Protein AF-0000000083338657 (afdb_homodimer)

Foldseek 3Di:
DDKWFFAQQFADKDKFFADEDDLCLLPPPDDWADDLVVLLVLLVQLLVLLLVVLVVLLVVCVPPNPLVLNQLSVVLNCVSVDPVLSVQLSVVSNVGDGSLVSLVVSLCVVLVVLVVVVAPVSVVVNVSSSVSSSSSSCSSVVNPLQLLCPVPAAYEYEYQDDDSSNVSSHDLVRYQEYEHLAWFSPDPRSVRCNLSNHTYGYNIDDDSVVDDGRWIKMAGSPRRMIDTNDDPVVVVVVVVVNVVVVVVLVVLQVVCVVCVPPPFQAFEAAEDAAPVLLVLLVVLVHQYHPEHAPQSQQAPDLDADFLVNLLVRLLSRFQSRPAGEHEYEAFWAWQVHDHPNLPDDDDSHTLPDCTFLNVCLVVVVSVLSNLLSNQLSQQRHHYAYEGEDDQDVVSVVSSVVSNVVSVVVCVVVVRDGDPPHFYEYAAQAPNCLVCLLVVLLVGQEYEYEQQNNQCHQLVHDSTDPVCVVSSDCLQLSNLVSLLSNCVSNVVSVHAYEYDYPLLLPLLNLLLCVLSPHRYYYYHSSSRSVSVLLSVLCVVDDCPVLNVVLNPDRDSVVNSVSSVVVSVVSVVD/DDKWFFAQQFADKDKFFADEDDLCLLPPPDDWADDLVVLLVLLVQLLVLLLVVLVVLLVCCVPPNPLVLNQLSVVLNCVSVDPVLSVQLSVVSNVGDGSLVSLVVSLCVVLVVLVVVVAPVSVVVNVSSSVSSSSSSCSSVVNPLQLLCPVPAAYEYEYQDADSSNVSSHDLVRYQEYEHLAWFSPDPRSVRCNLSSHTYGYNIDDDSVVDDGRWIKMAGSPRRMIDTNDDPVVVVVVVVVNVVVVVVLVVLQVVCVVCVPPPFQAFEAAEDAAPVLLVLLVVLVHQAHPEHAPQSQQAPDLDADFLVRLLVRLLSRFQSRPAGEHEYEAFWAWQVHDHPNLPDDDDSHTLPDCTFLNVCLVVVVSVLSNLLSNQLSQQRHQYAYEGEDDQDVVSVVSSVVSNVVSVVVCVVVVRDGDPPHFYEYAAQAPNCLVCLLVVLLVGQEYEYEQQNNQCHQLVHDSTDPVCVVSSDCLQLSNLVSLLSNCVSNVVSVHAYEYEYDLLLPLLNLLLNVLSPHRYYYYHSSSRSVSSSLSVLCVVDDCPVLNVVLNPDRDPVVNSVSSVVVSVVSVVD

Nearest PDB structures (foldseek):
  2l5h-assembly1_B  TM=5.350E-01  e=3.741E-47  Escherichia coli
  2kx9-assembly1_A  TM=5.348E-01  e=4.772E-47  Escherichia coli K-12
  2xz7-assembly1_A  TM=9.608E-01  e=6.176E-30  Caldanaerobacter subterraneus subsp. tengcongensis
  6vbj-assembly1_B  TM=9.592E-01  e=4.842E-30  Caldanaerobacter subterraneus subsp. tengcongensis
  6v9k-assembly1_B  TM=9.527E-01  e=7.381E-29  Escherichia coli

pLDDT: mean 83.38, std 14.75, range [33.91, 98.75]

Structure (mmCIF, N/CA/C/O backbone):
data_AF-0000000083338657-model_v1
#
loop_
_entity.id
_entity.type
_entity.pdbx_description
1 polymer 'Phosphoenolpyruvate-protein phosphotransferase'
#
loop_
_atom_site.group_PDB
_atom_site.id
_atom_site.type_symbol
_atom_site.label_atom_id
_atom_site.label_alt_id
_atom_site.label_comp_id
_atom_site.label_asym_id
_atom_site.label_entity_id
_atom_site.label_seq_id
_atom_site.pdbx_PDB_ins_code
_atom_site.Cartn_x
_atom_site.Cartn_y
_atom_site.Cartn_z
_atom_site.occupancy
_atom_site.B_iso_or_equiv
_atom_site.auth_seq_id
_atom_site.auth_comp_id
_atom_site.auth_asym_id
_atom_site.auth_atom_id
_atom_site.pdbx_PDB_model_num
ATOM 1 N N . MET A 1 1 ? 32.781 -10.797 -26.234 1 83.25 1 MET A N 1
ATOM 2 C CA . MET A 1 1 ? 31.797 -11.18 -25.219 1 83.25 1 MET A CA 1
ATOM 3 C C . MET A 1 1 ? 31.359 -9.969 -24.406 1 83.25 1 MET A C 1
ATOM 5 O O . MET A 1 1 ? 32.188 -9.188 -23.938 1 83.25 1 MET A O 1
ATOM 9 N N . TYR A 1 2 ? 30.062 -9.688 -24.359 1 86.94 2 TYR A N 1
ATOM 10 C CA . TYR A 1 2 ? 29.469 -8.594 -23.594 1 86.94 2 TYR A CA 1
ATOM 11 C C . TYR A 1 2 ? 28.578 -9.125 -22.484 1 86.94 2 TYR A C 1
ATOM 13 O O . TYR A 1 2 ? 27.844 -10.094 -22.672 1 86.94 2 TYR A O 1
ATOM 21 N N . ILE A 1 3 ? 28.859 -8.594 -21.297 1 89.69 3 ILE A N 1
ATOM 22 C CA . ILE A 1 3 ? 28.094 -9.039 -20.141 1 89.69 3 ILE A CA 1
ATOM 23 C C . ILE A 1 3 ? 27.047 -7.984 -19.766 1 89.69 3 ILE A C 1
ATOM 25 O O . ILE A 1 3 ? 27.375 -6.801 -19.656 1 89.69 3 ILE A O 1
ATOM 29 N N . LEU A 1 4 ? 25.828 -8.414 -19.703 1 90.56 4 LEU A N 1
ATOM 30 C CA . LEU A 1 4 ? 24.734 -7.555 -19.25 1 90.56 4 LEU A CA 1
ATOM 31 C C . LEU A 1 4 ? 24.141 -8.062 -17.953 1 90.56 4 LEU A C 1
ATOM 33 O O . LEU A 1 4 ? 24.203 -9.258 -17.641 1 90.56 4 LEU A O 1
ATOM 37 N N . ASN A 1 5 ? 23.672 -7.141 -17.188 1 87.5 5 ASN A N 1
ATOM 38 C CA . ASN A 1 5 ? 23.047 -7.488 -15.922 1 87.5 5 ASN A CA 1
ATOM 39 C C . ASN A 1 5 ? 21.609 -6.977 -15.852 1 87.5 5 ASN A C 1
ATOM 41 O O . ASN A 1 5 ? 21.281 -5.949 -16.438 1 87.5 5 ASN A O 1
ATOM 45 N N . GLY A 1 6 ? 20.797 -7.816 -15.234 1 83.81 6 GLY A N 1
ATOM 46 C CA . GLY A 1 6 ? 19.406 -7.445 -14.961 1 83.81 6 GLY A CA 1
ATOM 47 C C . GLY A 1 6 ? 18.859 -8.094 -13.711 1 83.81 6 GLY A C 1
ATOM 48 O O . GLY A 1 6 ? 19.609 -8.531 -12.836 1 83.81 6 GLY A O 1
ATOM 49 N N . ILE A 1 7 ? 17.609 -8.039 -13.602 1 79.94 7 ILE A N 1
ATOM 50 C CA . ILE A 1 7 ? 16.922 -8.641 -12.461 1 79.94 7 ILE A CA 1
ATOM 51 C C . ILE A 1 7 ? 16.516 -10.07 -12.805 1 79.94 7 ILE A C 1
ATOM 53 O O . ILE A 1 7 ? 15.82 -10.305 -13.789 1 79.94 7 ILE A O 1
ATOM 57 N N . ALA A 1 8 ? 17.047 -11.055 -11.977 1 80.06 8 ALA A N 1
ATOM 58 C CA . ALA A 1 8 ? 16.641 -12.445 -12.156 1 80.06 8 ALA A CA 1
ATOM 59 C C . ALA A 1 8 ? 15.148 -12.617 -11.875 1 80.06 8 ALA A C 1
ATOM 61 O O . ALA A 1 8 ? 14.695 -12.453 -10.742 1 80.06 8 ALA A O 1
ATOM 62 N N . ALA A 1 9 ? 14.445 -12.953 -12.969 1 77.38 9 ALA A N 1
ATOM 63 C CA . ALA A 1 9 ? 12.992 -13 -12.836 1 77.38 9 ALA A CA 1
ATOM 64 C C . ALA A 1 9 ? 12.477 -14.43 -12.891 1 77.38 9 ALA A C 1
ATOM 66 O O . ALA A 1 9 ? 11.406 -14.742 -12.352 1 77.38 9 ALA A O 1
ATOM 67 N N . SER A 1 10 ? 13.094 -15.32 -13.648 1 80.75 10 SER A N 1
ATOM 68 C CA . SER A 1 10 ? 12.773 -16.75 -13.742 1 80.75 10 SER A CA 1
ATOM 69 C C . SER A 1 10 ? 14.047 -17.594 -13.758 1 80.75 10 SER A C 1
ATOM 71 O O . SER A 1 10 ? 14.992 -17.281 -14.492 1 80.75 10 SER A O 1
ATOM 73 N N . PRO A 1 11 ? 14.062 -18.609 -12.969 1 77.69 11 PRO A N 1
ATOM 74 C CA . PRO A 1 11 ? 15.289 -19.391 -12.852 1 77.69 11 PRO A CA 1
ATOM 75 C C . PRO A 1 11 ? 15.562 -20.25 -14.094 1 77.69 11 PRO A C 1
ATOM 77 O O . PRO A 1 11 ? 14.648 -20.516 -14.875 1 77.69 11 PRO A O 1
ATOM 80 N N . GLY A 1 12 ? 16.891 -20.656 -14.195 1 81.56 12 GLY A N 1
ATOM 81 C CA . GLY A 1 12 ? 17.344 -21.5 -15.289 1 81.56 12 GLY A CA 1
ATOM 82 C C . GLY A 1 12 ? 18.453 -20.891 -16.094 1 81.56 12 GLY A C 1
ATOM 83 O O . GLY A 1 12 ? 18.812 -19.719 -15.898 1 81.56 12 GLY A O 1
ATOM 84 N N . VAL A 1 13 ? 19.078 -21.734 -16.875 1 88.38 13 VAL A N 1
ATOM 85 C CA . VAL A 1 13 ? 20.141 -21.297 -17.766 1 88.38 13 VAL A CA 1
ATOM 86 C C . VAL A 1 13 ? 19.875 -21.797 -19.188 1 88.38 13 VAL A C 1
ATOM 88 O O . VAL A 1 13 ? 19.422 -22.922 -19.375 1 88.38 13 VAL A O 1
ATOM 91 N N . ALA A 1 14 ? 20.047 -20.922 -20.078 1 90 14 ALA A N 1
ATOM 92 C CA . ALA A 1 14 ? 19.859 -21.312 -21.484 1 90 14 ALA A CA 1
ATOM 93 C C . ALA A 1 14 ? 20.953 -20.734 -22.359 1 90 14 ALA A C 1
ATOM 95 O O . ALA A 1 14 ? 21.469 -19.641 -22.078 1 90 14 ALA A O 1
ATOM 96 N N . PHE A 1 15 ? 21.406 -21.547 -23.219 1 90.44 15 PHE A N 1
ATOM 97 C CA . PHE A 1 15 ? 22.328 -21.125 -24.266 1 90.44 15 PHE A CA 1
ATOM 98 C C . PHE A 1 15 ? 21.703 -21.281 -25.641 1 90.44 15 PHE A C 1
ATOM 100 O O . PHE A 1 15 ? 21.406 -22.406 -26.062 1 90.44 15 PHE A O 1
ATOM 107 N N . CYS A 1 16 ? 21.422 -20.109 -26.203 1 90.38 16 CYS A N 1
ATOM 108 C CA . CYS A 1 16 ? 20.781 -20.125 -27.516 1 90.38 16 CYS A CA 1
ATOM 109 C C . CYS A 1 16 ? 21.016 -18.812 -28.25 1 90.38 16 CYS A C 1
ATOM 111 O O . CYS A 1 16 ? 21.703 -17.922 -27.75 1 90.38 16 CYS A O 1
ATOM 113 N N . GLN A 1 17 ? 20.547 -18.781 -29.469 1 90.81 17 GLN A N 1
ATOM 114 C CA . GLN A 1 17 ? 20.578 -17.547 -30.234 1 90.81 17 GLN A CA 1
ATOM 115 C C . GLN A 1 17 ? 19.484 -16.594 -29.781 1 90.81 17 GLN A C 1
ATOM 117 O O . GLN A 1 17 ? 18.422 -17.031 -29.312 1 90.81 17 GLN A O 1
ATOM 122 N N . ILE A 1 18 ? 19.844 -15.281 -29.922 1 89.88 18 ILE A N 1
ATOM 123 C CA . ILE A 1 18 ? 18.844 -14.312 -29.484 1 89.88 18 ILE A CA 1
ATOM 124 C C . ILE A 1 18 ? 18.031 -13.828 -30.688 1 89.88 18 ILE A C 1
ATOM 126 O O . ILE A 1 18 ? 18.531 -13.805 -31.812 1 89.88 18 ILE A O 1
ATOM 130 N N . GLN A 1 19 ? 16.859 -13.547 -30.438 1 83.81 19 GLN A N 1
ATOM 131 C CA . GLN A 1 19 ? 15.969 -12.828 -31.359 1 83.81 19 GLN A CA 1
ATOM 132 C C . GLN A 1 19 ? 15.492 -11.523 -30.734 1 83.81 19 GLN A C 1
ATOM 134 O O . GLN A 1 19 ? 14.898 -11.516 -29.656 1 83.81 19 GLN A O 1
ATOM 139 N N . VAL A 1 20 ? 15.859 -10.414 -31.406 1 84.5 20 VAL A N 1
ATOM 140 C CA . VAL A 1 20 ? 15.555 -9.102 -30.859 1 84.5 20 VAL A CA 1
ATOM 141 C C . VAL A 1 20 ? 14.219 -8.602 -31.406 1 84.5 20 VAL A C 1
ATOM 143 O O . VAL A 1 20 ? 14.023 -8.539 -32.625 1 84.5 20 VAL A O 1
ATOM 146 N N . VAL A 1 21 ? 13.391 -8.359 -30.438 1 75 21 VAL A N 1
ATOM 147 C CA . VAL A 1 21 ? 12.109 -7.762 -30.797 1 75 21 VAL A CA 1
ATOM 148 C C . VAL A 1 21 ? 12.211 -6.242 -30.719 1 75 21 VAL A C 1
ATOM 150 O O . VAL A 1 21 ? 12.289 -5.676 -29.625 1 75 21 VAL A O 1
ATOM 153 N N . ARG A 1 22 ? 12.508 -5.586 -31.859 1 63.41 22 ARG A N 1
ATOM 154 C CA . ARG A 1 22 ? 12.688 -4.141 -31.938 1 63.41 22 ARG A CA 1
ATOM 155 C C . ARG A 1 22 ? 11.352 -3.438 -32.188 1 63.41 22 ARG A C 1
ATOM 157 O O . ARG A 1 22 ? 10.531 -3.902 -32.969 1 63.41 22 ARG A O 1
ATOM 164 N N . ASN A 1 23 ? 10.977 -2.658 -31.266 1 53.31 23 ASN A N 1
ATOM 165 C CA . ASN A 1 23 ? 9.773 -1.858 -31.484 1 53.31 23 ASN A CA 1
ATOM 166 C C . ASN A 1 23 ? 10.055 -0.661 -32.375 1 53.31 23 ASN A C 1
ATOM 168 O O . ASN A 1 23 ? 9.633 0.458 -32.094 1 53.31 23 ASN A O 1
ATOM 172 N N . ASN A 1 24 ? 10.945 -0.685 -33.312 1 50.19 24 ASN A N 1
ATOM 173 C CA . ASN A 1 24 ? 11.312 0.418 -34.188 1 50.19 24 ASN A CA 1
ATOM 174 C C . ASN A 1 24 ? 10.18 0.782 -35.125 1 50.19 24 ASN A C 1
ATOM 176 O O . ASN A 1 24 ? 10.414 1.405 -36.156 1 50.19 24 ASN A O 1
ATOM 180 N N . HIS A 1 25 ? 9.148 0.343 -35.062 1 49.09 25 HIS A N 1
ATOM 181 C CA . HIS A 1 25 ? 8.102 0.514 -36.062 1 49.09 25 HIS A CA 1
ATOM 182 C C . HIS A 1 25 ? 7.785 1.989 -36.281 1 49.09 25 HIS A C 1
ATOM 184 O O . HIS A 1 25 ? 7.254 2.365 -37.312 1 49.09 25 HIS A O 1
ATOM 190 N N . ARG A 1 26 ? 8.164 2.879 -35.344 1 51.78 26 ARG A N 1
ATOM 191 C CA . ARG A 1 26 ? 7.742 4.27 -35.5 1 51.78 26 ARG A CA 1
ATOM 192 C C . ARG A 1 26 ? 8.742 5.055 -36.344 1 51.78 26 ARG A C 1
ATOM 194 O O . ARG A 1 26 ? 8.445 6.164 -36.781 1 51.78 26 ARG A O 1
ATOM 201 N N . HIS A 1 27 ? 9.984 4.609 -36.5 1 47.72 27 HIS A N 1
ATOM 202 C CA . HIS A 1 27 ? 11 5.418 -37.156 1 47.72 27 HIS A CA 1
ATOM 203 C C . HIS A 1 27 ? 11.125 5.043 -38.625 1 47.72 27 HIS A C 1
ATOM 205 O O . HIS A 1 27 ? 12.062 5.48 -39.312 1 47.72 27 HIS A O 1
ATOM 211 N N . ALA A 1 28 ? 10.336 4.227 -39.125 1 49.59 28 ALA A N 1
ATOM 212 C CA . ALA A 1 28 ? 10.516 3.916 -40.531 1 49.59 28 ALA A CA 1
ATOM 213 C C . ALA A 1 28 ? 10.109 5.102 -41.406 1 49.59 28 ALA A C 1
ATOM 215 O O . ALA A 1 28 ? 9.25 5.902 -41.031 1 49.59 28 ALA A O 1
ATOM 216 N N . GLU A 1 29 ? 10.953 5.527 -42.281 1 50.97 29 GLU A N 1
ATOM 217 C CA . GLU A 1 29 ? 10.695 6.555 -43.281 1 50.97 29 GLU A CA 1
ATOM 218 C C . GLU A 1 29 ? 9.445 6.227 -44.094 1 50.97 29 GLU A C 1
ATOM 220 O O . GLU A 1 29 ? 9.375 5.184 -44.75 1 50.97 29 GLU A O 1
ATOM 225 N N . TYR A 1 30 ? 8.328 6.664 -43.688 1 57.62 30 TYR A N 1
ATOM 226 C CA . TYR A 1 30 ? 7.094 6.387 -44.406 1 57.62 30 TYR A CA 1
ATOM 227 C C . TYR A 1 30 ? 6.949 7.32 -45.594 1 57.62 30 TYR A C 1
ATOM 229 O O . TYR A 1 30 ? 7.227 8.516 -45.5 1 57.62 30 TYR A O 1
ATOM 237 N N . HIS A 1 31 ? 7.215 6.797 -46.688 1 55.94 31 HIS A N 1
ATOM 238 C CA . HIS A 1 31 ? 7.152 7.531 -47.938 1 55.94 31 HIS A CA 1
ATOM 239 C C . HIS A 1 31 ? 5.77 8.141 -48.156 1 55.94 31 HIS A C 1
ATOM 241 O O . HIS A 1 31 ? 4.793 7.707 -47.531 1 55.94 31 HIS A O 1
ATOM 247 N N . GLY A 1 32 ? 5.723 9.109 -49.125 1 58.16 32 GLY A N 1
ATOM 248 C CA . GLY A 1 32 ? 4.609 9.945 -49.531 1 58.16 32 GLY A CA 1
ATOM 249 C C . GLY A 1 32 ? 3.346 9.156 -49.844 1 58.16 32 GLY A C 1
ATOM 250 O O . GLY A 1 32 ? 3.414 7.973 -50.188 1 58.16 32 GLY A O 1
ATOM 251 N N . ALA A 1 33 ? 2.178 9.602 -49.375 1 61.91 33 ALA A N 1
ATOM 252 C CA . ALA A 1 33 ? 0.822 9.055 -49.406 1 61.91 33 ALA A CA 1
ATOM 253 C C . ALA A 1 33 ? 0.419 8.68 -50.844 1 61.91 33 ALA A C 1
ATOM 255 O O . ALA A 1 33 ? 0.636 9.453 -51.781 1 61.91 33 ALA A O 1
ATOM 256 N N . ARG A 1 34 ? 0.234 7.465 -51.25 1 70.31 34 ARG A N 1
ATOM 257 C CA . ARG A 1 34 ? -0.493 7.09 -52.469 1 70.31 34 ARG A CA 1
ATOM 258 C C . ARG A 1 34 ? -1.892 7.695 -52.469 1 70.31 34 ARG A C 1
ATOM 260 O O . ARG A 1 34 ? -2.197 8.578 -51.656 1 70.31 34 ARG A O 1
ATOM 267 N N . GLU A 1 35 ? -2.607 7.324 -53.375 1 81.06 35 GLU A N 1
ATOM 268 C CA . GLU A 1 35 ? -4.016 7.711 -53.406 1 81.06 35 GLU A CA 1
ATOM 269 C C . GLU A 1 35 ? -4.734 7.289 -52.125 1 81.06 35 GLU A C 1
ATOM 271 O O . GLU A 1 35 ? -4.508 6.188 -51.625 1 81.06 35 GLU A O 1
ATOM 276 N N . PRO A 1 36 ? -5.418 8.164 -51.5 1 87.62 36 PRO A N 1
ATOM 277 C CA . PRO A 1 36 ? -6.086 7.922 -50.219 1 87.62 36 PRO A CA 1
ATOM 278 C C . PRO A 1 36 ? -6.891 6.625 -50.219 1 87.62 36 PRO A C 1
ATOM 280 O O . PRO A 1 36 ? -6.898 5.902 -49.219 1 87.62 36 PRO A O 1
ATOM 283 N N . SER A 1 37 ? -7.543 6.445 -51.344 1 88 37 SER A N 1
ATOM 284 C CA . SER A 1 37 ? -8.344 5.223 -51.406 1 88 37 SER A CA 1
ATOM 285 C C . SER A 1 37 ? -7.457 3.982 -51.344 1 88 37 SER A C 1
ATOM 287 O O . SER A 1 37 ? -7.832 2.984 -50.719 1 88 37 SER A O 1
ATOM 289 N N . CYS A 1 38 ? -6.32 4.082 -51.906 1 87.25 38 CYS A N 1
ATOM 290 C CA . CYS A 1 38 ? -5.371 2.979 -51.875 1 87.25 38 CYS A CA 1
ATOM 291 C C . CYS A 1 38 ? -4.793 2.797 -50.469 1 87.25 38 CYS A C 1
ATOM 293 O O . CYS A 1 38 ? -4.652 1.671 -50 1 87.25 38 CYS A O 1
ATOM 295 N N . GLU A 1 39 ? -4.52 3.863 -49.875 1 89.44 39 GLU A N 1
ATOM 296 C CA . GLU A 1 39 ? -3.982 3.822 -48.531 1 89.44 39 GLU A CA 1
ATOM 297 C C . GLU A 1 39 ? -5.004 3.254 -47.531 1 89.44 39 GLU A C 1
ATOM 299 O O . GLU A 1 39 ? -4.641 2.514 -46.625 1 89.44 39 GLU A O 1
ATOM 304 N N . TRP A 1 40 ? -6.242 3.639 -47.812 1 90.88 40 TRP A N 1
ATOM 305 C CA . TRP A 1 40 ? -7.316 3.139 -46.969 1 90.88 40 TRP A CA 1
ATOM 306 C C . TRP A 1 40 ? -7.461 1.627 -47.125 1 90.88 40 TRP A C 1
ATOM 308 O O . TRP A 1 40 ? -7.629 0.919 -46.125 1 90.88 40 TRP A O 1
ATOM 318 N N . GLU A 1 41 ? -7.371 1.185 -48.281 1 87 41 GLU A N 1
ATOM 319 C CA . GLU A 1 41 ? -7.461 -0.252 -48.531 1 87 41 GLU A CA 1
ATOM 320 C C . GLU A 1 41 ? -6.281 -0.991 -47.906 1 87 41 GLU A C 1
ATOM 322 O O . GLU A 1 41 ? -6.441 -2.092 -47.375 1 87 41 GLU A O 1
ATOM 327 N N . ARG A 1 42 ? -5.121 -0.388 -48 1 89 42 ARG A N 1
ATOM 328 C CA . ARG A 1 42 ? -3.93 -0.948 -47.375 1 89 42 ARG A CA 1
ATOM 329 C C . ARG A 1 42 ? -4.117 -1.069 -45.844 1 89 42 ARG A C 1
ATOM 331 O O . ARG A 1 42 ? -3.76 -2.088 -45.25 1 89 42 ARG A O 1
ATOM 338 N N . PHE A 1 43 ? -4.629 -0.052 -45.312 1 91.25 43 PHE A N 1
ATOM 339 C CA . PHE A 1 43 ? -4.879 -0.05 -43.875 1 91.25 43 PHE A CA 1
ATOM 340 C C . PHE A 1 43 ? -5.883 -1.134 -43.5 1 91.25 43 PHE A C 1
ATOM 342 O O . PHE A 1 43 ? -5.676 -1.867 -42.531 1 91.25 43 PHE A O 1
ATOM 349 N N . LEU A 1 44 ? -7.016 -1.177 -44.25 1 89.88 44 LEU A N 1
ATOM 350 C CA . LEU A 1 44 ? -8.062 -2.145 -43.938 1 89.88 44 LEU A CA 1
ATOM 351 C C . LEU A 1 44 ? -7.523 -3.57 -44.031 1 89.88 44 LEU A C 1
ATOM 353 O O . LEU A 1 44 ? -7.883 -4.422 -43.219 1 89.88 44 LEU A O 1
ATOM 357 N N . THR A 1 45 ? -6.664 -3.783 -45 1 86.31 45 THR A N 1
ATOM 358 C CA . THR A 1 45 ? -6.047 -5.098 -45.125 1 86.31 45 THR A CA 1
ATOM 359 C C . THR A 1 45 ? -5.148 -5.406 -43.938 1 86.31 45 THR A C 1
ATOM 361 O O . THR A 1 45 ? -5.188 -6.512 -43.406 1 86.31 45 THR A O 1
ATOM 364 N N . ALA A 1 46 ? -4.348 -4.434 -43.625 1 87.31 46 ALA A N 1
ATOM 365 C CA . ALA A 1 46 ? -3.471 -4.594 -42.469 1 87.31 46 ALA A CA 1
ATOM 366 C C . ALA A 1 46 ? -4.277 -4.828 -41.188 1 87.31 46 ALA A C 1
ATOM 368 O O . ALA A 1 46 ? -3.922 -5.68 -40.375 1 87.31 46 ALA A O 1
ATOM 369 N N . LEU A 1 47 ? -5.34 -4.066 -41.094 1 89.12 47 LEU A N 1
ATOM 370 C CA . LEU A 1 47 ? -6.219 -4.199 -39.938 1 89.12 47 LEU A CA 1
ATOM 371 C C . LEU A 1 47 ? -6.812 -5.602 -39.875 1 89.12 47 LEU A C 1
ATOM 373 O O . LEU A 1 47 ? -6.828 -6.219 -38.781 1 89.12 47 LEU A O 1
ATOM 377 N N . GLN A 1 48 ? -7.27 -6.012 -40.938 1 85.69 48 GLN A N 1
ATOM 378 C CA . GLN A 1 48 ? -7.867 -7.34 -41 1 85.69 48 GLN A CA 1
ATOM 379 C C . GLN A 1 48 ? -6.844 -8.422 -40.656 1 85.69 48 GLN A C 1
ATOM 381 O O . GLN A 1 48 ? -7.164 -9.391 -39.969 1 85.69 48 GLN A O 1
ATOM 386 N N . ASN A 1 49 ? -5.68 -8.266 -41.156 1 83.81 49 ASN A N 1
ATOM 387 C CA . ASN A 1 49 ? -4.617 -9.211 -40.844 1 83.81 49 ASN A CA 1
ATOM 388 C C . ASN A 1 49 ? -4.324 -9.242 -39.344 1 83.81 49 ASN A C 1
ATOM 390 O O . ASN A 1 49 ? -4.113 -10.312 -38.75 1 83.81 49 ASN A O 1
ATOM 394 N N . CYS A 1 50 ? -4.305 -8.078 -38.812 1 82.12 50 CYS A N 1
ATOM 395 C CA . CYS A 1 50 ? -4.086 -7.996 -37.344 1 82.12 50 CYS A CA 1
ATOM 396 C C . CYS A 1 50 ? -5.211 -8.688 -36.594 1 82.12 50 CYS A C 1
ATOM 398 O O . CYS A 1 50 ? -4.961 -9.422 -35.656 1 82.12 50 CYS A O 1
ATOM 400 N N . ILE A 1 51 ? -6.414 -8.422 -37.062 1 82.44 51 ILE A N 1
ATOM 401 C CA . ILE A 1 51 ? -7.586 -8.984 -36.406 1 82.44 51 ILE A CA 1
ATOM 402 C C . ILE A 1 51 ? -7.547 -10.508 -36.5 1 82.44 51 ILE A C 1
ATOM 404 O O . ILE A 1 51 ? -7.758 -11.195 -35.5 1 82.44 51 ILE A O 1
ATOM 408 N N . VAL A 1 52 ? -7.195 -10.992 -37.594 1 80 52 VAL A N 1
ATOM 409 C CA . VAL A 1 52 ? -7.137 -12.43 -37.812 1 80 52 VAL A CA 1
ATOM 410 C C . VAL A 1 52 ? -6.039 -13.039 -36.938 1 80 52 VAL A C 1
ATOM 412 O O . VAL A 1 52 ? -6.238 -14.086 -36.312 1 80 52 VAL A O 1
ATOM 415 N N . SER A 1 53 ? -4.961 -12.43 -36.969 1 75 53 SER A N 1
ATOM 416 C CA . SER A 1 53 ? -3.844 -12.93 -36.188 1 75 53 SER A CA 1
ATOM 417 C C . SER A 1 53 ? -4.176 -12.922 -34.688 1 75 53 SER A C 1
ATOM 419 O O . SER A 1 53 ? -3.914 -13.898 -34 1 75 53 SER A O 1
ATOM 421 N N . MET A 1 54 ? -4.742 -11.844 -34.312 1 75.12 54 MET A N 1
ATOM 422 C CA . MET A 1 54 ? -5.082 -11.734 -32.906 1 75.12 54 MET A CA 1
ATOM 423 C C . MET A 1 54 ? -6.156 -12.742 -32.531 1 75.12 54 MET A C 1
ATOM 425 O O . MET A 1 54 ? -6.137 -13.289 -31.422 1 75.12 54 MET A O 1
ATOM 429 N N . ALA A 1 55 ? -7.055 -12.906 -33.406 1 74.94 55 ALA A N 1
ATOM 430 C CA . ALA A 1 55 ? -8.086 -13.914 -33.156 1 74.94 55 ALA A CA 1
ATOM 431 C C . ALA A 1 55 ? -7.469 -15.305 -33.062 1 74.94 55 ALA A C 1
ATOM 433 O O . ALA A 1 55 ? -7.844 -16.078 -32.188 1 74.94 55 ALA A O 1
ATOM 434 N N . LYS A 1 56 ? -6.559 -15.555 -33.906 1 73.19 56 LYS A N 1
ATOM 435 C CA . LYS A 1 56 ? -5.844 -16.828 -33.844 1 73.19 56 LYS A CA 1
ATOM 436 C C . LYS A 1 56 ? -5.07 -16.984 -32.562 1 73.19 56 LYS A C 1
ATOM 438 O O . LYS A 1 56 ? -5.117 -18.031 -31.922 1 73.19 56 LYS A O 1
ATOM 443 N N . PHE A 1 57 ? -4.488 -15.945 -32.25 1 69.06 57 PHE A N 1
ATOM 444 C CA . PHE A 1 57 ? -3.705 -15.984 -31.031 1 69.06 57 PHE A CA 1
ATOM 445 C C . PHE A 1 57 ? -4.609 -16.156 -29.812 1 69.06 57 PHE A C 1
ATOM 447 O O . PHE A 1 57 ? -4.254 -16.875 -28.875 1 69.06 57 PHE A O 1
ATOM 454 N N . HIS A 1 58 ? -5.582 -15.492 -29.953 1 71.31 58 HIS A N 1
ATOM 455 C CA . HIS A 1 58 ? -6.555 -15.625 -28.875 1 71.31 58 HIS A CA 1
ATOM 456 C C . HIS A 1 58 ? -7 -17.078 -28.719 1 71.31 58 HIS A C 1
ATOM 458 O O . HIS A 1 58 ? -7.047 -17.594 -27.609 1 71.31 58 HIS A O 1
ATOM 464 N N . GLN A 1 59 ? -7.238 -17.656 -29.75 1 68.81 59 GLN A N 1
ATOM 465 C CA . GLN A 1 59 ? -7.676 -19.047 -29.75 1 68.81 59 GLN A CA 1
ATOM 466 C C . GLN A 1 59 ? -6.566 -19.969 -29.25 1 68.81 59 GLN A C 1
ATOM 468 O O . GLN A 1 59 ? -6.82 -20.906 -28.484 1 68.81 59 GLN A O 1
ATOM 473 N N . GLN A 1 60 ? -5.457 -19.656 -29.688 1 65.31 60 GLN A N 1
ATOM 474 C CA . GLN A 1 60 ? -4.309 -20.469 -29.281 1 65.31 60 GLN A CA 1
ATOM 475 C C . GLN A 1 60 ? -4.031 -20.312 -27.781 1 65.31 60 GLN A C 1
ATOM 477 O O . GLN A 1 60 ? -3.703 -21.281 -27.109 1 65.31 60 GLN A O 1
ATOM 482 N N . ALA A 1 61 ? -4.086 -19.062 -27.469 1 62.34 61 ALA A N 1
ATOM 483 C CA . ALA A 1 61 ? -3.863 -18.797 -26.062 1 62.34 61 ALA A CA 1
ATOM 484 C C . ALA A 1 61 ? -4.887 -19.531 -25.188 1 62.34 61 ALA A C 1
ATOM 486 O O . ALA A 1 61 ? -4.551 -20.016 -24.109 1 62.34 61 ALA A O 1
ATOM 487 N N . LEU A 1 62 ? -6.027 -19.594 -25.734 1 60.84 62 LEU A N 1
ATOM 488 C CA . LEU A 1 62 ? -7.082 -20.312 -25.016 1 60.84 62 LEU A CA 1
ATOM 489 C C . LEU A 1 62 ? -6.754 -21.781 -24.875 1 60.84 62 LEU A C 1
ATOM 491 O O . LEU A 1 62 ? -7.109 -22.422 -23.875 1 60.84 62 LEU A O 1
ATOM 495 N N . GLN A 1 63 ? -6.035 -22.297 -25.828 1 56.69 63 GLN A N 1
ATOM 496 C CA . GLN A 1 63 ? -5.75 -23.719 -25.875 1 56.69 63 GLN A CA 1
ATOM 497 C C . GLN A 1 63 ? -4.445 -24.047 -25.156 1 56.69 63 GLN A C 1
ATOM 499 O O . GLN A 1 63 ? -4.34 -25.078 -24.484 1 56.69 63 GLN A O 1
ATOM 504 N N . GLN A 1 64 ? -3.516 -23.234 -25.484 1 51.22 64 GLN A N 1
ATOM 505 C CA . GLN A 1 64 ? -2.164 -23.656 -25.125 1 51.22 64 GLN A CA 1
ATOM 506 C C . GLN A 1 64 ? -1.609 -22.828 -23.984 1 51.22 64 GLN A C 1
ATOM 508 O O . GLN A 1 64 ? -0.68 -23.25 -23.297 1 51.22 64 GLN A O 1
ATOM 513 N N . TYR A 1 65 ? -2.115 -21.641 -23.953 1 52.94 65 TYR A N 1
ATOM 514 C CA . TYR A 1 65 ? -1.456 -20.734 -23.031 1 52.94 65 TYR A CA 1
ATOM 515 C C . TYR A 1 65 ? -2.381 -20.375 -21.875 1 52.94 65 TYR A C 1
ATOM 517 O O . TYR A 1 65 ? -3.441 -20.969 -21.703 1 52.94 65 TYR A O 1
ATOM 525 N N . THR A 1 66 ? -1.854 -19.312 -21.172 1 48.66 66 THR A N 1
ATOM 526 C CA . THR A 1 66 ? -2.617 -18.906 -20 1 48.66 66 THR A CA 1
ATOM 527 C C . THR A 1 66 ? -3.775 -18 -20.406 1 48.66 66 THR A C 1
ATOM 529 O O . THR A 1 66 ? -3.711 -17.312 -21.422 1 48.66 66 THR A O 1
ATOM 532 N N . ASP A 1 67 ? -4.816 -18.094 -19.844 1 50.16 67 ASP A N 1
ATOM 533 C CA . ASP A 1 67 ? -6.004 -17.266 -20.016 1 50.16 67 ASP A CA 1
ATOM 534 C C . ASP A 1 67 ? -5.641 -15.781 -20 1 50.16 67 ASP A C 1
ATOM 536 O O . ASP A 1 67 ? -6.258 -14.984 -20.703 1 50.16 67 ASP A O 1
ATOM 540 N N . GLU A 1 68 ? -4.598 -15.5 -19.406 1 51.91 68 GLU A N 1
ATOM 541 C CA . GLU A 1 68 ? -4.156 -14.109 -19.359 1 51.91 68 GLU A CA 1
ATOM 542 C C . GLU A 1 68 ? -3.701 -13.617 -20.719 1 51.91 68 GLU A C 1
ATOM 544 O O . GLU A 1 68 ? -4.02 -12.5 -21.125 1 51.91 68 GLU A O 1
ATOM 549 N N . MET A 1 69 ? -3.139 -14.609 -21.359 1 57.59 69 MET A N 1
ATOM 550 C CA . MET A 1 69 ? -2.666 -14.242 -22.688 1 57.59 69 MET A CA 1
ATOM 551 C C . MET A 1 69 ? -3.834 -14.109 -23.656 1 57.59 69 MET A C 1
ATOM 553 O O . MET A 1 69 ? -3.842 -13.219 -24.516 1 57.59 69 MET A O 1
ATOM 557 N N . ALA A 1 70 ? -4.707 -14.961 -23.406 1 62.19 70 ALA A N 1
ATOM 558 C CA . ALA A 1 70 ? -5.883 -14.914 -24.281 1 62.19 70 ALA A CA 1
ATOM 559 C C . ALA A 1 70 ? -6.645 -13.602 -24.109 1 62.19 70 ALA A C 1
ATOM 561 O O . ALA A 1 70 ? -7.117 -13.023 -25.094 1 62.19 70 ALA A O 1
ATOM 562 N N . LYS A 1 71 ? -6.578 -13.039 -23 1 59.97 71 LYS A N 1
ATOM 563 C CA . LYS A 1 71 ? -7.258 -11.781 -22.672 1 59.97 71 LYS A CA 1
ATOM 564 C C . LYS A 1 71 ? -6.582 -10.602 -23.359 1 59.97 71 LYS A C 1
ATOM 566 O O . LYS A 1 71 ? -7.254 -9.688 -23.859 1 59.97 71 LYS A O 1
ATOM 571 N N . VAL A 1 72 ? -5.387 -10.633 -23.25 1 62.72 72 VAL A N 1
ATOM 572 C CA . VAL A 1 72 ? -4.609 -9.562 -23.875 1 62.72 72 VAL A CA 1
ATOM 573 C C . VAL A 1 72 ? -4.91 -9.516 -25.375 1 62.72 72 VAL A C 1
ATOM 575 O O . VAL A 1 72 ? -5.156 -8.445 -25.938 1 62.72 72 VAL A O 1
ATOM 578 N N . TYR A 1 73 ? -5.137 -10.773 -25.875 1 69.44 73 TYR A N 1
ATOM 579 C CA . TYR A 1 73 ? -5.387 -10.828 -27.312 1 69.44 73 TYR A CA 1
ATOM 580 C C . TYR A 1 73 ? -6.801 -10.359 -27.641 1 69.44 73 TYR A C 1
ATOM 582 O O . TYR A 1 73 ? -7.023 -9.688 -28.656 1 69.44 73 TYR A O 1
ATOM 590 N N . LYS A 1 74 ? -7.535 -10.695 -26.75 1 69.88 74 LYS A N 1
ATOM 591 C CA . LYS A 1 74 ? -8.906 -10.242 -26.938 1 69.88 74 LYS A CA 1
ATOM 592 C C . LYS A 1 74 ? -9.008 -8.719 -26.844 1 69.88 74 LYS A C 1
ATOM 594 O O . LYS A 1 74 ? -9.703 -8.086 -27.625 1 69.88 74 LYS A O 1
ATOM 599 N N . SER A 1 75 ? -8.359 -8.195 -25.906 1 68.06 75 SER A N 1
ATOM 600 C CA . SER A 1 75 ? -8.328 -6.742 -25.781 1 68.06 75 SER A CA 1
ATOM 601 C C . SER A 1 75 ? -7.758 -6.09 -27.047 1 68.06 75 SER A C 1
ATOM 603 O O . SER A 1 75 ? -8.266 -5.059 -27.484 1 68.06 75 SER A O 1
ATOM 605 N N . TYR A 1 76 ? -6.746 -6.676 -27.5 1 72.19 76 TYR A N 1
ATOM 606 C CA . TYR A 1 76 ? -6.164 -6.152 -28.734 1 72.19 76 TYR A CA 1
ATOM 607 C C . TYR A 1 76 ? -7.156 -6.227 -29.875 1 72.19 76 TYR A C 1
ATOM 609 O O . TYR A 1 76 ? -7.266 -5.293 -30.672 1 72.19 76 TYR A O 1
ATOM 617 N N . LEU A 1 77 ? -7.871 -7.324 -29.828 1 74.44 77 LEU A N 1
ATOM 618 C CA . LEU A 1 77 ? -8.883 -7.504 -30.859 1 74.44 77 LEU A CA 1
ATOM 619 C C . LEU A 1 77 ? -9.945 -6.41 -30.781 1 74.44 77 LEU A C 1
ATOM 621 O O . LEU A 1 77 ? -10.336 -5.848 -31.812 1 74.44 77 LEU A O 1
ATOM 625 N N . LEU A 1 78 ? -10.273 -6.078 -29.641 1 72 78 LEU A N 1
ATOM 626 C CA . LEU A 1 78 ? -11.289 -5.055 -29.438 1 72 78 LEU A CA 1
ATOM 627 C C . LEU A 1 78 ? -10.766 -3.678 -29.828 1 72 78 LEU A C 1
ATOM 629 O O . LEU A 1 78 ? -11.484 -2.883 -30.422 1 72 78 LEU A O 1
ATOM 633 N N . MET A 1 79 ? -9.617 -3.443 -29.484 1 75.12 79 MET A N 1
ATOM 634 C CA . MET A 1 79 ? -9.008 -2.158 -29.812 1 75.12 79 MET A CA 1
ATOM 635 C C . MET A 1 79 ? -8.867 -1.989 -31.312 1 75.12 79 MET A C 1
ATOM 637 O O . MET A 1 79 ? -9.117 -0.905 -31.844 1 75.12 79 MET A O 1
ATOM 641 N N . LEU A 1 80 ? -8.5 -3.035 -31.938 1 81.44 80 LEU A N 1
ATOM 642 C CA . LEU A 1 80 ? -8.297 -3.021 -33.375 1 81.44 80 LEU A CA 1
ATOM 643 C C . LEU A 1 80 ? -9.625 -2.814 -34.125 1 81.44 80 LEU A C 1
ATOM 645 O O . LEU A 1 80 ? -9.641 -2.307 -35.25 1 81.44 80 LEU A O 1
ATOM 649 N N . GLN A 1 81 ? -10.68 -3.201 -33.344 1 77.56 81 GLN A N 1
ATOM 650 C CA . GLN A 1 81 ? -11.992 -3.111 -33.969 1 77.56 81 GLN A CA 1
ATOM 651 C C . GLN A 1 81 ? -12.734 -1.854 -33.531 1 77.56 81 GLN A C 1
ATOM 653 O O . GLN A 1 81 ? -13.914 -1.679 -33.844 1 77.56 81 GLN A O 1
ATOM 658 N N . ASP A 1 82 ? -12.086 -1.088 -32.844 1 76.5 82 ASP A N 1
ATOM 659 C CA . ASP A 1 82 ? -12.703 0.147 -32.375 1 76.5 82 ASP A CA 1
ATOM 660 C C . ASP A 1 82 ? -13.039 1.078 -33.531 1 76.5 82 ASP A C 1
ATOM 662 O O . ASP A 1 82 ? -12.148 1.487 -34.281 1 76.5 82 ASP A O 1
ATOM 666 N N . GLU A 1 83 ? -14.289 1.407 -33.594 1 76.56 83 GLU A N 1
ATOM 667 C CA . GLU A 1 83 ? -14.781 2.178 -34.719 1 76.56 83 GLU A CA 1
ATOM 668 C C . GLU A 1 83 ? -14.18 3.58 -34.75 1 76.56 83 GLU A C 1
ATOM 670 O O . GLU A 1 83 ? -13.844 4.102 -35.812 1 76.56 83 GLU A O 1
ATOM 675 N N . ASP A 1 84 ? -14.031 4.152 -33.594 1 76.12 84 ASP A N 1
ATOM 676 C CA . ASP A 1 84 ? -13.469 5.496 -33.531 1 76.12 84 ASP A CA 1
ATOM 677 C C . ASP A 1 84 ? -12.008 5.5 -33.969 1 76.12 84 ASP A C 1
ATOM 679 O O . ASP A 1 84 ? -11.562 6.402 -34.688 1 76.12 84 ASP A O 1
ATOM 683 N N . TYR A 1 85 ? -11.328 4.547 -33.531 1 81.56 85 TYR A N 1
ATOM 684 C CA . TYR A 1 85 ? -9.922 4.406 -33.906 1 81.56 85 TYR A CA 1
ATOM 685 C C . TYR A 1 85 ? -9.766 4.273 -35.406 1 81.56 85 TYR A C 1
ATOM 687 O O . TYR A 1 85 ? -8.953 4.973 -36.031 1 81.56 85 TYR A O 1
ATOM 695 N N . ILE A 1 86 ? -10.633 3.477 -36 1 86 86 ILE A N 1
ATOM 696 C CA . ILE A 1 86 ? -10.586 3.199 -37.438 1 86 86 ILE A CA 1
ATOM 697 C C . ILE A 1 86 ? -11.016 4.441 -38.219 1 86 86 ILE A C 1
ATOM 699 O O . ILE A 1 86 ? -10.375 4.805 -39.188 1 86 86 ILE A O 1
ATOM 703 N N . GLN A 1 87 ? -12.016 5.078 -37.656 1 85 87 GLN A N 1
ATOM 704 C CA . GLN A 1 87 ? -12.531 6.258 -38.344 1 85 87 GLN A CA 1
ATOM 705 C C . GLN A 1 87 ? -11.508 7.391 -38.344 1 85 87 GLN A C 1
ATOM 707 O O . GLN A 1 87 ? -11.336 8.094 -39.344 1 85 87 GLN A O 1
ATOM 712 N N . ASN A 1 88 ? -10.906 7.547 -37.281 1 84.12 88 ASN A N 1
ATOM 713 C CA . ASN A 1 88 ? -9.891 8.594 -37.156 1 84.12 88 ASN A CA 1
ATOM 714 C C . ASN A 1 88 ? -8.711 8.32 -38.094 1 84.12 88 ASN A C 1
ATOM 716 O O . ASN A 1 88 ? -8.164 9.25 -38.688 1 84.12 88 ASN A O 1
ATOM 720 N N . ILE A 1 89 ? -8.352 7.172 -38.188 1 89.31 89 ILE A N 1
ATOM 721 C CA . ILE A 1 89 ? -7.277 6.789 -39.094 1 89.31 89 ILE A CA 1
ATOM 722 C C . ILE A 1 89 ? -7.707 7.051 -40.531 1 89.31 89 ILE A C 1
ATOM 724 O O . ILE A 1 89 ? -6.922 7.543 -41.344 1 89.31 89 ILE A O 1
ATOM 728 N N . ARG A 1 90 ? -8.938 6.754 -40.781 1 89.75 90 ARG A N 1
ATOM 729 C CA . ARG A 1 90 ? -9.469 7.031 -42.094 1 89.75 90 ARG A CA 1
ATOM 730 C C . ARG A 1 90 ? -9.375 8.516 -42.438 1 89.75 90 ARG A C 1
ATOM 732 O O . ARG A 1 90 ? -8.938 8.891 -43.531 1 89.75 90 ARG A O 1
ATOM 739 N N . GLU A 1 91 ? -9.773 9.258 -41.531 1 86.44 91 GLU A N 1
ATOM 740 C CA . GLU A 1 91 ? -9.734 10.703 -41.719 1 86.44 91 GLU A CA 1
ATOM 741 C C . GLU A 1 91 ? -8.312 11.195 -41.938 1 86.44 91 GLU A C 1
ATOM 743 O O . GLU A 1 91 ? -8.07 12.062 -42.781 1 86.44 91 GLU A O 1
ATOM 748 N N . ASN A 1 92 ? -7.453 10.68 -41.25 1 87.75 92 ASN A N 1
ATOM 749 C CA . ASN A 1 92 ? -6.047 11.039 -41.406 1 87.75 92 ASN A CA 1
ATOM 750 C C . ASN A 1 92 ? -5.508 10.641 -42.781 1 87.75 92 ASN A C 1
ATOM 752 O O . ASN A 1 92 ? -4.754 11.391 -43.375 1 87.75 92 ASN A O 1
ATOM 756 N N . ILE A 1 93 ? -5.898 9.539 -43.219 1 89.06 93 ILE A N 1
ATOM 757 C CA . ILE A 1 93 ? -5.469 9.055 -44.531 1 89.06 93 ILE A CA 1
ATOM 758 C C . ILE A 1 93 ? -6.02 9.969 -45.625 1 89.06 93 ILE A C 1
ATOM 760 O O . ILE A 1 93 ? -5.293 10.344 -46.531 1 89.06 93 ILE A O 1
ATOM 764 N N . PHE A 1 94 ? -7.18 10.312 -45.469 1 87.56 94 PHE A N 1
ATOM 765 C CA . PHE A 1 94 ? -7.82 11.141 -46.469 1 87.56 94 PHE A CA 1
ATOM 766 C C . PHE A 1 94 ? -7.402 12.602 -46.344 1 87.56 94 PHE A C 1
ATOM 768 O O . PHE A 1 94 ? -7.711 13.43 -47.188 1 87.56 94 PHE A O 1
ATOM 775 N N . SER A 1 95 ? -6.684 12.93 -45.25 1 81.56 95 SER A N 1
ATOM 776 C CA . SER A 1 95 ? -6.043 14.227 -45.094 1 81.56 95 SER A CA 1
ATOM 777 C C . SER A 1 95 ? -4.602 14.195 -45.594 1 81.56 95 SER A C 1
ATOM 779 O O . SER A 1 95 ? -3.752 14.945 -45.125 1 81.56 95 SER A O 1
ATOM 781 N N . THR A 1 96 ? -4.262 13.203 -46.344 1 78.75 96 THR A N 1
ATOM 782 C CA . THR A 1 96 ? -3.061 13.102 -47.188 1 78.75 96 THR A CA 1
ATOM 783 C C . THR A 1 96 ? -1.957 12.359 -46.438 1 78.75 96 THR A C 1
ATOM 785 O O . THR A 1 96 ? -0.78 12.469 -46.781 1 78.75 96 THR A O 1
ATOM 788 N N . LEU A 1 97 ? -2.27 11.641 -45.531 1 83.88 97 LEU A N 1
ATOM 789 C CA . LEU A 1 97 ? -1.261 10.844 -44.844 1 83.88 97 LEU A CA 1
ATOM 790 C C . LEU A 1 97 ? -1.251 9.406 -45.344 1 83.88 97 LEU A C 1
ATOM 792 O O . LEU A 1 97 ? -2.287 8.891 -45.75 1 83.88 97 LEU A O 1
ATOM 796 N N . CYS A 1 98 ? -0.103 8.906 -45.406 1 87 98 CYS A N 1
ATOM 797 C CA . CYS A 1 98 ? -0.053 7.477 -45.688 1 87 98 CYS A CA 1
ATOM 798 C C . CYS A 1 98 ? -0.557 6.664 -44.5 1 87 98 CYS A C 1
ATOM 800 O O . CYS A 1 98 ? -0.722 7.195 -43.406 1 87 98 CYS A O 1
ATOM 802 N N . ALA A 1 99 ? -0.809 5.457 -44.656 1 88.38 99 ALA A N 1
ATOM 803 C CA . ALA A 1 99 ? -1.437 4.602 -43.656 1 88.38 99 ALA A CA 1
ATOM 804 C C . ALA A 1 99 ? -0.603 4.551 -42.375 1 88.38 99 ALA A C 1
ATOM 806 O O . ALA A 1 99 ? -1.139 4.668 -41.281 1 88.38 99 ALA A O 1
ATOM 807 N N . GLU A 1 100 ? 0.699 4.379 -42.562 1 86.5 100 GLU A N 1
ATOM 808 C CA . GLU A 1 100 ? 1.587 4.289 -41.406 1 86.5 100 GLU A CA 1
ATOM 809 C C . GLU A 1 100 ? 1.544 5.566 -40.594 1 86.5 100 GLU A C 1
ATOM 811 O O . GLU A 1 100 ? 1.406 5.516 -39.344 1 86.5 100 GLU A O 1
ATOM 816 N N . GLN A 1 101 ? 1.653 6.617 -41.312 1 83.75 101 GLN A N 1
ATOM 817 C CA . GLN A 1 101 ? 1.641 7.906 -40.625 1 83.75 101 GLN A CA 1
ATOM 818 C C . GLN A 1 101 ? 0.294 8.164 -39.938 1 83.75 101 GLN A C 1
ATOM 820 O O . GLN A 1 101 ? 0.233 8.773 -38.875 1 83.75 101 GLN A O 1
ATOM 825 N N . ALA A 1 102 ? -0.738 7.789 -40.625 1 87.06 102 ALA A N 1
ATOM 826 C CA . ALA A 1 102 ? -2.076 7.949 -40.062 1 87.06 102 ALA A CA 1
ATOM 827 C C . ALA A 1 102 ? -2.215 7.172 -38.75 1 87.06 102 ALA A C 1
ATOM 829 O O . ALA A 1 102 ? -2.777 7.68 -37.781 1 87.06 102 ALA A O 1
ATOM 830 N N . VAL A 1 103 ? -1.652 5.945 -38.719 1 87.25 103 VAL A N 1
ATOM 831 C CA . VAL A 1 103 ? -1.703 5.105 -37.531 1 87.25 103 VAL A CA 1
ATOM 832 C C . VAL A 1 103 ? -0.881 5.742 -36.406 1 87.25 103 VAL A C 1
ATOM 834 O O . VAL A 1 103 ? -1.339 5.836 -35.281 1 87.25 103 VAL A O 1
ATOM 837 N N . ILE A 1 104 ? 0.272 6.184 -36.812 1 83.25 104 ILE A N 1
ATOM 838 C CA . ILE A 1 104 ? 1.175 6.781 -35.844 1 83.25 104 ILE A CA 1
ATOM 839 C C . ILE A 1 104 ? 0.535 8.031 -35.25 1 83.25 104 ILE A C 1
ATOM 841 O O . ILE A 1 104 ? 0.542 8.219 -34.031 1 83.25 104 ILE A O 1
ATOM 845 N N . LYS A 1 105 ? 0.037 8.82 -36.125 1 81.19 105 LYS A N 1
ATOM 846 C CA . LYS A 1 105 ? -0.592 10.055 -35.656 1 81.19 105 LYS A CA 1
ATOM 847 C C . LYS A 1 105 ? -1.753 9.773 -34.719 1 81.19 105 LYS A C 1
ATOM 849 O O . LYS A 1 105 ? -1.887 10.422 -33.688 1 81.19 105 LYS A O 1
ATOM 854 N N . GLU A 1 106 ? -2.58 8.82 -35.156 1 84.19 106 GLU A N 1
ATOM 855 C CA . GLU A 1 106 ? -3.723 8.492 -34.281 1 84.19 106 GLU A CA 1
ATOM 856 C C . GLU A 1 106 ? -3.271 7.883 -32.969 1 84.19 106 GLU A C 1
ATOM 858 O O . GLU A 1 106 ? -3.857 8.164 -31.922 1 84.19 106 GLU A O 1
ATOM 863 N N . THR A 1 107 ? -2.236 7.066 -32.969 1 80.81 107 THR A N 1
ATOM 864 C CA . THR A 1 107 ? -1.704 6.457 -31.766 1 80.81 107 THR A CA 1
ATOM 865 C C . THR A 1 107 ? -1.126 7.52 -30.828 1 80.81 107 THR A C 1
ATOM 867 O O . THR A 1 107 ? -1.349 7.477 -29.625 1 80.81 107 THR A O 1
ATOM 870 N N . GLU A 1 108 ? -0.419 8.359 -31.422 1 76.38 108 GLU A N 1
ATOM 871 C CA . GLU A 1 108 ? 0.146 9.445 -30.625 1 76.38 108 GLU A CA 1
ATOM 872 C C . GLU A 1 108 ? -0.952 10.273 -29.969 1 76.38 108 GLU A C 1
ATOM 874 O O . GLU A 1 108 ? -0.81 10.703 -28.828 1 76.38 108 GLU A O 1
ATOM 879 N N . ARG A 1 109 ? -1.871 10.469 -30.844 1 73.25 109 ARG A N 1
ATOM 880 C CA . ARG A 1 109 ? -3.018 11.18 -30.281 1 73.25 109 ARG A CA 1
ATOM 881 C C . ARG A 1 109 ? -3.609 10.438 -29.094 1 73.25 109 ARG A C 1
ATOM 883 O O . ARG A 1 109 ? -3.855 11.023 -28.047 1 73.25 109 ARG A O 1
ATOM 890 N N . LEU A 1 110 ? -3.766 9.18 -29.25 1 70.69 110 LEU A N 1
ATOM 891 C CA . LEU A 1 110 ? -4.355 8.344 -28.203 1 70.69 110 LEU A CA 1
ATOM 892 C C . LEU A 1 110 ? -3.439 8.281 -26.984 1 70.69 110 LEU A C 1
ATOM 894 O O . LEU A 1 110 ? -3.904 8.406 -25.859 1 70.69 110 LEU A O 1
ATOM 898 N N . VAL A 1 111 ? -2.166 8.039 -27.281 1 70.5 111 VAL A N 1
ATOM 899 C CA . VAL A 1 111 ? -1.171 7.961 -26.219 1 70.5 111 VAL A CA 1
ATOM 900 C C . VAL A 1 111 ? -1.098 9.297 -25.484 1 70.5 111 VAL A C 1
ATOM 902 O O . VAL A 1 111 ? -0.991 9.328 -24.25 1 70.5 111 VAL A O 1
ATOM 905 N N . GLY A 1 112 ? -1.01 10.32 -26.344 1 62.56 112 GLY A N 1
ATOM 906 C CA . GLY A 1 112 ? -1.038 11.641 -25.75 1 62.56 112 GLY A CA 1
ATOM 907 C C . GLY A 1 112 ? -2.219 11.852 -24.812 1 62.56 112 GLY A C 1
ATOM 908 O O . GLY A 1 112 ? -2.066 12.406 -23.719 1 62.56 112 GLY A O 1
ATOM 909 N N . CYS A 1 113 ? -3.24 11.289 -25.312 1 56.03 113 CYS A N 1
ATOM 910 C CA . CYS A 1 113 ? -4.453 11.375 -24.516 1 56.03 113 CYS A CA 1
ATOM 911 C C . CYS A 1 113 ? -4.316 10.562 -23.234 1 56.03 113 CYS A C 1
ATOM 913 O O . CYS A 1 113 ? -4.738 11 -22.156 1 56.03 113 CYS A O 1
ATOM 915 N N . LEU A 1 114 ? -3.637 9.43 -23.453 1 56.81 114 LEU A N 1
ATOM 916 C CA . LEU A 1 114 ? -3.469 8.5 -22.344 1 56.81 114 LEU A CA 1
ATOM 917 C C . LEU A 1 114 ? -2.459 9.039 -21.328 1 56.81 114 LEU A C 1
ATOM 919 O O . LEU A 1 114 ? -2.652 8.906 -20.125 1 56.81 114 LEU A O 1
ATOM 923 N N . LEU A 1 115 ? -1.309 9.516 -21.922 1 54.41 115 LEU A N 1
ATOM 924 C CA . LEU A 1 115 ? -0.226 10.023 -21.094 1 54.41 115 LEU A CA 1
ATOM 925 C C . LEU A 1 115 ? -0.65 11.305 -20.375 1 54.41 115 LEU A C 1
ATOM 927 O O . LEU A 1 115 ? -0.176 11.586 -19.266 1 54.41 115 LEU A O 1
ATOM 931 N N . LYS A 1 116 ? -1.197 12.086 -21.141 1 47.25 116 LYS A N 1
ATOM 932 C CA . LYS A 1 116 ? -1.695 13.312 -20.531 1 47.25 116 LYS A CA 1
ATOM 933 C C . LYS A 1 116 ? -2.646 13.008 -19.375 1 47.25 116 LYS A C 1
ATOM 935 O O . LYS A 1 116 ? -2.756 13.797 -18.438 1 47.25 116 LYS A O 1
ATOM 940 N N . ALA A 1 117 ? -3.137 11.898 -19.641 1 41.78 117 ALA A N 1
ATOM 941 C CA . ALA A 1 117 ? -4.047 11.492 -18.578 1 41.78 117 ALA A CA 1
ATOM 942 C C . ALA A 1 117 ? -3.279 11.023 -17.344 1 41.78 117 ALA A C 1
ATOM 944 O O . ALA A 1 117 ? -3.848 10.906 -16.266 1 41.78 117 ALA A O 1
ATOM 945 N N . LYS A 1 118 ? -2.004 11.344 -17.156 1 40.91 118 LYS A N 1
ATOM 946 C CA . LYS A 1 118 ? -0.933 11.219 -16.172 1 40.91 118 LYS A CA 1
ATOM 947 C C . LYS A 1 118 ? -1.187 10.047 -15.227 1 40.91 118 LYS A C 1
ATOM 949 O O . LYS A 1 118 ? -0.794 10.086 -14.055 1 40.91 118 LYS A O 1
ATOM 954 N N . SER A 1 119 ? -2.074 9.086 -15.555 1 35.38 119 SER A N 1
ATOM 955 C CA . SER A 1 119 ? -2.283 7.977 -14.617 1 35.38 119 SER A CA 1
ATOM 956 C C . SER A 1 119 ? -1.384 6.793 -14.961 1 35.38 119 SER A C 1
ATOM 958 O O . SER A 1 119 ? -1.068 6.559 -16.125 1 35.38 119 SER A O 1
ATOM 960 N N . ALA A 1 120 ? -0.646 6.273 -14.258 1 37.38 120 ALA A N 1
ATOM 961 C CA . ALA A 1 120 ? 0.315 5.176 -14.344 1 37.38 120 ALA A CA 1
ATOM 962 C C . ALA A 1 120 ? -0.281 3.979 -15.078 1 37.38 120 ALA A C 1
ATOM 964 O O . ALA A 1 120 ? 0.414 3.303 -15.836 1 37.38 120 ALA A O 1
ATOM 965 N N . TYR A 1 121 ? -1.531 3.738 -14.742 1 34.19 121 TYR A N 1
ATOM 966 C CA . TYR A 1 121 ? -2.238 2.643 -15.398 1 34.19 121 TYR A CA 1
ATOM 967 C C . TYR A 1 121 ? -2.26 2.836 -16.906 1 34.19 121 TYR A C 1
ATOM 969 O O . TYR A 1 121 ? -2.182 1.864 -17.672 1 34.19 121 TYR A O 1
ATOM 977 N N . LEU A 1 122 ? -2.102 4.059 -17.219 1 44.34 122 LEU A N 1
ATOM 978 C CA . LEU A 1 122 ? -2.23 4.43 -18.625 1 44.34 122 LEU A CA 1
ATOM 979 C C . LEU A 1 122 ? -0.954 4.105 -19.391 1 44.34 122 LEU A C 1
ATOM 981 O O . LEU A 1 122 ? -0.976 3.986 -20.625 1 44.34 122 LEU A O 1
ATOM 985 N N . ASN A 1 123 ? -0.158 3.783 -18.531 1 44.5 123 ASN A N 1
ATOM 986 C CA . ASN A 1 123 ? 1.082 3.404 -19.203 1 44.5 123 ASN A CA 1
ATOM 987 C C . ASN A 1 123 ? 0.97 2.029 -19.859 1 44.5 123 ASN A C 1
ATOM 989 O O . ASN A 1 123 ? 1.455 1.826 -20.969 1 44.5 123 ASN A O 1
ATOM 993 N N . GLN A 1 124 ? 0.239 1.134 -19.141 1 44.84 124 GLN A N 1
ATOM 994 C CA . GLN A 1 124 ? 0.038 -0.168 -19.766 1 44.84 124 GLN A CA 1
ATOM 995 C C . GLN A 1 124 ? -0.803 -0.043 -21.031 1 44.84 124 GLN A C 1
ATOM 997 O O . GLN A 1 124 ? -0.521 -0.698 -22.047 1 44.84 124 GLN A O 1
ATOM 1002 N N . ARG A 1 125 ? -1.734 0.854 -20.875 1 52.34 125 ARG A N 1
ATOM 1003 C CA . ARG A 1 125 ? -2.59 1.045 -22.047 1 52.34 125 ARG A CA 1
ATOM 1004 C C . ARG A 1 125 ? -1.83 1.736 -23.172 1 52.34 125 ARG A C 1
ATOM 1006 O O . ARG A 1 125 ? -2.051 1.44 -24.344 1 52.34 125 ARG A O 1
ATOM 1013 N N . VAL A 1 126 ? -1.047 2.572 -22.594 1 60.84 126 VAL A N 1
ATOM 1014 C CA . VAL A 1 126 ? -0.171 3.178 -23.594 1 60.84 126 VAL A CA 1
ATOM 1015 C C . VAL A 1 126 ? 0.65 2.094 -24.297 1 60.84 126 VAL A C 1
ATOM 1017 O O . VAL A 1 126 ? 0.794 2.104 -25.516 1 60.84 126 VAL A O 1
ATOM 1020 N N . GLU A 1 127 ? 0.879 1.134 -23.438 1 59.69 127 GLU A N 1
ATOM 1021 C CA . GLU A 1 127 ? 1.652 0.029 -23.984 1 59.69 127 GLU A CA 1
ATOM 1022 C C . GLU A 1 127 ? 0.801 -0.82 -24.938 1 59.69 127 GLU A C 1
ATOM 1024 O O . GLU A 1 127 ? 1.282 -1.275 -25.969 1 59.69 127 GLU A O 1
ATOM 1029 N N . ASP A 1 128 ? -0.352 -0.937 -24.5 1 63 128 ASP A N 1
ATOM 1030 C CA . ASP A 1 128 ? -1.254 -1.702 -25.359 1 63 128 ASP A CA 1
ATOM 1031 C C . ASP A 1 128 ? -1.485 -0.99 -26.688 1 63 128 ASP A C 1
ATOM 1033 O O . ASP A 1 128 ? -1.465 -1.62 -27.75 1 63 128 ASP A O 1
ATOM 1037 N N . VAL A 1 129 ? -1.676 0.27 -26.547 1 72.06 129 VAL A N 1
ATOM 1038 C CA . VAL A 1 129 ? -1.906 1.056 -27.75 1 72.06 129 VAL A CA 1
ATOM 1039 C C . VAL A 1 129 ? -0.662 1.024 -28.641 1 72.06 129 VAL A C 1
ATOM 1041 O O . VAL A 1 129 ? -0.763 0.902 -29.859 1 72.06 129 VAL A O 1
ATOM 1044 N N . ARG A 1 130 ? 0.301 1.121 -27.922 1 71.31 130 ARG A N 1
ATOM 1045 C CA . ARG A 1 130 ? 1.552 1.059 -28.656 1 71.31 130 ARG A CA 1
ATOM 1046 C C . ARG A 1 130 ? 1.751 -0.32 -29.281 1 71.31 130 ARG A C 1
ATOM 1048 O O . ARG A 1 130 ? 2.285 -0.439 -30.391 1 71.31 130 ARG A O 1
ATOM 1055 N N . ALA A 1 131 ? 1.292 -1.238 -28.562 1 70.19 131 ALA A N 1
ATOM 1056 C CA . ALA A 1 131 ? 1.372 -2.594 -29.109 1 70.19 131 ALA A CA 1
ATOM 1057 C C . ALA A 1 131 ? 0.524 -2.736 -30.359 1 70.19 131 ALA A C 1
ATOM 1059 O O . ALA A 1 131 ? 0.963 -3.33 -31.344 1 70.19 131 ALA A O 1
ATOM 1060 N N . ILE A 1 132 ? -0.607 -2.205 -30.281 1 76.12 132 ILE A N 1
ATOM 1061 C CA . ILE A 1 132 ? -1.51 -2.26 -31.422 1 76.12 132 ILE A CA 1
ATOM 1062 C C . ILE A 1 132 ? -0.91 -1.48 -32.594 1 76.12 132 ILE A C 1
ATOM 1064 O O . ILE A 1 132 ? -0.981 -1.92 -33.75 1 76.12 132 ILE A O 1
ATOM 1068 N N . GLU A 1 133 ? -0.438 -0.341 -32.188 1 80.5 133 GLU A N 1
ATOM 1069 C CA . GLU A 1 133 ? 0.252 0.444 -33.188 1 80.5 133 GLU A CA 1
ATOM 1070 C C . GLU A 1 133 ? 1.334 -0.379 -33.906 1 80.5 133 GLU A C 1
ATOM 1072 O O . GLU A 1 133 ? 1.407 -0.406 -35.125 1 80.5 133 GLU A O 1
ATOM 1077 N N . LYS A 1 134 ? 2.051 -0.902 -33.125 1 73.31 134 LYS A N 1
ATOM 1078 C CA . LYS A 1 134 ? 3.146 -1.709 -33.656 1 73.31 134 LYS A CA 1
ATOM 1079 C C . LYS A 1 134 ? 2.623 -2.824 -34.562 1 73.31 134 LYS A C 1
ATOM 1081 O O . LYS A 1 134 ? 3.166 -3.062 -35.656 1 73.31 134 LYS A O 1
ATOM 1086 N N . MET A 1 135 ? 1.682 -3.494 -34.125 1 75.5 135 MET A N 1
ATOM 1087 C CA . MET A 1 135 ? 1.104 -4.59 -34.906 1 75.5 135 MET A CA 1
ATOM 1088 C C . MET A 1 135 ? 0.586 -4.09 -36.25 1 75.5 135 MET A C 1
ATOM 1090 O O . MET A 1 135 ? 0.817 -4.723 -37.281 1 75.5 135 MET A O 1
ATOM 1094 N N . LEU A 1 136 ? -0.041 -3.004 -36.156 1 82.19 136 LEU A N 1
ATOM 1095 C CA . LEU A 1 136 ? -0.608 -2.43 -37.375 1 82.19 136 LEU A CA 1
ATOM 1096 C C . LEU A 1 136 ? 0.493 -1.993 -38.344 1 82.19 136 LEU A C 1
ATOM 1098 O O . LEU A 1 136 ? 0.412 -2.252 -39.531 1 82.19 136 LEU A O 1
ATOM 1102 N N . LEU A 1 137 ? 1.422 -1.338 -37.781 1 80.12 137 LEU A N 1
ATOM 1103 C CA . LEU A 1 137 ? 2.523 -0.871 -38.625 1 80.12 137 LEU A CA 1
ATOM 1104 C C . LEU A 1 137 ? 3.285 -2.047 -39.219 1 80.12 137 LEU A C 1
ATOM 1106 O O . LEU A 1 137 ? 3.709 -1.99 -40.375 1 80.12 137 LEU A O 1
ATOM 1110 N N . ASP A 1 138 ? 3.436 -3.049 -38.406 1 73.62 138 ASP A N 1
ATOM 1111 C CA . ASP A 1 138 ? 4.082 -4.254 -38.906 1 73.62 138 ASP A CA 1
ATOM 1112 C C . ASP A 1 138 ? 3.279 -4.875 -40.062 1 73.62 138 ASP A C 1
ATOM 1114 O O . ASP A 1 138 ? 3.846 -5.285 -41.062 1 73.62 138 ASP A O 1
ATOM 1118 N N . CYS A 1 139 ? 2.023 -4.949 -39.906 1 77.81 139 CYS A N 1
ATOM 1119 C CA . CYS A 1 139 ? 1.156 -5.504 -40.938 1 77.81 139 CYS A CA 1
ATOM 1120 C C . CYS A 1 139 ? 1.172 -4.629 -42.188 1 77.81 139 CYS A C 1
ATOM 1122 O O . CYS A 1 139 ? 1.124 -5.141 -43.312 1 77.81 139 CYS A O 1
ATOM 1124 N N . LEU A 1 140 ? 1.245 -3.342 -41.969 1 82.62 140 LEU A N 1
ATOM 1125 C CA . LEU A 1 140 ? 1.31 -2.408 -43.062 1 82.62 140 LEU A CA 1
ATOM 1126 C C . LEU A 1 140 ? 2.617 -2.57 -43.844 1 82.62 140 LEU A C 1
ATOM 1128 O O . LEU A 1 140 ? 2.662 -2.346 -45.062 1 82.62 140 LEU A O 1
ATOM 1132 N N . ALA A 1 141 ? 3.566 -2.805 -43.094 1 75.25 141 ALA A N 1
ATOM 1133 C CA . ALA A 1 141 ? 4.867 -3.023 -43.719 1 75.25 141 ALA A CA 1
ATOM 1134 C C . ALA A 1 141 ? 4.992 -4.449 -44.25 1 75.25 141 ALA A C 1
ATOM 1136 O O . ALA A 1 141 ? 6.074 -4.875 -44.656 1 75.25 141 ALA A O 1
ATOM 1137 N N . ASN A 1 142 ? 3.85 -5.195 -44.312 1 64.69 142 ASN A N 1
ATOM 1138 C CA . ASN A 1 142 ? 3.771 -6.582 -44.75 1 64.69 142 ASN A CA 1
ATOM 1139 C C . ASN A 1 142 ? 4.727 -7.48 -43.969 1 64.69 142 ASN A C 1
ATOM 1141 O O . ASN A 1 142 ? 5.301 -8.414 -44.531 1 64.69 142 ASN A O 1
ATOM 1145 N N . LYS A 1 143 ? 5.129 -6.926 -42.938 1 58.25 143 LYS A N 1
ATOM 1146 C CA . LYS A 1 143 ? 5.879 -7.809 -42.062 1 58.25 143 LYS A CA 1
ATOM 1147 C C . LYS A 1 143 ? 4.957 -8.812 -41.375 1 58.25 143 LYS A C 1
ATOM 1149 O O . LYS A 1 143 ? 3.852 -8.469 -40.969 1 58.25 143 LYS A O 1
ATOM 1154 N N . THR A 1 144 ? 5.055 -9.969 -41.719 1 46.75 144 THR A N 1
ATOM 1155 C CA . THR A 1 144 ? 4.242 -11 -41.062 1 46.75 144 THR A CA 1
ATOM 1156 C C . THR A 1 144 ? 4.367 -10.938 -39.562 1 46.75 144 THR A C 1
ATOM 1158 O O . THR A 1 144 ? 5.473 -10.789 -39.031 1 46.75 144 THR A O 1
ATOM 1161 N N . ILE A 1 145 ? 3.27 -10.445 -38.938 1 48.09 145 ILE A N 1
ATOM 1162 C CA . ILE A 1 145 ? 3.311 -10.734 -37.5 1 48.09 145 ILE A CA 1
ATOM 1163 C C . ILE A 1 145 ? 3.965 -12.094 -37.281 1 48.09 145 ILE A C 1
ATOM 1165 O O . ILE A 1 145 ? 3.455 -13.125 -37.719 1 48.09 145 ILE A O 1
ATOM 1169 N N . VAL A 1 146 ? 5.16 -12.133 -37.5 1 41.81 146 VAL A N 1
ATOM 1170 C CA . VAL A 1 146 ? 5.945 -13.367 -37.438 1 41.81 146 VAL A CA 1
ATOM 1171 C C . VAL A 1 146 ? 5.312 -14.344 -36.438 1 41.81 146 VAL A C 1
ATOM 1173 O O . VAL A 1 146 ? 5.207 -14.055 -35.25 1 41.81 146 VAL A O 1
ATOM 1176 N N . GLU A 1 147 ? 4.297 -15.047 -36.938 1 43.5 147 GLU A N 1
ATOM 1177 C CA . GLU A 1 147 ? 4.023 -16.297 -36.219 1 43.5 147 GLU A CA 1
ATOM 1178 C C . GLU A 1 147 ? 5.312 -17.031 -35.875 1 43.5 147 GLU A C 1
ATOM 1180 O O . GLU A 1 147 ? 5.949 -17.641 -36.719 1 43.5 147 GLU A O 1
ATOM 1185 N N . LEU A 1 148 ? 6.09 -16.453 -35.25 1 43.75 148 LEU A N 1
ATOM 1186 C CA . LEU A 1 148 ? 7.32 -17.141 -34.844 1 43.75 148 LEU A CA 1
ATOM 1187 C C . LEU A 1 148 ? 7.051 -18.594 -34.5 1 43.75 148 LEU A C 1
ATOM 1189 O O . LEU A 1 148 ? 7.938 -19.297 -34 1 43.75 148 LEU A O 1
ATOM 1193 N N . SER A 1 149 ? 5.82 -18.969 -34.594 1 45.38 149 SER A N 1
ATOM 1194 C CA . SER A 1 149 ? 5.539 -20.391 -34.469 1 45.38 149 SER A CA 1
ATOM 1195 C C . SER A 1 149 ? 6.398 -21.219 -35.438 1 45.38 149 SER A C 1
ATOM 1197 O O . SER A 1 149 ? 6.66 -22.391 -35.188 1 45.38 149 SER A O 1
ATOM 1199 N N . ASP A 1 150 ? 6.688 -20.625 -36.531 1 45.12 150 ASP A N 1
ATOM 1200 C CA . ASP A 1 150 ? 7.367 -21.438 -37.531 1 45.12 150 ASP A CA 1
ATOM 1201 C C . ASP A 1 150 ? 8.883 -21.406 -37.312 1 45.12 150 ASP A C 1
ATOM 1203 O O . ASP A 1 150 ? 9.633 -21.938 -38.156 1 45.12 150 ASP A O 1
ATOM 1207 N N . CYS A 1 151 ? 9.258 -20.578 -36.531 1 48.34 151 CYS A N 1
ATOM 1208 C CA . CYS A 1 151 ? 10.703 -20.594 -36.344 1 48.34 151 CYS A CA 1
ATOM 1209 C C . CYS A 1 151 ? 11.133 -21.875 -35.625 1 48.34 151 CYS A C 1
ATOM 1211 O O . CYS A 1 151 ? 10.742 -22.125 -34.469 1 48.34 151 CYS A O 1
ATOM 1213 N N . LEU A 1 152 ? 11.516 -22.844 -36.312 1 54.31 152 LEU A N 1
ATOM 1214 C CA . LEU A 1 152 ? 11.93 -24.172 -35.875 1 54.31 152 LEU A CA 1
ATOM 1215 C C . LEU A 1 152 ? 13.141 -24.094 -34.969 1 54.31 152 LEU A C 1
ATOM 1217 O O . LEU A 1 152 ? 13.523 -25.078 -34.344 1 54.31 152 LEU A O 1
ATOM 1221 N N . GLN A 1 153 ? 13.766 -22.844 -34.844 1 68.62 153 GLN A N 1
ATOM 1222 C CA . GLN A 1 153 ? 15 -22.828 -34.062 1 68.62 153 GLN A CA 1
ATOM 1223 C C . GLN A 1 153 ? 14.75 -22.281 -32.656 1 68.62 153 GLN A C 1
ATOM 1225 O O . GLN A 1 153 ? 13.93 -21.375 -32.469 1 68.62 153 GLN A O 1
ATOM 1230 N N . LYS A 1 154 ? 15.297 -22.938 -31.641 1 82.25 154 LYS A N 1
ATOM 1231 C CA . LYS A 1 154 ? 15.266 -22.484 -30.25 1 82.25 154 LYS A CA 1
ATOM 1232 C C . LYS A 1 154 ? 15.875 -21.094 -30.125 1 82.25 154 LYS A C 1
ATOM 1234 O O . LYS A 1 154 ? 16.844 -20.766 -30.797 1 82.25 154 LYS A O 1
ATOM 1239 N N . MET A 1 155 ? 15.219 -20.203 -29.406 1 86.75 155 MET A N 1
ATOM 1240 C CA . MET A 1 155 ? 15.703 -18.828 -29.344 1 86.75 155 MET A CA 1
ATOM 1241 C C . MET A 1 155 ? 15.461 -18.219 -27.969 1 86.75 155 MET A C 1
ATOM 1243 O O . MET A 1 155 ? 14.594 -18.688 -27.219 1 86.75 155 MET A O 1
ATOM 1247 N N . ILE A 1 156 ? 16.312 -17.266 -27.656 1 89.69 156 ILE A N 1
ATOM 1248 C CA . ILE A 1 156 ? 16.109 -16.344 -26.531 1 89.69 156 ILE A CA 1
ATOM 1249 C C . ILE A 1 156 ? 15.555 -15.023 -27.047 1 89.69 156 ILE A C 1
ATOM 1251 O O . ILE A 1 156 ? 16.125 -14.414 -27.953 1 89.69 156 ILE A O 1
ATOM 1255 N N . ILE A 1 157 ? 14.484 -14.57 -26.469 1 85.81 157 ILE A N 1
ATOM 1256 C CA . ILE A 1 157 ? 13.844 -13.344 -26.953 1 85.81 157 ILE A CA 1
ATOM 1257 C C . ILE A 1 157 ? 14.336 -12.156 -26.141 1 85.81 157 ILE A C 1
ATOM 1259 O O . ILE A 1 157 ? 14.367 -12.203 -24.906 1 85.81 157 ILE A O 1
ATOM 1263 N N . VAL A 1 158 ? 14.82 -11.18 -26.859 1 87.5 158 VAL A N 1
ATOM 1264 C CA . VAL A 1 158 ? 15.227 -9.922 -26.25 1 87.5 158 VAL A CA 1
ATOM 1265 C C . VAL A 1 158 ? 14.297 -8.805 -26.703 1 87.5 158 VAL A C 1
ATOM 1267 O O . VAL A 1 158 ? 14.055 -8.633 -27.891 1 87.5 158 VAL A O 1
ATOM 1270 N N . ALA A 1 159 ? 13.703 -8.086 -25.719 1 82.44 159 ALA A N 1
ATOM 1271 C CA . ALA A 1 159 ? 12.773 -7.02 -26.078 1 82.44 159 ALA A CA 1
ATOM 1272 C C . ALA A 1 159 ? 12.844 -5.871 -25.078 1 82.44 159 ALA A C 1
ATOM 1274 O O . ALA A 1 159 ? 13.406 -6.023 -23.984 1 82.44 159 ALA A O 1
ATOM 1275 N N . ASP A 1 160 ? 12.422 -4.691 -25.516 1 77 160 ASP A N 1
ATOM 1276 C CA . ASP A 1 160 ? 12.258 -3.619 -24.531 1 77 160 ASP A CA 1
ATOM 1277 C C . ASP A 1 160 ? 11.219 -3.998 -23.484 1 77 160 ASP A C 1
ATOM 1279 O O . ASP A 1 160 ? 11.492 -3.916 -22.281 1 77 160 ASP A O 1
ATOM 1283 N N . GLU A 1 161 ? 10.172 -4.34 -23.938 1 71.94 161 GLU A N 1
ATOM 1284 C CA . GLU A 1 161 ? 9.07 -4.914 -23.172 1 71.94 161 GLU A CA 1
ATOM 1285 C C . GLU A 1 161 ? 8.312 -5.961 -23.984 1 71.94 161 GLU A C 1
ATOM 1287 O O . GLU A 1 161 ? 8.242 -5.867 -25.219 1 71.94 161 GLU A O 1
ATOM 1292 N N . LEU A 1 162 ? 8.055 -7.047 -23.281 1 67.81 162 LEU A N 1
ATOM 1293 C CA . LEU A 1 162 ? 7.281 -8.07 -23.969 1 67.81 162 LEU A CA 1
ATOM 1294 C C . LEU A 1 162 ? 5.809 -7.992 -23.594 1 67.81 162 LEU A C 1
ATOM 1296 O O . LEU A 1 162 ? 5.461 -8.133 -22.406 1 67.81 162 LEU A O 1
ATOM 1300 N N . THR A 1 163 ? 5.102 -7.609 -24.594 1 60.22 163 THR A N 1
ATOM 1301 C CA . THR A 1 163 ? 3.658 -7.605 -24.391 1 60.22 163 THR A CA 1
ATOM 1302 C C . THR A 1 163 ? 3.076 -9 -24.609 1 60.22 163 THR A C 1
ATOM 1304 O O . THR A 1 163 ? 3.729 -9.867 -25.188 1 60.22 163 THR A O 1
ATOM 1307 N N . PRO A 1 164 ? 2.002 -9.273 -24.031 1 55.44 164 PRO A N 1
ATOM 1308 C CA . PRO A 1 164 ? 1.351 -10.555 -24.312 1 55.44 164 PRO A CA 1
ATOM 1309 C C . PRO A 1 164 ? 1.288 -10.867 -25.797 1 55.44 164 PRO A C 1
ATOM 1311 O O . PRO A 1 164 ? 1.467 -12.023 -26.203 1 55.44 164 PRO A O 1
ATOM 1314 N N . ALA A 1 165 ? 1.167 -9.789 -26.562 1 54.97 165 ALA A N 1
ATOM 1315 C CA . ALA A 1 165 ? 1.1 -9.984 -28.016 1 54.97 165 ALA A CA 1
ATOM 1316 C C . ALA A 1 165 ? 2.432 -10.477 -28.562 1 54.97 165 ALA A C 1
ATOM 1318 O O . ALA A 1 165 ? 2.465 -11.219 -29.547 1 54.97 165 ALA A O 1
ATOM 1319 N N . ASP A 1 166 ? 3.473 -10.094 -27.891 1 61 166 ASP A N 1
ATOM 1320 C CA . ASP A 1 166 ? 4.809 -10.484 -28.328 1 61 166 ASP A CA 1
ATOM 1321 C C . ASP A 1 166 ? 5.082 -11.953 -28 1 61 166 ASP A C 1
ATOM 1323 O O . ASP A 1 166 ? 5.812 -12.633 -28.734 1 61 166 ASP A O 1
ATOM 1327 N N . THR A 1 167 ? 4.504 -12.422 -26.922 1 59.56 167 THR A N 1
ATOM 1328 C CA . THR A 1 167 ? 4.902 -13.719 -26.391 1 59.56 167 THR A CA 1
ATOM 1329 C C . THR A 1 167 ? 4.094 -14.844 -27.031 1 59.56 167 THR A C 1
ATOM 1331 O O . THR A 1 167 ? 4.551 -15.984 -27.094 1 59.56 167 THR A O 1
ATOM 1334 N N . ILE A 1 168 ? 2.953 -14.5 -27.453 1 50.69 168 ILE A N 1
ATOM 1335 C CA . ILE A 1 168 ? 2.012 -15.492 -27.969 1 50.69 168 ILE A CA 1
ATOM 1336 C C . ILE A 1 168 ? 2.533 -16.062 -29.297 1 50.69 168 ILE A C 1
ATOM 1338 O O . ILE A 1 168 ? 2.227 -17.203 -29.641 1 50.69 168 ILE A O 1
ATOM 1342 N N . VAL A 1 169 ? 3.383 -15.336 -29.875 1 54.34 169 VAL A N 1
ATOM 1343 C CA . VAL A 1 169 ? 3.777 -15.68 -31.25 1 54.34 169 VAL A CA 1
ATOM 1344 C C . VAL A 1 169 ? 4.883 -16.734 -31.219 1 54.34 169 VAL A C 1
ATOM 1346 O O . VAL A 1 169 ? 5.195 -17.344 -32.25 1 54.34 169 VAL A O 1
ATOM 1349 N N . TYR A 1 170 ? 5.188 -17.062 -30.016 1 60.78 170 TYR A N 1
ATOM 1350 C CA . TYR A 1 170 ? 6.336 -17.953 -29.984 1 60.78 170 TYR A CA 1
ATOM 1351 C C . TYR A 1 170 ? 5.926 -19.359 -29.547 1 60.78 170 TYR A C 1
ATOM 1353 O O . TYR A 1 170 ? 5.043 -19.516 -28.703 1 60.78 170 TYR A O 1
ATOM 1361 N N . ASN A 1 171 ? 6.285 -20.344 -30.359 1 61.81 171 ASN A N 1
ATOM 1362 C CA . ASN A 1 171 ? 6.172 -21.719 -29.891 1 61.81 171 ASN A CA 1
ATOM 1363 C C . ASN A 1 171 ? 6.902 -21.938 -28.578 1 61.81 171 ASN A C 1
ATOM 1365 O O . ASN A 1 171 ? 8.117 -21.75 -28.484 1 61.81 171 ASN A O 1
ATOM 1369 N N . PRO A 1 172 ? 6.16 -22.297 -27.547 1 65.94 172 PRO A N 1
ATOM 1370 C CA . PRO A 1 172 ? 6.789 -22.484 -26.234 1 65.94 172 PRO A CA 1
ATOM 1371 C C . PRO A 1 172 ? 7.977 -23.438 -26.281 1 65.94 172 PRO A C 1
ATOM 1373 O O . PRO A 1 172 ? 8.922 -23.297 -25.516 1 65.94 172 PRO A O 1
ATOM 1376 N N . ASP A 1 173 ? 7.828 -24.375 -27.219 1 68.19 173 ASP A N 1
ATOM 1377 C CA . ASP A 1 173 ? 8.883 -25.375 -27.312 1 68.19 173 ASP A CA 1
ATOM 1378 C C . ASP A 1 173 ? 10.18 -24.766 -27.844 1 68.19 173 ASP A C 1
ATOM 1380 O O . ASP A 1 173 ? 11.258 -25.328 -27.656 1 68.19 173 ASP A O 1
ATOM 1384 N N . GLN A 1 174 ? 10.008 -23.625 -28.453 1 76.44 174 GLN A N 1
ATOM 1385 C CA . GLN A 1 174 ? 11.18 -23.016 -29.078 1 76.44 174 GLN A CA 1
ATOM 1386 C C . GLN A 1 174 ? 11.742 -21.891 -28.203 1 76.44 174 GLN A C 1
ATOM 1388 O O . GLN A 1 174 ? 12.844 -21.406 -28.469 1 76.44 174 GLN A O 1
ATOM 1393 N N . LEU A 1 175 ? 11.078 -21.578 -27.234 1 79.5 175 LEU A N 1
ATOM 1394 C CA . LEU A 1 175 ? 11.523 -20.5 -26.375 1 79.5 175 LEU A CA 1
ATOM 1395 C C . LEU A 1 175 ? 12.438 -21.016 -25.266 1 79.5 175 LEU A C 1
ATOM 1397 O O . LEU A 1 175 ? 12.07 -21.922 -24.516 1 79.5 175 LEU A O 1
ATOM 1401 N N . GLN A 1 176 ? 13.648 -20.375 -25.266 1 86.19 176 GLN A N 1
ATOM 1402 C CA . GLN A 1 176 ? 14.617 -20.859 -24.281 1 86.19 176 GLN A CA 1
ATOM 1403 C C . GLN A 1 176 ? 14.852 -19.812 -23.188 1 86.19 176 GLN A C 1
ATOM 1405 O O . GLN A 1 176 ? 15.508 -20.094 -22.188 1 86.19 176 GLN A O 1
ATOM 1410 N N . GLY A 1 177 ? 14.312 -18.609 -23.391 1 86.88 177 GLY A N 1
ATOM 1411 C CA . GLY A 1 177 ? 14.469 -17.578 -22.359 1 86.88 177 GLY A CA 1
ATOM 1412 C C . GLY A 1 177 ? 13.984 -16.219 -22.812 1 86.88 177 GLY A C 1
ATOM 1413 O O . GLY A 1 177 ? 13.727 -16 -24 1 86.88 177 GLY A O 1
ATOM 1414 N N . PHE A 1 178 ? 13.852 -15.344 -21.844 1 86.12 178 PHE A N 1
ATOM 1415 C CA . PHE A 1 178 ? 13.398 -13.984 -22.109 1 86.12 178 PHE A CA 1
ATOM 1416 C C . PHE A 1 178 ? 14.328 -12.961 -21.469 1 86.12 178 PHE A C 1
ATOM 1418 O O . PHE A 1 178 ? 14.805 -13.156 -20.359 1 86.12 178 PHE A O 1
ATOM 1425 N N . ILE A 1 179 ? 14.664 -11.914 -22.234 1 88.12 179 ILE A N 1
ATOM 1426 C CA . ILE A 1 179 ? 15.391 -10.75 -21.734 1 88.12 179 ILE A CA 1
ATOM 1427 C C . ILE A 1 179 ? 14.602 -9.484 -22.062 1 88.12 179 ILE A C 1
ATOM 1429 O O . ILE A 1 179 ? 14.305 -9.211 -23.219 1 88.12 179 ILE A O 1
ATOM 1433 N N . THR A 1 180 ? 14.227 -8.719 -21 1 85.62 180 THR A N 1
ATOM 1434 C CA . THR A 1 180 ? 13.508 -7.48 -21.281 1 85.62 180 THR A CA 1
ATOM 1435 C C . THR A 1 180 ? 14.211 -6.289 -20.641 1 85.62 180 THR A C 1
ATOM 1437 O O . THR A 1 180 ? 14.797 -6.414 -19.578 1 85.62 180 THR A O 1
ATOM 1440 N N . CYS A 1 181 ? 14.141 -5.109 -21.281 1 80.62 181 CYS A N 1
ATOM 1441 C CA . CYS A 1 181 ? 14.758 -3.889 -20.766 1 80.62 181 CYS A CA 1
ATOM 1442 C C . CYS A 1 181 ? 13.898 -3.271 -19.656 1 80.62 181 CYS A C 1
ATOM 1444 O O . CYS A 1 181 ? 14.43 -2.623 -18.75 1 80.62 181 CYS A O 1
ATOM 1446 N N . ARG A 1 182 ? 12.68 -3.428 -19.828 1 70.88 182 ARG A N 1
ATOM 1447 C CA . ARG A 1 182 ? 11.742 -2.891 -18.844 1 70.88 182 ARG A CA 1
ATOM 1448 C C . ARG A 1 182 ? 10.891 -4 -18.234 1 70.88 182 ARG A C 1
ATOM 1450 O O . ARG A 1 182 ? 10.859 -5.117 -18.75 1 70.88 182 ARG A O 1
ATOM 1457 N N . GLY A 1 183 ? 10.297 -3.83 -17.141 1 62.84 183 GLY A N 1
ATOM 1458 C CA . GLY A 1 183 ? 9.383 -4.785 -16.531 1 62.84 183 GLY A CA 1
ATOM 1459 C C . GLY A 1 183 ? 9.844 -5.25 -15.156 1 62.84 183 GLY A C 1
ATOM 1460 O O . GLY A 1 183 ? 11.023 -5.145 -14.82 1 62.84 183 GLY A O 1
ATOM 1461 N N . GLY A 1 184 ? 8.914 -5.598 -14.344 1 61.56 184 GLY A N 1
ATOM 1462 C CA . GLY A 1 184 ? 9.18 -6.145 -13.023 1 61.56 184 GLY A CA 1
ATOM 1463 C C . GLY A 1 184 ? 9.055 -7.656 -12.969 1 61.56 184 GLY A C 1
ATOM 1464 O O . GLY A 1 184 ? 8.742 -8.297 -13.977 1 61.56 184 GLY A O 1
ATOM 1465 N N . VAL A 1 185 ? 9.492 -8.32 -11.938 1 59.59 185 VAL A N 1
ATOM 1466 C CA . VAL A 1 185 ? 9.508 -9.766 -11.719 1 59.59 185 VAL A CA 1
ATOM 1467 C C . VAL A 1 185 ? 8.086 -10.312 -11.805 1 59.59 185 VAL A C 1
ATOM 1469 O O . VAL A 1 185 ? 7.887 -11.531 -11.906 1 59.59 185 VAL A O 1
ATOM 1472 N N . THR A 1 186 ? 7.188 -9.398 -11.922 1 50.53 186 THR A N 1
ATOM 1473 C CA . THR A 1 186 ? 5.797 -9.836 -12 1 50.53 186 THR A CA 1
ATOM 1474 C C . THR A 1 186 ? 5.215 -9.547 -13.383 1 50.53 186 THR A C 1
ATOM 1476 O O . THR A 1 186 ? 4.004 -9.664 -13.586 1 50.53 186 THR A O 1
ATOM 1479 N N . SER A 1 187 ? 6.125 -9.211 -14.219 1 61.59 187 SER A N 1
ATOM 1480 C CA . SER A 1 187 ? 5.664 -8.914 -15.57 1 61.59 187 SER A CA 1
ATOM 1481 C C . SER A 1 187 ? 5.117 -10.164 -16.25 1 61.59 187 SER A C 1
ATOM 1483 O O . SER A 1 187 ? 5.422 -11.289 -15.836 1 61.59 187 SER A O 1
ATOM 1485 N N . HIS A 1 188 ? 4.312 -9.93 -17.219 1 57.62 188 HIS A N 1
ATOM 1486 C CA . HIS A 1 188 ? 3.723 -11.016 -17.984 1 57.62 188 HIS A CA 1
ATOM 1487 C C . HIS A 1 188 ? 4.797 -11.961 -18.516 1 57.62 188 HIS A C 1
ATOM 1489 O O . HIS A 1 188 ? 4.641 -13.18 -18.453 1 57.62 188 HIS A O 1
ATOM 1495 N N . SER A 1 189 ? 5.793 -11.383 -19.062 1 65.75 189 SER A N 1
ATOM 1496 C CA . SER A 1 189 ? 6.867 -12.195 -19.625 1 65.75 189 SER A CA 1
ATOM 1497 C C . SER A 1 189 ? 7.492 -13.094 -18.562 1 65.75 189 SER A C 1
ATOM 1499 O O . SER A 1 189 ? 7.832 -14.242 -18.844 1 65.75 189 SER A O 1
ATOM 1501 N N . VAL A 1 190 ? 7.508 -12.602 -17.422 1 70.75 190 VAL A N 1
ATOM 1502 C CA . VAL A 1 190 ? 8.133 -13.359 -16.344 1 70.75 190 VAL A CA 1
ATOM 1503 C C . VAL A 1 190 ? 7.211 -14.5 -15.906 1 70.75 190 VAL A C 1
ATOM 1505 O O . VAL A 1 190 ? 7.672 -15.625 -15.672 1 70.75 190 VAL A O 1
ATOM 1508 N N . ILE A 1 191 ? 5.949 -14.211 -15.812 1 61.84 191 ILE A N 1
ATOM 1509 C CA . ILE A 1 191 ? 4.98 -15.242 -15.453 1 61.84 191 ILE A CA 1
ATOM 1510 C C . ILE A 1 191 ? 5.031 -16.375 -16.484 1 61.84 191 ILE A C 1
ATOM 1512 O O . ILE A 1 191 ? 5.062 -17.547 -16.109 1 61.84 191 ILE A O 1
ATOM 1516 N N . LEU A 1 192 ? 5.059 -15.969 -17.719 1 66.44 192 LEU A N 1
ATOM 1517 C CA . LEU A 1 192 ? 5.145 -16.953 -18.797 1 66.44 192 LEU A CA 1
ATOM 1518 C C . LEU A 1 192 ? 6.434 -17.766 -18.688 1 66.44 192 LEU A C 1
ATOM 1520 O O . LEU A 1 192 ? 6.43 -18.984 -18.875 1 66.44 192 LEU A O 1
ATOM 1524 N N . ALA A 1 193 ? 7.5 -17.125 -18.469 1 75.31 193 ALA A N 1
ATOM 1525 C CA . ALA A 1 193 ? 8.797 -17.797 -18.344 1 75.31 193 ALA A CA 1
ATOM 1526 C C . ALA A 1 193 ? 8.773 -18.844 -17.234 1 75.31 193 ALA A C 1
ATOM 1528 O O . ALA A 1 193 ? 9.242 -19.969 -17.422 1 75.31 193 ALA A O 1
ATOM 1529 N N . LYS A 1 194 ? 8.188 -18.469 -16.203 1 70.19 194 LYS A N 1
ATOM 1530 C CA . LYS A 1 194 ? 8.086 -19.375 -15.055 1 70.19 194 LYS A CA 1
ATOM 1531 C C . LYS A 1 194 ? 7.211 -20.578 -15.391 1 70.19 194 LYS A C 1
ATOM 1533 O O . LYS A 1 194 ? 7.543 -21.719 -15.031 1 70.19 194 LYS A O 1
ATOM 1538 N N . GLU A 1 195 ? 6.145 -20.266 -16.031 1 62.81 195 GLU A N 1
ATOM 1539 C CA . GLU A 1 195 ? 5.238 -21.328 -16.438 1 62.81 195 GLU A CA 1
ATOM 1540 C C . GLU A 1 195 ? 5.922 -22.297 -17.406 1 62.81 195 GLU A C 1
ATOM 1542 O O . GLU A 1 195 ? 5.664 -23.516 -17.359 1 62.81 195 GLU A O 1
ATOM 1547 N N . LEU A 1 196 ? 6.766 -21.75 -18.219 1 68.12 196 LEU A N 1
ATOM 1548 C CA . LEU A 1 196 ? 7.449 -22.562 -19.219 1 68.12 196 LEU A CA 1
ATOM 1549 C C . LEU A 1 196 ? 8.727 -23.172 -18.656 1 68.12 196 LEU A C 1
ATOM 1551 O O . LEU A 1 196 ? 9.328 -24.047 -19.281 1 68.12 196 LEU A O 1
ATOM 1555 N N . GLY A 1 197 ? 9.016 -22.734 -17.516 1 73.81 197 GLY A N 1
ATOM 1556 C CA . GLY A 1 197 ? 10.242 -23.203 -16.906 1 73.81 197 GLY A CA 1
ATOM 1557 C C . GLY A 1 197 ? 11.5 -22.734 -17.609 1 73.81 197 GLY A C 1
ATOM 1558 O O . GLY A 1 197 ? 12.477 -23.469 -17.719 1 73.81 197 GLY A O 1
ATOM 1559 N N . ILE A 1 198 ? 11.398 -21.562 -18.25 1 81.69 198 ILE A N 1
ATOM 1560 C CA . ILE A 1 198 ? 12.555 -21.031 -18.969 1 81.69 198 ILE A CA 1
ATOM 1561 C C . ILE A 1 198 ? 13.078 -19.797 -18.25 1 81.69 198 ILE A C 1
ATOM 1563 O O . ILE A 1 198 ? 12.336 -19.109 -17.547 1 81.69 198 ILE A O 1
ATOM 1567 N N . PRO A 1 199 ? 14.398 -19.578 -18.375 1 87.94 199 PRO A N 1
ATOM 1568 C CA . PRO A 1 199 ? 14.977 -18.422 -17.672 1 87.94 199 PRO A CA 1
ATOM 1569 C C . PRO A 1 199 ? 14.5 -17.094 -18.234 1 87.94 199 PRO A C 1
ATOM 1571 O O . PRO A 1 199 ? 14.258 -16.969 -19.438 1 87.94 199 PRO A O 1
ATOM 1574 N N . ALA A 1 200 ? 14.383 -16.125 -17.328 1 87.38 200 ALA A N 1
ATOM 1575 C CA . ALA A 1 200 ? 14.008 -14.773 -17.734 1 87.38 200 ALA A CA 1
ATOM 1576 C C . ALA A 1 200 ? 14.727 -13.727 -16.891 1 87.38 200 ALA A C 1
ATOM 1578 O O . ALA A 1 200 ? 14.906 -13.914 -15.688 1 87.38 200 ALA A O 1
ATOM 1579 N N . ILE A 1 201 ? 15.281 -12.742 -17.547 1 87.94 201 ILE A N 1
ATOM 1580 C CA . ILE A 1 201 ? 15.914 -11.602 -16.906 1 87.94 201 ILE A CA 1
ATOM 1581 C C . ILE A 1 201 ? 15.227 -10.312 -17.344 1 87.94 201 ILE A C 1
ATOM 1583 O O . ILE A 1 201 ? 15.039 -10.078 -18.547 1 87.94 201 ILE A O 1
ATOM 1587 N N . VAL A 1 202 ? 14.828 -9.516 -16.312 1 83.31 202 VAL A N 1
ATOM 1588 C CA . VAL A 1 202 ? 14.117 -8.281 -16.641 1 83.31 202 VAL A CA 1
ATOM 1589 C C . VAL A 1 202 ? 14.93 -7.078 -16.172 1 83.31 202 VAL A C 1
ATOM 1591 O O . VAL A 1 202 ? 15.922 -7.23 -15.461 1 83.31 202 VAL A O 1
ATOM 1594 N N . GLY A 1 203 ? 14.602 -5.809 -16.719 1 77.12 203 GLY A N 1
ATOM 1595 C CA . GLY A 1 203 ? 15.266 -4.578 -16.328 1 77.12 203 GLY A CA 1
ATOM 1596 C C . GLY A 1 203 ? 16.688 -4.469 -16.859 1 77.12 203 GLY A C 1
ATOM 1597 O O . GLY A 1 203 ? 17.578 -3.982 -16.156 1 77.12 203 GLY A O 1
ATOM 1598 N N . VAL A 1 204 ? 16.953 -5.008 -17.969 1 84.56 204 VAL A N 1
ATOM 1599 C CA . VAL A 1 204 ? 18.281 -5.008 -18.562 1 84.56 204 VAL A CA 1
ATOM 1600 C C . VAL A 1 204 ? 18.516 -3.705 -19.312 1 84.56 204 VAL A C 1
ATOM 1602 O O . VAL A 1 204 ? 17.719 -3.338 -20.188 1 84.56 204 VAL A O 1
ATOM 1605 N N . SER A 1 205 ? 19.516 -2.998 -18.922 1 82.56 205 SER A N 1
ATOM 1606 C CA . SER A 1 205 ? 19.859 -1.774 -19.641 1 82.56 205 SER A CA 1
ATOM 1607 C C . SER A 1 205 ? 20.703 -2.074 -20.875 1 82.56 205 SER A C 1
ATOM 1609 O O . SER A 1 205 ? 21.922 -2.188 -20.781 1 82.56 205 SER A O 1
ATOM 1611 N N . VAL A 1 206 ? 20.109 -2.113 -21.984 1 82.25 206 VAL A N 1
ATOM 1612 C CA . VAL A 1 206 ? 20.812 -2.367 -23.234 1 82.25 206 VAL A CA 1
ATOM 1613 C C . VAL A 1 206 ? 20.078 -1.684 -24.391 1 82.25 206 VAL A C 1
ATOM 1615 O O . VAL A 1 206 ? 18.859 -1.56 -24.375 1 82.25 206 VAL A O 1
ATOM 1618 N N . ASP A 1 207 ? 20.922 -1.235 -25.266 1 81.38 207 ASP A N 1
ATOM 1619 C CA . ASP A 1 207 ? 20.359 -0.695 -26.5 1 81.38 207 ASP A CA 1
ATOM 1620 C C . ASP A 1 207 ? 19.969 -1.816 -27.469 1 81.38 207 ASP A C 1
ATOM 1622 O O . ASP A 1 207 ? 20.844 -2.5 -28.016 1 81.38 207 ASP A O 1
ATOM 1626 N N . LEU A 1 208 ? 18.797 -1.965 -27.734 1 82.69 208 LEU A N 1
ATOM 1627 C CA . LEU A 1 208 ? 18.281 -3.053 -28.562 1 82.69 208 LEU A CA 1
ATOM 1628 C C . LEU A 1 208 ? 18.844 -2.961 -29.984 1 82.69 208 LEU A C 1
ATOM 1630 O O . LEU A 1 208 ? 19 -3.979 -30.656 1 82.69 208 LEU A O 1
ATOM 1634 N N . ASP A 1 209 ? 19.109 -1.752 -30.406 1 78.06 209 ASP A N 1
ATOM 1635 C CA . ASP A 1 209 ? 19.609 -1.543 -31.766 1 78.06 209 ASP A CA 1
ATOM 1636 C C . ASP A 1 209 ? 21.031 -2.061 -31.906 1 78.06 209 ASP A C 1
ATOM 1638 O O . ASP A 1 209 ? 21.5 -2.309 -33.031 1 78.06 209 ASP A O 1
ATOM 1642 N N . SER A 1 210 ? 21.641 -2.227 -30.828 1 83.19 210 SER A N 1
ATOM 1643 C CA . SER A 1 210 ? 23.016 -2.711 -30.875 1 83.19 210 SER A CA 1
ATOM 1644 C C . SER A 1 210 ? 23.062 -4.234 -30.953 1 83.19 210 SER A C 1
ATOM 1646 O O . SER A 1 210 ? 24.125 -4.812 -31.234 1 83.19 210 SER A O 1
ATOM 1648 N N . LEU A 1 211 ? 21.922 -4.809 -30.781 1 87.12 211 LEU A N 1
ATOM 1649 C CA . LEU A 1 211 ? 21.859 -6.266 -30.797 1 87.12 211 LEU A CA 1
ATOM 1650 C C . LEU A 1 211 ? 21.547 -6.793 -32.188 1 87.12 211 LEU A C 1
ATOM 1652 O O . LEU A 1 211 ? 20.875 -6.117 -32.969 1 87.12 211 LEU A O 1
ATOM 1656 N N . ILE A 1 212 ? 22.109 -7.949 -32.469 1 83.88 212 ILE A N 1
ATOM 1657 C CA . ILE A 1 212 ? 21.906 -8.562 -33.781 1 83.88 212 ILE A CA 1
ATOM 1658 C C . ILE A 1 212 ? 21.156 -9.883 -33.625 1 83.88 212 ILE A C 1
ATOM 1660 O O . ILE A 1 212 ? 21.5 -10.711 -32.781 1 83.88 212 ILE A O 1
ATOM 1664 N N . ASP A 1 213 ? 20.172 -10.078 -34.5 1 85.19 213 ASP A N 1
ATOM 1665 C CA . ASP A 1 213 ? 19.453 -11.359 -34.5 1 85.19 213 ASP A CA 1
ATOM 1666 C C . ASP A 1 213 ? 20.422 -12.516 -34.781 1 85.19 213 ASP A C 1
ATOM 1668 O O . ASP A 1 213 ? 21.281 -12.406 -35.656 1 85.19 213 ASP A O 1
ATOM 1672 N N . GLY A 1 214 ? 20.234 -13.555 -34.062 1 86.88 214 GLY A N 1
ATOM 1673 C CA . GLY A 1 214 ? 21.047 -14.734 -34.312 1 86.88 214 GLY A CA 1
ATOM 1674 C C . GLY A 1 214 ? 22.312 -14.766 -33.469 1 86.88 214 GLY A C 1
ATOM 1675 O O . GLY A 1 214 ? 23.031 -15.773 -33.438 1 86.88 214 GLY A O 1
ATOM 1676 N N . GLN A 1 215 ? 22.516 -13.719 -32.812 1 89.56 215 GLN A N 1
ATOM 1677 C CA . GLN A 1 215 ? 23.672 -13.695 -31.906 1 89.56 215 GLN A CA 1
ATOM 1678 C C . GLN A 1 215 ? 23.5 -14.703 -30.766 1 89.56 215 GLN A C 1
ATOM 1680 O O . GLN A 1 215 ? 22.406 -14.875 -30.25 1 89.56 215 GLN A O 1
ATOM 1685 N N . SER A 1 216 ? 24.672 -15.352 -30.5 1 92.44 216 SER A N 1
ATOM 1686 C CA . SER A 1 216 ? 24.625 -16.328 -29.422 1 92.44 216 SER A CA 1
ATOM 1687 C C . SER A 1 216 ? 24.609 -15.633 -28.062 1 92.44 216 SER A C 1
ATOM 1689 O O . SER A 1 216 ? 25.297 -14.633 -27.859 1 92.44 216 SER A O 1
ATOM 1691 N N . ALA A 1 217 ? 23.812 -16.188 -27.234 1 93.5 217 ALA A N 1
ATOM 1692 C CA . ALA A 1 217 ? 23.75 -15.602 -25.891 1 93.5 217 ALA A CA 1
ATOM 1693 C C . ALA A 1 217 ? 23.516 -16.672 -24.844 1 93.5 217 ALA A C 1
ATOM 1695 O O . ALA A 1 217 ? 22.922 -17.719 -25.125 1 93.5 217 ALA A O 1
ATOM 1696 N N . ILE A 1 218 ? 24.109 -16.453 -23.656 1 93.38 218 ILE A N 1
ATOM 1697 C CA . ILE A 1 218 ? 23.797 -17.234 -22.453 1 93.38 218 ILE A CA 1
ATOM 1698 C C . ILE A 1 218 ? 22.953 -16.391 -21.5 1 93.38 218 ILE A C 1
ATOM 1700 O O . ILE A 1 218 ? 23.281 -15.234 -21.219 1 93.38 218 ILE A O 1
ATOM 1704 N N . VAL A 1 219 ? 21.781 -16.984 -21.094 1 92.19 219 VAL A N 1
ATOM 1705 C CA . VAL A 1 219 ? 20.922 -16.328 -20.109 1 92.19 219 VAL A CA 1
ATOM 1706 C C . VAL A 1 219 ? 20.938 -17.125 -18.797 1 92.19 219 VAL A C 1
ATOM 1708 O O . VAL A 1 219 ? 20.547 -18.281 -18.766 1 92.19 219 VAL A O 1
ATOM 1711 N N . ASP A 1 220 ? 21.438 -16.453 -17.797 1 89.62 220 ASP A N 1
ATOM 1712 C CA . ASP A 1 220 ? 21.406 -17.016 -16.453 1 89.62 220 ASP A CA 1
ATOM 1713 C C . ASP A 1 220 ? 20.344 -16.359 -15.594 1 89.62 220 ASP A C 1
ATOM 1715 O O . ASP A 1 220 ? 20.609 -15.375 -14.891 1 89.62 220 ASP A O 1
ATOM 1719 N N . GLY A 1 221 ? 19.203 -17 -15.625 1 85.31 221 GLY A N 1
ATOM 1720 C CA . GLY A 1 221 ? 18.062 -16.438 -14.938 1 85.31 221 GLY A CA 1
ATOM 1721 C C . GLY A 1 221 ? 18.172 -16.516 -13.43 1 85.31 221 GLY A C 1
ATOM 1722 O O . GLY A 1 221 ? 17.375 -15.891 -12.711 1 85.31 221 GLY A O 1
ATOM 1723 N N . ASP A 1 222 ? 19.172 -17.172 -12.938 1 76.62 222 ASP A N 1
ATOM 1724 C CA . ASP A 1 222 ? 19.391 -17.281 -11.5 1 76.62 222 ASP A CA 1
ATOM 1725 C C . ASP A 1 222 ? 20.188 -16.094 -10.977 1 76.62 222 ASP A C 1
ATOM 1727 O O . ASP A 1 222 ? 19.906 -15.57 -9.891 1 76.62 222 ASP A O 1
ATOM 1731 N N . SER A 1 223 ? 21.188 -15.742 -11.781 1 76.75 223 SER A N 1
ATOM 1732 C CA . SER A 1 223 ? 22.078 -14.68 -11.336 1 76.75 223 SER A CA 1
ATOM 1733 C C . SER A 1 223 ? 21.734 -13.344 -11.977 1 76.75 223 SER A C 1
ATOM 1735 O O . SER A 1 223 ? 22.219 -12.297 -11.562 1 76.75 223 SER A O 1
ATOM 1737 N N . GLY A 1 224 ? 20.828 -13.43 -12.969 1 85.69 224 GLY A N 1
ATOM 1738 C CA . GLY A 1 224 ? 20.469 -12.211 -13.68 1 85.69 224 GLY A CA 1
ATOM 1739 C C . GLY A 1 224 ? 21.578 -11.711 -14.594 1 85.69 224 GLY A C 1
ATOM 1740 O O . GLY A 1 224 ? 21.766 -10.508 -14.742 1 85.69 224 GLY A O 1
ATOM 1741 N N . ILE A 1 225 ? 22.391 -12.664 -15.086 1 88.62 225 ILE A N 1
ATOM 1742 C CA . ILE A 1 225 ? 23.516 -12.305 -15.945 1 88.62 225 ILE A CA 1
ATOM 1743 C C . ILE A 1 225 ? 23.25 -12.812 -17.359 1 88.62 225 ILE A C 1
ATOM 1745 O O . ILE A 1 225 ? 22.75 -13.914 -17.562 1 88.62 225 ILE A O 1
ATOM 1749 N N . ILE A 1 226 ? 23.578 -11.969 -18.328 1 92.81 226 ILE A N 1
ATOM 1750 C CA . ILE A 1 226 ? 23.484 -12.305 -19.75 1 92.81 226 ILE A CA 1
ATOM 1751 C C . ILE A 1 226 ? 24.859 -12.195 -20.391 1 92.81 226 ILE A C 1
ATOM 1753 O O . ILE A 1 226 ? 25.562 -11.195 -20.219 1 92.81 226 ILE A O 1
ATOM 1757 N N . TYR A 1 227 ? 25.297 -13.219 -21.031 1 92.75 227 TYR A N 1
ATOM 1758 C CA . TYR A 1 227 ? 26.516 -13.188 -21.844 1 92.75 227 TYR A CA 1
ATOM 1759 C C . TYR A 1 227 ? 26.188 -13.141 -23.328 1 92.75 227 TYR A C 1
ATOM 1761 O O . TYR A 1 227 ? 25.609 -14.086 -23.875 1 92.75 227 TYR A O 1
ATOM 1769 N N . LEU A 1 228 ? 26.562 -12.062 -23.938 1 93 228 LEU A N 1
ATOM 1770 C CA . LEU A 1 228 ? 26.391 -11.953 -25.375 1 93 228 LEU A CA 1
ATOM 1771 C C . LEU A 1 228 ? 27.656 -12.375 -26.109 1 93 228 LEU A C 1
ATOM 1773 O O . LEU A 1 228 ? 28.766 -11.977 -25.734 1 93 228 LEU A O 1
ATOM 1777 N N . ASP A 1 229 ? 27.547 -13.156 -27.078 1 92.06 229 ASP A N 1
ATOM 1778 C CA . ASP A 1 229 ? 28.656 -13.719 -27.844 1 92.06 229 ASP A CA 1
ATOM 1779 C C . ASP A 1 229 ? 29.719 -14.297 -26.906 1 92.06 229 ASP A C 1
ATOM 1781 O O . ASP A 1 229 ? 30.891 -13.922 -26.969 1 92.06 229 ASP A O 1
ATOM 1785 N N . PRO A 1 230 ? 29.172 -15.227 -26.141 1 93.31 230 PRO A N 1
ATOM 1786 C CA . PRO A 1 230 ? 30.094 -15.82 -25.172 1 93.31 230 PRO A CA 1
ATOM 1787 C C . PRO A 1 230 ? 31.281 -16.516 -25.828 1 93.31 230 PRO A C 1
ATOM 1789 O O . PRO A 1 230 ? 31.156 -17.047 -26.938 1 93.31 230 PRO A O 1
ATOM 1792 N N . ASP A 1 231 ? 32.375 -16.531 -25.094 1 91.38 231 ASP A N 1
ATOM 1793 C CA . ASP A 1 231 ? 33.531 -17.25 -25.594 1 91.38 231 ASP A CA 1
ATOM 1794 C C . ASP A 1 231 ? 33.406 -18.75 -25.359 1 91.38 231 ASP A C 1
ATOM 1796 O O . ASP A 1 231 ? 32.5 -19.203 -24.688 1 91.38 231 ASP A O 1
ATOM 1800 N N . GLU A 1 232 ? 34.312 -19.406 -25.969 1 90.75 232 GLU A N 1
ATOM 1801 C CA . GLU A 1 232 ? 34.25 -20.875 -25.938 1 90.75 232 GLU A CA 1
ATOM 1802 C C . GLU A 1 232 ? 34.344 -21.391 -24.516 1 90.75 232 GLU A C 1
ATOM 1804 O O . GLU A 1 232 ? 33.688 -22.391 -24.172 1 90.75 232 GLU A O 1
ATOM 1809 N N . GLN A 1 233 ? 35.062 -20.734 -23.812 1 89.06 233 GLN A N 1
ATOM 1810 C CA . GLN A 1 233 ? 35.188 -21.156 -22.422 1 89.06 233 GLN A CA 1
ATOM 1811 C C . GLN A 1 233 ? 33.875 -20.969 -21.672 1 89.06 233 GLN A C 1
ATOM 1813 O O . GLN A 1 233 ? 33.469 -21.844 -20.891 1 89.06 233 GLN A O 1
ATOM 1818 N N . CYS A 1 234 ? 33.281 -19.859 -21.922 1 89.56 234 CYS A N 1
ATOM 1819 C CA . CYS A 1 234 ? 32 -19.547 -21.281 1 89.56 234 CYS A CA 1
ATOM 1820 C C . CYS A 1 234 ? 30.938 -20.516 -21.75 1 89.56 234 CYS A C 1
ATOM 1822 O O . CYS A 1 234 ? 30.125 -20.984 -20.953 1 89.56 234 CYS A O 1
ATOM 1824 N N . ILE A 1 235 ? 30.953 -20.844 -22.938 1 91.25 235 ILE A N 1
ATOM 1825 C CA . ILE A 1 235 ? 29.969 -21.766 -23.516 1 91.25 235 ILE A CA 1
ATOM 1826 C C . ILE A 1 235 ? 30.156 -23.156 -22.891 1 91.25 235 ILE A C 1
ATOM 1828 O O . ILE A 1 235 ? 29.172 -23.781 -22.484 1 91.25 235 ILE A O 1
ATOM 1832 N N . ALA A 1 236 ? 31.328 -23.547 -22.828 1 89.88 236 ALA A N 1
ATOM 1833 C CA . ALA A 1 236 ? 31.609 -24.875 -22.266 1 89.88 236 ALA A CA 1
ATOM 1834 C C . ALA A 1 236 ? 31.172 -24.953 -20.812 1 89.88 236 ALA A C 1
ATOM 1836 O O . ALA A 1 236 ? 30.578 -25.953 -20.375 1 89.88 236 ALA A O 1
ATOM 1837 N N . ARG A 1 237 ? 31.438 -23.953 -20.156 1 88.75 237 ARG A N 1
ATOM 1838 C CA . ARG A 1 237 ? 31.078 -23.922 -18.734 1 88.75 237 ARG A CA 1
ATOM 1839 C C . ARG A 1 237 ? 29.562 -23.984 -18.562 1 88.75 237 ARG A C 1
ATOM 1841 O O . ARG A 1 237 ? 29.078 -24.75 -17.734 1 88.75 237 ARG A O 1
ATOM 1848 N N . TYR A 1 238 ? 28.875 -23.266 -19.312 1 87.25 238 TYR A N 1
ATOM 1849 C CA . TYR A 1 238 ? 27.438 -23.188 -19.125 1 87.25 238 TYR A CA 1
ATOM 1850 C C . TYR A 1 238 ? 26.734 -24.406 -19.734 1 87.25 238 TYR A C 1
ATOM 1852 O O . TYR A 1 238 ? 25.703 -24.844 -19.234 1 87.25 238 TYR A O 1
ATOM 1860 N N . GLN A 1 239 ? 27.312 -24.922 -20.734 1 88.06 239 GLN A N 1
ATOM 1861 C CA . GLN A 1 239 ? 26.766 -26.188 -21.234 1 88.06 239 GLN A CA 1
ATOM 1862 C C . GLN A 1 239 ? 26.906 -27.297 -20.203 1 88.06 239 GLN A C 1
ATOM 1864 O O . GLN A 1 239 ? 26 -28.125 -20.047 1 88.06 239 GLN A O 1
ATOM 1869 N N . GLN A 1 240 ? 28.016 -27.266 -19.625 1 87 240 GLN A N 1
ATOM 1870 C CA . GLN A 1 240 ? 28.188 -28.219 -18.531 1 87 240 GLN A CA 1
ATOM 1871 C C . GLN A 1 240 ? 27.188 -27.969 -17.406 1 87 240 GLN A C 1
ATOM 1873 O O . GLN A 1 240 ? 26.625 -28.922 -16.844 1 87 240 GLN A O 1
ATOM 1878 N N . LEU A 1 241 ? 26.969 -26.781 -17.094 1 84.56 241 LEU A N 1
ATOM 1879 C CA . LEU A 1 241 ? 26.016 -26.422 -16.062 1 84.56 241 LEU A CA 1
ATOM 1880 C C . LEU A 1 241 ? 24.609 -26.859 -16.438 1 84.56 241 LEU A C 1
ATOM 1882 O O . LEU A 1 241 ? 23.875 -27.391 -15.609 1 84.56 241 LEU A O 1
ATOM 1886 N N . ILE A 1 242 ? 24.266 -26.656 -17.656 1 85.06 242 ILE A N 1
ATOM 1887 C CA . ILE A 1 242 ? 22.953 -27.031 -18.141 1 85.06 242 ILE A CA 1
ATOM 1888 C C . ILE A 1 242 ? 22.766 -28.547 -18.031 1 85.06 242 ILE A C 1
ATOM 1890 O O . ILE A 1 242 ? 21.719 -29.031 -17.594 1 85.06 242 ILE A O 1
ATOM 1894 N N . THR A 1 243 ? 23.766 -29.219 -18.406 1 85.06 243 THR A N 1
ATOM 1895 C CA . THR A 1 243 ? 23.734 -30.672 -18.328 1 85.06 243 THR A CA 1
ATOM 1896 C C . THR A 1 243 ? 23.641 -31.141 -16.875 1 85.06 243 THR A C 1
ATOM 1898 O O . THR A 1 243 ? 22.875 -32.031 -16.562 1 85.06 243 THR A O 1
ATOM 1901 N N . GLN A 1 244 ? 24.359 -30.547 -16.125 1 81.81 244 GLN A N 1
ATOM 1902 C CA . GLN A 1 244 ? 24.344 -30.891 -14.711 1 81.81 244 GLN A CA 1
ATOM 1903 C C . GLN A 1 244 ? 22.984 -30.609 -14.094 1 81.81 244 GLN A C 1
ATOM 1905 O O . GLN A 1 244 ? 22.484 -31.391 -13.281 1 81.81 244 GLN A O 1
ATOM 1910 N N . LEU A 1 245 ? 22.422 -29.547 -14.43 1 79.69 245 LEU A N 1
ATOM 1911 C CA . LEU A 1 245 ? 21.109 -29.188 -13.914 1 79.69 245 LEU A CA 1
ATOM 1912 C C . LEU A 1 245 ? 20.047 -30.172 -14.383 1 79.69 245 LEU A C 1
ATOM 1914 O O . LEU A 1 245 ? 19.156 -30.547 -13.617 1 79.69 245 LEU A O 1
ATOM 1918 N N . ALA A 1 246 ? 20.172 -30.562 -15.617 1 81.12 246 ALA A N 1
ATOM 1919 C CA . ALA A 1 246 ? 19.234 -31.531 -16.156 1 81.12 246 ALA A CA 1
ATOM 1920 C C . ALA A 1 246 ? 19.375 -32.875 -15.438 1 81.12 246 ALA A C 1
ATOM 1922 O O . ALA A 1 246 ? 18.375 -33.531 -15.141 1 81.12 246 ALA A O 1
ATOM 1923 N N . GLN A 1 247 ? 20.547 -33.219 -15.242 1 82.81 247 GLN A N 1
ATOM 1924 C CA . GLN A 1 247 ? 20.797 -34.469 -14.539 1 82.81 247 GLN A CA 1
ATOM 1925 C C . GLN A 1 247 ? 20.281 -34.406 -13.102 1 82.81 247 GLN A C 1
ATOM 1927 O O . GLN A 1 247 ? 19.703 -35.375 -12.602 1 82.81 247 GLN A O 1
ATOM 1932 N N . ARG A 1 248 ? 20.5 -33.375 -12.57 1 80.94 248 ARG A N 1
ATOM 1933 C CA . ARG A 1 248 ? 20.016 -33.188 -11.203 1 80.94 248 ARG A CA 1
ATOM 1934 C C . ARG A 1 248 ? 18.5 -33.25 -11.141 1 80.94 248 ARG A C 1
ATOM 1936 O O . ARG A 1 248 ? 17.922 -33.844 -10.227 1 80.94 248 ARG A O 1
ATOM 1943 N N . LYS A 1 249 ? 17.906 -32.688 -12.055 1 80.56 249 LYS A N 1
ATOM 1944 C CA . LYS A 1 249 ? 16.453 -32.688 -12.109 1 80.56 249 LYS A CA 1
ATOM 1945 C C . LYS A 1 249 ? 15.906 -34.094 -12.25 1 80.56 249 LYS A C 1
ATOM 1947 O O . LYS A 1 249 ? 14.906 -34.469 -11.625 1 80.56 249 LYS A O 1
ATOM 1952 N N . GLU A 1 250 ? 16.531 -34.812 -13.023 1 82.56 250 GLU A N 1
ATOM 1953 C CA . GLU A 1 250 ? 16.125 -36.219 -13.211 1 82.56 250 GLU A CA 1
ATOM 1954 C C . GLU A 1 250 ? 16.375 -37.031 -11.945 1 82.56 250 GLU A C 1
ATOM 1956 O O . GLU A 1 250 ? 15.578 -37.906 -11.602 1 82.56 250 GLU A O 1
ATOM 1961 N N . ALA A 1 251 ? 17.438 -36.75 -11.391 1 82.5 251 ALA A N 1
ATOM 1962 C CA . ALA A 1 251 ? 17.75 -37.469 -10.148 1 82.5 251 ALA A CA 1
ATOM 1963 C C . ALA A 1 251 ? 16.719 -37.156 -9.062 1 82.5 251 ALA A C 1
ATOM 1965 O O . ALA A 1 251 ? 16.328 -38.031 -8.305 1 82.5 251 ALA A O 1
ATOM 1966 N N . ILE A 1 252 ? 16.328 -35.969 -8.984 1 84.5 252 ILE A N 1
ATOM 1967 C CA . ILE A 1 252 ? 15.336 -35.562 -8 1 84.5 252 ILE A CA 1
ATOM 1968 C C . ILE A 1 252 ? 13.992 -36.219 -8.289 1 84.5 252 ILE A C 1
ATOM 1970 O O . ILE A 1 252 ? 13.32 -36.688 -7.379 1 84.5 252 ILE A O 1
ATOM 1974 N N . ARG A 1 253 ? 13.656 -36.219 -9.508 1 81.31 253 ARG A N 1
ATOM 1975 C CA . ARG A 1 253 ? 12.398 -36.844 -9.906 1 81.31 253 ARG A CA 1
ATOM 1976 C C . ARG A 1 253 ? 12.375 -38.312 -9.5 1 81.31 253 ARG A C 1
ATOM 1978 O O . ARG A 1 253 ? 11.367 -38.812 -9 1 81.31 253 ARG A O 1
ATOM 1985 N N . ARG A 1 254 ? 13.453 -38.938 -9.719 1 81.75 254 ARG A N 1
ATOM 1986 C CA . ARG A 1 254 ? 13.555 -40.344 -9.359 1 81.75 254 ARG A CA 1
ATOM 1987 C C . ARG A 1 254 ? 13.461 -40.531 -7.852 1 81.75 254 ARG A C 1
ATOM 1989 O O . ARG A 1 254 ? 12.844 -41.5 -7.375 1 81.75 254 ARG A O 1
ATOM 1996 N N . PHE A 1 255 ? 14.07 -39.656 -7.219 1 81.19 255 PHE A N 1
ATOM 1997 C CA . PHE A 1 255 ? 14.031 -39.719 -5.762 1 81.19 255 PHE A CA 1
ATOM 1998 C C . PHE A 1 255 ? 12.602 -39.594 -5.25 1 81.19 255 PHE A C 1
ATOM 2000 O O . PHE A 1 255 ? 12.188 -40.312 -4.344 1 81.19 255 PHE A O 1
ATOM 2007 N N . VAL A 1 256 ? 11.906 -38.656 -5.766 1 80 256 VAL A N 1
ATOM 2008 C CA . VAL A 1 256 ? 10.547 -38.375 -5.32 1 80 256 VAL A CA 1
ATOM 2009 C C . VAL A 1 256 ? 9.633 -39.531 -5.637 1 80 256 VAL A C 1
ATOM 2011 O O . VAL A 1 256 ? 8.742 -39.875 -4.852 1 80 256 VAL A O 1
ATOM 2014 N N . ILE A 1 257 ? 9.898 -40.094 -6.746 1 76.12 257 ILE A N 1
ATOM 2015 C CA . ILE A 1 257 ? 9.125 -41.281 -7.133 1 76.12 257 ILE A CA 1
ATOM 2016 C C . ILE A 1 257 ? 9.359 -42.406 -6.133 1 76.12 257 ILE A C 1
ATOM 2018 O O . ILE A 1 257 ? 8.422 -43.094 -5.719 1 76.12 257 ILE A O 1
ATOM 2022 N N . ASP A 1 258 ? 10.555 -42.469 -5.785 1 73.62 258 ASP A N 1
ATOM 2023 C CA . ASP A 1 258 ? 10.922 -43.562 -4.875 1 73.62 258 ASP A CA 1
ATOM 2024 C C . ASP A 1 258 ? 10.461 -43.25 -3.451 1 73.62 258 ASP A C 1
ATOM 2026 O O . ASP A 1 258 ? 10.109 -44.156 -2.701 1 73.62 258 ASP A O 1
ATOM 2030 N N . ALA A 1 259 ? 10.555 -41.938 -3.066 1 63.75 259 ALA A N 1
ATOM 2031 C CA . ALA A 1 259 ? 10.227 -41.5 -1.71 1 63.75 259 ALA A CA 1
ATOM 2032 C C . ALA A 1 259 ? 8.719 -41.312 -1.547 1 63.75 259 ALA A C 1
ATOM 2034 O O . ALA A 1 259 ? 8.234 -41.094 -0.438 1 63.75 259 ALA A O 1
ATOM 2035 N N . ALA A 1 260 ? 8.039 -41.156 -2.684 1 57.78 260 ALA A N 1
ATOM 2036 C CA . ALA A 1 260 ? 6.594 -40.938 -2.607 1 57.78 260 ALA A CA 1
ATOM 2037 C C . ALA A 1 260 ? 5.969 -41.781 -1.505 1 57.78 260 ALA A C 1
ATOM 2039 O O . ALA A 1 260 ? 4.855 -41.5 -1.051 1 57.78 260 ALA A O 1
ATOM 2040 N N . LEU A 1 261 ? 6.793 -42.688 -0.922 1 51.78 261 LEU A N 1
ATOM 2041 C CA . LEU A 1 261 ? 6.203 -43.594 0.057 1 51.78 261 LEU A CA 1
ATOM 2042 C C . LEU A 1 261 ? 6.461 -43.125 1.478 1 51.78 261 LEU A C 1
ATOM 2044 O O . LEU A 1 261 ? 5.977 -43.719 2.443 1 51.78 261 LEU A O 1
ATOM 2048 N N . THR A 1 262 ? 7.309 -42.188 1.697 1 50.91 262 THR A N 1
ATOM 2049 C CA . THR A 1 262 ? 7.59 -41.875 3.094 1 50.91 262 THR A CA 1
ATOM 2050 C C . THR A 1 262 ? 6.645 -40.781 3.607 1 50.91 262 THR A C 1
ATOM 2052 O O . THR A 1 262 ? 6.379 -39.812 2.908 1 50.91 262 THR A O 1
ATOM 2055 N N . PRO A 1 263 ? 5.844 -41.219 4.703 1 54.84 263 PRO A N 1
ATOM 2056 C CA . PRO A 1 263 ? 4.895 -40.312 5.352 1 54.84 263 PRO A CA 1
ATOM 2057 C C . PRO A 1 263 ? 5.508 -38.969 5.676 1 54.84 263 PRO A C 1
ATOM 2059 O O . PRO A 1 263 ? 6.543 -38.875 6.344 1 54.84 263 PRO A O 1
ATOM 2062 N N . GLU A 1 264 ? 5.336 -37.875 4.777 1 62.44 264 GLU A N 1
ATOM 2063 C CA . GLU A 1 264 ? 5.945 -36.562 4.93 1 62.44 264 GLU A CA 1
ATOM 2064 C C . GLU A 1 264 ? 5.16 -35.719 5.918 1 62.44 264 GLU A C 1
ATOM 2066 O O . GLU A 1 264 ? 3.938 -35.812 6.012 1 62.44 264 GLU A O 1
ATOM 2071 N N . ARG A 1 265 ? 5.855 -35.125 6.883 1 77.19 265 ARG A N 1
ATOM 2072 C CA . ARG A 1 265 ? 5.324 -34.219 7.895 1 77.19 265 ARG A CA 1
ATOM 2073 C C . ARG A 1 265 ? 4.848 -32.938 7.258 1 77.19 265 ARG A C 1
ATOM 2075 O O . ARG A 1 265 ? 3.891 -32.312 7.734 1 77.19 265 ARG A O 1
ATOM 2082 N N . ILE A 1 266 ? 5.395 -32.688 6.09 1 91.81 266 ILE A N 1
ATOM 2083 C CA . ILE A 1 266 ? 5.012 -31.469 5.379 1 91.81 266 ILE A CA 1
ATOM 2084 C C . ILE A 1 266 ? 4.48 -31.828 3.992 1 91.81 266 ILE A C 1
ATOM 2086 O O . ILE A 1 266 ? 5.156 -32.5 3.223 1 91.81 266 ILE A O 1
ATOM 2090 N N . THR A 1 267 ? 3.303 -31.516 3.705 1 93.44 267 THR A N 1
ATOM 2091 C CA . THR A 1 267 ? 2.682 -31.797 2.416 1 93.44 267 THR A CA 1
ATOM 2092 C C . THR A 1 267 ? 3.102 -30.766 1.377 1 93.44 267 THR A C 1
ATOM 2094 O O . THR A 1 267 ? 3.209 -29.578 1.686 1 93.44 267 THR A O 1
ATOM 2097 N N . VAL A 1 268 ? 3.426 -31.25 0.193 1 94.06 268 VAL A N 1
ATOM 2098 C CA . VAL A 1 268 ? 3.797 -30.359 -0.903 1 94.06 268 VAL A CA 1
ATOM 2099 C C . VAL A 1 268 ? 2.707 -30.375 -1.972 1 94.06 268 VAL A C 1
ATOM 2101 O O . VAL A 1 268 ? 2.488 -31.391 -2.631 1 94.06 268 VAL A O 1
ATOM 2104 N N . CYS A 1 269 ? 2.029 -29.297 -2.129 1 95.75 269 CYS A N 1
ATOM 2105 C CA . CYS A 1 269 ? 0.896 -29.172 -3.039 1 95.75 269 CYS A CA 1
ATOM 2106 C C . CYS A 1 269 ? 1.232 -28.234 -4.199 1 95.75 269 CYS A C 1
ATOM 2108 O O . CYS A 1 269 ? 2.338 -27.703 -4.27 1 95.75 269 CYS A O 1
ATOM 2110 N N . ALA A 1 270 ? 0.286 -28.156 -5.133 1 93.5 270 ALA A N 1
ATOM 2111 C CA . ALA A 1 270 ? 0.515 -27.312 -6.316 1 93.5 270 ALA A CA 1
ATOM 2112 C C . ALA A 1 270 ? -0.482 -26.172 -6.379 1 93.5 270 ALA A C 1
ATOM 2114 O O . ALA A 1 270 ? -1.62 -26.297 -5.922 1 93.5 270 ALA A O 1
ATOM 2115 N N . ASN A 1 271 ? -0.026 -25.062 -6.887 1 91.38 271 ASN A N 1
ATOM 2116 C CA . ASN A 1 271 ? -0.896 -23.953 -7.266 1 91.38 271 ASN A CA 1
ATOM 2117 C C . ASN A 1 271 ? -1.423 -24.109 -8.688 1 91.38 271 ASN A C 1
ATOM 2119 O O . ASN A 1 271 ? -0.672 -24.469 -9.594 1 91.38 271 ASN A O 1
ATOM 2123 N N . ILE A 1 272 ? -2.732 -23.859 -8.82 1 87.31 272 ILE A N 1
ATOM 2124 C CA . ILE A 1 272 ? -3.262 -23.984 -10.18 1 87.31 272 ILE A CA 1
ATOM 2125 C C . ILE A 1 272 ? -4.203 -22.812 -10.469 1 87.31 272 ILE A C 1
ATOM 2127 O O . ILE A 1 272 ? -4.727 -22.188 -9.547 1 87.31 272 ILE A O 1
ATOM 2131 N N . THR A 1 273 ? -4.398 -22.516 -11.703 1 79.19 273 THR A N 1
ATOM 2132 C CA . THR A 1 273 ? -5.34 -21.5 -12.164 1 79.19 273 THR A CA 1
ATOM 2133 C C . THR A 1 273 ? -6.355 -22.094 -13.133 1 79.19 273 THR A C 1
ATOM 2135 O O . THR A 1 273 ? -7.445 -21.547 -13.305 1 79.19 273 THR A O 1
ATOM 2138 N N . ALA A 1 274 ? -5.926 -23.25 -13.703 1 77 274 ALA A N 1
ATOM 2139 C CA . ALA A 1 274 ? -6.766 -23.906 -14.703 1 77 274 ALA A CA 1
ATOM 2140 C C . ALA A 1 274 ? -6.793 -25.422 -14.508 1 77 274 ALA A C 1
ATOM 2142 O O . ALA A 1 274 ? -5.926 -25.984 -13.844 1 77 274 ALA A O 1
ATOM 2143 N N . LEU A 1 275 ? -7.816 -26.016 -15.117 1 80.12 275 LEU A N 1
ATOM 2144 C CA . LEU A 1 275 ? -8.031 -27.438 -14.945 1 80.12 275 LEU A CA 1
ATOM 2145 C C . LEU A 1 275 ? -6.898 -28.25 -15.578 1 80.12 275 LEU A C 1
ATOM 2147 O O . LEU A 1 275 ? -6.531 -29.312 -15.07 1 80.12 275 LEU A O 1
ATOM 2151 N N . ASN A 1 276 ? -6.391 -27.703 -16.609 1 74.69 276 ASN A N 1
ATOM 2152 C CA . ASN A 1 276 ? -5.355 -28.453 -17.328 1 74.69 276 ASN A CA 1
ATOM 2153 C C . ASN A 1 276 ? -4.074 -28.562 -16.516 1 74.69 276 ASN A C 1
ATOM 2155 O O . ASN A 1 276 ? -3.252 -29.438 -16.75 1 74.69 276 ASN A O 1
ATOM 2159 N N . GLU A 1 277 ? -3.895 -27.688 -15.57 1 82.12 277 GLU A N 1
ATOM 2160 C CA . GLU A 1 277 ? -2.709 -27.703 -14.719 1 82.12 277 GLU A CA 1
ATOM 2161 C C . GLU A 1 277 ? -2.793 -28.797 -13.656 1 82.12 277 GLU A C 1
ATOM 2163 O O . GLU A 1 277 ? -1.782 -29.156 -13.055 1 82.12 277 GLU A O 1
ATOM 2168 N N . VAL A 1 278 ? -3.979 -29.359 -13.477 1 88.25 278 VAL A N 1
ATOM 2169 C CA . VAL A 1 278 ? -4.176 -30.406 -12.484 1 88.25 278 VAL A CA 1
ATOM 2170 C C . VAL A 1 278 ? -3.402 -31.656 -12.898 1 88.25 278 VAL A C 1
ATOM 2172 O O . VAL A 1 278 ? -2.732 -32.281 -12.07 1 88.25 278 VAL A O 1
ATOM 2175 N N . GLN A 1 279 ? -3.549 -31.953 -14.18 1 84 279 GLN A N 1
ATOM 2176 C CA . GLN A 1 279 ? -2.836 -33.125 -14.672 1 84 279 GLN A CA 1
ATOM 2177 C C . GLN A 1 279 ? -1.327 -32.969 -14.508 1 84 279 GLN A C 1
ATOM 2179 O O . GLN A 1 279 ? -0.633 -33.906 -14.109 1 84 279 GLN A O 1
ATOM 2184 N N . LYS A 1 280 ? -0.868 -31.781 -14.812 1 82.56 280 LYS A N 1
ATOM 2185 C CA . LYS A 1 280 ? 0.552 -31.484 -14.641 1 82.56 280 LYS A CA 1
ATOM 2186 C C . LYS A 1 280 ? 0.976 -31.641 -13.188 1 82.56 280 LYS A C 1
ATOM 2188 O O . LYS A 1 280 ? 2.055 -32.156 -12.898 1 82.56 280 LYS A O 1
ATOM 2193 N N . ALA A 1 281 ? 0.172 -31.172 -12.297 1 90 281 ALA A N 1
ATOM 2194 C CA . ALA A 1 281 ? 0.447 -31.297 -10.867 1 90 281 ALA A CA 1
ATOM 2195 C C . ALA A 1 281 ? 0.54 -32.75 -10.438 1 90 281 ALA A C 1
ATOM 2197 O O . ALA A 1 281 ? 1.437 -33.125 -9.68 1 90 281 ALA A O 1
ATOM 2198 N N . LEU A 1 282 ? -0.349 -33.562 -10.953 1 89.5 282 LEU A N 1
ATOM 2199 C CA . LEU A 1 282 ? -0.371 -35 -10.609 1 89.5 282 LEU A CA 1
ATOM 2200 C C . LEU A 1 282 ? 0.841 -35.719 -11.195 1 89.5 282 LEU A C 1
ATOM 2202 O O . LEU A 1 282 ? 1.428 -36.562 -10.539 1 89.5 282 LEU A O 1
ATOM 2206 N N . GLU A 1 283 ? 1.179 -35.25 -12.398 1 85.19 283 GLU A N 1
ATOM 2207 C CA . GLU A 1 283 ? 2.346 -35.812 -13.055 1 85.19 283 GLU A CA 1
ATOM 2208 C C . GLU A 1 283 ? 3.627 -35.5 -12.297 1 85.19 283 GLU A C 1
ATOM 2210 O O . GLU A 1 283 ? 4.609 -36.25 -12.367 1 85.19 283 GLU A O 1
ATOM 2215 N N . GLN A 1 284 ? 3.582 -34.406 -11.602 1 86.12 284 GLN A N 1
ATOM 2216 C CA . GLN A 1 284 ? 4.746 -33.969 -10.836 1 86.12 284 GLN A CA 1
ATOM 2217 C C . GLN A 1 284 ? 4.641 -34.438 -9.383 1 86.12 284 GLN A C 1
ATOM 2219 O O . GLN A 1 284 ? 5.383 -33.969 -8.523 1 86.12 284 GLN A O 1
ATOM 2224 N N . TYR A 1 285 ? 3.631 -35.281 -9.055 1 87.88 285 TYR A N 1
ATOM 2225 C CA . TYR A 1 285 ? 3.461 -36 -7.789 1 87.88 285 TYR A CA 1
ATOM 2226 C C . TYR A 1 285 ? 3.043 -35.031 -6.68 1 87.88 285 TYR A C 1
ATOM 2228 O O . TYR A 1 285 ? 3.467 -35.188 -5.531 1 87.88 285 TYR A O 1
ATOM 2236 N N . ALA A 1 286 ? 2.33 -34 -6.977 1 91.88 286 ALA A N 1
ATOM 2237 C CA . ALA A 1 286 ? 1.793 -33.125 -5.953 1 91.88 286 ALA A CA 1
ATOM 2238 C C . ALA A 1 286 ? 0.89 -33.875 -4.98 1 91.88 286 ALA A C 1
ATOM 2240 O O . ALA A 1 286 ? 0.132 -34.75 -5.391 1 91.88 286 ALA A O 1
ATOM 2241 N N . ASP A 1 287 ? 0.921 -33.562 -3.701 1 92.81 287 ASP A N 1
ATOM 2242 C CA . ASP A 1 287 ? 0.108 -34.188 -2.68 1 92.81 287 ASP A CA 1
ATOM 2243 C C . ASP A 1 287 ? -1.324 -33.656 -2.697 1 92.81 287 ASP A C 1
ATOM 2245 O O . ASP A 1 287 ? -2.221 -34.281 -2.096 1 92.81 287 ASP A O 1
ATOM 2249 N N . GLY A 1 288 ? -1.565 -32.625 -3.375 1 95.25 288 GLY A N 1
ATOM 2250 C CA . GLY A 1 288 ? -2.846 -31.938 -3.518 1 95.25 288 GLY A CA 1
ATOM 2251 C C . GLY A 1 288 ? -2.738 -30.594 -4.211 1 95.25 288 GLY A C 1
ATOM 2252 O O . GLY A 1 288 ? -1.722 -30.297 -4.84 1 95.25 288 GLY A O 1
ATOM 2253 N N . ILE A 1 289 ? -3.816 -29.875 -4.184 1 96.5 289 ILE A N 1
ATOM 2254 C CA . ILE A 1 289 ? -3.834 -28.5 -4.695 1 96.5 289 ILE A CA 1
ATOM 2255 C C . ILE A 1 289 ? -3.932 -27.516 -3.535 1 96.5 289 ILE A C 1
ATOM 2257 O O . ILE A 1 289 ? -4.977 -27.406 -2.889 1 96.5 289 ILE A O 1
ATOM 2261 N N . GLY A 1 290 ? -2.84 -26.828 -3.344 1 96.81 290 GLY A N 1
ATOM 2262 C CA . GLY A 1 290 ? -2.766 -25.938 -2.189 1 96.81 290 GLY A CA 1
ATOM 2263 C C . GLY A 1 290 ? -3.371 -24.578 -2.443 1 96.81 290 GLY A C 1
ATOM 2264 O O . GLY A 1 290 ? -3.658 -23.828 -1.502 1 96.81 290 GLY A O 1
ATOM 2265 N N . LEU A 1 291 ? -3.574 -24.297 -3.701 1 95.69 291 LEU A N 1
ATOM 2266 C CA . LEU A 1 291 ? -4.164 -23 -4.039 1 95.69 291 LEU A CA 1
ATOM 2267 C C . LEU A 1 291 ? -4.781 -23.047 -5.434 1 95.69 291 LEU A C 1
ATOM 2269 O O . LEU A 1 291 ? -4.082 -23.266 -6.426 1 95.69 291 LEU A O 1
ATOM 2273 N N . VAL A 1 292 ? -6.047 -22.859 -5.469 1 95.06 292 VAL A N 1
ATOM 2274 C CA . VAL A 1 292 ? -6.738 -22.609 -6.73 1 95.06 292 VAL A CA 1
ATOM 2275 C C . VAL A 1 292 ? -7.051 -21.125 -6.871 1 95.06 292 VAL A C 1
ATOM 2277 O O . VAL A 1 292 ? -7.867 -20.578 -6.121 1 95.06 292 VAL A O 1
ATOM 2280 N N . ARG A 1 293 ? -6.367 -20.469 -7.762 1 88.25 293 ARG A N 1
ATOM 2281 C CA . ARG A 1 293 ? -6.719 -19.094 -8.094 1 88.25 293 ARG A CA 1
ATOM 2282 C C . ARG A 1 293 ? -7.949 -19.047 -8.992 1 88.25 293 ARG A C 1
ATOM 2284 O O . ARG A 1 293 ? -7.934 -19.578 -10.109 1 88.25 293 ARG A O 1
ATOM 2291 N N . THR A 1 294 ? -8.945 -18.406 -8.555 1 90.06 294 THR A N 1
ATOM 2292 C CA . THR A 1 294 ? -10.242 -18.531 -9.219 1 90.06 294 THR A CA 1
ATOM 2293 C C . THR A 1 294 ? -10.469 -17.375 -10.188 1 90.06 294 THR A C 1
ATOM 2295 O O . THR A 1 294 ? -11.469 -17.344 -10.906 1 90.06 294 THR A O 1
ATOM 2298 N N . GLU A 1 295 ? -9.547 -16.406 -10.141 1 79.75 295 GLU A N 1
ATOM 2299 C CA . GLU A 1 295 ? -9.727 -15.18 -10.93 1 79.75 295 GLU A CA 1
ATOM 2300 C C . GLU A 1 295 ? -9.898 -15.5 -12.406 1 79.75 295 GLU A C 1
ATOM 2302 O O . GLU A 1 295 ? -10.562 -14.758 -13.133 1 79.75 295 GLU A O 1
ATOM 2307 N N . PHE A 1 296 ? -9.367 -16.594 -12.758 1 70.56 296 PHE A N 1
ATOM 2308 C CA . PHE A 1 296 ? -9.406 -16.969 -14.164 1 70.56 296 PHE A CA 1
ATOM 2309 C C . PHE A 1 296 ? -10.844 -17.188 -14.625 1 70.56 296 PHE A C 1
ATOM 2311 O O . PHE A 1 296 ? -11.18 -16.906 -15.781 1 70.56 296 PHE A O 1
ATOM 2318 N N . LEU A 1 297 ? -11.703 -17.656 -13.727 1 80.06 297 LEU A N 1
ATOM 2319 C CA . LEU A 1 297 ? -13.102 -17.891 -14.047 1 80.06 297 LEU A CA 1
ATOM 2320 C C . LEU A 1 297 ? -13.812 -16.578 -14.367 1 80.06 297 LEU A C 1
ATOM 2322 O O . LEU A 1 297 ? -14.852 -16.578 -15.031 1 80.06 297 LEU A O 1
ATOM 2326 N N . TYR A 1 298 ? -13.273 -15.492 -13.844 1 79.25 298 TYR A N 1
ATOM 2327 C CA . TYR A 1 298 ? -13.938 -14.195 -13.945 1 79.25 298 TYR A CA 1
ATOM 2328 C C . TYR A 1 298 ? -13.305 -13.344 -15.039 1 79.25 298 TYR A C 1
ATOM 2330 O O . TYR A 1 298 ? -13.875 -12.336 -15.461 1 79.25 298 TYR A O 1
ATOM 2338 N N . MET A 1 299 ? -12.227 -13.773 -15.312 1 64.44 299 MET A N 1
ATOM 2339 C CA . MET A 1 299 ? -11.453 -12.953 -16.234 1 64.44 299 MET A CA 1
ATOM 2340 C C . MET A 1 299 ? -11.805 -13.289 -17.688 1 64.44 299 MET A C 1
ATOM 2342 O O . MET A 1 299 ? -12.258 -14.391 -17.984 1 64.44 299 MET A O 1
ATOM 2346 N N . ASN A 1 300 ? -11.719 -12.383 -18.469 1 50.81 300 ASN A N 1
ATOM 2347 C CA . ASN A 1 300 ? -11.852 -12.531 -19.922 1 50.81 300 ASN A CA 1
ATOM 2348 C C . ASN A 1 300 ? -13.281 -12.898 -20.312 1 50.81 300 ASN A C 1
ATOM 2350 O O . ASN A 1 300 ? -13.492 -13.797 -21.125 1 50.81 300 ASN A O 1
ATOM 2354 N N . ARG A 1 301 ? -14.055 -12.523 -19.625 1 65.88 301 ARG A N 1
ATOM 2355 C CA . ARG A 1 301 ? -15.477 -12.695 -19.922 1 65.88 301 ARG A CA 1
ATOM 2356 C C . ARG A 1 301 ? -16.234 -11.383 -19.734 1 65.88 301 ARG A C 1
ATOM 2358 O O . ARG A 1 301 ? -15.656 -10.375 -19.312 1 65.88 301 ARG A O 1
ATOM 2365 N N . ASP A 1 302 ? -17.391 -11.344 -20.344 1 64.62 302 ASP A N 1
ATOM 2366 C CA . ASP A 1 302 ? -18.188 -10.117 -20.312 1 64.62 302 ASP A CA 1
ATOM 2367 C C . ASP A 1 302 ? -19.266 -10.18 -19.25 1 64.62 302 ASP A C 1
ATOM 2369 O O . ASP A 1 302 ? -20.031 -9.227 -19.062 1 64.62 302 ASP A O 1
ATOM 2373 N N . ARG A 1 303 ? -19.281 -11.281 -18.672 1 79.06 303 ARG A N 1
ATOM 2374 C CA . ARG A 1 303 ? -20.266 -11.43 -17.594 1 79.06 303 ARG A CA 1
ATOM 2375 C C . ARG A 1 303 ? -19.719 -12.305 -16.469 1 79.06 303 ARG A C 1
ATOM 2377 O O . ARG A 1 303 ? -18.828 -13.117 -16.688 1 79.06 303 ARG A O 1
ATOM 2384 N N . PHE A 1 304 ? -20.359 -12.133 -15.422 1 86.88 304 PHE A N 1
ATOM 2385 C CA . PHE A 1 304 ? -19.969 -12.938 -14.273 1 86.88 304 PHE A CA 1
ATOM 2386 C C . PHE A 1 304 ? -20.297 -14.406 -14.508 1 86.88 304 PHE A C 1
ATOM 2388 O O . PHE A 1 304 ? -21.344 -14.734 -15.07 1 86.88 304 PHE A O 1
ATOM 2395 N N . PRO A 1 305 ? -19.359 -15.281 -14.188 1 89.38 305 PRO A N 1
ATOM 2396 C CA . PRO A 1 305 ? -19.75 -16.688 -14.18 1 89.38 305 PRO A CA 1
ATOM 2397 C C . PRO A 1 305 ? -20.875 -16.984 -13.195 1 89.38 305 PRO A C 1
ATOM 2399 O O . PRO A 1 305 ? -20.859 -16.5 -12.062 1 89.38 305 PRO A O 1
ATOM 2402 N N . ASP A 1 306 ? -21.828 -17.672 -13.656 1 91.19 306 ASP A N 1
ATOM 2403 C CA . ASP A 1 306 ? -22.938 -17.984 -12.758 1 91.19 306 ASP A CA 1
ATOM 2404 C C . ASP A 1 306 ? -22.609 -19.172 -11.859 1 91.19 306 ASP A C 1
ATOM 2406 O O . ASP A 1 306 ? -21.531 -19.75 -11.961 1 91.19 306 ASP A O 1
ATOM 2410 N N . GLU A 1 307 ? -23.5 -19.516 -10.961 1 96.44 307 GLU A N 1
ATOM 2411 C CA . GLU A 1 307 ? -23.266 -20.547 -9.961 1 96.44 307 GLU A CA 1
ATOM 2412 C C . GLU A 1 307 ? -23.016 -21.906 -10.625 1 96.44 307 GLU A C 1
ATOM 2414 O O . GLU A 1 307 ? -22.125 -22.641 -10.203 1 96.44 307 GLU A O 1
ATOM 2419 N N . GLU A 1 308 ? -23.766 -22.203 -11.68 1 95.38 308 GLU A N 1
ATOM 2420 C CA . GLU A 1 308 ? -23.656 -23.5 -12.328 1 95.38 308 GLU A CA 1
ATOM 2421 C C . GLU A 1 308 ? -22.312 -23.656 -13.047 1 95.38 308 GLU A C 1
ATOM 2423 O O . GLU A 1 308 ? -21.703 -24.719 -13 1 95.38 308 GLU A O 1
ATOM 2428 N N . GLU A 1 309 ? -21.938 -22.609 -13.727 1 93.5 309 GLU A N 1
ATOM 2429 C CA . GLU A 1 309 ? -20.641 -22.625 -14.406 1 93.5 309 GLU A CA 1
ATOM 2430 C C . GLU A 1 309 ? -19.516 -22.859 -13.414 1 93.5 309 GLU A C 1
ATOM 2432 O O . GLU A 1 309 ? -18.609 -23.656 -13.672 1 93.5 309 GLU A O 1
ATOM 2437 N N . GLN A 1 310 ? -19.562 -22.172 -12.383 1 96.19 310 GLN A N 1
ATOM 2438 C CA . GLN A 1 310 ? -18.531 -22.312 -11.359 1 96.19 310 GLN A CA 1
ATOM 2439 C C . GLN A 1 310 ? -18.578 -23.688 -10.711 1 96.19 310 GLN A C 1
ATOM 2441 O O . GLN A 1 310 ? -17.531 -24.312 -10.492 1 96.19 310 GLN A O 1
ATOM 2446 N N . PHE A 1 311 ? -19.812 -24.188 -10.43 1 96.88 311 PHE A N 1
ATOM 2447 C CA . PHE A 1 311 ? -20 -25.5 -9.82 1 96.88 311 PHE A CA 1
ATOM 2448 C C . PHE A 1 311 ? -19.344 -26.578 -10.68 1 96.88 311 PHE A C 1
ATOM 2450 O O . PHE A 1 311 ? -18.656 -27.453 -10.164 1 96.88 311 PHE A O 1
ATOM 2457 N N . HIS A 1 312 ? -19.516 -26.453 -11.93 1 94.62 312 HIS A N 1
ATOM 2458 C CA . HIS A 1 312 ? -18.969 -27.453 -12.828 1 94.62 312 HIS A CA 1
ATOM 2459 C C . HIS A 1 312 ? -17.453 -27.453 -12.805 1 94.62 312 HIS A C 1
ATOM 2461 O O . HIS A 1 312 ? -16.812 -28.5 -12.867 1 94.62 312 HIS A O 1
ATOM 2467 N N . PHE A 1 313 ? -16.875 -26.312 -12.797 1 92.06 313 PHE A N 1
ATOM 2468 C CA . PHE A 1 313 ? -15.43 -26.172 -12.711 1 92.06 313 PHE A CA 1
ATOM 2469 C C . PHE A 1 313 ? -14.906 -26.812 -11.422 1 92.06 313 PHE A C 1
ATOM 2471 O O . PHE A 1 313 ? -14 -27.641 -11.461 1 92.06 313 PHE A O 1
ATOM 2478 N N . TYR A 1 314 ? -15.508 -26.469 -10.273 1 96.88 314 TYR A N 1
ATOM 2479 C CA . TYR A 1 314 ? -15.047 -26.953 -8.984 1 96.88 314 TYR A CA 1
ATOM 2480 C C . TYR A 1 314 ? -15.312 -28.453 -8.836 1 96.88 314 TYR A C 1
ATOM 2482 O O . TYR A 1 314 ? -14.516 -29.172 -8.234 1 96.88 314 TYR A O 1
ATOM 2490 N N . GLN A 1 315 ? -16.453 -28.875 -9.352 1 96.5 315 GLN A N 1
ATOM 2491 C CA . GLN A 1 315 ? -16.766 -30.297 -9.32 1 96.5 315 GLN A CA 1
ATOM 2492 C C . GLN A 1 315 ? -15.742 -31.109 -10.109 1 96.5 315 GLN A C 1
ATOM 2494 O O . GLN A 1 315 ? -15.312 -32.156 -9.664 1 96.5 315 GLN A O 1
ATOM 2499 N N . SER A 1 316 ? -15.398 -30.578 -11.305 1 94.56 316 SER A N 1
ATOM 2500 C CA . SER A 1 316 ? -14.406 -31.25 -12.125 1 94.56 316 SER A CA 1
ATOM 2501 C C . SER A 1 316 ? -13.07 -31.359 -11.398 1 94.56 316 SER A C 1
ATOM 2503 O O . SER A 1 316 ? -12.406 -32.406 -11.461 1 94.56 316 SER A O 1
ATOM 2505 N N . LEU A 1 317 ? -12.695 -30.297 -10.727 1 94.62 317 LEU A N 1
ATOM 2506 C CA . LEU A 1 317 ? -11.477 -30.297 -9.938 1 94.62 317 LEU A CA 1
ATOM 2507 C C . LEU A 1 317 ? -11.531 -31.359 -8.852 1 94.62 317 LEU A C 1
ATOM 2509 O O . LEU A 1 317 ? -10.562 -32.094 -8.648 1 94.62 317 LEU A O 1
ATOM 2513 N N . ALA A 1 318 ? -12.625 -31.453 -8.156 1 96.19 318 ALA A N 1
ATOM 2514 C CA . ALA A 1 318 ? -12.812 -32.406 -7.062 1 96.19 318 ALA A CA 1
ATOM 2515 C C . ALA A 1 318 ? -12.727 -33.844 -7.562 1 96.19 318 ALA A C 1
ATOM 2517 O O . ALA A 1 318 ? -12.086 -34.688 -6.934 1 96.19 318 ALA A O 1
ATOM 2518 N N . LEU A 1 319 ? -13.32 -34.062 -8.648 1 95 319 LEU A N 1
ATOM 2519 C CA . LEU A 1 319 ? -13.344 -35.406 -9.211 1 95 319 LEU A CA 1
ATOM 2520 C C . LEU A 1 319 ? -11.961 -35.812 -9.688 1 95 319 LEU A C 1
ATOM 2522 O O . LEU A 1 319 ? -11.562 -36.969 -9.492 1 95 319 LEU A O 1
ATOM 2526 N N . LEU A 1 320 ? -11.258 -34.875 -10.305 1 92 320 LEU A N 1
ATOM 2527 C CA . LEU A 1 320 ? -9.922 -35.156 -10.812 1 92 320 LEU A CA 1
ATOM 2528 C C . LEU A 1 320 ? -8.953 -35.438 -9.68 1 92 320 LEU A C 1
ATOM 2530 O O . LEU A 1 320 ? -8.039 -36.281 -9.82 1 92 320 LEU A O 1
ATOM 2534 N N . MET A 1 321 ? -9.133 -34.781 -8.578 1 93.44 321 MET A N 1
ATOM 2535 C CA . MET A 1 321 ? -8.188 -34.875 -7.465 1 93.44 321 MET A CA 1
ATOM 2536 C C . MET A 1 321 ? -8.562 -36.031 -6.523 1 93.44 321 MET A C 1
ATOM 2538 O O . MET A 1 321 ? -7.773 -36.406 -5.664 1 93.44 321 MET A O 1
ATOM 2542 N N . ALA A 1 322 ? -9.742 -36.531 -6.727 1 87.56 322 ALA A N 1
ATOM 2543 C CA . ALA A 1 322 ? -10.211 -37.688 -5.957 1 87.56 322 ALA A CA 1
ATOM 2544 C C . ALA A 1 322 ? -10.125 -37.438 -4.457 1 87.56 322 ALA A C 1
ATOM 2546 O O . ALA A 1 322 ? -10.711 -36.469 -3.957 1 87.56 322 ALA A O 1
ATOM 2547 N N . GLU A 1 323 ? -9.125 -38.062 -3.76 1 90.81 323 GLU A N 1
ATOM 2548 C CA . GLU A 1 323 ? -9.086 -38 -2.303 1 90.81 323 GLU A CA 1
ATOM 2549 C C . GLU A 1 323 ? -8.078 -36.938 -1.833 1 90.81 323 GLU A C 1
ATOM 2551 O O . GLU A 1 323 ? -7.926 -36.719 -0.63 1 90.81 323 GLU A O 1
ATOM 2556 N N . LYS A 1 324 ? -7.48 -36.25 -2.709 1 94.81 324 LYS A N 1
ATOM 2557 C CA . LYS A 1 324 ? -6.512 -35.25 -2.34 1 94.81 324 LYS A CA 1
ATOM 2558 C C . LYS A 1 324 ? -7.203 -33.906 -2.041 1 94.81 324 LYS A C 1
ATOM 2560 O O . LYS A 1 324 ? -8.234 -33.594 -2.637 1 94.81 324 LYS A O 1
ATOM 2565 N N . GLU A 1 325 ? -6.652 -33.188 -1.178 1 96.12 325 GLU A N 1
ATOM 2566 C CA . GLU A 1 325 ? -7.246 -31.938 -0.722 1 96.12 325 GLU A CA 1
ATOM 2567 C C . GLU A 1 325 ? -7.062 -30.828 -1.754 1 96.12 325 GLU A C 1
ATOM 2569 O O . GLU A 1 325 ? -6.023 -30.766 -2.416 1 96.12 325 GLU A O 1
ATOM 2574 N N . ILE A 1 326 ? -8.078 -30 -1.825 1 97.81 326 ILE A N 1
ATOM 2575 C CA . ILE A 1 326 ? -8.07 -28.844 -2.715 1 97.81 326 ILE A CA 1
ATOM 2576 C C . ILE A 1 326 ? -8.414 -27.594 -1.923 1 97.81 326 ILE A C 1
ATOM 2578 O O . ILE A 1 326 ? -9.438 -27.531 -1.24 1 97.81 326 ILE A O 1
ATOM 2582 N N . VAL A 1 327 ? -7.574 -26.609 -2.014 1 98.31 327 VAL A N 1
ATOM 2583 C CA . VAL A 1 327 ? -7.855 -25.328 -1.373 1 98.31 327 VAL A CA 1
ATOM 2584 C C . VAL A 1 327 ? -8.266 -24.297 -2.426 1 98.31 327 VAL A C 1
ATOM 2586 O O . VAL A 1 327 ? -7.473 -23.938 -3.293 1 98.31 327 VAL A O 1
ATOM 2589 N N . ILE A 1 328 ? -9.477 -23.828 -2.354 1 98.19 328 ILE A N 1
ATOM 2590 C CA . ILE A 1 328 ? -10 -22.875 -3.318 1 98.19 328 ILE A CA 1
ATOM 2591 C C . ILE A 1 328 ? -10.008 -21.469 -2.701 1 98.19 328 ILE A C 1
ATOM 2593 O O . ILE A 1 328 ? -10.68 -21.234 -1.69 1 98.19 328 ILE A O 1
ATOM 2597 N N . ARG A 1 329 ? -9.266 -20.578 -3.225 1 97.56 329 ARG A N 1
ATOM 2598 C CA . ARG A 1 329 ? -9.289 -19.188 -2.779 1 97.56 329 ARG A CA 1
ATOM 2599 C C . ARG A 1 329 ? -10.43 -18.422 -3.441 1 97.56 329 ARG A C 1
ATOM 2601 O O . ARG A 1 329 ? -10.586 -18.469 -4.664 1 97.56 329 ARG A O 1
ATOM 2608 N N . THR A 1 330 ? -11.164 -17.766 -2.658 1 97.75 330 THR A N 1
ATOM 2609 C CA . THR A 1 330 ? -12.258 -16.953 -3.207 1 97.75 330 THR A CA 1
ATOM 2610 C C . THR A 1 330 ? -11.711 -15.812 -4.055 1 97.75 330 THR A C 1
ATOM 2612 O O . THR A 1 330 ? -10.5 -15.562 -4.059 1 97.75 330 THR A O 1
ATOM 2615 N N . LEU A 1 331 ? -12.555 -15.164 -4.664 1 92.69 331 LEU A N 1
ATOM 2616 C CA . LEU A 1 331 ? -12.25 -14.188 -5.699 1 92.69 331 LEU A CA 1
ATOM 2617 C C . LEU A 1 331 ? -11.32 -13.102 -5.164 1 92.69 331 LEU A C 1
ATOM 2619 O O . LEU A 1 331 ? -11.633 -12.445 -4.164 1 92.69 331 LEU A O 1
ATOM 2623 N N . ASP A 1 332 ? -10.234 -12.961 -5.781 1 90.31 332 ASP A N 1
ATOM 2624 C CA . ASP A 1 332 ? -9.258 -11.922 -5.48 1 90.31 332 ASP A CA 1
ATOM 2625 C C . ASP A 1 332 ? -9.047 -11 -6.684 1 90.31 332 ASP A C 1
ATOM 2627 O O . ASP A 1 332 ? -7.973 -11.008 -7.293 1 90.31 332 ASP A O 1
ATOM 2631 N N . ILE A 1 333 ? -10.055 -10.297 -6.941 1 81.69 333 ILE A N 1
ATOM 2632 C CA . ILE A 1 333 ? -10.023 -9.391 -8.078 1 81.69 333 ILE A CA 1
ATOM 2633 C C . ILE A 1 333 ? -9.758 -7.965 -7.598 1 81.69 333 ILE A C 1
ATOM 2635 O O . ILE A 1 333 ? -10 -7.645 -6.434 1 81.69 333 ILE A O 1
ATOM 2639 N N . GLY A 1 334 ? -9.203 -7.176 -8.5 1 72.69 334 GLY A N 1
ATOM 2640 C CA . GLY A 1 334 ? -8.75 -5.844 -8.141 1 72.69 334 GLY A CA 1
ATOM 2641 C C . GLY A 1 334 ? -7.246 -5.758 -7.941 1 72.69 334 GLY A C 1
ATOM 2642 O O . GLY A 1 334 ? -6.543 -6.766 -8.047 1 72.69 334 GLY A O 1
ATOM 2643 N N . GLY A 1 335 ? -6.742 -4.555 -7.562 1 67.5 335 GLY A N 1
ATOM 2644 C CA . GLY A 1 335 ? -5.301 -4.398 -7.496 1 67.5 335 GLY A CA 1
ATOM 2645 C C . GLY A 1 335 ? -4.645 -4.336 -8.859 1 67.5 335 GLY A C 1
ATOM 2646 O O . GLY A 1 335 ? -4.805 -3.355 -9.586 1 67.5 335 GLY A O 1
ATOM 2647 N N . ASP A 1 336 ? -4.082 -5.5 -9.125 1 57.38 336 ASP A N 1
ATOM 2648 C CA . ASP A 1 336 ? -3.422 -5.582 -10.422 1 57.38 336 ASP A CA 1
ATOM 2649 C C . ASP A 1 336 ? -4.305 -6.293 -11.445 1 57.38 336 ASP A C 1
ATOM 2651 O O . ASP A 1 336 ? -3.965 -6.363 -12.625 1 57.38 336 ASP A O 1
ATOM 2655 N N . LYS A 1 337 ? -5.469 -6.734 -10.922 1 59.97 337 LYS A N 1
ATOM 2656 C CA . LYS A 1 337 ? -6.367 -7.527 -11.75 1 59.97 337 LYS A CA 1
ATOM 2657 C C . LYS A 1 337 ? -7.633 -6.75 -12.094 1 59.97 337 LYS A C 1
ATOM 2659 O O . LYS A 1 337 ? -8.516 -6.594 -11.25 1 59.97 337 LYS A O 1
ATOM 2664 N N . GLN A 1 338 ? -7.711 -6.074 -13.195 1 59 338 GLN A N 1
ATOM 2665 C CA . GLN A 1 338 ? -8.891 -5.293 -13.547 1 59 338 GLN A CA 1
ATOM 2666 C C . GLN A 1 338 ? -9.734 -6.012 -14.602 1 59 338 GLN A C 1
ATOM 2668 O O . GLN A 1 338 ? -9.195 -6.59 -15.547 1 59 338 GLN A O 1
ATOM 2673 N N . VAL A 1 339 ? -10.938 -6.262 -14.172 1 58.41 339 VAL A N 1
ATOM 2674 C CA . VAL A 1 339 ? -11.922 -6.816 -15.086 1 58.41 339 VAL A CA 1
ATOM 2675 C C . VAL A 1 339 ? -12.953 -5.75 -15.453 1 58.41 339 VAL A C 1
ATOM 2677 O O . VAL A 1 339 ? -13.664 -5.242 -14.578 1 58.41 339 VAL A O 1
ATOM 2680 N N . ASP A 1 340 ? -13.031 -5.422 -16.578 1 57.5 340 ASP A N 1
ATOM 2681 C CA . ASP A 1 340 ? -13.781 -4.258 -17.047 1 57.5 340 ASP A CA 1
ATOM 2682 C C . ASP A 1 340 ? -15.25 -4.344 -16.625 1 57.5 340 ASP A C 1
ATOM 2684 O O . ASP A 1 340 ? -15.828 -3.354 -16.188 1 57.5 340 ASP A O 1
ATOM 2688 N N . TYR A 1 341 ? -15.742 -5.551 -16.781 1 64.81 341 TYR A N 1
ATOM 2689 C CA . TYR A 1 341 ? -17.188 -5.613 -16.594 1 64.81 341 TYR A CA 1
ATOM 2690 C C . TYR A 1 341 ? -17.531 -5.59 -15.102 1 64.81 341 TYR A C 1
ATOM 2692 O O . TYR A 1 341 ? -18.688 -5.359 -14.734 1 64.81 341 TYR A O 1
ATOM 2700 N N . ILE A 1 342 ? -16.516 -5.738 -14.336 1 71.38 342 ILE A N 1
ATOM 2701 C CA . ILE A 1 342 ? -16.766 -5.809 -12.898 1 71.38 342 ILE A CA 1
ATOM 2702 C C . ILE A 1 342 ? -16.953 -4.402 -12.336 1 71.38 342 ILE A C 1
ATOM 2704 O O . ILE A 1 342 ? -17.625 -4.227 -11.312 1 71.38 342 ILE A O 1
ATOM 2708 N N . GLY A 1 343 ? -16.531 -3.385 -13.062 1 66.56 343 GLY A N 1
ATOM 2709 C CA . GLY A 1 343 ? -16.844 -2.014 -12.688 1 66.56 343 GLY A CA 1
ATOM 2710 C C . GLY A 1 343 ? -16.031 -1.521 -11.5 1 66.56 343 GLY A C 1
ATOM 2711 O O . GLY A 1 343 ? -16.531 -0.73 -10.695 1 66.56 343 GLY A O 1
ATOM 2712 N N . ILE A 1 344 ? -15 -2.137 -11.188 1 73.69 344 ILE A N 1
ATOM 2713 C CA . ILE A 1 344 ? -14.148 -1.584 -10.141 1 73.69 344 ILE A CA 1
ATOM 2714 C C . ILE A 1 344 ? -13.57 -0.247 -10.594 1 73.69 344 ILE A C 1
ATOM 2716 O O . ILE A 1 344 ? -12.969 -0.159 -11.664 1 73.69 344 ILE A O 1
ATOM 2720 N N . PRO A 1 345 ? -13.82 0.737 -9.805 1 68.38 345 PRO A N 1
ATOM 2721 C CA . PRO A 1 345 ? -13.312 2.057 -10.188 1 68.38 345 PRO A CA 1
ATOM 2722 C C . PRO A 1 345 ? -11.789 2.117 -10.203 1 68.38 345 PRO A C 1
ATOM 2724 O O . PRO A 1 345 ? -11.125 1.33 -9.516 1 68.38 345 PRO A O 1
ATOM 2727 N N . ALA A 1 346 ? -11.336 2.928 -11.016 1 69.88 346 ALA A N 1
ATOM 2728 C CA . ALA A 1 346 ? -9.891 3.158 -11.023 1 69.88 346 ALA A CA 1
ATOM 2729 C C . ALA A 1 346 ? -9.422 3.709 -9.68 1 69.88 346 ALA A C 1
ATOM 2731 O O . ALA A 1 346 ? -10.078 4.566 -9.086 1 69.88 346 ALA A O 1
ATOM 2732 N N . GLU A 1 347 ? -8.344 3.092 -9.195 1 82.44 347 GLU A N 1
ATOM 2733 C CA . GLU A 1 347 ? -7.824 3.463 -7.879 1 82.44 347 GLU A CA 1
ATOM 2734 C C . GLU A 1 347 ? -6.418 4.043 -7.98 1 82.44 347 GLU A C 1
ATOM 2736 O O . GLU A 1 347 ? -5.641 3.652 -8.859 1 82.44 347 GLU A O 1
ATOM 2741 N N . GLU A 1 348 ? -6.074 4.934 -7.094 1 77.12 348 GLU A N 1
ATOM 2742 C CA . GLU A 1 348 ? -4.734 5.516 -7.047 1 77.12 348 GLU A CA 1
ATOM 2743 C C . GLU A 1 348 ? -3.717 4.508 -6.512 1 77.12 348 GLU A C 1
ATOM 2745 O O . GLU A 1 348 ? -2.545 4.543 -6.895 1 77.12 348 GLU A O 1
ATOM 2750 N N . ASN A 1 349 ? -4.148 3.725 -5.645 1 90.06 349 ASN A N 1
ATOM 2751 C CA . ASN A 1 349 ? -3.338 2.67 -5.051 1 90.06 349 ASN A CA 1
ATOM 2752 C C . ASN A 1 349 ? -4.066 1.329 -5.059 1 90.06 349 ASN A C 1
ATOM 2754 O O . ASN A 1 349 ? -4.531 0.864 -4.016 1 90.06 349 ASN A O 1
ATOM 2758 N N . PRO A 1 350 ? -4.043 0.661 -6.129 1 89.06 350 PRO A N 1
ATOM 2759 C CA . PRO A 1 350 ? -4.855 -0.547 -6.289 1 89.06 350 PRO A CA 1
ATOM 2760 C C . PRO A 1 350 ? -4.5 -1.636 -5.277 1 89.06 350 PRO A C 1
ATOM 2762 O O . PRO A 1 350 ? -5.383 -2.352 -4.797 1 89.06 350 PRO A O 1
ATOM 2765 N N . PHE A 1 351 ? -3.275 -1.796 -4.953 1 92.06 351 PHE A N 1
ATOM 2766 C CA . PHE A 1 351 ? -2.877 -2.834 -4.012 1 92.06 351 PHE A CA 1
ATOM 2767 C C . PHE A 1 351 ? -3.41 -2.529 -2.615 1 92.06 351 PHE A C 1
ATOM 2769 O O . PHE A 1 351 ? -3.494 -3.422 -1.77 1 92.06 351 PHE A O 1
ATOM 2776 N N . LEU A 1 352 ? -3.717 -1.289 -2.389 1 95.38 352 LEU A N 1
ATOM 2777 C CA . LEU A 1 352 ? -4.289 -0.867 -1.114 1 95.38 352 LEU A CA 1
ATOM 2778 C C . LEU A 1 352 ? -5.781 -0.58 -1.254 1 95.38 352 LEU A C 1
ATOM 2780 O O . LEU A 1 352 ? -6.359 0.135 -0.434 1 95.38 352 LEU A O 1
ATOM 2784 N N . GLY A 1 353 ? -6.391 -1.142 -2.297 1 93.56 353 GLY A N 1
ATOM 2785 C CA . GLY A 1 353 ? -7.711 -0.66 -2.666 1 93.56 353 GLY A CA 1
ATOM 2786 C C . GLY A 1 353 ? -8.805 -1.697 -2.475 1 93.56 353 GLY A C 1
ATOM 2787 O O . GLY A 1 353 ? -8.734 -2.516 -1.555 1 93.56 353 GLY A O 1
ATOM 2788 N N . TYR A 1 354 ? -9.867 -1.504 -3.262 1 92.19 354 TYR A N 1
ATOM 2789 C CA . TYR A 1 354 ? -11.117 -2.25 -3.283 1 92.19 354 TYR A CA 1
ATOM 2790 C C . TYR A 1 354 ? -10.961 -3.562 -4.039 1 92.19 354 TYR A C 1
ATOM 2792 O O . TYR A 1 354 ? -11.25 -3.637 -5.238 1 92.19 354 TYR A O 1
ATOM 2800 N N . ARG A 1 355 ? -10.547 -4.582 -3.234 1 92.81 355 ARG A N 1
ATOM 2801 C CA . ARG A 1 355 ? -10.227 -5.844 -3.891 1 92.81 355 ARG A CA 1
ATOM 2802 C C . ARG A 1 355 ? -10.57 -7.031 -2.994 1 92.81 355 ARG A C 1
ATOM 2804 O O . ARG A 1 355 ? -10.828 -6.859 -1.8 1 92.81 355 ARG A O 1
ATOM 2811 N N . ALA A 1 356 ? -10.641 -8.242 -3.564 1 95.12 356 ALA A N 1
ATOM 2812 C CA . ALA A 1 356 ? -10.797 -9.516 -2.857 1 95.12 356 ALA A CA 1
ATOM 2813 C C . ALA A 1 356 ? -12.016 -9.492 -1.94 1 95.12 356 ALA A C 1
ATOM 2815 O O . ALA A 1 356 ? -13.117 -9.164 -2.375 1 95.12 356 ALA A O 1
ATOM 2816 N N . VAL A 1 357 ? -11.812 -9.781 -0.662 1 97.5 357 VAL A N 1
ATOM 2817 C CA . VAL A 1 357 ? -12.938 -9.914 0.253 1 97.5 357 VAL A CA 1
ATOM 2818 C C . VAL A 1 357 ? -13.641 -8.562 0.402 1 97.5 357 VAL A C 1
ATOM 2820 O O . VAL A 1 357 ? -14.852 -8.508 0.622 1 97.5 357 VAL A O 1
ATOM 2823 N N . ARG A 1 358 ? -12.875 -7.43 0.268 1 96.19 358 ARG A N 1
ATOM 2824 C CA . ARG A 1 358 ? -13.438 -6.09 0.363 1 96.19 358 ARG A CA 1
ATOM 2825 C C . ARG A 1 358 ? -14.469 -5.852 -0.734 1 96.19 358 ARG A C 1
ATOM 2827 O O . ARG A 1 358 ? -15.523 -5.266 -0.483 1 96.19 358 ARG A O 1
ATOM 2834 N N . TYR A 1 359 ? -14.195 -6.301 -1.927 1 94.25 359 TYR A N 1
ATOM 2835 C CA . TYR A 1 359 ? -15.133 -6.227 -3.041 1 94.25 359 TYR A CA 1
ATOM 2836 C C . TYR A 1 359 ? -16.281 -7.207 -2.848 1 94.25 359 TYR A C 1
ATOM 2838 O O . TYR A 1 359 ? -17.453 -6.855 -3.055 1 94.25 359 TYR A O 1
ATOM 2846 N N . CYS A 1 360 ? -15.992 -8.438 -2.463 1 96.06 360 CYS A N 1
ATOM 2847 C CA . CYS A 1 360 ? -16.969 -9.516 -2.352 1 96.06 360 CYS A CA 1
ATOM 2848 C C . CYS A 1 360 ? -18.031 -9.195 -1.304 1 96.06 360 CYS A C 1
ATOM 2850 O O . CYS A 1 360 ? -19.219 -9.43 -1.524 1 96.06 360 CYS A O 1
ATOM 2852 N N . LEU A 1 361 ? -17.594 -8.688 -0.187 1 96.75 361 LEU A N 1
ATOM 2853 C CA . LEU A 1 361 ? -18.531 -8.398 0.892 1 96.75 361 LEU A CA 1
ATOM 2854 C C . LEU A 1 361 ? -19.406 -7.195 0.547 1 96.75 361 LEU A C 1
ATOM 2856 O O . LEU A 1 361 ? -20.516 -7.047 1.084 1 96.75 361 LEU A O 1
ATOM 2860 N N . ASP A 1 362 ? -18.875 -6.297 -0.306 1 93.62 362 ASP A N 1
ATOM 2861 C CA . ASP A 1 362 ? -19.672 -5.176 -0.803 1 93.62 362 ASP A CA 1
ATOM 2862 C C . ASP A 1 362 ? -20.609 -5.625 -1.913 1 93.62 362 ASP A C 1
ATOM 2864 O O . ASP A 1 362 ? -21.578 -4.93 -2.225 1 93.62 362 ASP A O 1
ATOM 2868 N N . ASN A 1 363 ? -20.328 -6.727 -2.584 1 93.56 363 ASN A N 1
ATOM 2869 C CA . ASN A 1 363 ? -21.141 -7.359 -3.623 1 93.56 363 ASN A CA 1
ATOM 2870 C C . ASN A 1 363 ? -21.516 -8.789 -3.248 1 93.56 363 ASN A C 1
ATOM 2872 O O . ASN A 1 363 ? -21.125 -9.734 -3.922 1 93.56 363 ASN A O 1
ATOM 2876 N N . LYS A 1 364 ? -22.422 -8.938 -2.359 1 95.75 364 LYS A N 1
ATOM 2877 C CA . LYS A 1 364 ? -22.703 -10.211 -1.698 1 95.75 364 LYS A CA 1
ATOM 2878 C C . LYS A 1 364 ? -23.344 -11.203 -2.662 1 95.75 364 LYS A C 1
ATOM 2880 O O . LYS A 1 364 ? -23.172 -12.414 -2.523 1 95.75 364 LYS A O 1
ATOM 2885 N N . ASP A 1 365 ? -24.047 -10.68 -3.637 1 94.31 365 ASP A N 1
ATOM 2886 C CA . ASP A 1 365 ? -24.672 -11.57 -4.605 1 94.31 365 ASP A CA 1
ATOM 2887 C C . ASP A 1 365 ? -23.625 -12.344 -5.398 1 94.31 365 ASP A C 1
ATOM 2889 O O . ASP A 1 365 ? -23.766 -13.547 -5.621 1 94.31 365 ASP A O 1
ATOM 2893 N N . ILE A 1 366 ? -22.656 -11.625 -5.785 1 93.12 366 ILE A N 1
ATOM 2894 C CA . ILE A 1 366 ? -21.562 -12.242 -6.52 1 93.12 366 ILE A CA 1
ATOM 2895 C C . ILE A 1 366 ? -20.812 -13.219 -5.617 1 93.12 366 ILE A C 1
ATOM 2897 O O . ILE A 1 366 ? -20.484 -14.336 -6.035 1 93.12 366 ILE A O 1
ATOM 2901 N N . PHE A 1 367 ? -20.625 -12.844 -4.438 1 97.19 367 PHE A N 1
ATOM 2902 C CA . PHE A 1 367 ? -19.891 -13.648 -3.461 1 97.19 367 PHE A CA 1
ATOM 2903 C C . PHE A 1 367 ? -20.672 -14.922 -3.125 1 97.19 367 PHE A C 1
ATOM 2905 O O . PHE A 1 367 ? -20.094 -16 -3.037 1 97.19 367 PHE A O 1
ATOM 2912 N N . ARG A 1 368 ? -21.938 -14.789 -2.975 1 97.62 368 ARG A N 1
ATOM 2913 C CA . ARG A 1 368 ? -22.812 -15.898 -2.646 1 97.62 368 ARG A CA 1
ATOM 2914 C C . ARG A 1 368 ? -22.781 -16.969 -3.742 1 97.62 368 ARG A C 1
ATOM 2916 O O . ARG A 1 368 ? -22.75 -18.156 -3.453 1 97.62 368 ARG A O 1
ATOM 2923 N N . GLN A 1 369 ? -22.812 -16.531 -4.965 1 97.12 369 GLN A N 1
ATOM 2924 C CA . GLN A 1 369 ? -22.781 -17.469 -6.082 1 97.12 369 GLN A CA 1
ATOM 2925 C C . GLN A 1 369 ? -21.5 -18.297 -6.066 1 97.12 369 GLN A C 1
ATOM 2927 O O . GLN A 1 369 ? -21.547 -19.516 -6.289 1 97.12 369 GLN A O 1
ATOM 2932 N N . GLN A 1 370 ? -20.422 -17.688 -5.828 1 98 370 GLN A N 1
ATOM 2933 C CA . GLN A 1 370 ? -19.156 -18.422 -5.789 1 98 370 GLN A CA 1
ATOM 2934 C C . GLN A 1 370 ? -19.125 -19.391 -4.613 1 98 370 GLN A C 1
ATOM 2936 O O . GLN A 1 370 ? -18.766 -20.562 -4.781 1 98 370 GLN A O 1
ATOM 2941 N N . LEU A 1 371 ? -19.484 -18.906 -3.447 1 98.62 371 LEU A N 1
ATOM 2942 C CA . LEU A 1 371 ? -19.453 -19.719 -2.242 1 98.62 371 LEU A CA 1
ATOM 2943 C C . LEU A 1 371 ? -20.391 -20.922 -2.371 1 98.62 371 LEU A C 1
ATOM 2945 O O . LEU A 1 371 ? -20.047 -22.031 -1.979 1 98.62 371 LEU A O 1
ATOM 2949 N N . ARG A 1 372 ? -21.547 -20.625 -2.889 1 98.56 372 ARG A N 1
ATOM 2950 C CA . ARG A 1 372 ? -22.516 -21.703 -3.07 1 98.56 372 ARG A CA 1
ATOM 2951 C C . ARG A 1 372 ? -21.969 -22.766 -4.012 1 98.56 372 ARG A C 1
ATOM 2953 O O . ARG A 1 372 ? -22.109 -23.969 -3.75 1 98.56 372 ARG A O 1
ATOM 2960 N N . ALA A 1 373 ? -21.375 -22.359 -5.105 1 98.5 373 ALA A N 1
ATOM 2961 C CA . ALA A 1 373 ? -20.781 -23.281 -6.059 1 98.5 373 ALA A CA 1
ATOM 2962 C C . ALA A 1 373 ? -19.688 -24.125 -5.398 1 98.5 373 ALA A C 1
ATOM 2964 O O . ALA A 1 373 ? -19.609 -25.328 -5.621 1 98.5 373 ALA A O 1
ATOM 2965 N N . ILE A 1 374 ? -18.828 -23.531 -4.605 1 98.75 374 ILE A N 1
ATOM 2966 C CA . ILE A 1 374 ? -17.719 -24.219 -3.938 1 98.75 374 ILE A CA 1
ATOM 2967 C C . ILE A 1 374 ? -18.281 -25.219 -2.932 1 98.75 374 ILE A C 1
ATOM 2969 O O . ILE A 1 374 ? -17.828 -26.375 -2.879 1 98.75 374 ILE A O 1
ATOM 2973 N N . ILE A 1 375 ? -19.234 -24.797 -2.129 1 98.75 375 ILE A N 1
ATOM 2974 C CA . ILE A 1 375 ? -19.812 -25.641 -1.089 1 98.75 375 ILE A CA 1
ATOM 2975 C C . ILE A 1 375 ? -20.516 -26.828 -1.728 1 98.75 375 ILE A C 1
ATOM 2977 O O . ILE A 1 375 ? -20.406 -27.969 -1.249 1 98.75 375 ILE A O 1
ATOM 2981 N N . ARG A 1 376 ? -21.234 -26.594 -2.828 1 98.5 376 ARG A N 1
ATOM 2982 C CA . ARG A 1 376 ? -21.859 -27.688 -3.562 1 98.5 376 ARG A CA 1
ATOM 2983 C C . ARG A 1 376 ? -20.812 -28.703 -4.047 1 98.5 376 ARG A C 1
ATOM 2985 O O . ARG A 1 376 ? -21.031 -29.906 -3.969 1 98.5 376 ARG A O 1
ATOM 2992 N N . ALA A 1 377 ? -19.75 -28.203 -4.555 1 98.25 377 ALA A N 1
ATOM 2993 C CA . ALA A 1 377 ? -18.688 -29.047 -5.113 1 98.25 377 ALA A CA 1
ATOM 2994 C C . ALA A 1 377 ? -18.031 -29.891 -4.027 1 98.25 377 ALA A C 1
ATOM 2996 O O . ALA A 1 377 ? -17.438 -30.938 -4.312 1 98.25 377 ALA A O 1
ATOM 2997 N N . SER A 1 378 ? -18.141 -29.469 -2.775 1 98.06 378 SER A N 1
ATOM 2998 C CA . SER A 1 378 ? -17.5 -30.156 -1.659 1 98.06 378 SER A CA 1
ATOM 2999 C C . SER A 1 378 ? -18.078 -31.547 -1.454 1 98.06 378 SER A C 1
ATOM 3001 O O . SER A 1 378 ? -17.484 -32.375 -0.781 1 98.06 378 SER A O 1
ATOM 3003 N N . ALA A 1 379 ? -19.203 -31.844 -2 1 97.38 379 ALA A N 1
ATOM 3004 C CA . ALA A 1 379 ? -19.828 -33.156 -1.945 1 97.38 379 ALA A CA 1
ATOM 3005 C C . ALA A 1 379 ? -19.031 -34.188 -2.762 1 97.38 379 ALA A C 1
ATOM 3007 O O . ALA A 1 379 ? -19.172 -35.375 -2.57 1 97.38 379 ALA A O 1
ATOM 3008 N N . PHE A 1 380 ? -18.219 -33.719 -3.625 1 97.12 380 PHE A N 1
ATOM 3009 C CA . PHE A 1 380 ? -17.578 -34.594 -4.598 1 97.12 380 PHE A CA 1
ATOM 3010 C C . PHE A 1 380 ? -16.094 -34.75 -4.289 1 97.12 380 PHE A C 1
ATOM 3012 O O . PHE A 1 380 ? -15.391 -35.5 -4.98 1 97.12 380 PHE A O 1
ATOM 3019 N N . GLY A 1 381 ? -15.586 -34.094 -3.312 1 96.44 381 GLY A N 1
ATOM 3020 C CA . GLY A 1 381 ? -14.18 -34.156 -2.957 1 96.44 381 GLY A CA 1
ATOM 3021 C C . GLY A 1 381 ? -13.836 -33.375 -1.703 1 96.44 381 GLY A C 1
ATOM 3022 O O . GLY A 1 381 ? -14.719 -32.812 -1.055 1 96.44 381 GLY A O 1
ATOM 3023 N N . ARG A 1 382 ? -12.547 -33.344 -1.33 1 97.31 382 ARG A N 1
ATOM 3024 C CA . ARG A 1 382 ? -12.078 -32.625 -0.132 1 97.31 382 ARG A CA 1
ATOM 3025 C C . ARG A 1 382 ? -11.688 -31.203 -0.446 1 97.31 382 ARG A C 1
ATOM 3027 O O . ARG A 1 382 ? -10.523 -30.922 -0.75 1 97.31 382 ARG A O 1
ATOM 3034 N N . ILE A 1 383 ? -12.594 -30.328 -0.204 1 98.19 383 ILE A N 1
ATOM 3035 C CA . ILE A 1 383 ? -12.406 -28.922 -0.59 1 98.19 383 ILE A CA 1
ATOM 3036 C C . ILE A 1 383 ? -12.328 -28.047 0.659 1 98.19 383 ILE A C 1
ATOM 3038 O O . ILE A 1 383 ? -13.062 -28.266 1.624 1 98.19 383 ILE A O 1
ATOM 3042 N N . LYS A 1 384 ? -11.391 -27.156 0.65 1 98.5 384 LYS A N 1
ATOM 3043 C CA . LYS A 1 384 ? -11.266 -26.094 1.659 1 98.5 384 LYS A CA 1
ATOM 3044 C C . LYS A 1 384 ? -11.492 -24.719 1.047 1 98.5 384 LYS A C 1
ATOM 3046 O O . LYS A 1 384 ? -11.148 -24.484 -0.111 1 98.5 384 LYS A O 1
ATOM 3051 N N . ILE A 1 385 ? -12.062 -23.812 1.813 1 98.75 385 ILE A N 1
ATOM 3052 C CA . ILE A 1 385 ? -12.281 -22.453 1.361 1 98.75 385 ILE A CA 1
ATOM 3053 C C . ILE A 1 385 ? -11.219 -21.531 1.965 1 98.75 385 ILE A C 1
ATOM 3055 O O . ILE A 1 385 ? -10.961 -21.578 3.17 1 98.75 385 ILE A O 1
ATOM 3059 N N . LEU A 1 386 ? -10.602 -20.75 1.151 1 98.75 386 LEU A N 1
ATOM 3060 C CA . LEU A 1 386 ? -9.578 -19.797 1.579 1 98.75 386 LEU A CA 1
ATOM 3061 C C . LEU A 1 386 ? -10 -18.359 1.254 1 98.75 386 LEU A C 1
ATOM 3063 O O . LEU A 1 386 ? -10.25 -18.031 0.092 1 98.75 386 LEU A O 1
ATOM 3067 N N . ILE A 1 387 ? -10.07 -17.5 2.262 1 98.69 387 ILE A N 1
ATOM 3068 C CA . ILE A 1 387 ? -10.508 -16.125 2.072 1 98.69 387 ILE A CA 1
ATOM 3069 C C . ILE A 1 387 ? -9.297 -15.203 2.021 1 98.69 387 ILE A C 1
ATOM 3071 O O . ILE A 1 387 ? -8.531 -15.117 2.98 1 98.69 387 ILE A O 1
ATOM 3075 N N . PRO A 1 388 ? -9.156 -14.438 0.971 1 97.88 388 PRO A N 1
ATOM 3076 C CA . PRO A 1 388 ? -7.992 -13.562 0.829 1 97.88 388 PRO A CA 1
ATOM 3077 C C . PRO A 1 388 ? -8.219 -12.18 1.44 1 97.88 388 PRO A C 1
ATOM 3079 O O . PRO A 1 388 ? -9.367 -11.758 1.609 1 97.88 388 PRO A O 1
ATOM 3082 N N . MET A 1 389 ? -7.207 -11.445 1.891 1 97.75 389 MET A N 1
ATOM 3083 C CA . MET A 1 389 ? -7.098 -10.023 2.201 1 97.75 389 MET A CA 1
ATOM 3084 C C . MET A 1 389 ? -7.895 -9.68 3.453 1 97.75 389 MET A C 1
ATOM 3086 O O . MET A 1 389 ? -8.477 -8.594 3.543 1 97.75 389 MET A O 1
ATOM 3090 N N . ILE A 1 390 ? -7.984 -10.586 4.34 1 98.19 390 ILE A N 1
ATOM 3091 C CA . ILE A 1 390 ? -8.672 -10.336 5.605 1 98.19 390 ILE A CA 1
ATOM 3092 C C . ILE A 1 390 ? -7.848 -9.367 6.453 1 98.19 390 ILE A C 1
ATOM 3094 O O . ILE A 1 390 ? -6.633 -9.531 6.586 1 98.19 390 ILE A O 1
ATOM 3098 N N . ALA A 1 391 ? -8.555 -8.352 7.031 1 97.31 391 ALA A N 1
ATOM 3099 C CA . ALA A 1 391 ? -7.859 -7.375 7.867 1 97.31 391 ALA A CA 1
ATOM 3100 C C . ALA A 1 391 ? -8.57 -7.203 9.211 1 97.31 391 ALA A C 1
ATOM 3102 O O . ALA A 1 391 ? -7.98 -6.695 10.164 1 97.31 391 ALA A O 1
ATOM 3103 N N . THR A 1 392 ? -9.867 -7.605 9.281 1 96.44 392 THR A N 1
ATOM 3104 C CA . THR A 1 392 ? -10.633 -7.457 10.516 1 96.44 392 THR A CA 1
ATOM 3105 C C . THR A 1 392 ? -11.398 -8.734 10.828 1 96.44 392 THR A C 1
ATOM 3107 O O . THR A 1 392 ? -11.688 -9.531 9.938 1 96.44 392 THR A O 1
ATOM 3110 N N . LEU A 1 393 ? -11.742 -8.922 12.078 1 96.88 393 LEU A N 1
ATOM 3111 C CA . LEU A 1 393 ? -12.578 -10.047 12.492 1 96.88 393 LEU A CA 1
ATOM 3112 C C . LEU A 1 393 ? -13.961 -9.953 11.867 1 96.88 393 LEU A C 1
ATOM 3114 O O . LEU A 1 393 ? -14.578 -10.977 11.547 1 96.88 393 LEU A O 1
ATOM 3118 N N . GLU A 1 394 ? -14.422 -8.75 11.695 1 97 394 GLU A N 1
ATOM 3119 C CA . GLU A 1 394 ? -15.742 -8.516 11.133 1 97 394 GLU A CA 1
ATOM 3120 C C . GLU A 1 394 ? -15.844 -9.07 9.711 1 97 394 GLU A C 1
ATOM 3122 O O . GLU A 1 394 ? -16.859 -9.672 9.344 1 97 394 GLU A O 1
ATOM 3127 N N . GLU A 1 395 ? -14.82 -8.867 8.969 1 97.56 395 GLU A N 1
ATOM 3128 C CA . GLU A 1 395 ? -14.797 -9.422 7.617 1 97.56 395 GLU A CA 1
ATOM 3129 C C . GLU A 1 395 ? -14.906 -10.945 7.641 1 97.56 395 GLU A C 1
ATOM 3131 O O . GLU A 1 395 ? -15.633 -11.531 6.836 1 97.56 395 GLU A O 1
ATOM 3136 N N . LEU A 1 396 ? -14.156 -11.594 8.539 1 98.06 396 LEU A N 1
ATOM 3137 C CA . LEU A 1 396 ? -14.18 -13.047 8.68 1 98.06 396 LEU A CA 1
ATOM 3138 C C . LEU A 1 396 ? -15.555 -13.523 9.141 1 98.06 396 LEU A C 1
ATOM 3140 O O . LEU A 1 396 ? -16.109 -14.469 8.57 1 98.06 396 LEU A O 1
ATOM 3144 N N . TRP A 1 397 ? -16.125 -12.859 10.109 1 97.69 397 TRP A N 1
ATOM 3145 C CA . TRP A 1 397 ? -17.422 -13.25 10.656 1 97.69 397 TRP A CA 1
ATOM 3146 C C . TRP A 1 397 ? -18.516 -13.086 9.609 1 97.69 397 TRP A C 1
ATOM 3148 O O . TRP A 1 397 ? -19.406 -13.938 9.508 1 97.69 397 TRP A O 1
ATOM 3158 N N . GLU A 1 398 ? -18.453 -11.984 8.914 1 97.75 398 GLU A N 1
ATOM 3159 C CA . GLU A 1 398 ? -19.453 -11.758 7.875 1 97.75 398 GLU A CA 1
ATOM 3160 C C . GLU A 1 398 ? -19.391 -12.836 6.801 1 97.75 398 GLU A C 1
ATOM 3162 O O . GLU A 1 398 ? -20.422 -13.289 6.301 1 97.75 398 GLU A O 1
ATOM 3167 N N . THR A 1 399 ? -18.203 -13.211 6.422 1 98.5 399 THR A N 1
ATOM 3168 C CA . THR A 1 399 ? -18.016 -14.266 5.43 1 98.5 399 THR A CA 1
ATOM 3169 C C . THR A 1 399 ? -18.531 -15.602 5.965 1 98.5 399 THR A C 1
ATOM 3171 O O . THR A 1 399 ? -19.219 -16.344 5.25 1 98.5 399 THR A O 1
ATOM 3174 N N . LYS A 1 400 ? -18.219 -15.945 7.164 1 98.25 400 LYS A N 1
ATOM 3175 C CA . LYS A 1 400 ? -18.656 -17.203 7.777 1 98.25 400 LYS A CA 1
ATOM 3176 C C . LYS A 1 400 ? -20.172 -17.234 7.918 1 98.25 400 LYS A C 1
ATOM 3178 O O . LYS A 1 400 ? -20.797 -18.281 7.781 1 98.25 400 LYS A O 1
ATOM 3183 N N . ALA A 1 401 ? -20.734 -16.062 8.234 1 98.12 401 ALA A N 1
ATOM 3184 C CA . ALA A 1 401 ? -22.188 -15.969 8.312 1 98.12 401 ALA A CA 1
ATOM 3185 C C . ALA A 1 401 ? -22.828 -16.266 6.953 1 98.12 401 ALA A C 1
ATOM 3187 O O . ALA A 1 401 ? -23.859 -16.922 6.879 1 98.12 401 ALA A O 1
ATOM 3188 N N . LEU A 1 402 ? -22.234 -15.711 5.957 1 98.12 402 LEU A N 1
ATOM 3189 C CA . LEU A 1 402 ? -22.719 -15.977 4.602 1 98.12 402 LEU A CA 1
ATOM 3190 C C . LEU A 1 402 ? -22.641 -17.469 4.277 1 98.12 402 LEU A C 1
ATOM 3192 O O . LEU A 1 402 ? -23.562 -18.031 3.688 1 98.12 402 LEU A O 1
ATOM 3196 N N . ILE A 1 403 ? -21.562 -18.125 4.637 1 98.56 403 ILE A N 1
ATOM 3197 C CA . ILE A 1 403 ? -21.359 -19.547 4.41 1 98.56 403 ILE A CA 1
ATOM 3198 C C . ILE A 1 403 ? -22.438 -20.344 5.152 1 98.56 403 ILE A C 1
ATOM 3200 O O . ILE A 1 403 ? -23.016 -21.281 4.594 1 98.56 403 ILE A O 1
ATOM 3204 N N . ALA A 1 404 ? -22.703 -19.969 6.359 1 98.31 404 ALA A N 1
ATOM 3205 C CA . ALA A 1 404 ? -23.719 -20.641 7.16 1 98.31 404 ALA A CA 1
ATOM 3206 C C . ALA A 1 404 ? -25.094 -20.516 6.516 1 98.31 404 ALA A C 1
ATOM 3208 O O . ALA A 1 404 ? -25.859 -21.484 6.48 1 98.31 404 ALA A O 1
ATOM 3209 N N . ASP A 1 405 ? -25.359 -19.328 6.062 1 98.12 405 ASP A N 1
ATOM 3210 C CA . ASP A 1 405 ? -26.641 -19.078 5.391 1 98.12 405 ASP A CA 1
ATOM 3211 C C . ASP A 1 405 ? -26.781 -19.953 4.148 1 98.12 405 ASP A C 1
ATOM 3213 O O . ASP A 1 405 ? -27.859 -20.5 3.877 1 98.12 405 ASP A O 1
ATOM 3217 N N . ILE A 1 406 ? -25.75 -20.062 3.441 1 98.31 406 ILE A N 1
ATOM 3218 C CA . ILE A 1 406 ? -25.75 -20.859 2.219 1 98.31 406 ILE A CA 1
ATOM 3219 C C . ILE A 1 406 ? -25.938 -22.328 2.561 1 98.31 406 ILE A C 1
ATOM 3221 O O . ILE A 1 406 ? -26.719 -23.031 1.9 1 98.31 406 ILE A O 1
ATOM 3225 N N . LYS A 1 407 ? -25.234 -22.859 3.549 1 98.31 407 LYS A N 1
ATOM 3226 C CA . LYS A 1 407 ? -25.391 -24.234 3.986 1 98.31 407 LYS A CA 1
ATOM 3227 C C . LYS A 1 407 ? -26.828 -24.547 4.363 1 98.31 407 LYS A C 1
ATOM 3229 O O . LYS A 1 407 ? -27.359 -25.609 4 1 98.31 407 LYS A O 1
ATOM 3234 N N . GLN A 1 408 ? -27.406 -23.609 5.023 1 98 408 GLN A N 1
ATOM 3235 C CA . GLN A 1 408 ? -28.797 -23.766 5.414 1 98 408 GLN A CA 1
ATOM 3236 C C . GLN A 1 408 ? -29.703 -23.844 4.191 1 98 408 GLN A C 1
ATOM 3238 O O . GLN A 1 408 ? -30.609 -24.688 4.137 1 98 408 GLN A O 1
ATOM 3243 N N . SER A 1 409 ? -29.484 -22.953 3.297 1 97.88 409 SER A N 1
ATOM 3244 C CA . SER A 1 409 ? -30.266 -22.938 2.068 1 97.88 409 SER A CA 1
ATOM 3245 C C . SER A 1 409 ? -30.109 -24.234 1.287 1 97.88 409 SER A C 1
ATOM 3247 O O . SER A 1 409 ? -31.078 -24.781 0.772 1 97.88 409 SER A O 1
ATOM 3249 N N . LEU A 1 410 ? -28.922 -24.75 1.171 1 98.19 410 LEU A N 1
ATOM 3250 C CA . LEU A 1 410 ? -28.656 -25.984 0.452 1 98.19 410 LEU A CA 1
ATOM 3251 C C . LEU A 1 410 ? -29.312 -27.172 1.145 1 98.19 410 LEU A C 1
ATOM 3253 O O . LEU A 1 410 ? -29.844 -28.062 0.483 1 98.19 410 LEU A O 1
ATOM 3257 N N . SER A 1 411 ? -29.234 -27.172 2.449 1 97.81 411 SER A N 1
ATOM 3258 C CA . SER A 1 411 ? -29.891 -28.234 3.213 1 97.81 411 SER A CA 1
ATOM 3259 C C . SER A 1 411 ? -31.406 -28.219 2.992 1 97.81 411 SER A C 1
ATOM 3261 O O . SER A 1 411 ? -32.031 -29.281 2.85 1 97.81 411 SER A O 1
ATOM 3263 N N . ALA A 1 412 ? -31.969 -27.031 2.936 1 97.69 412 ALA A N 1
ATOM 3264 C CA . ALA A 1 412 ? -33.406 -26.891 2.697 1 97.69 412 ALA A CA 1
ATOM 3265 C C . ALA A 1 412 ? -33.781 -27.406 1.312 1 97.69 412 ALA A C 1
ATOM 3267 O O . ALA A 1 412 ? -34.875 -27.953 1.125 1 97.69 412 ALA A O 1
ATOM 3268 N N . GLN A 1 413 ? -32.906 -27.281 0.407 1 97.5 413 GLN A N 1
ATOM 3269 C CA . GLN A 1 413 ? -33.125 -27.719 -0.965 1 97.5 413 GLN A CA 1
ATOM 3270 C C . GLN A 1 413 ? -32.688 -29.156 -1.164 1 97.5 413 GLN A C 1
ATOM 3272 O O . GLN A 1 413 ? -32.781 -29.703 -2.268 1 97.5 413 GLN A O 1
ATOM 3277 N N . GLN A 1 414 ? -32.125 -29.75 -0.139 1 97.12 414 GLN A N 1
ATOM 3278 C CA . GLN A 1 414 ? -31.656 -31.141 -0.138 1 97.12 414 GLN A CA 1
ATOM 3279 C C . GLN A 1 414 ? -30.516 -31.344 -1.137 1 97.12 414 GLN A C 1
ATOM 3281 O O . GLN A 1 414 ? -30.5 -32.344 -1.86 1 97.12 414 GLN A O 1
ATOM 3286 N N . ILE A 1 415 ? -29.75 -30.359 -1.276 1 97.69 415 ILE A N 1
ATOM 3287 C CA . ILE A 1 415 ? -28.531 -30.453 -2.086 1 97.69 415 ILE A CA 1
ATOM 3288 C C . ILE A 1 415 ? -27.359 -30.875 -1.21 1 97.69 415 ILE A C 1
ATOM 3290 O O . ILE A 1 415 ? -27.141 -30.297 -0.138 1 97.69 415 ILE A O 1
ATOM 3294 N N . ALA A 1 416 ? -26.594 -31.875 -1.636 1 97.25 416 ALA A N 1
ATOM 3295 C CA . ALA A 1 416 ? -25.5 -32.438 -0.851 1 97.25 416 ALA A CA 1
ATOM 3296 C C . ALA A 1 416 ? -24.297 -31.5 -0.797 1 97.25 416 ALA A C 1
ATOM 3298 O O . ALA A 1 416 ? -23.984 -30.828 -1.785 1 97.25 416 ALA A O 1
ATOM 3299 N N . TYR A 1 417 ? -23.594 -31.469 0.285 1 97.5 417 TYR A N 1
ATOM 3300 C CA . TYR A 1 417 ? -22.359 -30.734 0.507 1 97.5 417 TYR A CA 1
ATOM 3301 C C . TYR A 1 417 ? -21.625 -31.25 1.737 1 97.5 417 TYR A C 1
ATOM 3303 O O . TYR A 1 417 ? -22.172 -32.031 2.512 1 97.5 417 TYR A O 1
ATOM 3311 N N . ASP A 1 418 ? -20.391 -30.922 1.903 1 97.44 418 ASP A N 1
ATOM 3312 C CA . ASP A 1 418 ? -19.641 -31.25 3.115 1 97.44 418 ASP A CA 1
ATOM 3313 C C . ASP A 1 418 ? -19.969 -30.266 4.238 1 97.44 418 ASP A C 1
ATOM 3315 O O . ASP A 1 418 ? -19.531 -29.125 4.219 1 97.44 418 ASP A O 1
ATOM 3319 N N . GLY A 1 419 ? -20.625 -30.703 5.254 1 96.12 419 GLY A N 1
ATOM 3320 C CA . GLY A 1 419 ? -21.047 -29.859 6.371 1 96.12 419 GLY A CA 1
ATOM 3321 C C . GLY A 1 419 ? -19.875 -29.328 7.176 1 96.12 419 GLY A C 1
ATOM 3322 O O . GLY A 1 419 ? -20.016 -28.344 7.91 1 96.12 419 GLY A O 1
ATOM 3323 N N . ASN A 1 420 ? -18.766 -29.969 7 1 96.88 420 ASN A N 1
ATOM 3324 C CA . ASN A 1 420 ? -17.578 -29.578 7.762 1 96.88 420 ASN A CA 1
ATOM 3325 C C . ASN A 1 420 ? -16.5 -28.984 6.855 1 96.88 420 ASN A C 1
ATOM 3327 O O . ASN A 1 420 ? -15.312 -29.109 7.148 1 96.88 420 ASN A O 1
ATOM 3331 N N . ILE A 1 421 ? -16.891 -28.438 5.75 1 98.19 421 ILE A N 1
ATOM 3332 C CA . ILE A 1 421 ? -15.922 -27.828 4.84 1 98.19 421 ILE A CA 1
ATOM 3333 C C . ILE A 1 421 ? -15.062 -26.828 5.598 1 98.19 421 ILE A C 1
ATOM 3335 O O . ILE A 1 421 ? -15.586 -25.891 6.207 1 98.19 421 ILE A O 1
ATOM 3339 N N . PRO A 1 422 ? -13.742 -27.016 5.648 1 98.62 422 PRO A N 1
ATOM 3340 C CA . PRO A 1 422 ? -12.875 -26.094 6.398 1 98.62 422 PRO A CA 1
ATOM 3341 C C . PRO A 1 422 ? -12.805 -24.703 5.773 1 98.62 422 PRO A C 1
ATOM 3343 O O . PRO A 1 422 ? -12.773 -24.578 4.547 1 98.62 422 PRO A O 1
ATOM 3346 N N . VAL A 1 423 ? -12.758 -23.734 6.613 1 98.75 423 VAL A N 1
ATOM 3347 C CA . VAL A 1 423 ? -12.633 -22.344 6.184 1 98.75 423 VAL A CA 1
ATOM 3348 C C . VAL A 1 423 ? -11.391 -21.719 6.812 1 98.75 423 VAL A C 1
ATOM 3350 O O . VAL A 1 423 ? -11.219 -21.766 8.031 1 98.75 423 VAL A O 1
ATOM 3353 N N . GLY A 1 424 ? -10.477 -21.219 5.996 1 98.69 424 GLY A N 1
ATOM 3354 C CA . GLY A 1 424 ? -9.273 -20.531 6.445 1 98.69 424 GLY A CA 1
ATOM 3355 C C . GLY A 1 424 ? -9.109 -19.156 5.832 1 98.69 424 GLY A C 1
ATOM 3356 O O . GLY A 1 424 ? -9.961 -18.719 5.055 1 98.69 424 GLY A O 1
ATOM 3357 N N . ILE A 1 425 ? -8.07 -18.469 6.258 1 98.69 425 ILE A N 1
ATOM 3358 C CA . ILE A 1 425 ? -7.781 -17.141 5.699 1 98.69 425 ILE A CA 1
ATOM 3359 C C . ILE A 1 425 ? -6.352 -17.109 5.156 1 98.69 425 ILE A C 1
ATOM 3361 O O . ILE A 1 425 ? -5.484 -17.844 5.633 1 98.69 425 ILE A O 1
ATOM 3365 N N . MET A 1 426 ? -6.223 -16.359 4.137 1 98.31 426 MET A N 1
ATOM 3366 C CA . MET A 1 426 ? -4.879 -16.031 3.68 1 98.31 426 MET A CA 1
ATOM 3367 C C . MET A 1 426 ? -4.289 -14.898 4.52 1 98.31 426 MET A C 1
ATOM 3369 O O . MET A 1 426 ? -4.832 -13.789 4.551 1 98.31 426 MET A O 1
ATOM 3373 N N . VAL A 1 427 ? -3.293 -15.219 5.246 1 98.5 427 VAL A N 1
ATOM 3374 C CA . VAL A 1 427 ? -2.621 -14.203 6.047 1 98.5 427 VAL A CA 1
ATOM 3375 C C . VAL A 1 427 ? -1.637 -13.422 5.176 1 98.5 427 VAL A C 1
ATOM 3377 O O . VAL A 1 427 ? -0.477 -13.82 5.035 1 98.5 427 VAL A O 1
ATOM 3380 N N . GLU A 1 428 ? -2.092 -12.305 4.668 1 98 428 GLU A N 1
ATOM 3381 C CA . GLU A 1 428 ? -1.279 -11.555 3.713 1 98 428 GLU A CA 1
ATOM 3382 C C . GLU A 1 428 ? -1.334 -10.055 3.996 1 98 428 GLU A C 1
ATOM 3384 O O . GLU A 1 428 ? -0.704 -9.266 3.293 1 98 428 GLU A O 1
ATOM 3389 N N . THR A 1 429 ? -2.066 -9.625 4.996 1 98.44 429 THR A N 1
ATOM 3390 C CA . THR A 1 429 ? -2.025 -8.266 5.512 1 98.44 429 THR A CA 1
ATOM 3391 C C . THR A 1 429 ? -1.283 -8.211 6.844 1 98.44 429 THR A C 1
ATOM 3393 O O . THR A 1 429 ? -1.343 -9.156 7.633 1 98.44 429 THR A O 1
ATOM 3396 N N . PRO A 1 430 ? -0.606 -7.082 7.082 1 98.69 430 PRO A N 1
ATOM 3397 C CA . PRO A 1 430 ? 0.049 -6.965 8.383 1 98.69 430 PRO A CA 1
ATOM 3398 C C . PRO A 1 430 ? -0.932 -7.078 9.547 1 98.69 430 PRO A C 1
ATOM 3400 O O . PRO A 1 430 ? -0.59 -7.629 10.602 1 98.69 430 PRO A O 1
ATOM 3403 N N . ALA A 1 431 ? -2.127 -6.617 9.352 1 98.62 431 ALA A N 1
ATOM 3404 C CA . ALA A 1 431 ? -3.145 -6.719 10.398 1 98.62 431 ALA A CA 1
ATOM 3405 C C . ALA A 1 431 ? -3.439 -8.172 10.734 1 98.62 431 ALA A C 1
ATOM 3407 O O . ALA A 1 431 ? -3.502 -8.547 11.914 1 98.62 431 ALA A O 1
ATOM 3408 N N . ALA A 1 432 ? -3.611 -8.992 9.727 1 98.62 432 ALA A N 1
ATOM 3409 C CA . ALA A 1 432 ? -3.895 -10.406 9.938 1 98.62 432 ALA A CA 1
ATOM 3410 C C . ALA A 1 432 ? -2.721 -11.109 10.625 1 98.62 432 ALA A C 1
ATOM 3412 O O . ALA A 1 432 ? -2.918 -11.984 11.469 1 98.62 432 ALA A O 1
ATOM 3413 N N . ALA A 1 433 ? -1.501 -10.734 10.219 1 98.56 433 ALA A N 1
ATOM 3414 C CA . ALA A 1 433 ? -0.318 -11.328 10.836 1 98.56 433 ALA A CA 1
ATOM 3415 C C . ALA A 1 433 ? -0.212 -10.938 12.305 1 98.56 433 ALA A C 1
ATOM 3417 O O . ALA A 1 433 ? 0.075 -11.773 13.164 1 98.56 433 ALA A O 1
ATOM 3418 N N . MET A 1 434 ? -0.475 -9.672 12.609 1 97.62 434 MET A N 1
ATOM 3419 C CA . MET A 1 434 ? -0.34 -9.141 13.961 1 97.62 434 MET A CA 1
ATOM 3420 C C . MET A 1 434 ? -1.426 -9.703 14.875 1 97.62 434 MET A C 1
ATOM 3422 O O . MET A 1 434 ? -1.226 -9.812 16.094 1 97.62 434 MET A O 1
ATOM 3426 N N . LEU A 1 435 ? -2.566 -10.094 14.281 1 98.06 435 LEU A N 1
ATOM 3427 C CA . LEU A 1 435 ? -3.676 -10.641 15.055 1 98.06 435 LEU A CA 1
ATOM 3428 C C . LEU A 1 435 ? -3.861 -12.125 14.781 1 98.06 435 LEU A C 1
ATOM 3430 O O . LEU A 1 435 ? -4.957 -12.664 14.953 1 98.06 435 LEU A O 1
ATOM 3434 N N . ALA A 1 436 ? -2.807 -12.742 14.32 1 98.56 436 ALA A N 1
ATOM 3435 C CA . ALA A 1 436 ? -2.891 -14.156 13.961 1 98.56 436 ALA A CA 1
ATOM 3436 C C . ALA A 1 436 ? -3.371 -14.992 15.148 1 98.56 436 ALA A C 1
ATOM 3438 O O . ALA A 1 436 ? -4.105 -15.969 14.969 1 98.56 436 ALA A O 1
ATOM 3439 N N . ASP A 1 437 ? -2.955 -14.617 16.344 1 97.81 437 ASP A N 1
ATOM 3440 C CA . ASP A 1 437 ? -3.348 -15.344 17.547 1 97.81 437 ASP A CA 1
ATOM 3441 C C . ASP A 1 437 ? -4.859 -15.281 17.766 1 97.81 437 ASP A C 1
ATOM 3443 O O . ASP A 1 437 ? -5.461 -16.234 18.25 1 97.81 437 ASP A O 1
ATOM 3447 N N . ILE A 1 438 ? -5.48 -14.219 17.375 1 97.81 438 ILE A N 1
ATOM 3448 C CA . ILE A 1 438 ? -6.922 -14.055 17.531 1 97.81 438 ILE A CA 1
ATOM 3449 C C . ILE A 1 438 ? -7.648 -14.734 16.375 1 97.81 438 ILE A C 1
ATOM 3451 O O . ILE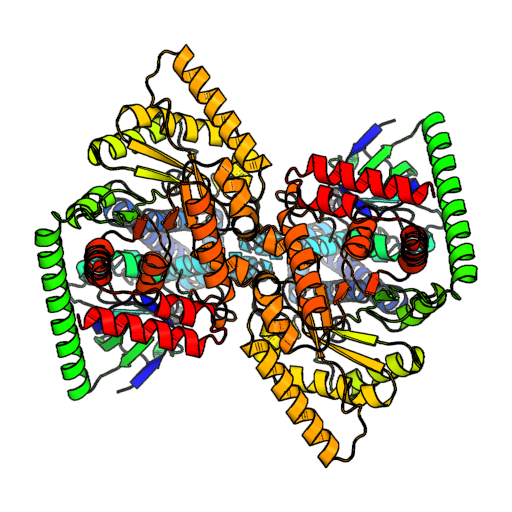 A 1 438 ? -8.602 -15.484 16.594 1 97.81 438 ILE A O 1
ATOM 3455 N N . PHE A 1 439 ? -7.203 -14.547 15.172 1 98.44 439 PHE A N 1
ATOM 3456 C CA . PHE A 1 439 ? -7.824 -15.141 13.992 1 98.44 439 PHE A CA 1
ATOM 3457 C C . PHE A 1 439 ? -7.789 -16.656 14.07 1 98.44 439 PHE A C 1
ATOM 3459 O O . PHE A 1 439 ? -8.703 -17.328 13.594 1 98.44 439 PHE A O 1
ATOM 3466 N N . ALA A 1 440 ? -6.73 -17.203 14.648 1 98.38 440 ALA A N 1
ATOM 3467 C CA . ALA A 1 440 ? -6.523 -18.656 14.703 1 98.38 440 ALA A CA 1
ATOM 3468 C C . ALA A 1 440 ? -7.668 -19.344 15.445 1 98.38 440 ALA A C 1
ATOM 3470 O O . ALA A 1 440 ? -7.992 -20.5 15.156 1 98.38 440 ALA A O 1
ATOM 3471 N N . SER A 1 441 ? -8.289 -18.625 16.328 1 97.25 441 SER A N 1
ATOM 3472 C CA . SER A 1 441 ? -9.383 -19.203 17.094 1 97.25 441 SER A CA 1
ATOM 3473 C C . SER A 1 441 ? -10.656 -19.281 16.266 1 97.25 441 SER A C 1
ATOM 3475 O O . SER A 1 441 ? -11.594 -20 16.625 1 97.25 441 SER A O 1
ATOM 3477 N N . TYR A 1 442 ? -10.641 -18.625 15.102 1 97.5 442 TYR A N 1
ATOM 3478 C CA . TYR A 1 442 ? -11.859 -18.578 14.297 1 97.5 442 TYR A CA 1
ATOM 3479 C C . TYR A 1 442 ? -11.648 -19.234 12.945 1 97.5 442 TYR A C 1
ATOM 3481 O O . TYR A 1 442 ? -12.547 -19.234 12.102 1 97.5 442 TYR A O 1
ATOM 3489 N N . CYS A 1 443 ? -10.516 -19.812 12.688 1 98.31 443 CYS A N 1
ATOM 3490 C CA . CYS A 1 443 ? -10.18 -20.391 11.391 1 98.31 443 CYS A CA 1
ATOM 3491 C C . CYS A 1 443 ? -9.844 -21.859 11.531 1 98.31 443 CYS A C 1
ATOM 3493 O O . CYS A 1 443 ? -9.414 -22.312 12.594 1 98.31 443 CYS A O 1
ATOM 3495 N N . ASP A 1 444 ? -10.031 -22.609 10.445 1 98.56 444 ASP A N 1
ATOM 3496 C CA . ASP A 1 444 ? -9.672 -24.031 10.422 1 98.56 444 ASP A CA 1
ATOM 3497 C C . ASP A 1 444 ? -8.227 -24.219 9.969 1 98.56 444 ASP A C 1
ATOM 3499 O O . ASP A 1 444 ? -7.613 -25.25 10.234 1 98.56 444 ASP A O 1
ATOM 3503 N N . PHE A 1 445 ? -7.699 -23.266 9.289 1 98.62 445 PHE A N 1
ATOM 3504 C CA . PHE A 1 445 ? -6.309 -23.281 8.844 1 98.62 445 PHE A CA 1
ATOM 3505 C C . PHE A 1 445 ? -5.879 -21.891 8.383 1 98.62 445 PHE A C 1
ATOM 3507 O O . PHE A 1 445 ? -6.719 -21.016 8.18 1 98.62 445 PHE A O 1
ATOM 3514 N N . PHE A 1 446 ? -4.555 -21.688 8.297 1 98.75 446 PHE A N 1
ATOM 3515 C CA . PHE A 1 446 ? -3.971 -20.484 7.723 1 98.75 446 PHE A CA 1
ATOM 3516 C C . PHE A 1 446 ? -3.223 -20.797 6.434 1 98.75 446 PHE A C 1
ATOM 3518 O O . PHE A 1 446 ? -2.717 -21.906 6.262 1 98.75 446 PHE A O 1
ATOM 3525 N N . SER A 1 447 ? -3.234 -19.953 5.527 1 98.56 447 SER A N 1
ATOM 3526 C CA . SER A 1 447 ? -2.307 -19.938 4.402 1 98.56 447 SER A CA 1
ATOM 3527 C C . SER A 1 447 ? -1.597 -18.594 4.285 1 98.56 447 SER A C 1
ATOM 3529 O O . SER A 1 447 ? -2.244 -17.547 4.145 1 98.56 447 SER A O 1
ATOM 3531 N N . ILE A 1 448 ? -0.342 -18.594 4.34 1 98.19 448 ILE A N 1
ATOM 3532 C CA . ILE A 1 448 ? 0.41 -17.344 4.281 1 98.19 448 ILE A CA 1
ATOM 3533 C C . ILE A 1 448 ? 0.611 -16.938 2.826 1 98.19 448 ILE A C 1
ATOM 3535 O O . ILE A 1 448 ? 1.183 -17.688 2.033 1 98.19 448 ILE A O 1
ATOM 3539 N N . GLY A 1 449 ? 0.027 -15.812 2.451 1 96.25 449 GLY A N 1
ATOM 3540 C CA . GLY A 1 449 ? 0.346 -15.188 1.181 1 96.25 449 GLY A CA 1
ATOM 3541 C C . GLY A 1 449 ? 1.576 -14.297 1.245 1 96.25 449 GLY A C 1
ATOM 3542 O O . GLY A 1 449 ? 1.465 -13.086 1.439 1 96.25 449 GLY A O 1
ATOM 3543 N N . SER A 1 450 ? 2.676 -14.844 0.936 1 94.06 450 SER A N 1
ATOM 3544 C CA . SER A 1 450 ? 3.949 -14.203 1.244 1 94.06 450 SER A CA 1
ATOM 3545 C C . SER A 1 450 ? 4.195 -13 0.339 1 94.06 450 SER A C 1
ATOM 3547 O O . SER A 1 450 ? 4.855 -12.039 0.74 1 94.06 450 SER A O 1
ATOM 3549 N N . ASN A 1 451 ? 3.695 -13.031 -0.912 1 90.31 451 ASN A N 1
ATOM 3550 C CA . ASN A 1 451 ? 3.922 -11.914 -1.823 1 90.31 451 ASN A CA 1
ATOM 3551 C C . ASN A 1 451 ? 3.305 -10.617 -1.291 1 90.31 451 ASN A C 1
ATOM 3553 O O . ASN A 1 451 ? 4.004 -9.625 -1.105 1 90.31 451 ASN A O 1
ATOM 3557 N N . ASP A 1 452 ? 2.045 -10.695 -1.023 1 94.38 452 ASP A N 1
ATOM 3558 C CA . ASP A 1 452 ? 1.347 -9.531 -0.488 1 94.38 452 ASP A CA 1
ATOM 3559 C C . ASP A 1 452 ? 1.854 -9.18 0.91 1 94.38 452 ASP A C 1
ATOM 3561 O O . ASP A 1 452 ? 1.991 -8.008 1.25 1 94.38 452 ASP A O 1
ATOM 3565 N N . LEU A 1 453 ? 2.084 -10.172 1.707 1 97.19 453 LEU A N 1
ATOM 3566 C CA . LEU A 1 453 ? 2.564 -9.922 3.062 1 97.19 453 LEU A CA 1
ATOM 3567 C C . LEU A 1 453 ? 3.867 -9.133 3.041 1 97.19 453 LEU A C 1
ATOM 3569 O O . LEU A 1 453 ? 4.023 -8.172 3.799 1 97.19 453 LEU A O 1
ATOM 3573 N N . THR A 1 454 ? 4.812 -9.555 2.182 1 96.12 454 THR A N 1
ATOM 3574 C CA . THR A 1 454 ? 6.09 -8.859 2.051 1 96.12 454 THR A CA 1
ATOM 3575 C C . THR A 1 454 ? 5.879 -7.426 1.572 1 96.12 454 THR A C 1
ATOM 3577 O O . THR A 1 454 ? 6.469 -6.488 2.115 1 96.12 454 THR A O 1
ATOM 3580 N N . GLN A 1 455 ? 5.016 -7.316 0.604 1 95.69 455 GLN A N 1
ATOM 3581 C CA . GLN A 1 455 ? 4.699 -6.012 0.027 1 95.69 455 GLN A CA 1
ATOM 3582 C C . GLN A 1 455 ? 4.184 -5.047 1.092 1 95.69 455 GLN A C 1
ATOM 3584 O O . GLN A 1 455 ? 4.664 -3.918 1.197 1 95.69 455 GLN A O 1
ATOM 3589 N N . TYR A 1 456 ? 3.289 -5.508 1.909 1 98.06 456 TYR A N 1
ATOM 3590 C CA . TYR A 1 456 ? 2.627 -4.617 2.854 1 98.06 456 TYR A CA 1
ATOM 3591 C C . TYR A 1 456 ? 3.488 -4.391 4.09 1 98.06 456 TYR A C 1
ATOM 3593 O O . TYR A 1 456 ? 3.5 -3.293 4.652 1 98.06 456 TYR A O 1
ATOM 3601 N N . ILE A 1 457 ? 4.223 -5.359 4.516 1 98.44 457 ILE A N 1
ATOM 3602 C CA . ILE A 1 457 ? 5.09 -5.207 5.68 1 98.44 457 ILE A CA 1
ATOM 3603 C C . ILE A 1 457 ? 6.191 -4.195 5.371 1 98.44 457 ILE A C 1
ATOM 3605 O O . ILE A 1 457 ? 6.523 -3.354 6.207 1 98.44 457 ILE A O 1
ATOM 3609 N N . THR A 1 458 ? 6.703 -4.277 4.156 1 97.81 458 THR A N 1
ATOM 3610 C CA . THR A 1 458 ? 7.801 -3.395 3.775 1 97.81 458 THR A CA 1
ATOM 3611 C C . THR A 1 458 ? 7.273 -2.117 3.129 1 97.81 458 THR A C 1
ATOM 3613 O O . THR A 1 458 ? 8.047 -1.238 2.752 1 97.81 458 THR A O 1
ATOM 3616 N N . ALA A 1 459 ? 5.945 -2.039 3.012 1 97.44 459 ALA A N 1
ATOM 3617 C CA . ALA A 1 459 ? 5.312 -0.902 2.348 1 97.44 459 ALA A CA 1
ATOM 3618 C C . ALA A 1 459 ? 5.977 -0.612 1.004 1 97.44 459 ALA A C 1
ATOM 3620 O O . ALA A 1 459 ? 6.363 0.526 0.729 1 97.44 459 ALA A O 1
ATOM 3621 N N . SER A 1 460 ? 6.133 -1.648 0.193 1 95.81 460 SER A N 1
ATOM 3622 C CA . SER A 1 460 ? 6.809 -1.496 -1.094 1 95.81 460 SER A CA 1
ATOM 3623 C C . SER A 1 460 ? 6.086 -2.273 -2.189 1 95.81 460 SER A C 1
ATOM 3625 O O . SER A 1 460 ? 5.684 -3.42 -1.982 1 95.81 460 SER A O 1
ATOM 3627 N N . ASP A 1 461 ? 5.938 -1.629 -3.301 1 91.44 461 ASP A N 1
ATOM 3628 C CA . ASP A 1 461 ? 5.277 -2.221 -4.461 1 91.44 461 ASP A CA 1
ATOM 3629 C C . ASP A 1 461 ? 6.172 -3.262 -5.129 1 91.44 461 ASP A C 1
ATOM 3631 O O . ASP A 1 461 ? 7.25 -2.936 -5.625 1 91.44 461 ASP A O 1
ATOM 3635 N N . ARG A 1 462 ? 5.688 -4.426 -5.211 1 85.25 462 ARG A N 1
ATOM 3636 C CA . ARG A 1 462 ? 6.48 -5.523 -5.754 1 85.25 462 ARG A CA 1
ATOM 3637 C C . ARG A 1 462 ? 6.812 -5.285 -7.223 1 85.25 462 ARG A C 1
ATOM 3639 O O . ARG A 1 462 ? 7.793 -5.824 -7.738 1 85.25 462 ARG A O 1
ATOM 3646 N N . ASN A 1 463 ? 6.098 -4.488 -7.891 1 74.62 463 ASN A N 1
ATOM 3647 C CA . ASN A 1 463 ? 6.266 -4.266 -9.32 1 74.62 463 ASN A CA 1
ATOM 3648 C C . ASN A 1 463 ? 7.07 -2.998 -9.602 1 74.62 463 ASN A C 1
ATOM 3650 O O . ASN A 1 463 ? 7.297 -2.645 -10.758 1 74.62 463 ASN A O 1
ATOM 3654 N N . ASN A 1 464 ? 7.48 -2.293 -8.586 1 81.94 464 ASN A N 1
ATOM 3655 C CA . ASN A 1 464 ? 8.227 -1.047 -8.727 1 81.94 464 ASN A CA 1
ATOM 3656 C C . ASN A 1 464 ? 9.727 -1.274 -8.586 1 81.94 464 ASN A C 1
ATOM 3658 O O . ASN A 1 464 ? 10.211 -1.589 -7.492 1 81.94 464 ASN A O 1
ATOM 3662 N N . ASN A 1 465 ? 10.477 -1.044 -9.602 1 75.75 465 ASN A N 1
ATOM 3663 C CA . ASN A 1 465 ? 11.914 -1.312 -9.633 1 75.75 465 ASN A CA 1
ATOM 3664 C C . ASN A 1 465 ? 12.672 -0.414 -8.656 1 75.75 465 ASN A C 1
ATOM 3666 O O . ASN A 1 465 ? 13.711 -0.806 -8.125 1 75.75 465 ASN A O 1
ATOM 3670 N N . LYS A 1 466 ? 12.195 0.733 -8.422 1 86.38 466 LYS A N 1
ATOM 3671 C CA . LYS A 1 466 ? 12.891 1.71 -7.594 1 86.38 466 LYS A CA 1
ATOM 3672 C C . LYS A 1 466 ? 12.875 1.295 -6.125 1 86.38 466 LYS A C 1
ATOM 3674 O O . LYS A 1 466 ? 13.719 1.724 -5.34 1 86.38 466 LYS A O 1
ATOM 3679 N N . VAL A 1 467 ? 11.914 0.393 -5.781 1 92.19 467 VAL A N 1
ATOM 3680 C CA . VAL A 1 467 ? 11.828 0.009 -4.379 1 92.19 467 VAL A CA 1
ATOM 3681 C C . VAL A 1 467 ? 11.961 -1.507 -4.246 1 92.19 467 VAL A C 1
ATOM 3683 O O . VAL A 1 467 ? 11.641 -2.076 -3.203 1 92.19 467 VAL A O 1
ATOM 3686 N N . GLN A 1 468 ? 12.461 -2.166 -5.191 1 85.44 468 GLN A N 1
ATOM 3687 C CA . GLN A 1 468 ? 12.594 -3.619 -5.23 1 85.44 468 GLN A CA 1
ATOM 3688 C C . GLN A 1 468 ? 13.531 -4.117 -4.137 1 85.44 468 GLN A C 1
ATOM 3690 O O . GLN A 1 468 ? 13.383 -5.238 -3.643 1 85.44 468 GLN A O 1
ATOM 3695 N N . TYR A 1 469 ? 14.461 -3.271 -3.74 1 88.31 469 TYR A N 1
ATOM 3696 C CA . TYR A 1 469 ? 15.43 -3.666 -2.725 1 88.31 469 TYR A CA 1
ATOM 3697 C C . TYR A 1 469 ? 14.75 -3.889 -1.379 1 88.31 469 TYR A C 1
ATOM 3699 O O . TYR A 1 469 ? 15.297 -4.566 -0.506 1 88.31 469 TYR A O 1
ATOM 3707 N N . LEU A 1 470 ? 13.586 -3.35 -1.223 1 94.38 470 LEU A N 1
ATOM 3708 C CA . LEU A 1 470 ? 12.828 -3.516 0.013 1 94.38 470 LEU A CA 1
ATOM 3709 C C . LEU A 1 470 ? 11.992 -4.789 -0.03 1 94.38 470 LEU A C 1
ATOM 3711 O O . LEU A 1 470 ? 11.812 -5.453 0.993 1 94.38 470 LEU A O 1
ATOM 3715 N N . TYR A 1 471 ? 11.492 -5.086 -1.236 1 91.5 471 TYR A N 1
ATOM 3716 C CA . TYR A 1 471 ? 10.648 -6.258 -1.426 1 91.5 471 TYR A CA 1
ATOM 3717 C C . TYR A 1 471 ? 11.477 -7.535 -1.458 1 91.5 471 TYR A C 1
ATOM 3719 O O . TYR A 1 471 ? 11.648 -8.148 -2.516 1 91.5 471 TYR A O 1
ATOM 3727 N N . GLN A 1 472 ? 11.891 -7.902 -0.273 1 90.94 472 GLN A N 1
ATOM 3728 C CA . GLN A 1 472 ? 12.711 -9.094 -0.103 1 90.94 472 GLN A CA 1
ATOM 3729 C C . GLN A 1 472 ? 12.062 -10.078 0.863 1 90.94 472 GLN A C 1
ATOM 3731 O O . GLN A 1 472 ? 11.719 -9.719 1.988 1 90.94 472 GLN A O 1
ATOM 3736 N N . PRO A 1 473 ? 11.953 -11.281 0.43 1 89.81 473 PRO A N 1
ATOM 3737 C CA . PRO A 1 473 ? 11.305 -12.273 1.293 1 89.81 473 PRO A CA 1
ATOM 3738 C C . PRO A 1 473 ? 12.078 -12.523 2.588 1 89.81 473 PRO A C 1
ATOM 3740 O O . PRO A 1 473 ? 11.492 -12.945 3.586 1 89.81 473 PRO A O 1
ATOM 3743 N N . HIS A 1 474 ? 13.422 -12.266 2.541 1 94.81 474 HIS A N 1
ATOM 3744 C CA . HIS A 1 474 ? 14.219 -12.539 3.729 1 94.81 474 HIS A CA 1
ATOM 3745 C C . HIS A 1 474 ? 14.32 -11.305 4.621 1 94.81 474 HIS A C 1
ATOM 3747 O O . HIS A 1 474 ? 15.164 -11.25 5.52 1 94.81 474 HIS A O 1
ATOM 3753 N N . HIS A 1 475 ? 13.547 -10.289 4.301 1 96.94 475 HIS A N 1
ATOM 3754 C CA . HIS A 1 475 ? 13.477 -9.156 5.211 1 96.94 475 HIS A CA 1
ATOM 3755 C C . HIS A 1 475 ? 13.18 -9.602 6.637 1 96.94 475 HIS A C 1
ATOM 3757 O O . HIS A 1 475 ? 12.297 -10.438 6.859 1 96.94 475 HIS A O 1
ATOM 3763 N N . PRO A 1 476 ? 13.898 -9.094 7.621 1 97.94 476 PRO A N 1
ATOM 3764 C CA . PRO A 1 476 ? 13.75 -9.594 8.992 1 97.94 476 PRO A CA 1
ATOM 3765 C C . PRO A 1 476 ? 12.336 -9.422 9.531 1 97.94 476 PRO A C 1
ATOM 3767 O O . PRO A 1 476 ? 11.844 -10.273 10.273 1 97.94 476 PRO A O 1
ATOM 3770 N N . ALA A 1 477 ? 11.688 -8.297 9.211 1 98.19 477 ALA A N 1
ATOM 3771 C CA . ALA A 1 477 ? 10.312 -8.086 9.664 1 98.19 477 ALA A CA 1
ATOM 3772 C C . ALA A 1 477 ? 9.367 -9.117 9.047 1 98.19 477 ALA A C 1
ATOM 3774 O O . ALA A 1 477 ? 8.406 -9.539 9.695 1 98.19 477 ALA A O 1
ATOM 3775 N N . VAL A 1 478 ? 9.602 -9.492 7.828 1 97.81 478 VAL A N 1
ATOM 3776 C CA . VAL A 1 478 ? 8.789 -10.492 7.145 1 97.81 478 VAL A CA 1
ATOM 3777 C C . VAL A 1 478 ? 9 -11.859 7.793 1 97.81 478 VAL A C 1
ATOM 3779 O O . VAL A 1 478 ? 8.039 -12.578 8.07 1 97.81 478 VAL A O 1
ATOM 3782 N N . LEU A 1 479 ? 10.258 -12.188 8.062 1 97.94 479 LEU A N 1
ATOM 3783 C CA . LEU A 1 479 ? 10.57 -13.453 8.719 1 97.94 479 LEU A CA 1
ATOM 3784 C C . LEU A 1 479 ? 9.906 -13.539 10.086 1 97.94 479 LEU A C 1
ATOM 3786 O O . LEU A 1 479 ? 9.344 -14.578 10.445 1 97.94 479 LEU A O 1
ATOM 3790 N N . ARG A 1 480 ? 9.969 -12.461 10.789 1 97.56 480 ARG A N 1
ATOM 3791 C CA . ARG A 1 480 ? 9.344 -12.406 12.109 1 97.56 480 ARG A CA 1
ATOM 3792 C C . ARG A 1 480 ? 7.832 -12.594 12 1 97.56 480 ARG A C 1
ATOM 3794 O O . ARG A 1 480 ? 7.227 -13.273 12.828 1 97.56 480 ARG A O 1
ATOM 3801 N N . ALA A 1 481 ? 7.246 -11.953 11.039 1 98 481 ALA A N 1
ATOM 3802 C CA . ALA A 1 481 ? 5.805 -12.055 10.828 1 98 481 ALA A CA 1
ATOM 3803 C C . ALA A 1 481 ? 5.402 -13.492 10.5 1 98 481 ALA A C 1
ATOM 3805 O O . ALA A 1 481 ? 4.426 -14.008 11.039 1 98 481 ALA A O 1
ATOM 3806 N N . ILE A 1 482 ? 6.148 -14.125 9.594 1 97.88 482 ILE A N 1
ATOM 3807 C CA . ILE A 1 482 ? 5.867 -15.5 9.203 1 97.88 482 ILE A CA 1
ATOM 3808 C C . ILE A 1 482 ? 5.957 -16.406 10.422 1 97.88 482 ILE A C 1
ATOM 3810 O O . ILE A 1 482 ? 5.062 -17.234 10.656 1 97.88 482 ILE A O 1
ATOM 3814 N N . LYS A 1 483 ? 6.996 -16.219 11.211 1 98.12 483 LYS A N 1
ATOM 3815 C CA . LYS A 1 483 ? 7.18 -17.031 12.414 1 98.12 483 LYS A CA 1
ATOM 3816 C C . LYS A 1 483 ? 6.043 -16.812 13.406 1 98.12 483 LYS A C 1
ATOM 3818 O O . LYS A 1 483 ? 5.566 -17.766 14.031 1 98.12 483 LYS A O 1
ATOM 3823 N N . GLN A 1 484 ? 5.633 -15.625 13.523 1 97.75 484 GLN A N 1
ATOM 3824 C CA . GLN A 1 484 ? 4.539 -15.289 14.422 1 97.75 484 GLN A CA 1
ATOM 3825 C C . GLN A 1 484 ? 3.246 -15.984 14 1 97.75 484 GLN A C 1
ATOM 3827 O O . GLN A 1 484 ? 2.508 -16.484 14.844 1 97.75 484 GLN A O 1
ATOM 3832 N N . VAL A 1 485 ? 2.957 -15.992 12.758 1 98.62 485 VAL A N 1
ATOM 3833 C CA . VAL A 1 485 ? 1.755 -16.625 12.227 1 98.62 485 VAL A CA 1
ATOM 3834 C C . VAL A 1 485 ? 1.814 -18.125 12.461 1 98.62 485 VAL A C 1
ATOM 3836 O O . VAL A 1 485 ? 0.832 -18.734 12.898 1 98.62 485 VAL A O 1
ATOM 3839 N N . ILE A 1 486 ? 2.982 -18.703 12.195 1 98.25 486 ILE A N 1
ATOM 3840 C CA . ILE A 1 486 ? 3.162 -20.141 12.367 1 98.25 486 ILE A CA 1
ATOM 3841 C C . ILE A 1 486 ? 2.986 -20.516 13.836 1 98.25 486 ILE A C 1
ATOM 3843 O O . ILE A 1 486 ? 2.295 -21.484 14.164 1 98.25 486 ILE A O 1
ATOM 3847 N N . ASP A 1 487 ? 3.568 -19.734 14.734 1 98.25 487 ASP A N 1
ATOM 3848 C CA . ASP A 1 487 ? 3.453 -19.984 16.172 1 98.25 487 ASP A CA 1
ATOM 3849 C C . ASP A 1 487 ? 2.002 -19.875 16.625 1 98.25 487 ASP A C 1
ATOM 3851 O O . ASP A 1 487 ? 1.544 -20.672 17.453 1 98.25 487 ASP A O 1
ATOM 3855 N N . ALA A 1 488 ? 1.309 -18.844 16.125 1 98.44 488 ALA A N 1
ATOM 3856 C CA . ALA A 1 488 ? -0.096 -18.656 16.484 1 98.44 488 ALA A CA 1
ATOM 3857 C C . ALA A 1 488 ? -0.94 -19.844 16.031 1 98.44 488 ALA A C 1
ATOM 3859 O O . ALA A 1 488 ? -1.821 -20.312 16.766 1 98.44 488 ALA A O 1
ATOM 3860 N N . ALA A 1 489 ? -0.728 -20.297 14.844 1 98.5 489 ALA A N 1
ATOM 3861 C CA . ALA A 1 489 ? -1.448 -21.453 14.312 1 98.5 489 ALA A CA 1
ATOM 3862 C C . ALA A 1 489 ? -1.178 -22.688 15.156 1 98.5 489 ALA A C 1
ATOM 3864 O O . ALA A 1 489 ? -2.105 -23.438 15.5 1 98.5 489 ALA A O 1
ATOM 3865 N N . LYS A 1 490 ? 0.083 -22.922 15.5 1 97.38 490 LYS A N 1
ATOM 3866 C CA . LYS A 1 490 ? 0.475 -24.078 16.297 1 97.38 490 LYS A CA 1
ATOM 3867 C C . LYS A 1 490 ? -0.173 -24.031 17.688 1 97.38 490 LYS A C 1
ATOM 3869 O O . LYS A 1 490 ? -0.64 -25.062 18.188 1 97.38 490 LYS A O 1
ATOM 3874 N N . LYS A 1 491 ? -0.157 -22.891 18.234 1 97.62 491 LYS A N 1
ATOM 3875 C CA . LYS A 1 491 ? -0.751 -22.734 19.562 1 97.62 491 LYS A CA 1
ATOM 3876 C C . LYS A 1 491 ? -2.242 -23.047 19.531 1 97.62 491 LYS A C 1
ATOM 3878 O O . LYS A 1 491 ? -2.785 -23.562 20.516 1 97.62 491 LYS A O 1
ATOM 3883 N N . ASN A 1 492 ? -2.887 -22.766 18.453 1 97.75 492 ASN A N 1
ATOM 3884 C CA . ASN A 1 492 ? -4.324 -23 18.344 1 97.75 492 ASN A CA 1
ATOM 3885 C C . ASN A 1 492 ? -4.617 -24.312 17.625 1 97.75 492 ASN A C 1
ATOM 3887 O O . ASN A 1 492 ? -5.77 -24.609 17.312 1 97.75 492 ASN A O 1
ATOM 3891 N N . LEU A 1 493 ? -3.627 -25.062 17.266 1 97.38 493 LEU A N 1
ATOM 3892 C CA . LEU A 1 493 ? -3.705 -26.406 16.688 1 97.38 493 LEU A CA 1
ATOM 3893 C C . LEU A 1 493 ? -4.391 -26.375 15.328 1 97.38 493 LEU A C 1
ATOM 3895 O O . LEU A 1 493 ? -5.273 -27.188 15.062 1 97.38 493 LEU A O 1
ATOM 3899 N N . ILE A 1 494 ? -4.102 -25.422 14.578 1 98.19 494 ILE A N 1
ATOM 3900 C CA . ILE A 1 494 ? -4.57 -25.391 13.195 1 98.19 494 ILE A CA 1
ATOM 3901 C C . ILE A 1 494 ? -3.375 -25.438 12.242 1 98.19 494 ILE A C 1
ATOM 3903 O O . ILE A 1 494 ? -2.303 -24.922 12.562 1 98.19 494 ILE A O 1
ATOM 3907 N N . PRO A 1 495 ? -3.541 -26.062 11.102 1 97.94 495 PRO A N 1
ATOM 3908 C CA . PRO A 1 495 ? -2.434 -26.125 10.148 1 97.94 495 PRO A CA 1
ATOM 3909 C C . PRO A 1 495 ? -2.148 -24.781 9.484 1 97.94 495 PRO A C 1
ATOM 3911 O O . PRO A 1 495 ? -3.055 -23.953 9.352 1 97.94 495 PRO A O 1
ATOM 3914 N N . VAL A 1 496 ? -0.896 -24.594 9.133 1 98.06 496 VAL A N 1
ATOM 3915 C CA . VAL A 1 496 ? -0.482 -23.391 8.438 1 98.06 496 VAL A CA 1
ATOM 3916 C C . VAL A 1 496 ? 0.213 -23.75 7.129 1 98.06 496 VAL A C 1
ATOM 3918 O O . VAL A 1 496 ? 1.141 -24.562 7.117 1 98.06 496 VAL A O 1
ATOM 3921 N N . HIS A 1 497 ? -0.316 -23.188 6.07 1 97.56 497 HIS A N 1
ATOM 3922 C CA . HIS A 1 497 ? 0.195 -23.359 4.715 1 97.56 497 HIS A CA 1
ATOM 3923 C C . HIS A 1 497 ? 0.938 -22.109 4.246 1 97.56 497 HIS A C 1
ATOM 3925 O O . HIS A 1 497 ? 0.787 -21.031 4.832 1 97.56 497 HIS A O 1
ATOM 3931 N N . VAL A 1 498 ? 1.812 -22.281 3.34 1 96.25 498 VAL A N 1
ATOM 3932 C CA . VAL A 1 498 ? 2.428 -21.141 2.672 1 96.25 498 VAL A CA 1
ATOM 3933 C C . VAL A 1 498 ? 2.229 -21.25 1.162 1 96.25 498 VAL A C 1
ATOM 3935 O O . VAL A 1 498 ? 2.539 -22.297 0.567 1 96.25 498 VAL A O 1
ATOM 3938 N N . CYS A 1 499 ? 1.557 -20.188 0.768 1 88.31 499 CYS A N 1
ATOM 3939 C CA . CYS A 1 499 ? 1.374 -20.109 -0.677 1 88.31 499 CYS A CA 1
ATOM 3940 C C . CYS A 1 499 ? 2.041 -18.859 -1.247 1 88.31 499 CYS A C 1
ATOM 3942 O O . CYS A 1 499 ? 2.312 -17.906 -0.515 1 88.31 499 CYS A O 1
ATOM 3944 N N . GLY A 1 500 ? 2.957 -18.844 -2.143 1 75.31 500 GLY A N 1
ATOM 3945 C CA . GLY A 1 500 ? 3.652 -17.734 -2.77 1 75.31 500 GLY A CA 1
ATOM 3946 C C . GLY A 1 500 ? 5.012 -18.125 -3.324 1 75.31 500 GLY A C 1
ATOM 3947 O O . GLY A 1 500 ? 5.41 -19.281 -3.256 1 75.31 500 GLY A O 1
ATOM 3948 N N . GLU A 1 501 ? 5.566 -17.125 -3.717 1 75.81 501 GLU A N 1
ATOM 3949 C CA . GLU A 1 501 ? 6.82 -17.344 -4.426 1 75.81 501 GLU A CA 1
ATOM 3950 C C . GLU A 1 501 ? 7.902 -17.875 -3.49 1 75.81 501 GLU A C 1
ATOM 3952 O O . GLU A 1 501 ? 8.789 -18.609 -3.916 1 75.81 501 GLU A O 1
ATOM 3957 N N . ILE A 1 502 ? 7.66 -17.578 -2.178 1 87.25 502 ILE A N 1
ATOM 3958 C CA . ILE A 1 502 ? 8.703 -17.953 -1.229 1 87.25 502 ILE A CA 1
ATOM 3959 C C . ILE A 1 502 ? 8.711 -19.484 -1.046 1 87.25 502 ILE A C 1
ATOM 3961 O O . ILE A 1 502 ? 9.734 -20.062 -0.666 1 87.25 502 ILE A O 1
ATOM 3965 N N . ALA A 1 503 ? 7.57 -20.094 -1.29 1 88.5 503 ALA A N 1
ATOM 3966 C CA . ALA A 1 503 ? 7.461 -21.547 -1.113 1 88.5 503 ALA A CA 1
ATOM 3967 C C . ALA A 1 503 ? 8.312 -22.281 -2.137 1 88.5 503 ALA A C 1
ATOM 3969 O O . ALA A 1 503 ? 8.742 -23.422 -1.893 1 88.5 503 ALA A O 1
ATOM 3970 N N . SER A 1 504 ? 8.602 -21.641 -3.229 1 83.38 504 SER A N 1
ATOM 3971 C CA . SER A 1 504 ? 9.414 -22.266 -4.262 1 83.38 504 SER A CA 1
ATOM 3972 C C . SER A 1 504 ? 10.844 -21.75 -4.234 1 83.38 504 SER A C 1
ATOM 3974 O O . SER A 1 504 ? 11.68 -22.156 -5.043 1 83.38 504 SER A O 1
ATOM 3976 N N . ASN A 1 505 ? 11.109 -20.828 -3.375 1 85.94 505 ASN A N 1
ATOM 3977 C CA . ASN A 1 505 ? 12.438 -20.234 -3.258 1 85.94 505 ASN A CA 1
ATOM 3978 C C . ASN A 1 505 ? 13.391 -21.156 -2.502 1 85.94 505 ASN A C 1
ATOM 3980 O O . ASN A 1 505 ? 13.227 -21.391 -1.303 1 85.94 505 ASN A O 1
ATOM 3984 N N . GLU A 1 506 ? 14.383 -21.609 -3.154 1 83.94 506 GLU A N 1
ATOM 3985 C CA . GLU A 1 506 ? 15.297 -22.594 -2.596 1 83.94 506 GLU A CA 1
ATOM 3986 C C . GLU A 1 506 ? 16 -22.062 -1.355 1 83.94 506 GLU A C 1
ATOM 3988 O O . GLU A 1 506 ? 16.312 -22.812 -0.428 1 83.94 506 GLU A O 1
ATOM 3993 N N . LYS A 1 507 ? 16.234 -20.781 -1.345 1 88.5 507 LYS A N 1
ATOM 3994 C CA . LYS A 1 507 ? 16.938 -20.172 -0.215 1 88.5 507 LYS A CA 1
ATOM 3995 C C . LYS A 1 507 ? 16.016 -20.047 0.996 1 88.5 507 LYS A C 1
ATOM 3997 O O . LYS A 1 507 ? 16.469 -20.109 2.139 1 88.5 507 LYS A O 1
ATOM 4002 N N . MET A 1 508 ? 14.727 -19.922 0.744 1 93.75 508 MET A N 1
ATOM 4003 C CA . MET A 1 508 ? 13.781 -19.656 1.819 1 93.75 508 MET A CA 1
ATOM 4004 C C . MET A 1 508 ? 13.172 -20.953 2.352 1 93.75 508 MET A C 1
ATOM 4006 O O . MET A 1 508 ? 12.672 -20.984 3.477 1 93.75 508 MET A O 1
ATOM 4010 N N . LEU A 1 509 ? 13.234 -22.047 1.586 1 92.25 509 LEU A N 1
ATOM 4011 C CA . LEU A 1 509 ? 12.578 -23.297 1.905 1 92.25 509 LEU A CA 1
ATOM 4012 C C . LEU A 1 509 ? 13.055 -23.844 3.248 1 92.25 509 LEU A C 1
ATOM 4014 O O . LEU A 1 509 ? 12.242 -24.25 4.082 1 92.25 509 LEU A O 1
ATOM 4018 N N . PRO A 1 510 ? 14.391 -23.828 3.486 1 92.06 510 PRO A N 1
ATOM 4019 C CA . PRO A 1 510 ? 14.844 -24.328 4.785 1 92.06 510 PRO A CA 1
ATOM 4020 C C . PRO A 1 510 ? 14.25 -23.547 5.957 1 92.06 510 PRO A C 1
ATOM 4022 O O . PRO A 1 510 ? 13.922 -24.141 6.992 1 92.06 510 PRO A O 1
ATOM 4025 N N . PHE A 1 511 ? 14.133 -22.297 5.863 1 95.88 511 PHE A N 1
ATOM 4026 C CA . PHE A 1 511 ? 13.547 -21.469 6.918 1 95.88 511 PHE A CA 1
ATOM 4027 C C . PHE A 1 511 ? 12.102 -21.859 7.168 1 95.88 511 PHE A C 1
ATOM 4029 O O . PHE A 1 511 ? 11.68 -22.016 8.312 1 95.88 511 PHE A O 1
ATOM 4036 N N . LEU A 1 512 ? 11.289 -21.953 6.082 1 95.88 512 LEU A N 1
ATOM 4037 C CA . LEU A 1 512 ? 9.875 -22.281 6.203 1 95.88 512 LEU A CA 1
ATOM 4038 C C . LEU A 1 512 ? 9.688 -23.625 6.871 1 95.88 512 LEU A C 1
ATOM 4040 O O . LEU A 1 512 ? 8.836 -23.781 7.758 1 95.88 512 LEU A O 1
ATOM 4044 N N . ILE A 1 513 ? 10.461 -24.594 6.445 1 93.06 513 ILE A N 1
ATOM 4045 C CA . ILE A 1 513 ? 10.375 -25.938 6.988 1 93.06 513 ILE A CA 1
ATOM 4046 C C . ILE A 1 513 ? 10.781 -25.922 8.461 1 93.06 513 ILE A C 1
ATOM 4048 O O . ILE A 1 513 ? 10.086 -26.5 9.305 1 93.06 513 ILE A O 1
ATOM 4052 N N . ALA A 1 514 ? 11.875 -25.234 8.773 1 93.56 514 ALA A N 1
ATOM 4053 C CA . ALA A 1 514 ? 12.375 -25.172 10.141 1 93.56 514 ALA A CA 1
ATOM 4054 C C . ALA A 1 514 ? 11.398 -24.406 11.039 1 93.56 514 ALA A C 1
ATOM 4056 O O . ALA A 1 514 ? 11.281 -24.719 12.234 1 93.56 514 ALA A O 1
ATOM 4057 N N . ALA A 1 515 ? 10.703 -23.422 10.469 1 95.19 515 ALA A N 1
ATOM 4058 C CA . ALA A 1 515 ? 9.75 -22.609 11.227 1 95.19 515 ALA A CA 1
ATOM 4059 C C . ALA A 1 515 ? 8.516 -23.422 11.594 1 95.19 515 ALA A C 1
ATOM 4061 O O . ALA A 1 515 ? 7.77 -23.047 12.508 1 95.19 515 ALA A O 1
ATOM 4062 N N . GLY A 1 516 ? 8.203 -24.469 10.82 1 94 516 GLY A N 1
ATOM 4063 C CA . GLY A 1 516 ? 7.164 -25.391 11.234 1 94 516 GLY A CA 1
ATOM 4064 C C . GLY A 1 516 ? 5.918 -25.312 10.367 1 94 516 GLY A C 1
ATOM 4065 O O . GLY A 1 516 ? 4.801 -25.484 10.859 1 94 516 GLY A O 1
ATOM 4066 N N . VAL A 1 517 ? 6.059 -25.047 9.117 1 95.56 517 VAL A N 1
ATOM 4067 C CA . VAL A 1 517 ? 4.922 -25.031 8.203 1 95.56 517 VAL A CA 1
ATOM 4068 C C . VAL A 1 517 ? 4.395 -26.438 7.992 1 95.56 517 VAL A C 1
ATOM 4070 O O . VAL A 1 517 ? 5.145 -27.406 8.117 1 95.56 517 VAL A O 1
ATOM 4073 N N . ASP A 1 518 ? 3.123 -26.562 7.684 1 96.31 518 ASP A N 1
ATOM 4074 C CA . ASP A 1 518 ? 2.514 -27.875 7.516 1 96.31 518 ASP A CA 1
ATOM 4075 C C . ASP A 1 518 ? 2.355 -28.219 6.035 1 96.31 518 ASP A C 1
ATOM 4077 O O . ASP A 1 518 ? 2.289 -29.391 5.672 1 96.31 518 ASP A O 1
ATOM 4081 N N . GLU A 1 519 ? 2.316 -27.203 5.254 1 96.44 519 GLU A N 1
ATOM 4082 C CA . GLU A 1 519 ? 2.07 -27.406 3.83 1 96.44 519 GLU A CA 1
ATOM 4083 C C . GLU A 1 519 ? 2.711 -26.312 2.992 1 96.44 519 GLU A C 1
ATOM 4085 O O . GLU A 1 519 ? 2.693 -25.141 3.377 1 96.44 519 GLU A O 1
ATOM 4090 N N . LEU A 1 520 ? 3.354 -26.719 1.943 1 95.88 520 LEU A N 1
ATOM 4091 C CA . LEU A 1 520 ? 3.912 -25.797 0.956 1 95.88 520 LEU A CA 1
ATOM 4092 C C . LEU A 1 520 ? 3.215 -25.953 -0.39 1 95.88 520 LEU A C 1
ATOM 4094 O O . LEU A 1 520 ? 3.084 -27.078 -0.899 1 95.88 520 LEU A O 1
ATOM 4098 N N . SER A 1 521 ? 2.701 -24.906 -0.927 1 95.62 521 SER A N 1
ATOM 4099 C CA . SER A 1 521 ? 2.062 -24.922 -2.24 1 95.62 521 SER A CA 1
ATOM 4100 C C . SER A 1 521 ? 2.893 -24.172 -3.268 1 95.62 521 SER A C 1
ATOM 4102 O O . SER A 1 521 ? 3.182 -22.984 -3.086 1 95.62 521 SER A O 1
ATOM 4104 N N . VAL A 1 522 ? 3.305 -24.859 -4.316 1 92.19 522 VAL A N 1
ATOM 4105 C CA . VAL A 1 522 ? 4.254 -24.312 -5.281 1 92.19 522 VAL A CA 1
ATOM 4106 C C . VAL A 1 522 ? 3.754 -24.578 -6.703 1 92.19 522 VAL A C 1
ATOM 4108 O O . VAL A 1 522 ? 2.684 -25.156 -6.895 1 92.19 522 VAL A O 1
ATOM 4111 N N . THR A 1 523 ? 4.441 -24.047 -7.676 1 83.25 523 THR A N 1
ATOM 4112 C CA . THR A 1 523 ? 4.109 -24.359 -9.062 1 83.25 523 THR A CA 1
ATOM 4113 C C . THR A 1 523 ? 4.293 -25.844 -9.328 1 83.25 523 THR A C 1
ATOM 4115 O O . THR A 1 523 ? 5.18 -26.484 -8.758 1 83.25 523 THR A O 1
ATOM 4118 N N . PRO A 1 524 ? 3.441 -26.375 -10.195 1 84.94 524 PRO A N 1
ATOM 4119 C CA . PRO A 1 524 ? 3.527 -27.812 -10.453 1 84.94 524 PRO A CA 1
ATOM 4120 C C . PRO A 1 524 ? 4.945 -28.266 -10.789 1 84.94 524 PRO A C 1
ATOM 4122 O O . PRO A 1 524 ? 5.414 -29.281 -10.266 1 84.94 524 PRO A O 1
ATOM 4125 N N . LEU A 1 525 ? 5.68 -27.5 -11.508 1 76.5 525 LEU A N 1
ATOM 4126 C CA . LEU A 1 525 ? 7.012 -27.891 -11.961 1 76.5 525 LEU A CA 1
ATOM 4127 C C . LEU A 1 525 ? 8.008 -27.875 -10.812 1 76.5 525 LEU A C 1
ATOM 4129 O O . LEU A 1 525 ? 9.055 -28.516 -10.883 1 76.5 525 LEU A O 1
ATOM 4133 N N . SER A 1 526 ? 7.688 -27.203 -9.75 1 84.56 526 SER A N 1
ATOM 4134 C CA . SER A 1 526 ? 8.602 -27.062 -8.625 1 84.56 526 SER A CA 1
ATOM 4135 C C . SER A 1 526 ? 8.359 -28.125 -7.566 1 84.56 526 SER A C 1
ATOM 4137 O O . SER A 1 526 ? 9.156 -28.281 -6.641 1 84.56 526 SER A O 1
ATOM 4139 N N . VAL A 1 527 ? 7.301 -28.953 -7.684 1 89.88 527 VAL A N 1
ATOM 4140 C CA . VAL A 1 527 ? 6.852 -29.891 -6.656 1 89.88 527 VAL A CA 1
ATOM 4141 C C . VAL A 1 527 ? 7.961 -30.891 -6.352 1 89.88 527 VAL A C 1
ATOM 4143 O O . VAL A 1 527 ? 8.305 -31.109 -5.188 1 89.88 527 VAL A O 1
ATOM 4146 N N . PRO A 1 528 ? 8.594 -31.469 -7.371 1 87.5 528 PRO A N 1
ATOM 4147 C CA . PRO A 1 528 ? 9.609 -32.5 -7.07 1 87.5 528 PRO A CA 1
ATOM 4148 C C . PRO A 1 528 ? 10.781 -31.922 -6.281 1 87.5 528 PRO A C 1
ATOM 4150 O O . PRO A 1 528 ? 11.25 -32.531 -5.324 1 87.5 528 PRO A O 1
ATOM 4153 N N . GLN A 1 529 ? 11.227 -30.719 -6.711 1 85.06 529 GLN A N 1
ATOM 4154 C CA . GLN A 1 529 ? 12.352 -30.109 -6.027 1 85.06 529 GLN A CA 1
ATOM 4155 C C . GLN A 1 529 ? 12.023 -29.812 -4.57 1 85.06 529 GLN A C 1
ATOM 4157 O O . GLN A 1 529 ? 12.859 -30 -3.684 1 85.06 529 GLN A O 1
ATOM 4162 N N . VAL A 1 530 ? 10.906 -29.297 -4.266 1 90.56 530 VAL A N 1
ATOM 4163 C CA . VAL A 1 530 ? 10.484 -28.953 -2.91 1 90.56 530 VAL A CA 1
ATOM 4164 C C . VAL A 1 530 ? 10.344 -30.219 -2.072 1 90.56 530 VAL A C 1
ATOM 4166 O O . VAL A 1 530 ? 10.773 -30.25 -0.916 1 90.56 530 VAL A O 1
ATOM 4169 N N . LYS A 1 531 ? 9.773 -31.266 -2.664 1 90.25 531 LYS A N 1
ATOM 4170 C CA . LYS A 1 531 ? 9.656 -32.562 -1.969 1 90.25 531 LYS A CA 1
ATOM 4171 C C . LYS A 1 531 ? 11.031 -33.094 -1.599 1 90.25 531 LYS A C 1
ATOM 4173 O O . LYS A 1 531 ? 11.203 -33.688 -0.527 1 90.25 531 LYS A O 1
ATOM 4178 N N . TYR A 1 532 ? 11.906 -32.906 -2.559 1 87.19 532 TYR A N 1
ATOM 4179 C CA . TYR A 1 532 ? 13.281 -33.344 -2.324 1 87.19 532 TYR A CA 1
ATOM 4180 C C . TYR A 1 532 ? 13.883 -32.625 -1.122 1 87.19 532 TYR A C 1
ATOM 4182 O O . TYR A 1 532 ? 14.461 -33.281 -0.237 1 87.19 532 TYR A O 1
ATOM 4190 N N . THR A 1 533 ? 13.766 -31.328 -1.055 1 87.31 533 THR A N 1
ATOM 4191 C CA . THR A 1 533 ? 14.32 -30.531 0.029 1 87.31 533 THR A CA 1
ATOM 4192 C C . THR A 1 533 ? 13.656 -30.891 1.358 1 87.31 533 THR A C 1
ATOM 4194 O O . THR A 1 533 ? 14.328 -30.969 2.389 1 87.31 533 THR A O 1
ATOM 4197 N N . VAL A 1 534 ? 12.375 -31.094 1.361 1 89.12 534 VAL A N 1
ATOM 4198 C CA . VAL A 1 534 ? 11.625 -31.469 2.555 1 89.12 534 VAL A CA 1
ATOM 4199 C C . VAL A 1 534 ? 12.148 -32.781 3.102 1 89.12 534 VAL A C 1
ATOM 4201 O O . VAL A 1 534 ? 12.352 -32.938 4.309 1 89.12 534 VAL A O 1
ATOM 4204 N N . ALA A 1 535 ? 12.336 -33.719 2.227 1 86.69 535 ALA A N 1
ATOM 4205 C CA . ALA A 1 535 ? 12.812 -35.031 2.625 1 86.69 535 ALA A CA 1
ATOM 4206 C C . ALA A 1 535 ? 14.211 -34.969 3.232 1 86.69 535 ALA A C 1
ATOM 4208 O O . ALA A 1 535 ? 14.5 -35.625 4.227 1 86.69 535 ALA A O 1
ATOM 4209 N N . LYS A 1 536 ? 15.023 -34.156 2.641 1 84.38 536 LYS A N 1
ATOM 4210 C CA . LYS A 1 536 ? 16.391 -34.031 3.119 1 84.38 536 LYS A CA 1
ATOM 4211 C C . LYS A 1 536 ? 16.438 -33.344 4.477 1 84.38 536 LYS A C 1
ATOM 4213 O O . LYS A 1 536 ? 17.281 -33.656 5.32 1 84.38 536 LYS A O 1
ATOM 4218 N N . MET A 1 537 ? 15.625 -32.406 4.699 1 87.5 537 MET A N 1
ATOM 4219 C CA . MET A 1 537 ? 15.625 -31.609 5.918 1 87.5 537 MET A CA 1
ATOM 4220 C C . MET A 1 537 ? 15.078 -32.406 7.098 1 87.5 537 MET A C 1
ATOM 4222 O O . MET A 1 537 ? 15.344 -32.062 8.25 1 87.5 537 MET A O 1
ATOM 4226 N N . ALA A 1 538 ? 14.305 -33.344 6.816 1 83.06 538 ALA A N 1
ATOM 4227 C CA . ALA A 1 538 ? 13.758 -34.188 7.883 1 83.06 538 ALA A CA 1
ATOM 4228 C C . ALA A 1 538 ? 14.875 -34.875 8.68 1 83.06 538 ALA A C 1
ATOM 4230 O O . ALA A 1 538 ? 14.68 -35.25 9.836 1 83.06 538 ALA A O 1
ATOM 4231 N N . THR A 1 539 ? 16.062 -34.875 8.195 1 77.38 539 THR A N 1
ATOM 4232 C CA . THR A 1 539 ? 17.172 -35.594 8.82 1 77.38 539 THR A CA 1
ATOM 4233 C C . THR A 1 539 ? 18.109 -34.625 9.539 1 77.38 539 THR A C 1
ATOM 4235 O O . THR A 1 539 ? 19.078 -35.031 10.164 1 77.38 539 THR A O 1
ATOM 4238 N N . VAL A 1 540 ? 17.766 -33.344 9.5 1 80.19 540 VAL A N 1
ATOM 4239 C CA . VAL A 1 540 ? 18.688 -32.312 10.016 1 80.19 540 VAL A CA 1
ATOM 4240 C C . VAL A 1 540 ? 18.031 -31.578 11.172 1 80.19 540 VAL A C 1
ATOM 4242 O O . VAL A 1 540 ? 16.812 -31.312 11.148 1 80.19 540 VAL A O 1
ATOM 4245 N N . LYS A 1 541 ? 18.844 -31.312 12.273 1 81.06 541 LYS A N 1
ATOM 4246 C CA . LYS A 1 541 ? 18.406 -30.438 13.344 1 81.06 541 LYS A CA 1
ATOM 4247 C C . LYS A 1 541 ? 18.594 -28.969 12.969 1 81.06 541 LYS A C 1
ATOM 4249 O O . LYS A 1 541 ? 19.719 -28.531 12.711 1 81.06 541 LYS A O 1
ATOM 4254 N N . CYS A 1 542 ? 17.453 -28.188 12.883 1 86.62 542 CYS A N 1
ATOM 4255 C CA . CYS A 1 542 ? 17.531 -26.844 12.32 1 86.62 542 CYS A CA 1
ATOM 4256 C C . CYS A 1 542 ? 17.203 -25.797 13.375 1 86.62 542 CYS A C 1
ATOM 4258 O O . CYS A 1 542 ? 17.125 -24.609 13.062 1 86.62 542 CYS A O 1
ATOM 4260 N N . GLU A 1 543 ? 17.094 -26.172 14.641 1 88.62 543 GLU A N 1
ATOM 4261 C CA . GLU A 1 543 ? 16.641 -25.234 15.664 1 88.62 543 GLU A CA 1
ATOM 4262 C C . GLU A 1 543 ? 17.641 -24.109 15.875 1 88.62 543 GLU A C 1
ATOM 4264 O O . GLU A 1 543 ? 17.25 -22.938 15.922 1 88.62 543 GLU A O 1
ATOM 4269 N N . SER A 1 544 ? 18.875 -24.469 16.078 1 90.69 544 SER A N 1
ATOM 4270 C CA . SER A 1 544 ? 19.906 -23.469 16.297 1 90.69 544 SER A CA 1
ATOM 4271 C C . SER A 1 544 ? 20.031 -22.531 15.102 1 90.69 544 SER A C 1
ATOM 4273 O O . SER A 1 544 ? 20.203 -21.312 15.273 1 90.69 544 SER A O 1
ATOM 4275 N N . TRP A 1 545 ? 19.969 -23.125 13.992 1 91.44 545 TRP A N 1
ATOM 4276 C CA . TRP A 1 545 ? 20.062 -22.328 12.766 1 91.44 545 TRP A CA 1
ATOM 4277 C C . TRP A 1 545 ? 18.891 -21.375 12.648 1 91.44 545 TRP A C 1
ATOM 4279 O O . TRP A 1 545 ? 19.062 -20.203 12.305 1 91.44 545 TRP A O 1
ATOM 4289 N N . LEU A 1 546 ? 17.75 -21.844 12.984 1 95.19 546 LEU A N 1
ATOM 4290 C CA . LEU A 1 546 ? 16.547 -21.016 12.938 1 95.19 546 LEU A CA 1
ATOM 4291 C C . LEU A 1 546 ? 16.672 -19.844 13.891 1 95.19 546 LEU A C 1
ATOM 4293 O O . LEU A 1 546 ? 16.312 -18.719 13.531 1 95.19 546 LEU A O 1
ATOM 4297 N N . LYS A 1 547 ? 17.125 -20.078 15.023 1 95.56 547 LYS A N 1
ATOM 4298 C CA . LYS A 1 547 ? 17.312 -19.031 16.016 1 95.56 547 LYS A CA 1
ATOM 4299 C C . LYS A 1 547 ? 18.312 -17.984 15.523 1 95.56 547 LYS A C 1
ATOM 4301 O O . LYS A 1 547 ? 18.125 -16.781 15.742 1 95.56 547 LYS A O 1
ATOM 4306 N N . SER A 1 548 ? 19.328 -18.453 14.867 1 95.25 548 SER A N 1
ATOM 4307 C CA . SER A 1 548 ? 20.344 -17.547 14.328 1 95.25 548 SER A CA 1
ATOM 4308 C C . SER A 1 548 ? 19.75 -16.625 13.266 1 95.25 548 SER A C 1
ATOM 4310 O O . SER A 1 548 ? 20.031 -15.43 13.258 1 95.25 548 SER A O 1
ATOM 4312 N N . VAL A 1 549 ? 18.938 -17.188 12.414 1 96.38 549 VAL A N 1
ATOM 4313 C CA . VAL A 1 549 ? 18.328 -16.406 11.344 1 96.38 549 VAL A CA 1
ATOM 4314 C C . VAL A 1 549 ? 17.391 -15.352 11.938 1 96.38 549 VAL A C 1
ATOM 4316 O O . VAL A 1 549 ? 17.422 -14.188 11.531 1 96.38 549 VAL A O 1
ATOM 4319 N N . LEU A 1 550 ? 16.656 -15.688 12.977 1 96.5 550 LEU A N 1
ATOM 4320 C CA . LEU A 1 550 ? 15.641 -14.82 13.562 1 96.5 550 LEU A CA 1
ATOM 4321 C C . LEU A 1 550 ? 16.281 -13.766 14.461 1 96.5 550 LEU A C 1
ATOM 4323 O O . LEU A 1 550 ? 15.633 -12.773 14.812 1 96.5 550 LEU A O 1
ATOM 4327 N N . SER A 1 551 ? 17.531 -13.953 14.789 1 95.94 551 SER A N 1
ATOM 4328 C CA . SER A 1 551 ? 18.219 -13 15.641 1 95.94 551 SER A CA 1
ATOM 4329 C C . SER A 1 551 ? 19.141 -12.094 14.82 1 95.94 551 SER A C 1
ATOM 4331 O O . SER A 1 551 ? 19.906 -11.312 15.383 1 95.94 551 SER A O 1
ATOM 4333 N N . THR A 1 552 ? 19.141 -12.289 13.547 1 96 552 THR A N 1
ATOM 4334 C CA . THR A 1 552 ? 19.906 -11.445 12.641 1 96 552 THR A CA 1
ATOM 4335 C C . THR A 1 552 ? 18.984 -10.445 11.938 1 96 552 THR A C 1
ATOM 4337 O O . THR A 1 552 ? 17.875 -10.789 11.547 1 96 552 THR A O 1
ATOM 4340 N N . TYR A 1 553 ? 19.484 -9.195 11.781 1 94.31 553 TYR A N 1
ATOM 4341 C CA . TYR A 1 553 ? 18.562 -8.172 11.289 1 94.31 553 TYR A CA 1
ATOM 4342 C C . TYR A 1 553 ? 19.141 -7.449 10.086 1 94.31 553 TYR A C 1
ATOM 4344 O O . TYR A 1 553 ? 18.484 -6.625 9.461 1 94.31 553 TYR A O 1
ATOM 4352 N N . GLU A 1 554 ? 20.359 -7.812 9.711 1 94.06 554 GLU A N 1
ATOM 4353 C CA . GLU A 1 554 ? 20.969 -7.301 8.484 1 94.06 554 GLU A CA 1
ATOM 4354 C C . GLU A 1 554 ? 20.609 -8.172 7.285 1 94.06 554 GLU A C 1
ATOM 4356 O O . GLU A 1 554 ? 20.812 -9.383 7.301 1 94.06 554 GLU A O 1
ATOM 4361 N N . MET A 1 555 ? 20.172 -7.551 6.262 1 93.62 555 MET A N 1
ATOM 4362 C CA . MET A 1 555 ? 19.625 -8.266 5.105 1 93.62 555 MET A CA 1
ATOM 4363 C C . MET A 1 555 ? 20.703 -9.141 4.469 1 93.62 555 MET A C 1
ATOM 4365 O O . MET A 1 555 ? 20.438 -10.297 4.117 1 93.62 555 MET A O 1
ATOM 4369 N N . GLU A 1 556 ? 21.875 -8.594 4.316 1 92.81 556 GLU A N 1
ATOM 4370 C CA . GLU A 1 556 ? 22.953 -9.336 3.672 1 92.81 556 GLU A CA 1
ATOM 4371 C C . GLU A 1 556 ? 23.375 -10.547 4.5 1 92.81 556 GLU A C 1
ATOM 4373 O O . GLU A 1 556 ? 23.641 -11.617 3.955 1 92.81 556 GLU A O 1
ATOM 4378 N N . LYS A 1 557 ? 23.438 -10.352 5.762 1 95.5 557 LYS A N 1
ATOM 4379 C CA . LYS A 1 557 ? 23.828 -11.445 6.648 1 95.5 557 LYS A CA 1
ATOM 4380 C C . LYS A 1 557 ? 22.766 -12.547 6.66 1 95.5 557 LYS A C 1
ATOM 4382 O O . LYS A 1 557 ? 23.094 -13.727 6.73 1 95.5 557 LYS A O 1
ATOM 4387 N N . ILE A 1 558 ? 21.516 -12.164 6.637 1 96.5 558 ILE A N 1
ATOM 4388 C CA . ILE A 1 558 ? 20.422 -13.141 6.582 1 96.5 558 ILE A CA 1
ATOM 4389 C C . ILE A 1 558 ? 20.516 -13.938 5.285 1 96.5 558 ILE A C 1
ATOM 4391 O O . ILE A 1 558 ? 20.375 -15.164 5.297 1 96.5 558 ILE A O 1
ATOM 4395 N N . ASP A 1 559 ? 20.734 -13.234 4.203 1 93.56 559 ASP A N 1
ATOM 4396 C CA . ASP A 1 559 ? 20.859 -13.891 2.904 1 93.56 559 ASP A CA 1
ATOM 4397 C C . ASP A 1 559 ? 21.984 -14.922 2.916 1 93.56 559 ASP A C 1
ATOM 4399 O O . ASP A 1 559 ? 21.844 -16.016 2.361 1 93.56 559 ASP A O 1
ATOM 4403 N N . LEU A 1 560 ? 23.094 -14.578 3.568 1 93.81 560 LEU A N 1
ATOM 4404 C CA . LEU A 1 560 ? 24.25 -15.469 3.664 1 93.81 560 LEU A CA 1
ATOM 4405 C C . LEU A 1 560 ? 23.906 -16.703 4.496 1 93.81 560 LEU A C 1
ATOM 4407 O O . LEU A 1 560 ? 24.297 -17.812 4.145 1 93.81 560 LEU A O 1
ATOM 4411 N N . LEU A 1 561 ? 23.219 -16.484 5.562 1 94.94 561 LEU A N 1
ATOM 4412 C CA . LEU A 1 561 ? 22.812 -17.594 6.418 1 94.94 561 LEU A CA 1
ATOM 4413 C C . LEU A 1 561 ? 21.891 -18.547 5.668 1 94.94 561 LEU A C 1
ATOM 4415 O O . LEU A 1 561 ? 22.047 -19.766 5.734 1 94.94 561 LEU A O 1
ATOM 4419 N N . LEU A 1 562 ? 20.953 -17.984 4.941 1 94.44 562 LEU A N 1
ATOM 4420 C CA . LEU A 1 562 ? 19.984 -18.797 4.207 1 94.44 562 LEU A CA 1
ATOM 4421 C C . LEU A 1 562 ? 20.656 -19.562 3.074 1 94.44 562 LEU A C 1
ATOM 4423 O O . LEU A 1 562 ? 20.375 -20.734 2.854 1 94.44 562 LEU A O 1
ATOM 4427 N N . THR A 1 563 ? 21.531 -18.891 2.381 1 91.12 563 THR A N 1
ATOM 4428 C CA . THR A 1 563 ? 22.281 -19.531 1.305 1 91.12 563 THR A CA 1
ATOM 4429 C C . THR A 1 563 ? 23.156 -20.672 1.847 1 91.12 563 THR A C 1
ATOM 4431 O O . THR A 1 563 ? 23.266 -21.719 1.226 1 91.12 563 THR A O 1
ATOM 4434 N N . GLY A 1 564 ? 23.781 -20.375 2.979 1 90.19 564 GLY A N 1
ATOM 4435 C CA . GLY A 1 564 ? 24.594 -21.406 3.615 1 90.19 564 GLY A CA 1
ATOM 4436 C C . GLY A 1 564 ? 23.797 -22.641 3.992 1 90.19 564 GLY A C 1
ATOM 4437 O O . GLY A 1 564 ? 24.266 -23.766 3.783 1 90.19 564 GLY A O 1
ATOM 4438 N N . MET A 1 565 ? 22.672 -22.484 4.496 1 89.69 565 MET A N 1
ATOM 4439 C CA . MET A 1 565 ? 21.828 -23.609 4.891 1 89.69 565 MET A CA 1
ATOM 4440 C C . MET A 1 565 ? 21.359 -24.391 3.664 1 89.69 565 MET A C 1
ATOM 4442 O O . MET A 1 565 ? 21.328 -25.625 3.678 1 89.69 565 MET A O 1
ATOM 4446 N N . ALA A 1 566 ? 20.969 -23.703 2.646 1 88.06 566 ALA A N 1
ATOM 4447 C CA . ALA A 1 566 ? 20.531 -24.344 1.415 1 88.06 566 ALA A CA 1
ATOM 4448 C C . ALA A 1 566 ? 21.641 -25.203 0.816 1 88.06 566 ALA A C 1
ATOM 4450 O O . ALA A 1 566 ? 21.375 -26.312 0.341 1 88.06 566 ALA A O 1
ATOM 4451 N N . LYS A 1 567 ? 22.812 -24.734 0.874 1 86.69 567 LYS A N 1
ATOM 4452 C CA . LYS A 1 567 ? 23.953 -25.484 0.357 1 86.69 567 LYS A CA 1
ATOM 4453 C C . LYS A 1 567 ? 24.219 -26.719 1.199 1 86.69 567 LYS A C 1
ATOM 4455 O O . LYS A 1 567 ? 24.594 -27.781 0.667 1 86.69 567 LYS A O 1
ATOM 4460 N N . GLU A 1 568 ? 24.062 -26.531 2.439 1 87.31 568 GLU A N 1
ATOM 4461 C CA . GLU A 1 568 ? 24.266 -27.656 3.344 1 87.31 568 GLU A CA 1
ATOM 4462 C C . GLU A 1 568 ? 23.266 -28.766 3.088 1 87.31 568 GLU A C 1
ATOM 4464 O O . GLU A 1 568 ? 23.609 -29.953 3.127 1 87.31 568 GLU A O 1
ATOM 4469 N N . ILE A 1 569 ? 22.094 -28.438 2.826 1 84.62 569 ILE A N 1
ATOM 4470 C CA . ILE A 1 569 ? 21.031 -29.406 2.568 1 84.62 569 ILE A CA 1
ATOM 4471 C C . ILE A 1 569 ? 21.281 -30.109 1.232 1 84.62 569 ILE A C 1
ATOM 4473 O O . ILE A 1 569 ? 21.062 -31.312 1.104 1 84.62 569 ILE A O 1
ATOM 4477 N N . ASP A 1 570 ? 21.734 -29.344 0.286 1 78.81 570 ASP A N 1
ATOM 4478 C CA . ASP A 1 570 ? 22.031 -29.906 -1.026 1 78.81 570 ASP A CA 1
ATOM 4479 C C . ASP A 1 570 ? 23.172 -30.922 -0.941 1 78.81 570 ASP A C 1
ATOM 4481 O O . ASP A 1 570 ? 23.219 -31.875 -1.717 1 78.81 570 ASP A O 1
ATOM 4485 N N . ALA A 1 571 ? 24.031 -30.656 -0.002 1 80.19 571 ALA A N 1
ATOM 4486 C CA . ALA A 1 571 ? 25.188 -31.531 0.161 1 80.19 571 ALA A CA 1
ATOM 4487 C C . ALA A 1 571 ? 24.828 -32.812 0.882 1 80.19 571 ALA A C 1
ATOM 4489 O O . ALA A 1 571 ? 25.562 -33.812 0.818 1 80.19 571 ALA A O 1
ATOM 4490 N N . LEU A 1 572 ? 23.75 -32.875 1.557 1 77.19 572 LEU A N 1
ATOM 4491 C CA . LEU A 1 572 ? 23.312 -34.094 2.242 1 77.19 572 LEU A CA 1
ATOM 4492 C C . LEU A 1 572 ? 22.859 -35.125 1.242 1 77.19 572 LEU A C 1
ATOM 4494 O O . LEU A 1 572 ? 22.875 -36.344 1.544 1 77.19 572 LEU A O 1
ATOM 4498 N N . MET B 1 1 ? -37.312 20.344 6.172 1 83.38 1 MET B N 1
ATOM 4499 C CA . MET B 1 1 ? -35.969 19.984 6.648 1 83.38 1 MET B CA 1
ATOM 4500 C C . MET B 1 1 ? -35.5 18.672 6.012 1 83.38 1 MET B C 1
ATOM 4502 O O . MET B 1 1 ? -36.25 17.688 5.988 1 83.38 1 MET B O 1
ATOM 4506 N N . TYR B 1 2 ? -34.375 18.703 5.344 1 87.06 2 TYR B N 1
ATOM 4507 C CA . TYR B 1 2 ? -33.75 17.547 4.715 1 87.06 2 TYR B CA 1
ATOM 4508 C C . TYR B 1 2 ? -32.406 17.188 5.383 1 87.06 2 TYR B C 1
ATOM 4510 O O . TYR B 1 2 ? -31.641 18.078 5.727 1 87.06 2 TYR B O 1
ATOM 4518 N N . ILE B 1 3 ? -32.344 15.906 5.727 1 89.69 3 ILE B N 1
ATOM 4519 C CA . ILE B 1 3 ? -31.125 15.453 6.402 1 89.69 3 ILE B CA 1
ATOM 4520 C C . ILE B 1 3 ? -30.234 14.688 5.418 1 89.69 3 ILE B C 1
ATOM 4522 O O . ILE B 1 3 ? -30.719 13.805 4.707 1 89.69 3 ILE B O 1
ATOM 4526 N N . LEU B 1 4 ? -29.016 15.125 5.316 1 90.69 4 LEU B N 1
ATOM 4527 C CA . LEU B 1 4 ? -28.016 14.445 4.5 1 90.69 4 LEU B CA 1
ATOM 4528 C C . LEU B 1 4 ? -26.891 13.883 5.367 1 90.69 4 LEU B C 1
ATOM 4530 O O . LEU B 1 4 ? -26.641 14.391 6.457 1 90.69 4 LEU B O 1
ATOM 4534 N N . ASN B 1 5 ? -26.344 12.812 4.898 1 87.62 5 ASN B N 1
ATOM 4535 C CA . ASN B 1 5 ? -25.234 12.195 5.609 1 87.62 5 ASN B CA 1
ATOM 4536 C C . ASN B 1 5 ? -24 12.07 4.723 1 87.62 5 ASN B C 1
ATOM 4538 O O . ASN B 1 5 ? -24.125 11.93 3.504 1 87.62 5 ASN B O 1
ATOM 4542 N N . GLY B 1 6 ? -22.875 12.281 5.383 1 83.88 6 GLY B N 1
ATOM 4543 C CA . GLY B 1 6 ? -21.594 12.094 4.73 1 83.88 6 GLY B CA 1
ATOM 4544 C C . GLY B 1 6 ? -20.5 11.656 5.688 1 83.88 6 GLY B C 1
ATOM 4545 O O . GLY B 1 6 ? -20.781 11.141 6.766 1 83.88 6 GLY B O 1
ATOM 4546 N N . ILE B 1 7 ? -19.344 11.766 5.238 1 79.94 7 ILE B N 1
ATOM 4547 C CA . ILE B 1 7 ? -18.188 11.406 6.051 1 79.94 7 ILE B CA 1
ATOM 4548 C C . ILE B 1 7 ? -17.672 12.641 6.789 1 79.94 7 ILE B C 1
ATOM 4550 O O . ILE B 1 7 ? -17.359 13.664 6.168 1 79.94 7 ILE B O 1
ATOM 4554 N N . ALA B 1 8 ? -17.656 12.547 8.164 1 80.06 8 ALA B N 1
ATOM 4555 C CA . ALA B 1 8 ? -17.094 13.633 8.961 1 80.06 8 ALA B CA 1
ATOM 4556 C C . ALA B 1 8 ? -15.602 13.805 8.68 1 80.06 8 ALA B C 1
ATOM 4558 O O . ALA B 1 8 ? -14.797 12.922 8.992 1 80.06 8 ALA B O 1
ATOM 4559 N N . ALA B 1 9 ? -15.305 14.953 8.078 1 77.38 9 ALA B N 1
ATOM 4560 C CA . ALA B 1 9 ? -13.922 15.141 7.633 1 77.38 9 ALA B CA 1
ATOM 4561 C C . ALA B 1 9 ? -13.211 16.188 8.484 1 77.38 9 ALA B C 1
ATOM 4563 O O . ALA B 1 9 ? -11.977 16.156 8.609 1 77.38 9 ALA B O 1
ATOM 4564 N N . SER B 1 10 ? -13.875 17.203 8.977 1 80.81 10 SER B N 1
ATOM 4565 C CA . SER B 1 10 ? -13.352 18.234 9.883 1 80.81 10 SER B CA 1
ATOM 4566 C C . SER B 1 10 ? -14.359 18.547 10.984 1 80.81 10 SER B C 1
ATOM 4568 O O . SER B 1 10 ? -15.547 18.75 10.711 1 80.81 10 SER B O 1
ATOM 4570 N N . PRO B 1 11 ? -13.883 18.578 12.18 1 77.56 11 PRO B N 1
ATOM 4571 C CA . PRO B 1 11 ? -14.812 18.766 13.305 1 77.56 11 PRO B CA 1
ATOM 4572 C C . PRO B 1 11 ? -15.359 20.188 13.375 1 77.56 11 PRO B C 1
ATOM 4574 O O . PRO B 1 11 ? -14.773 21.125 12.812 1 77.56 11 PRO B O 1
ATOM 4577 N N . GLY B 1 12 ? -16.531 20.297 14.117 1 81.62 12 GLY B N 1
ATOM 4578 C CA . GLY B 1 12 ? -17.172 21.578 14.336 1 81.62 12 GLY B CA 1
ATOM 4579 C C . GLY B 1 12 ? -18.609 21.594 13.852 1 81.62 12 GLY B C 1
ATOM 4580 O O . GLY B 1 12 ? -19.078 20.641 13.227 1 81.62 12 GLY B O 1
ATOM 4581 N N . VAL B 1 13 ? -19.297 22.609 14.305 1 88.38 13 VAL B N 1
ATOM 4582 C CA . VAL B 1 13 ? -20.688 22.812 13.906 1 88.38 13 VAL B CA 1
ATOM 4583 C C . VAL B 1 13 ? -20.891 24.25 13.414 1 88.38 13 VAL B C 1
ATOM 4585 O O . VAL B 1 13 ? -20.328 25.188 13.984 1 88.38 13 VAL B O 1
ATOM 4588 N N . ALA B 1 14 ? -21.547 24.344 12.336 1 90 14 ALA B N 1
ATOM 4589 C CA . ALA B 1 14 ? -21.828 25.688 11.812 1 90 14 ALA B CA 1
ATOM 4590 C C . ALA B 1 14 ? -23.266 25.781 11.305 1 90 14 ALA B C 1
ATOM 4592 O O . ALA B 1 14 ? -23.828 24.797 10.844 1 90 14 ALA B O 1
ATOM 4593 N N . PHE B 1 15 ? -23.844 26.859 11.633 1 90.44 15 PHE B N 1
ATOM 4594 C CA . PHE B 1 15 ? -25.156 27.203 11.094 1 90.44 15 PHE B CA 1
ATOM 4595 C C . PHE B 1 15 ? -25.062 28.469 10.242 1 90.44 15 PHE B C 1
ATOM 4597 O O . PHE B 1 15 ? -24.75 29.547 10.75 1 90.44 15 PHE B O 1
ATOM 4604 N N . CYS B 1 16 ? -25.234 28.188 8.93 1 90.31 16 CYS B N 1
ATOM 4605 C CA . CYS B 1 16 ? -25.141 29.312 7.996 1 90.31 16 CYS B CA 1
ATOM 4606 C C . CYS B 1 16 ? -25.875 28.984 6.695 1 90.31 16 CYS B C 1
ATOM 4608 O O . CYS B 1 16 ? -26.484 27.922 6.562 1 90.31 16 CYS B O 1
ATOM 4610 N N . GLN B 1 17 ? -25.922 29.969 5.852 1 90.69 17 GLN B N 1
ATOM 4611 C CA . GLN B 1 17 ? -26.469 29.766 4.512 1 90.69 17 GLN B CA 1
ATOM 4612 C C . GLN B 1 17 ? -25.469 29.016 3.629 1 90.69 17 GLN B C 1
ATOM 4614 O O . GLN B 1 17 ? -24.25 29.125 3.82 1 90.69 17 GLN B O 1
ATOM 4619 N N . ILE B 1 18 ? -26.094 28.234 2.695 1 89.88 18 ILE B N 1
ATOM 4620 C CA . ILE B 1 18 ? -25.203 27.469 1.832 1 89.88 18 ILE B CA 1
ATOM 4621 C C . ILE B 1 18 ? -25 28.219 0.513 1 89.88 18 ILE B C 1
ATOM 4623 O O . ILE B 1 18 ? -25.875 28.969 0.074 1 89.88 18 ILE B O 1
ATOM 4627 N N . GLN B 1 19 ? -23.906 28.062 -0.014 1 83.81 19 GLN B N 1
ATOM 4628 C CA . GLN B 1 19 ? -23.578 28.469 -1.381 1 83.81 19 GLN B CA 1
ATOM 4629 C C . GLN B 1 19 ? -23.156 27.25 -2.217 1 83.81 19 GLN B C 1
ATOM 4631 O O . GLN B 1 19 ? -22.219 26.547 -1.858 1 83.81 19 GLN B O 1
ATOM 4636 N N . VAL B 1 20 ? -23.953 26.984 -3.268 1 84.62 20 VAL B N 1
ATOM 4637 C CA . VAL B 1 20 ? -23.719 25.797 -4.07 1 84.62 20 VAL B CA 1
ATOM 4638 C C . VAL B 1 20 ? -22.797 26.125 -5.246 1 84.62 20 VAL B C 1
ATOM 4640 O O . VAL B 1 20 ? -23.078 27.047 -6.023 1 84.62 20 VAL B O 1
ATOM 4643 N N . VAL B 1 21 ? -21.719 25.406 -5.227 1 75.12 21 VAL B N 1
ATOM 4644 C CA . VAL B 1 21 ? -20.812 25.531 -6.359 1 75.12 21 VAL B CA 1
ATOM 4645 C C . VAL B 1 21 ? -21.156 24.5 -7.422 1 75.12 21 VAL B C 1
ATOM 4647 O O . VAL B 1 21 ? -20.922 23.297 -7.23 1 75.12 21 VAL B O 1
ATOM 4650 N N . ARG B 1 22 ? -22 24.875 -8.414 1 63.47 22 ARG B N 1
ATOM 4651 C CA . ARG B 1 22 ? -22.453 24 -9.477 1 63.47 22 ARG B CA 1
ATOM 4652 C C . ARG B 1 22 ? -21.469 23.984 -10.641 1 63.47 22 ARG B C 1
ATOM 4654 O O . ARG B 1 22 ? -20.953 25.016 -11.031 1 63.47 22 ARG B O 1
ATOM 4661 N N . ASN B 1 23 ? -20.922 22.875 -10.875 1 53.34 23 ASN B N 1
ATOM 4662 C CA . ASN B 1 23 ? -20.062 22.75 -12.047 1 53.34 23 ASN B CA 1
ATOM 4663 C C . ASN B 1 23 ? -20.875 22.609 -13.328 1 53.34 23 ASN B C 1
ATOM 4665 O O . ASN B 1 23 ? -20.594 21.75 -14.164 1 53.34 23 ASN B O 1
ATOM 4669 N N . ASN B 1 24 ? -22.047 23.141 -13.469 1 50.12 24 ASN B N 1
ATOM 4670 C CA . ASN B 1 24 ? -22.922 23.031 -14.625 1 50.12 24 ASN B CA 1
ATOM 4671 C C . ASN B 1 24 ? -22.328 23.75 -15.844 1 50.12 24 ASN B C 1
ATOM 4673 O O . ASN B 1 24 ? -23.062 24.094 -16.781 1 50.12 24 ASN B O 1
ATOM 4677 N N . HIS B 1 25 ? -21.297 24.188 -15.867 1 49.25 25 HIS B N 1
ATOM 4678 C CA . HIS B 1 25 ? -20.781 25.031 -16.938 1 49.25 25 HIS B CA 1
ATOM 4679 C C . HIS B 1 25 ? -20.859 24.344 -18.281 1 49.25 25 HIS B C 1
ATOM 4681 O O . HIS B 1 25 ? -20.875 25 -19.328 1 49.25 25 HIS B O 1
ATOM 4687 N N . ARG B 1 26 ? -20.984 23 -18.312 1 51.81 26 ARG B N 1
ATOM 4688 C CA . ARG B 1 26 ? -20.922 22.328 -19.609 1 51.81 26 ARG B CA 1
ATOM 4689 C C . ARG B 1 26 ? -22.297 22.297 -20.266 1 51.81 26 ARG B C 1
ATOM 4691 O O . ARG B 1 26 ? -22.406 22 -21.469 1 51.81 26 ARG B O 1
ATOM 4698 N N . HIS B 1 27 ? -23.391 22.469 -19.547 1 47.97 27 HIS B N 1
ATOM 4699 C CA . HIS B 1 27 ? -24.703 22.281 -20.125 1 47.97 27 HIS B CA 1
ATOM 4700 C C . HIS B 1 27 ? -25.312 23.609 -20.578 1 47.97 27 HIS B C 1
ATOM 4702 O O . HIS B 1 27 ? -26.5 23.672 -20.906 1 47.97 27 HIS B O 1
ATOM 4708 N N . ALA B 1 28 ? -24.625 24.656 -20.531 1 49.84 28 ALA B N 1
ATOM 4709 C CA . ALA B 1 28 ? -25.25 25.875 -20.984 1 49.84 28 ALA B CA 1
ATOM 4710 C C . ALA B 1 28 ? -25.453 25.859 -22.5 1 49.84 28 ALA B C 1
ATOM 4712 O O . ALA B 1 28 ? -24.688 25.219 -23.219 1 49.84 28 ALA B O 1
ATOM 4713 N N . GLU B 1 29 ? -26.625 26.109 -22.969 1 51.44 29 GLU B N 1
ATOM 4714 C CA . GLU B 1 29 ? -26.953 26.266 -24.391 1 51.44 29 GLU B CA 1
ATOM 4715 C C . GLU B 1 29 ? -26.047 27.297 -25.062 1 51.44 29 GLU B C 1
ATOM 4717 O O . GLU B 1 29 ? -26.031 28.453 -24.672 1 51.44 29 GLU B O 1
ATOM 4722 N N . TYR B 1 30 ? -24.969 26.875 -25.578 1 57.97 30 TYR B N 1
ATOM 4723 C CA . TYR B 1 30 ? -24.062 27.812 -26.25 1 57.97 30 TYR B CA 1
ATOM 4724 C C . TYR B 1 30 ? -24.547 28.125 -27.656 1 57.97 30 TYR B C 1
ATOM 4726 O O . TYR B 1 30 ? -24.984 27.234 -28.391 1 57.97 30 TYR B O 1
ATOM 4734 N N . HIS B 1 31 ? -25.109 29.219 -27.766 1 56.22 31 HIS B N 1
ATOM 4735 C CA . HIS B 1 31 ? -25.656 29.688 -29.031 1 56.22 31 HIS B CA 1
ATOM 4736 C C . HIS B 1 31 ? -24.594 29.719 -30.125 1 56.22 31 HIS B C 1
ATOM 4738 O O . HIS B 1 31 ? -23.391 29.75 -29.812 1 56.22 31 HIS B O 1
ATOM 4744 N N . GLY B 1 32 ? -25.078 29.844 -31.422 1 58.19 32 GLY B N 1
ATOM 4745 C CA . GLY B 1 32 ? -24.375 29.844 -32.688 1 58.19 32 GLY B CA 1
ATOM 4746 C C . GLY B 1 32 ? -23.203 30.797 -32.75 1 58.19 32 GLY B C 1
ATOM 4747 O O . GLY B 1 32 ? -23.188 31.797 -32 1 58.19 32 GLY B O 1
ATOM 4748 N N . ALA B 1 33 ? -22.062 30.422 -33.25 1 61.78 33 ALA B N 1
ATOM 4749 C CA . ALA B 1 33 ? -20.75 31.062 -33.375 1 61.78 33 ALA B CA 1
ATOM 4750 C C . ALA B 1 33 ? -20.844 32.438 -34.031 1 61.78 33 ALA B C 1
ATOM 4752 O O . ALA B 1 33 ? -21.547 32.594 -35.031 1 61.78 33 ALA B O 1
ATOM 4753 N N . ARG B 1 34 ? -20.641 33.531 -33.406 1 69.94 34 ARG B N 1
ATOM 4754 C CA . ARG B 1 34 ? -20.375 34.812 -34.062 1 69.94 34 ARG B CA 1
ATOM 4755 C C . ARG B 1 34 ? -19.219 34.719 -35.031 1 69.94 34 ARG B C 1
ATOM 4757 O O . ARG B 1 34 ? -18.781 33.594 -35.375 1 69.94 34 ARG B O 1
ATOM 4764 N N . GLU B 1 35 ? -18.844 35.75 -35.5 1 81.25 35 GLU B N 1
ATOM 4765 C CA . GLU B 1 35 ? -17.641 35.812 -36.312 1 81.25 35 GLU B CA 1
ATOM 4766 C C . GLU B 1 35 ? -16.438 35.25 -35.594 1 81.25 35 GLU B C 1
ATOM 4768 O O . GLU B 1 35 ? -16.25 35.5 -34.375 1 81.25 35 GLU B O 1
ATOM 4773 N N . PRO B 1 36 ? -15.742 34.344 -36.156 1 87.69 36 PRO B N 1
ATOM 4774 C CA . PRO B 1 36 ? -14.609 33.656 -35.531 1 87.69 36 PRO B CA 1
ATOM 4775 C C . PRO B 1 36 ? -13.641 34.625 -34.844 1 87.69 36 PRO B C 1
ATOM 4777 O O . PRO B 1 36 ? -13.125 34.312 -33.75 1 87.69 36 PRO B O 1
ATOM 4780 N N . SER B 1 37 ? -13.445 35.688 -35.562 1 87.94 37 SER B N 1
ATOM 4781 C CA . SER B 1 37 ? -12.523 36.656 -35 1 87.94 37 SER B CA 1
ATOM 4782 C C . SER B 1 37 ? -13.07 37.219 -33.688 1 87.94 37 SER B C 1
ATOM 4784 O O . SER B 1 37 ? -12.312 37.469 -32.75 1 87.94 37 SER B O 1
ATOM 4786 N N . CYS B 1 38 ? -14.344 37.375 -33.656 1 87.25 38 CYS B N 1
ATOM 4787 C CA . CYS B 1 38 ? -14.984 37.875 -32.438 1 87.25 38 CYS B CA 1
ATOM 4788 C C . CYS B 1 38 ? -14.945 36.844 -31.328 1 87.25 38 CYS B C 1
ATOM 4790 O O . CYS B 1 38 ? -14.68 37.156 -30.172 1 87.25 38 CYS B O 1
ATOM 4792 N N . GLU B 1 39 ? -15.172 35.688 -31.688 1 89.5 39 GLU B N 1
ATOM 4793 C CA . GLU B 1 39 ? -15.133 34.594 -30.719 1 89.5 39 GLU B CA 1
ATOM 4794 C C . GLU B 1 39 ? -13.734 34.406 -30.156 1 89.5 39 GLU B C 1
ATOM 4796 O O . GLU B 1 39 ? -13.57 34.094 -28.969 1 89.5 39 GLU B O 1
ATOM 4801 N N . TRP B 1 40 ? -12.781 34.594 -31.062 1 90.94 40 TRP B N 1
ATOM 4802 C CA . TRP B 1 40 ? -11.391 34.469 -30.641 1 90.94 40 TRP B CA 1
ATOM 4803 C C . TRP B 1 40 ? -11.031 35.562 -29.625 1 90.94 40 TRP B C 1
ATOM 4805 O O . TRP B 1 40 ? -10.367 35.281 -28.625 1 90.94 40 TRP B O 1
ATOM 4815 N N . GLU B 1 41 ? -11.492 36.719 -29.891 1 87.12 41 GLU B N 1
ATOM 4816 C CA . GLU B 1 41 ? -11.242 37.812 -28.969 1 87.12 41 GLU B CA 1
ATOM 4817 C C . GLU B 1 41 ? -11.938 37.594 -27.625 1 87.12 41 GLU B C 1
ATOM 4819 O O . GLU B 1 41 ? -11.383 37.906 -26.578 1 87.12 41 GLU B O 1
ATOM 4824 N N . ARG B 1 42 ? -13.117 37.031 -27.688 1 89 42 ARG B N 1
ATOM 4825 C CA . ARG B 1 42 ? -13.852 36.688 -26.484 1 89 42 ARG B CA 1
ATOM 4826 C C . ARG B 1 42 ? -13.094 35.656 -25.641 1 89 42 ARG B C 1
ATOM 4828 O O . ARG B 1 42 ? -13.008 35.781 -24.422 1 89 42 ARG B O 1
ATOM 4835 N N . PHE B 1 43 ? -12.609 34.719 -26.297 1 91.38 43 PHE B N 1
ATOM 4836 C CA . PHE B 1 43 ? -11.836 33.688 -25.625 1 91.38 43 PHE B CA 1
ATOM 4837 C C . PHE B 1 43 ? -10.586 34.281 -24.984 1 91.38 43 PHE B C 1
ATOM 4839 O O . PHE B 1 43 ? -10.273 33.969 -23.828 1 91.38 43 PHE B O 1
ATOM 4846 N N . LEU B 1 44 ? -9.867 35.094 -25.797 1 89.88 44 LEU B N 1
ATOM 4847 C CA . LEU B 1 44 ? -8.617 35.656 -25.297 1 89.88 44 LEU B CA 1
ATOM 4848 C C . LEU B 1 44 ? -8.875 36.531 -24.062 1 89.88 44 LEU B C 1
ATOM 4850 O O . LEU B 1 44 ? -8.078 36.5 -23.125 1 89.88 44 LEU B O 1
ATOM 4854 N N . THR B 1 45 ? -9.953 37.219 -24.094 1 86.31 45 THR B N 1
ATOM 4855 C CA . THR B 1 45 ? -10.32 38.031 -22.953 1 86.31 45 THR B CA 1
ATOM 4856 C C . THR B 1 45 ? -10.625 37.156 -21.734 1 86.31 45 THR B C 1
ATOM 4858 O O . THR B 1 45 ? -10.172 37.469 -20.625 1 86.31 45 THR B O 1
ATOM 4861 N N . ALA B 1 46 ? -11.406 36.156 -21.984 1 87.25 46 ALA B N 1
ATOM 4862 C CA . ALA B 1 46 ? -11.734 35.219 -20.906 1 87.25 46 ALA B CA 1
ATOM 4863 C C . ALA B 1 46 ? -10.477 34.562 -20.359 1 87.25 46 ALA B C 1
ATOM 4865 O O . ALA B 1 46 ? -10.336 34.406 -19.141 1 87.25 46 ALA B O 1
ATOM 4866 N N . LEU B 1 47 ? -9.625 34.219 -21.281 1 89.06 47 LEU B N 1
ATOM 4867 C CA . LEU B 1 47 ? -8.359 33.594 -20.906 1 89.06 47 LEU B CA 1
ATOM 4868 C C . LEU B 1 47 ? -7.531 34.531 -20.031 1 89.06 47 LEU B C 1
ATOM 4870 O O . LEU B 1 47 ? -7.008 34.094 -19 1 89.06 47 LEU B O 1
ATOM 4874 N N . GLN B 1 48 ? -7.453 35.688 -20.469 1 85.62 48 GLN B N 1
ATOM 4875 C CA . GLN B 1 48 ? -6.684 36.688 -19.734 1 85.62 48 GLN B CA 1
ATOM 4876 C C . GLN B 1 48 ? -7.281 36.906 -18.344 1 85.62 48 GLN B C 1
ATOM 4878 O O . GLN B 1 48 ? -6.551 37.062 -17.359 1 85.62 48 GLN B O 1
ATOM 4883 N N . ASN B 1 49 ? -8.547 36.969 -18.281 1 83.5 49 ASN B N 1
ATOM 4884 C CA . ASN B 1 49 ? -9.211 37.125 -17 1 83.5 49 ASN B CA 1
ATOM 4885 C C . ASN B 1 49 ? -8.906 35.969 -16.062 1 83.5 49 ASN B C 1
ATOM 4887 O O . ASN B 1 49 ? -8.68 36.156 -14.867 1 83.5 49 ASN B O 1
ATOM 4891 N N . CYS B 1 50 ? -8.938 34.812 -16.625 1 82 50 CYS B N 1
ATOM 4892 C CA . CYS B 1 50 ? -8.609 33.625 -15.836 1 82 50 CYS B CA 1
ATOM 4893 C C . CYS B 1 50 ? -7.172 33.688 -15.336 1 82 50 CYS B C 1
ATOM 4895 O O . CYS B 1 50 ? -6.902 33.406 -14.172 1 82 50 CYS B O 1
ATOM 4897 N N . ILE B 1 51 ? -6.305 34.125 -16.25 1 82.38 51 ILE B N 1
ATOM 4898 C CA . ILE B 1 51 ? -4.887 34.188 -15.914 1 82.38 51 ILE B CA 1
ATOM 4899 C C . ILE B 1 51 ? -4.668 35.188 -14.789 1 82.38 51 ILE B C 1
ATOM 4901 O O . ILE B 1 51 ? -3.969 34.906 -13.82 1 82.38 51 ILE B O 1
ATOM 4905 N N . VAL B 1 52 ? -5.328 36.25 -14.898 1 79.81 52 VAL B N 1
ATOM 4906 C CA . VAL B 1 52 ? -5.191 37.312 -13.906 1 79.81 52 VAL B CA 1
ATOM 4907 C C . VAL B 1 52 ? -5.742 36.844 -12.562 1 79.81 52 VAL B C 1
ATOM 4909 O O . VAL B 1 52 ? -5.125 37.062 -11.516 1 79.81 52 VAL B O 1
ATOM 4912 N N . SER B 1 53 ? -6.844 36.281 -12.625 1 74.88 53 SER B N 1
ATOM 4913 C CA . SER B 1 53 ? -7.465 35.781 -11.398 1 74.88 53 SER B CA 1
ATOM 4914 C C . SER B 1 53 ? -6.602 34.719 -10.734 1 74.88 53 SER B C 1
ATOM 4916 O O . SER B 1 53 ? -6.387 34.75 -9.516 1 74.88 53 SER B O 1
ATOM 4918 N N . MET B 1 54 ? -6.145 33.875 -11.547 1 75.06 54 MET B N 1
ATOM 4919 C CA . MET B 1 54 ? -5.324 32.812 -11 1 75.06 54 MET B CA 1
ATOM 4920 C C . MET B 1 54 ? -4.012 33.344 -10.445 1 75.06 54 MET B C 1
ATOM 4922 O O . MET B 1 54 ? -3.512 32.844 -9.43 1 75.06 54 MET B O 1
ATOM 4926 N N . ALA B 1 55 ? -3.504 34.281 -11.141 1 74.81 55 ALA B N 1
ATOM 4927 C CA . ALA B 1 55 ? -2.293 34.938 -10.641 1 74.81 55 ALA B CA 1
ATOM 4928 C C . ALA B 1 55 ? -2.545 35.594 -9.297 1 74.81 55 ALA B C 1
ATOM 4930 O O . ALA B 1 55 ? -1.725 35.5 -8.383 1 74.81 55 ALA B O 1
ATOM 4931 N N . LYS B 1 56 ? -3.646 36.219 -9.211 1 73 56 LYS B N 1
ATOM 4932 C CA . LYS B 1 56 ? -4.039 36.875 -7.961 1 73 56 LYS B CA 1
ATOM 4933 C C . LYS B 1 56 ? -4.219 35.844 -6.852 1 73 56 LYS B C 1
ATOM 4935 O O . LYS B 1 56 ? -3.744 36.031 -5.73 1 73 56 LYS B O 1
ATOM 4940 N N . PHE B 1 57 ? -4.836 34.844 -7.254 1 69 57 PHE B N 1
ATOM 4941 C CA . PHE B 1 57 ? -5.078 33.812 -6.27 1 69 57 PHE B CA 1
ATOM 4942 C C . PHE B 1 57 ? -3.766 33.156 -5.824 1 69 57 PHE B C 1
ATOM 4944 O O . PHE B 1 57 ? -3.598 32.844 -4.648 1 69 57 PHE B O 1
ATOM 4951 N N . HIS B 1 58 ? -3.055 33.031 -6.773 1 71.12 58 HIS B N 1
ATOM 4952 C CA . HIS B 1 58 ? -1.74 32.469 -6.457 1 71.12 58 HIS B CA 1
ATOM 4953 C C . HIS B 1 58 ? -1.003 33.375 -5.453 1 71.12 58 HIS B C 1
ATOM 4955 O O . HIS B 1 58 ? -0.442 32.844 -4.477 1 71.12 58 HIS B O 1
ATOM 4961 N N . GLN B 1 59 ? -1.075 34.562 -5.664 1 68.62 59 GLN B N 1
ATOM 4962 C CA . GLN B 1 59 ? -0.412 35.5 -4.781 1 68.62 59 GLN B CA 1
ATOM 4963 C C . GLN B 1 59 ? -1.059 35.531 -3.4 1 68.62 59 GLN B C 1
ATOM 4965 O O . GLN B 1 59 ? -0.364 35.562 -2.383 1 68.62 59 GLN B O 1
ATOM 4970 N N . GLN B 1 60 ? -2.283 35.438 -3.449 1 65.44 60 GLN B N 1
ATOM 4971 C CA . GLN B 1 60 ? -3.02 35.438 -2.189 1 65.44 60 GLN B CA 1
ATOM 4972 C C . GLN B 1 60 ? -2.74 34.156 -1.398 1 65.44 60 GLN B C 1
ATOM 4974 O O . GLN B 1 60 ? -2.596 34.188 -0.175 1 65.44 60 GLN B O 1
ATOM 4979 N N . ALA B 1 61 ? -2.801 33.156 -2.182 1 62.28 61 ALA B N 1
ATOM 4980 C CA . ALA B 1 61 ? -2.518 31.875 -1.536 1 62.28 61 ALA B CA 1
ATOM 4981 C C . ALA B 1 61 ? -1.127 31.875 -0.908 1 62.28 61 ALA B C 1
ATOM 4983 O O . ALA B 1 61 ? -0.927 31.312 0.172 1 62.28 61 ALA B O 1
ATOM 4984 N N . LEU B 1 62 ? -0.282 32.531 -1.582 1 60.81 62 LEU B N 1
ATOM 4985 C CA . LEU B 1 62 ? 1.079 32.625 -1.066 1 60.81 62 LEU B CA 1
ATOM 4986 C C . LEU B 1 62 ? 1.111 33.375 0.248 1 60.81 62 LEU B C 1
ATOM 4988 O O . LEU B 1 62 ? 1.932 33.094 1.123 1 60.81 62 LEU B O 1
ATOM 4992 N N . GLN B 1 63 ? 0.202 34.281 0.382 1 56.62 63 GLN B N 1
ATOM 4993 C CA . GLN B 1 63 ? 0.195 35.188 1.543 1 56.62 63 GLN B CA 1
ATOM 4994 C C . GLN B 1 63 ? -0.653 34.594 2.672 1 56.62 63 GLN B C 1
ATOM 4996 O O . GLN B 1 63 ? -0.302 34.719 3.846 1 56.62 63 GLN B O 1
ATOM 5001 N N . GLN B 1 64 ? -1.777 34.156 2.219 1 51.19 64 GLN B N 1
ATOM 5002 C CA . GLN B 1 64 ? -2.795 33.906 3.236 1 51.19 64 GLN B CA 1
ATOM 5003 C C . GLN B 1 64 ? -3.025 32.438 3.434 1 51.19 64 GLN B C 1
ATOM 5005 O O . GLN B 1 64 ? -3.518 32 4.48 1 51.19 64 GLN B O 1
ATOM 5010 N N . TYR B 1 65 ? -2.777 31.766 2.381 1 53 65 TYR B N 1
ATOM 5011 C CA . TYR B 1 65 ? -3.209 30.375 2.439 1 53 65 TYR B CA 1
ATOM 5012 C C . TYR B 1 65 ? -2.01 29.438 2.439 1 53 65 TYR B C 1
ATOM 5014 O O . TYR B 1 65 ? -0.869 29.875 2.602 1 53 65 TYR B O 1
ATOM 5022 N N . THR B 1 66 ? -2.439 28.156 2.207 1 48.78 66 THR B N 1
ATOM 5023 C CA . THR B 1 66 ? -1.388 27.141 2.244 1 48.78 66 THR B CA 1
ATOM 5024 C C . THR B 1 66 ? -0.653 27.078 0.909 1 48.78 66 THR B C 1
ATOM 5026 O O . THR B 1 66 ? -1.219 27.422 -0.134 1 48.78 66 THR B O 1
ATOM 5029 N N . ASP B 1 67 ? 0.521 26.922 0.904 1 50.16 67 ASP B N 1
ATOM 5030 C CA . ASP B 1 67 ? 1.385 26.734 -0.259 1 50.16 67 ASP B CA 1
ATOM 5031 C C . ASP B 1 67 ? 0.785 25.734 -1.235 1 50.16 67 ASP B C 1
ATOM 5033 O O . ASP B 1 67 ? 0.93 25.875 -2.451 1 50.16 67 ASP B O 1
ATOM 5037 N N . GLU B 1 68 ? 0.01 24.906 -0.737 1 51.88 68 GLU B N 1
ATOM 5038 C CA . GLU B 1 68 ? -0.625 23.906 -1.59 1 51.88 68 GLU B CA 1
ATOM 5039 C C . GLU B 1 68 ? -1.647 24.547 -2.525 1 51.88 68 GLU B C 1
ATOM 5041 O O . GLU B 1 68 ? -1.72 24.203 -3.705 1 51.88 68 GLU B O 1
ATOM 5046 N N . MET B 1 69 ? -2.203 25.547 -1.903 1 57.56 69 MET B N 1
ATOM 5047 C CA . MET B 1 69 ? -3.201 26.25 -2.717 1 57.56 69 MET B CA 1
ATOM 5048 C C . MET B 1 69 ? -2.531 27.109 -3.779 1 57.56 69 MET B C 1
ATOM 5050 O O . MET B 1 69 ? -3.01 27.188 -4.914 1 57.56 69 MET B O 1
ATOM 5054 N N . ALA B 1 70 ? -1.482 27.609 -3.336 1 62.25 70 ALA B N 1
ATOM 5055 C CA . ALA B 1 70 ? -0.751 28.453 -4.277 1 62.25 70 ALA B CA 1
ATOM 5056 C C . ALA B 1 70 ? -0.241 27.641 -5.465 1 62.25 70 ALA B C 1
ATOM 5058 O O . ALA B 1 70 ? -0.289 28.094 -6.605 1 62.25 70 ALA B O 1
ATOM 5059 N N . LYS B 1 71 ? 0.003 26.422 -5.266 1 59.84 71 LYS B N 1
ATOM 5060 C CA . LYS B 1 71 ? 0.5 25.516 -6.297 1 59.84 71 LYS B CA 1
ATOM 5061 C C . LYS B 1 71 ? -0.598 25.172 -7.297 1 59.84 71 LYS B C 1
ATOM 5063 O O . LYS B 1 71 ? -0.344 25.078 -8.5 1 59.84 71 LYS B O 1
ATOM 5068 N N . VAL B 1 72 ? -1.62 24.891 -6.766 1 62.72 72 VAL B N 1
ATOM 5069 C CA . VAL B 1 72 ? -2.76 24.547 -7.609 1 62.72 72 VAL B CA 1
ATOM 5070 C C . VAL B 1 72 ? -3.061 25.703 -8.562 1 62.72 72 VAL B C 1
ATOM 5072 O O . VAL B 1 72 ? -3.246 25.5 -9.766 1 62.72 72 VAL B O 1
ATOM 5075 N N . TYR B 1 73 ? -2.82 26.922 -7.973 1 69 73 TYR B N 1
ATOM 5076 C CA . TYR B 1 73 ? -3.125 28.078 -8.805 1 69 73 TYR B CA 1
ATOM 5077 C C . TYR B 1 73 ? -2.049 28.297 -9.859 1 69 73 TYR B C 1
ATOM 5079 O O . TYR B 1 73 ? -2.352 28.672 -10.992 1 69 73 TYR B O 1
ATOM 5087 N N . LYS B 1 74 ? -0.98 27.969 -9.414 1 69.75 74 LYS B N 1
ATOM 5088 C CA . LYS B 1 74 ? 0.111 28.078 -10.375 1 69.75 74 LYS B CA 1
ATOM 5089 C C . LYS B 1 74 ? -0.047 27.062 -11.5 1 69.75 74 LYS B C 1
ATOM 5091 O O . LYS B 1 74 ? 0.174 27.375 -12.672 1 69.75 74 LYS B O 1
ATOM 5096 N N . SER B 1 75 ? -0.397 25.891 -11.156 1 68 75 SER B N 1
ATOM 5097 C CA . SER B 1 75 ? -0.646 24.875 -12.172 1 68 75 SER B CA 1
ATOM 5098 C C . SER B 1 75 ? -1.756 25.312 -13.125 1 68 75 SER B C 1
ATOM 5100 O O . SER B 1 75 ? -1.659 25.094 -14.336 1 68 75 SER B O 1
ATOM 5102 N N . TYR B 1 76 ? -2.727 25.859 -12.555 1 72.25 76 TYR B N 1
ATOM 5103 C CA . TYR B 1 76 ? -3.818 26.344 -13.391 1 72.25 76 TYR B CA 1
ATOM 5104 C C . TYR B 1 76 ? -3.336 27.453 -14.328 1 72.25 76 TYR B C 1
ATOM 5106 O O . TYR B 1 76 ? -3.713 27.484 -15.5 1 72.25 76 TYR B O 1
ATOM 5114 N N . LEU B 1 77 ? -2.471 28.234 -13.734 1 74.19 77 LEU B N 1
ATOM 5115 C CA . LEU B 1 77 ? -1.913 29.312 -14.539 1 74.19 77 LEU B CA 1
ATOM 5116 C C . LEU B 1 77 ? -1.126 28.766 -15.727 1 74.19 77 LEU B C 1
ATOM 5118 O O . LEU B 1 77 ? -1.264 29.25 -16.844 1 74.19 77 LEU B O 1
ATOM 5122 N N . LEU B 1 78 ? -0.459 27.734 -15.5 1 71.81 78 LEU B N 1
ATOM 5123 C CA . LEU B 1 78 ? 0.352 27.125 -16.547 1 71.81 78 LEU B CA 1
ATOM 5124 C C . LEU B 1 78 ? -0.53 26.453 -17.594 1 71.81 78 LEU B C 1
ATOM 5126 O O . LEU B 1 78 ? -0.254 26.531 -18.797 1 71.81 78 LEU B O 1
ATOM 5130 N N . MET B 1 79 ? -1.489 25.844 -17.141 1 75.06 79 MET B N 1
ATOM 5131 C CA . MET B 1 79 ? -2.406 25.172 -18.062 1 75.06 79 MET B CA 1
ATOM 5132 C C . MET B 1 79 ? -3.125 26.188 -18.938 1 75.06 79 MET B C 1
ATOM 5134 O O . MET B 1 79 ? -3.311 25.953 -20.141 1 75.06 79 MET B O 1
ATOM 5138 N N . LEU B 1 80 ? -3.498 27.234 -18.359 1 81.44 80 LEU B N 1
ATOM 5139 C CA . LEU B 1 80 ? -4.227 28.281 -19.062 1 81.44 80 LEU B CA 1
ATOM 5140 C C . LEU B 1 80 ? -3.34 28.953 -20.109 1 81.44 80 LEU B C 1
ATOM 5142 O O . LEU B 1 80 ? -3.84 29.484 -21.109 1 81.44 80 LEU B O 1
ATOM 5146 N N . GLN B 1 81 ? -2.02 28.828 -19.812 1 77.38 81 GLN B N 1
ATOM 5147 C CA . GLN B 1 81 ? -1.083 29.484 -20.703 1 77.38 81 GLN B CA 1
ATOM 5148 C C . GLN B 1 81 ? -0.474 28.484 -21.688 1 77.38 81 GLN B C 1
ATOM 5150 O O . GLN B 1 81 ? 0.446 28.828 -22.438 1 77.38 81 GLN B O 1
ATOM 5155 N N . ASP B 1 82 ? -0.956 27.375 -21.672 1 76.5 82 ASP B N 1
ATOM 5156 C CA . ASP B 1 82 ? -0.449 26.344 -22.578 1 76.5 82 ASP B CA 1
ATOM 5157 C C . ASP B 1 82 ? -0.756 26.703 -24.031 1 76.5 82 ASP B C 1
ATOM 5159 O O . ASP B 1 82 ? -1.921 26.844 -24.406 1 76.5 82 ASP B O 1
ATOM 5163 N N . GLU B 1 83 ? 0.302 26.75 -24.766 1 76.38 83 GLU B N 1
ATOM 5164 C CA . GLU B 1 83 ? 0.169 27.203 -26.156 1 76.38 83 GLU B CA 1
ATOM 5165 C C . GLU B 1 83 ? -0.645 26.219 -26.984 1 76.38 83 GLU B C 1
ATOM 5167 O O . GLU B 1 83 ? -1.451 26.641 -27.828 1 76.38 83 GLU B O 1
ATOM 5172 N N . ASP B 1 84 ? -0.451 24.984 -26.734 1 75.81 84 ASP B N 1
ATOM 5173 C CA . ASP B 1 84 ? -1.19 23.984 -27.5 1 75.81 84 ASP B CA 1
ATOM 5174 C C . ASP B 1 84 ? -2.682 24.047 -27.188 1 75.81 84 ASP B C 1
ATOM 5176 O O . ASP B 1 84 ? -3.521 23.938 -28.078 1 75.81 84 ASP B O 1
ATOM 5180 N N . TYR B 1 85 ? -2.953 24.203 -25.969 1 81.25 85 TYR B N 1
ATOM 5181 C CA . TYR B 1 85 ? -4.34 24.312 -25.531 1 81.25 85 TYR B CA 1
ATOM 5182 C C . TYR B 1 85 ? -5.027 25.5 -26.188 1 81.25 85 TYR B C 1
ATOM 5184 O O . TYR B 1 85 ? -6.125 25.375 -26.734 1 81.25 85 TYR B O 1
ATOM 5192 N N . ILE B 1 86 ? -4.305 26.594 -26.234 1 85.56 86 ILE B N 1
ATOM 5193 C CA . ILE B 1 86 ? -4.84 27.844 -26.781 1 85.56 86 ILE B CA 1
ATOM 5194 C C . ILE B 1 86 ? -4.98 27.719 -28.297 1 85.56 86 ILE B C 1
ATOM 5196 O O . ILE B 1 86 ? -6.004 28.109 -28.859 1 85.56 86 ILE B O 1
ATOM 5200 N N . GLN B 1 87 ? -3.982 27.094 -28.859 1 84.75 87 GLN B N 1
ATOM 5201 C CA . GLN B 1 87 ? -4 26.953 -30.312 1 84.75 87 GLN B CA 1
ATOM 5202 C C . GLN B 1 87 ? -5.133 26.031 -30.766 1 84.75 87 GLN B C 1
ATOM 5204 O O . GLN B 1 87 ? -5.793 26.312 -31.781 1 84.75 87 GLN B O 1
ATOM 5209 N N . ASN B 1 88 ? -5.305 25.031 -30.078 1 84.19 88 ASN B N 1
ATOM 5210 C CA . ASN B 1 88 ? -6.383 24.109 -30.422 1 84.19 88 ASN B CA 1
ATOM 5211 C C . ASN B 1 88 ? -7.754 24.766 -30.281 1 84.19 88 ASN B C 1
ATOM 5213 O O . ASN B 1 88 ? -8.648 24.531 -31.094 1 84.19 88 ASN B O 1
ATOM 5217 N N . ILE B 1 89 ? -7.895 25.484 -29.328 1 89.12 89 ILE B N 1
ATOM 5218 C CA . ILE B 1 89 ? -9.141 26.219 -29.125 1 89.12 89 ILE B CA 1
ATOM 5219 C C . ILE B 1 89 ? -9.336 27.219 -30.266 1 89.12 89 ILE B C 1
ATOM 5221 O O . ILE B 1 89 ? -10.445 27.375 -30.766 1 89.12 89 ILE B O 1
ATOM 5225 N N . ARG B 1 90 ? -8.258 27.828 -30.641 1 89.75 90 ARG B N 1
ATOM 5226 C CA . ARG B 1 90 ? -8.32 28.75 -31.766 1 89.75 90 ARG B CA 1
ATOM 5227 C C . ARG B 1 90 ? -8.812 28.047 -33.031 1 89.75 90 ARG B C 1
ATOM 5229 O O . ARG B 1 90 ? -9.688 28.562 -33.719 1 89.75 90 ARG B O 1
ATOM 5236 N N . GLU B 1 91 ? -8.258 26.953 -33.25 1 86.56 91 GLU B N 1
ATOM 5237 C CA . GLU B 1 91 ? -8.633 26.172 -34.438 1 86.56 91 GLU B CA 1
ATOM 5238 C C . GLU B 1 91 ? -10.109 25.766 -34.375 1 86.56 91 GLU B C 1
ATOM 5240 O O . GLU B 1 91 ? -10.805 25.812 -35.375 1 86.56 91 GLU B O 1
ATOM 5245 N N . ASN B 1 92 ? -10.523 25.422 -33.281 1 87.94 92 ASN B N 1
ATOM 5246 C CA . ASN B 1 92 ? -11.922 25.047 -33.094 1 87.94 92 ASN B CA 1
ATOM 5247 C C . ASN B 1 92 ? -12.852 26.234 -33.344 1 87.94 92 ASN B C 1
ATOM 5249 O O . ASN B 1 92 ? -13.914 26.094 -33.969 1 87.94 92 ASN B O 1
ATOM 5253 N N . ILE B 1 93 ? -12.469 27.328 -32.906 1 89.06 93 ILE B N 1
ATOM 5254 C CA . ILE B 1 93 ? -13.258 28.547 -33.094 1 89.06 93 ILE B CA 1
ATOM 5255 C C . ILE B 1 93 ? -13.344 28.891 -34.562 1 89.06 93 ILE B C 1
ATOM 5257 O O . ILE B 1 93 ? -14.414 29.219 -35.062 1 89.06 93 ILE B O 1
ATOM 5261 N N . PHE B 1 94 ? -12.281 28.766 -35.188 1 87.62 94 PHE B N 1
ATOM 5262 C CA . PHE B 1 94 ? -12.242 29.141 -36.594 1 87.62 94 PHE B CA 1
ATOM 5263 C C . PHE B 1 94 ? -12.836 28.031 -37.469 1 87.62 94 PHE B C 1
ATOM 5265 O O . PHE B 1 94 ? -13.039 28.219 -38.656 1 87.62 94 PHE B O 1
ATOM 5272 N N . SER B 1 95 ? -13.141 26.875 -36.844 1 81.62 95 SER B N 1
ATOM 5273 C CA . SER B 1 95 ? -13.914 25.828 -37.5 1 81.62 95 SER B CA 1
ATOM 5274 C C . SER B 1 95 ? -15.398 25.953 -37.219 1 81.62 95 SER B C 1
ATOM 5276 O O . SER B 1 95 ? -16.125 24.953 -37.188 1 81.62 95 SER B O 1
ATOM 5278 N N . THR B 1 96 ? -15.797 27.094 -36.719 1 78.75 96 THR B N 1
ATOM 5279 C CA . THR B 1 96 ? -17.172 27.547 -36.625 1 78.75 96 THR B CA 1
ATOM 5280 C C . THR B 1 96 ? -17.766 27.25 -35.25 1 78.75 96 THR B C 1
ATOM 5282 O O . THR B 1 96 ? -18.984 27.219 -35.094 1 78.75 96 THR B O 1
ATOM 5285 N N . LEU B 1 97 ? -17 27.078 -34.344 1 84.12 97 LEU B N 1
ATOM 5286 C CA . LEU B 1 97 ? -17.516 26.875 -33 1 84.12 97 LEU B CA 1
ATOM 5287 C C . LEU B 1 97 ? -17.438 28.172 -32.188 1 84.12 97 LEU B C 1
ATOM 5289 O O . LEU B 1 97 ? -16.562 29 -32.406 1 84.12 97 LEU B O 1
ATOM 5293 N N . CYS B 1 98 ? -18.406 28.297 -31.406 1 87.12 98 CYS B N 1
ATOM 5294 C CA . CYS B 1 98 ? -18.297 29.406 -30.469 1 87.12 98 CYS B CA 1
ATOM 5295 C C . CYS B 1 98 ? -17.234 29.125 -29.406 1 87.12 98 CYS B C 1
ATOM 5297 O O . CYS B 1 98 ? -16.781 28 -29.266 1 87.12 98 CYS B O 1
ATOM 5299 N N . ALA B 1 99 ? -16.844 30.062 -28.656 1 88.31 99 ALA B N 1
ATOM 5300 C CA . ALA B 1 99 ? -15.742 29.969 -27.719 1 88.31 99 ALA B CA 1
ATOM 5301 C C . ALA B 1 99 ? -16.016 28.875 -26.672 1 88.31 99 ALA B C 1
ATOM 5303 O O . ALA B 1 99 ? -15.125 28.062 -26.375 1 88.31 99 ALA B O 1
ATOM 5304 N N . GLU B 1 100 ? -17.234 28.875 -26.156 1 86.5 100 GLU B N 1
ATOM 5305 C CA . GLU B 1 100 ? -17.578 27.906 -25.141 1 86.5 100 GLU B CA 1
ATOM 5306 C C . GLU B 1 100 ? -17.469 26.484 -25.672 1 86.5 100 GLU B C 1
ATOM 5308 O O . GLU B 1 100 ? -16.875 25.609 -25.031 1 86.5 100 GLU B O 1
ATOM 5313 N N . GLN B 1 101 ? -18.047 26.344 -26.812 1 83.94 101 GLN B N 1
ATOM 5314 C CA . GLN B 1 101 ? -18.016 25.016 -27.422 1 83.94 101 GLN B CA 1
ATOM 5315 C C . GLN B 1 101 ? -16.594 24.594 -27.75 1 83.94 101 GLN B C 1
ATOM 5317 O O . GLN B 1 101 ? -16.25 23.422 -27.672 1 83.94 101 GLN B O 1
ATOM 5322 N N . ALA B 1 102 ? -15.828 25.531 -28.219 1 87.06 102 ALA B N 1
ATOM 5323 C CA . ALA B 1 102 ? -14.43 25.25 -28.531 1 87.06 102 ALA B CA 1
ATOM 5324 C C . ALA B 1 102 ? -13.664 24.781 -27.297 1 87.06 102 ALA B C 1
ATOM 5326 O O . ALA B 1 102 ? -12.883 23.844 -27.375 1 87.06 102 ALA B O 1
ATOM 5327 N N . VAL B 1 103 ? -13.945 25.438 -26.156 1 87.31 103 VAL B N 1
ATOM 5328 C CA . VAL B 1 103 ? -13.297 25.078 -24.891 1 87.31 103 VAL B CA 1
ATOM 5329 C C . VAL B 1 103 ? -13.742 23.672 -24.469 1 87.31 103 VAL B C 1
ATOM 5331 O O . VAL B 1 103 ? -12.914 22.844 -24.094 1 87.31 103 VAL B O 1
ATOM 5334 N N . ILE B 1 104 ? -15.016 23.484 -24.578 1 83.31 104 ILE B N 1
ATOM 5335 C CA . ILE B 1 104 ? -15.578 22.203 -24.172 1 83.31 104 ILE B CA 1
ATOM 5336 C C . ILE B 1 104 ? -15.008 21.078 -25.031 1 83.31 104 ILE B C 1
ATOM 5338 O O . ILE B 1 104 ? -14.594 20.047 -24.516 1 83.31 104 ILE B O 1
ATOM 5342 N N . LYS B 1 105 ? -15.039 21.359 -26.281 1 81.31 105 LYS B N 1
ATOM 5343 C CA . LYS B 1 105 ? -14.531 20.359 -27.219 1 81.31 105 LYS B CA 1
ATOM 5344 C C . LYS B 1 105 ? -13.062 20.031 -26.922 1 81.31 105 LYS B C 1
ATOM 5346 O O . LYS B 1 105 ? -12.672 18.859 -26.906 1 81.31 105 LYS B O 1
ATOM 5351 N N . GLU B 1 106 ? -12.289 21.094 -26.75 1 84.31 106 GLU B N 1
ATOM 5352 C CA . GLU B 1 106 ? -10.875 20.875 -26.469 1 84.31 106 GLU B CA 1
ATOM 5353 C C . GLU B 1 106 ? -10.68 20.172 -25.125 1 84.31 106 GLU B C 1
ATOM 5355 O O . GLU B 1 106 ? -9.805 19.312 -25 1 84.31 106 GLU B O 1
ATOM 5360 N N . THR B 1 107 ? -11.469 20.5 -24.141 1 80.75 107 THR B N 1
ATOM 5361 C CA . THR B 1 107 ? -11.391 19.859 -22.828 1 80.75 107 THR B CA 1
ATOM 5362 C C . THR B 1 107 ? -11.758 18.375 -22.922 1 80.75 107 THR B C 1
ATOM 5364 O O . THR B 1 107 ? -11.086 17.531 -22.328 1 80.75 107 THR B O 1
ATOM 5367 N N . GLU B 1 108 ? -12.781 18.172 -23.609 1 76.44 108 GLU B N 1
ATOM 5368 C CA . GLU B 1 108 ? -13.195 16.781 -23.781 1 76.44 108 GLU B CA 1
ATOM 5369 C C . GLU B 1 108 ? -12.102 15.969 -24.469 1 76.44 108 GLU B C 1
ATOM 5371 O O . GLU B 1 108 ? -11.875 14.805 -24.125 1 76.44 108 GLU B O 1
ATOM 5376 N N . ARG B 1 109 ? -11.633 16.688 -25.422 1 73.75 109 ARG B N 1
ATOM 5377 C CA . ARG B 1 109 ? -10.516 16.031 -26.094 1 73.75 109 ARG B CA 1
ATOM 5378 C C . ARG B 1 109 ? -9.391 15.719 -25.125 1 73.75 109 ARG B C 1
ATOM 5380 O O . ARG B 1 109 ? -8.883 14.594 -25.094 1 73.75 109 ARG B O 1
ATOM 5387 N N . LEU B 1 110 ? -9.07 16.656 -24.312 1 70.75 110 LEU B N 1
ATOM 5388 C CA . LEU B 1 110 ? -7.988 16.484 -23.344 1 70.75 110 LEU B CA 1
ATOM 5389 C C . LEU B 1 110 ? -8.344 15.438 -22.297 1 70.75 110 LEU B C 1
ATOM 5391 O O . LEU B 1 110 ? -7.52 14.586 -21.969 1 70.75 110 LEU B O 1
ATOM 5395 N N . VAL B 1 111 ? -9.562 15.578 -21.812 1 70.5 111 VAL B N 1
ATOM 5396 C CA . VAL B 1 111 ? -10.055 14.641 -20.812 1 70.5 111 VAL B CA 1
ATOM 5397 C C . VAL B 1 111 ? -10.086 13.234 -21.391 1 70.5 111 VAL B C 1
ATOM 5399 O O . VAL B 1 111 ? -9.727 12.266 -20.719 1 70.5 111 VAL B O 1
ATOM 5402 N N . GLY B 1 112 ? -10.688 13.234 -22.594 1 62.72 112 GLY B N 1
ATOM 5403 C CA . GLY B 1 112 ? -10.68 11.953 -23.281 1 62.72 112 GLY B CA 1
ATOM 5404 C C . GLY B 1 112 ? -9.297 11.336 -23.391 1 62.72 112 GLY B C 1
ATOM 5405 O O . GLY B 1 112 ? -9.125 10.133 -23.172 1 62.72 112 GLY B O 1
ATOM 5406 N N . CYS B 1 113 ? -8.461 12.273 -23.609 1 56.25 113 CYS B N 1
ATOM 5407 C CA . CYS B 1 113 ? -7.07 11.836 -23.703 1 56.25 113 CYS B CA 1
ATOM 5408 C C . CYS B 1 113 ? -6.562 11.344 -22.359 1 56.25 113 CYS B C 1
ATOM 5410 O O . CYS B 1 113 ? -5.859 10.336 -22.281 1 56.25 113 CYS B O 1
ATOM 5412 N N . LEU B 1 114 ? -7.059 12.102 -21.359 1 56.78 114 LEU B N 1
ATOM 5413 C CA . LEU B 1 114 ? -6.617 11.812 -20 1 56.78 114 LEU B CA 1
ATOM 5414 C C . LEU B 1 114 ? -7.25 10.523 -19.484 1 56.78 114 LEU B C 1
ATOM 5416 O O . LEU B 1 114 ? -6.594 9.727 -18.812 1 56.78 114 LEU B O 1
ATOM 5420 N N . LEU B 1 115 ? -8.602 10.43 -19.734 1 54.31 115 LEU B N 1
ATOM 5421 C CA . LEU B 1 115 ? -9.367 9.281 -19.266 1 54.31 115 LEU B CA 1
ATOM 5422 C C . LEU B 1 115 ? -8.945 8.016 -20.016 1 54.31 115 LEU B C 1
ATOM 5424 O O . LEU B 1 115 ? -9.016 6.914 -19.469 1 54.31 115 LEU B O 1
ATOM 5428 N N . LYS B 1 116 ? -8.898 8.211 -21.234 1 47.03 116 LYS B N 1
ATOM 5429 C CA . LYS B 1 116 ? -8.453 7.074 -22.031 1 47.03 116 LYS B CA 1
ATOM 5430 C C . LYS B 1 116 ? -7.098 6.57 -21.531 1 47.03 116 LYS B C 1
ATOM 5432 O O . LYS B 1 116 ? -6.793 5.379 -21.656 1 47.03 116 LYS B O 1
ATOM 5437 N N . ALA B 1 117 ? -6.527 7.531 -21.016 1 41.53 117 ALA B N 1
ATOM 5438 C CA . ALA B 1 117 ? -5.223 7.145 -20.484 1 41.53 117 ALA B CA 1
ATOM 5439 C C . ALA B 1 117 ? -5.367 6.371 -19.188 1 41.53 117 ALA B C 1
ATOM 5441 O O . ALA B 1 117 ? -4.426 5.711 -18.734 1 41.53 117 ALA B O 1
ATOM 5442 N N . LYS B 1 118 ? -6.52 5.781 -18.844 1 40.81 118 LYS B N 1
ATOM 5443 C CA . LYS B 1 118 ? -7.113 4.914 -17.828 1 40.81 118 LYS B CA 1
ATOM 5444 C C . LYS B 1 118 ? -6.328 4.977 -16.516 1 40.81 118 LYS B C 1
ATOM 5446 O O . LYS B 1 118 ? -6.285 4.004 -15.766 1 40.81 118 LYS B O 1
ATOM 5451 N N . SER B 1 119 ? -5.453 5.969 -16.25 1 35.97 119 SER B N 1
ATOM 5452 C CA . SER B 1 119 ? -4.711 5.98 -15 1 35.97 119 SER B CA 1
ATOM 5453 C C . SER B 1 119 ? -5.422 6.816 -13.938 1 35.97 119 SER B C 1
ATOM 5455 O O . SER B 1 119 ? -6.109 7.785 -14.266 1 35.97 119 SER B O 1
ATOM 5457 N N . ALA B 1 120 ? -5.738 6.469 -12.883 1 37.56 120 ALA B N 1
ATOM 5458 C CA . ALA B 1 120 ? -6.426 7.051 -11.734 1 37.56 120 ALA B CA 1
ATOM 5459 C C . ALA B 1 120 ? -5.941 8.477 -11.461 1 37.56 120 ALA B C 1
ATOM 5461 O O . ALA B 1 120 ? -6.73 9.344 -11.094 1 37.56 120 ALA B O 1
ATOM 5462 N N . TYR B 1 121 ? -4.621 8.656 -11.57 1 33.91 121 TYR B N 1
ATOM 5463 C CA . TYR B 1 121 ? -4.016 9.969 -11.367 1 33.91 121 TYR B CA 1
ATOM 5464 C C . TYR B 1 121 ? -4.613 11 -12.32 1 33.91 121 TYR B C 1
ATOM 5466 O O . TYR B 1 121 ? -4.773 12.164 -11.961 1 33.91 121 TYR B O 1
ATOM 5474 N N . LEU B 1 122 ? -5.137 10.453 -13.344 1 44.44 122 LEU B N 1
ATOM 5475 C CA . LEU B 1 122 ? -5.625 11.297 -14.43 1 44.44 122 LEU B CA 1
ATOM 5476 C C . LEU B 1 122 ? -7.008 11.859 -14.102 1 44.44 122 LEU B C 1
ATOM 5478 O O . LEU B 1 122 ? -7.422 12.867 -14.672 1 44.44 122 LEU B O 1
ATOM 5482 N N . ASN B 1 123 ? -7.352 11.281 -13.094 1 44.72 123 ASN B N 1
ATOM 5483 C CA . ASN B 1 123 ? -8.656 11.797 -12.695 1 44.72 123 ASN B CA 1
ATOM 5484 C C . ASN B 1 123 ? -8.539 13.18 -12.055 1 44.72 123 ASN B C 1
ATOM 5486 O O . ASN B 1 123 ? -9.359 14.062 -12.32 1 44.72 123 ASN B O 1
ATOM 5490 N N . GLN B 1 124 ? -7.43 13.336 -11.273 1 44.69 124 GLN B N 1
ATOM 5491 C CA . GLN B 1 124 ? -7.238 14.664 -10.711 1 44.69 124 GLN B CA 1
ATOM 5492 C C . GLN B 1 124 ? -6.977 15.695 -11.812 1 44.69 124 GLN B C 1
ATOM 5494 O O . GLN B 1 124 ? -7.484 16.812 -11.75 1 44.69 124 GLN B O 1
ATOM 5499 N N . ARG B 1 125 ? -6.223 15.188 -12.758 1 52.31 125 ARG B N 1
ATOM 5500 C CA . ARG B 1 125 ? -5.922 16.109 -13.859 1 52.31 125 ARG B CA 1
ATOM 5501 C C . ARG B 1 125 ? -7.168 16.375 -14.695 1 52.31 125 ARG B C 1
ATOM 5503 O O . ARG B 1 125 ? -7.359 17.5 -15.188 1 52.31 125 ARG B O 1
ATOM 5510 N N . VAL B 1 126 ? -7.816 15.281 -14.734 1 60.78 126 VAL B N 1
ATOM 5511 C CA . VAL B 1 126 ? -9.102 15.492 -15.391 1 60.78 126 VAL B CA 1
ATOM 5512 C C . VAL B 1 126 ? -9.906 16.547 -14.633 1 60.78 126 VAL B C 1
ATOM 5514 O O . VAL B 1 126 ? -10.5 17.438 -15.242 1 60.78 126 VAL B O 1
ATOM 5517 N N . GLU B 1 127 ? -9.602 16.453 -13.375 1 59.69 127 GLU B N 1
ATOM 5518 C CA . GLU B 1 127 ? -10.305 17.422 -12.547 1 59.69 127 GLU B CA 1
ATOM 5519 C C . GLU B 1 127 ? -9.727 18.828 -12.734 1 59.69 127 GLU B C 1
ATOM 5521 O O . GLU B 1 127 ? -10.469 19.812 -12.766 1 59.69 127 GLU B O 1
ATOM 5526 N N . ASP B 1 128 ? -8.5 18.812 -12.844 1 62.97 128 ASP B N 1
ATOM 5527 C CA . ASP B 1 128 ? -7.859 20.094 -13.07 1 62.97 128 ASP B CA 1
ATOM 5528 C C . ASP B 1 128 ? -8.281 20.703 -14.406 1 62.97 128 ASP B C 1
ATOM 5530 O O . ASP B 1 128 ? -8.578 21.891 -14.492 1 62.97 128 ASP B O 1
ATOM 5534 N N . VAL B 1 129 ? -8.297 19.828 -15.352 1 72.12 129 VAL B N 1
ATOM 5535 C CA . VAL B 1 129 ? -8.688 20.281 -16.688 1 72.12 129 VAL B CA 1
ATOM 5536 C C . VAL B 1 129 ? -10.148 20.75 -16.656 1 72.12 129 VAL B C 1
ATOM 5538 O O . VAL B 1 129 ? -10.492 21.766 -17.266 1 72.12 129 VAL B O 1
ATOM 5541 N N . ARG B 1 130 ? -10.766 19.969 -15.977 1 71.38 130 ARG B N 1
ATOM 5542 C CA . ARG B 1 130 ? -12.164 20.344 -15.859 1 71.38 130 ARG B CA 1
ATOM 5543 C C . ARG B 1 130 ? -12.32 21.641 -15.078 1 71.38 130 ARG B C 1
ATOM 5545 O O . ARG B 1 130 ? -13.203 22.453 -15.383 1 71.38 130 ARG B O 1
ATOM 5552 N N . ALA B 1 131 ? -11.469 21.766 -14.164 1 69.94 131 ALA B N 1
ATOM 5553 C CA . ALA B 1 131 ? -11.492 23 -13.406 1 69.94 131 ALA B CA 1
ATOM 5554 C C . ALA B 1 131 ? -11.172 24.203 -14.297 1 69.94 131 ALA B C 1
ATOM 5556 O O . ALA B 1 131 ? -11.828 25.234 -14.211 1 69.94 131 ALA B O 1
ATOM 5557 N N . ILE B 1 132 ? -10.195 24.016 -15.086 1 75.94 132 ILE B N 1
ATOM 5558 C CA . ILE B 1 132 ? -9.805 25.078 -16 1 75.94 132 ILE B CA 1
ATOM 5559 C C . ILE B 1 132 ? -10.93 25.359 -16.984 1 75.94 132 ILE B C 1
ATOM 5561 O O . ILE B 1 132 ? -11.219 26.516 -17.297 1 75.94 132 ILE B O 1
ATOM 5565 N N . GLU B 1 133 ? -11.438 24.234 -17.438 1 80.44 133 GLU B N 1
ATOM 5566 C CA . GLU B 1 133 ? -12.594 24.391 -18.312 1 80.44 133 GLU B CA 1
ATOM 5567 C C . GLU B 1 133 ? -13.68 25.234 -17.656 1 80.44 133 GLU B C 1
ATOM 5569 O O . GLU B 1 133 ? -14.203 26.172 -18.266 1 80.44 133 GLU B O 1
ATOM 5574 N N . LYS B 1 134 ? -13.93 24.859 -16.594 1 73.31 134 LYS B N 1
ATOM 5575 C CA . LYS B 1 134 ? -14.969 25.578 -15.859 1 73.31 134 LYS B CA 1
ATOM 5576 C C . LYS B 1 134 ? -14.625 27.047 -15.695 1 73.31 134 LYS B C 1
ATOM 5578 O O . LYS B 1 134 ? -15.484 27.922 -15.891 1 73.31 134 LYS B O 1
ATOM 5583 N N . MET B 1 135 ? -13.5 27.312 -15.305 1 75.38 135 MET B N 1
ATOM 5584 C CA . MET B 1 135 ? -13.062 28.688 -15.117 1 75.38 135 MET B CA 1
ATOM 5585 C C . MET B 1 135 ? -13.195 29.484 -16.406 1 75.38 135 MET B C 1
ATOM 5587 O O . MET B 1 135 ? -13.68 30.625 -16.406 1 75.38 135 MET B O 1
ATOM 5591 N N . LEU B 1 136 ? -12.781 28.844 -17.422 1 82.12 136 LEU B N 1
ATOM 5592 C CA . LEU B 1 136 ? -12.836 29.516 -18.719 1 82.12 136 LEU B CA 1
ATOM 5593 C C . LEU B 1 136 ? -14.273 29.75 -19.156 1 82.12 136 LEU B C 1
ATOM 5595 O O . LEU B 1 136 ? -14.609 30.844 -19.641 1 82.12 136 LEU B O 1
ATOM 5599 N N . LEU B 1 137 ? -15.039 28.75 -19 1 80.06 137 LEU B N 1
ATOM 5600 C CA . LEU B 1 137 ? -16.438 28.891 -19.391 1 80.06 137 LEU B CA 1
ATOM 5601 C C . LEU B 1 137 ? -17.141 29.953 -18.531 1 80.06 137 LEU B C 1
ATOM 5603 O O . LEU B 1 137 ? -17.969 30.703 -19.047 1 80.06 137 LEU B O 1
ATOM 5607 N N . ASP B 1 138 ? -16.766 29.953 -17.281 1 73.5 138 ASP B N 1
ATOM 5608 C CA . ASP B 1 138 ? -17.328 30.969 -16.406 1 73.5 138 ASP B CA 1
ATOM 5609 C C . ASP B 1 138 ? -16.906 32.375 -16.859 1 73.5 138 ASP B C 1
ATOM 5611 O O . ASP B 1 138 ? -17.719 33.281 -16.875 1 73.5 138 ASP B O 1
ATOM 5615 N N . CYS B 1 139 ? -15.688 32.531 -17.188 1 77.81 139 CYS B N 1
ATOM 5616 C CA . CYS B 1 139 ? -15.188 33.812 -17.656 1 77.81 139 CYS B CA 1
ATOM 5617 C C . CYS B 1 139 ? -15.836 34.188 -18.969 1 77.81 139 CYS B C 1
ATOM 5619 O O . CYS B 1 139 ? -16.125 35.375 -19.219 1 77.81 139 CYS B O 1
ATOM 5621 N N . LEU B 1 140 ? -16.047 33.188 -19.797 1 82.62 140 LEU B N 1
ATOM 5622 C CA . LEU B 1 140 ? -16.703 33.438 -21.078 1 82.62 140 LEU B CA 1
ATOM 5623 C C . LEU B 1 140 ? -18.156 33.875 -20.875 1 82.62 140 LEU B C 1
ATOM 5625 O O . LEU B 1 140 ? -18.688 34.656 -21.672 1 82.62 140 LEU B O 1
ATOM 5629 N N . ALA B 1 141 ? -18.688 33.281 -19.922 1 75.31 141 ALA B N 1
ATOM 5630 C CA . ALA B 1 141 ? -20.062 33.656 -19.609 1 75.31 141 ALA B CA 1
ATOM 5631 C C . ALA B 1 141 ? -20.094 34.938 -18.766 1 75.31 141 ALA B C 1
ATOM 5633 O O . ALA B 1 141 ? -21.156 35.312 -18.25 1 75.31 141 ALA B O 1
ATOM 5634 N N . ASN B 1 142 ? -18.953 35.656 -18.672 1 64.62 142 ASN B N 1
ATOM 5635 C CA . ASN B 1 142 ? -18.781 36.875 -17.891 1 64.62 142 ASN B CA 1
ATOM 5636 C C . ASN B 1 142 ? -19.188 36.688 -16.438 1 64.62 142 ASN B C 1
ATOM 5638 O O . ASN B 1 142 ? -19.75 37.562 -15.805 1 64.62 142 ASN B O 1
ATOM 5642 N N . LYS B 1 143 ? -19.266 35.469 -16.141 1 58.41 143 LYS B N 1
ATOM 5643 C CA . LYS B 1 143 ? -19.438 35.219 -14.719 1 58.41 143 LYS B CA 1
ATOM 5644 C C . LYS B 1 143 ? -18.172 35.5 -13.945 1 58.41 143 LYS B C 1
ATOM 5646 O O . LYS B 1 143 ? -17.062 35.156 -14.391 1 58.41 143 LYS B O 1
ATOM 5651 N N . THR B 1 144 ? -18.156 36.469 -13.227 1 46.78 144 THR B N 1
ATOM 5652 C CA . THR B 1 144 ? -16.984 36.781 -12.414 1 46.78 144 THR B CA 1
ATOM 5653 C C . THR B 1 144 ? -16.547 35.562 -11.594 1 46.78 144 THR B C 1
ATOM 5655 O O . THR B 1 144 ? -17.375 34.875 -11 1 46.78 144 THR B O 1
ATOM 5658 N N . ILE B 1 145 ? -15.406 35 -12.047 1 48.09 145 ILE B N 1
ATOM 5659 C CA . ILE B 1 145 ? -14.844 34.094 -11.055 1 48.09 145 ILE B CA 1
ATOM 5660 C C . ILE B 1 145 ? -15.094 34.656 -9.656 1 48.09 145 ILE B C 1
ATOM 5662 O O . ILE B 1 145 ? -14.609 35.75 -9.312 1 48.09 145 ILE B O 1
ATOM 5666 N N . VAL B 1 146 ? -16.234 34.625 -9.281 1 41.78 146 VAL B N 1
ATOM 5667 C CA . VAL B 1 146 ? -16.703 35.219 -8.031 1 41.78 146 VAL B CA 1
ATOM 5668 C C . VAL B 1 146 ? -15.57 35.188 -7.004 1 41.78 146 VAL B C 1
ATOM 5670 O O . VAL B 1 146 ? -15.086 34.125 -6.621 1 41.78 146 VAL B O 1
ATOM 5673 N N . GLU B 1 147 ? -14.695 36.188 -7.105 1 43.81 147 GLU B N 1
ATOM 5674 C CA . GLU B 1 147 ? -13.938 36.5 -5.895 1 43.81 147 GLU B CA 1
ATOM 5675 C C . GLU B 1 147 ? -14.828 36.438 -4.66 1 43.81 147 GLU B C 1
ATOM 5677 O O . GLU B 1 147 ? -15.617 37.344 -4.414 1 43.81 147 GLU B O 1
ATOM 5682 N N . LEU B 1 148 ? -15.406 35.469 -4.465 1 43.91 148 LEU B N 1
ATOM 5683 C CA . LEU B 1 148 ? -16.234 35.375 -3.275 1 43.91 148 LEU B CA 1
ATOM 5684 C C . LEU B 1 148 ? -15.586 36.062 -2.088 1 43.91 148 LEU B C 1
ATOM 5686 O O . LEU B 1 148 ? -16.062 35.969 -0.958 1 43.91 148 LEU B O 1
ATOM 5690 N N . SER B 1 149 ? -14.422 36.594 -2.338 1 45.56 149 SER B N 1
ATOM 5691 C CA . SER B 1 149 ? -13.844 37.438 -1.297 1 45.56 149 SER B CA 1
ATOM 5692 C C . SER B 1 149 ? -14.82 38.531 -0.87 1 45.56 149 SER B C 1
ATOM 5694 O O . SER B 1 149 ? -14.742 39.031 0.252 1 45.56 149 SER B O 1
ATOM 5696 N N . ASP B 1 150 ? -15.594 38.938 -1.795 1 45.38 150 ASP B N 1
ATOM 5697 C CA . ASP B 1 150 ? -16.422 40.094 -1.479 1 45.38 150 ASP B CA 1
ATOM 5698 C C . ASP B 1 150 ? -17.734 39.656 -0.823 1 45.38 150 ASP B C 1
ATOM 5700 O O . ASP B 1 150 ? -18.609 40.469 -0.575 1 45.38 150 ASP B O 1
ATOM 5704 N N . CYS B 1 151 ? -17.953 38.469 -0.888 1 48.28 151 CYS B N 1
ATOM 5705 C CA . CYS B 1 151 ? -19.188 38.062 -0.22 1 48.28 151 CYS B CA 1
ATOM 5706 C C . CYS B 1 151 ? -19.078 38.25 1.288 1 48.28 151 CYS B C 1
ATOM 5708 O O . CYS B 1 151 ? -18.25 37.625 1.939 1 48.28 151 CYS B O 1
ATOM 5710 N N . LEU B 1 152 ? -19.484 39.344 1.789 1 54.19 152 LEU B N 1
ATOM 5711 C CA . LEU B 1 152 ? -19.453 39.781 3.184 1 54.19 152 LEU B CA 1
ATOM 5712 C C . LEU B 1 152 ? -20.234 38.812 4.07 1 54.19 152 LEU B C 1
ATOM 5714 O O . LEU B 1 152 ? -20.156 38.875 5.301 1 54.19 152 LEU B O 1
ATOM 5718 N N . GLN B 1 153 ? -20.984 37.812 3.43 1 68.5 153 GLN B N 1
ATOM 5719 C CA . GLN B 1 153 ? -21.812 37 4.309 1 68.5 153 GLN B CA 1
ATOM 5720 C C . GLN B 1 153 ? -21.172 35.625 4.562 1 68.5 153 GLN B C 1
ATOM 5722 O O . GLN B 1 153 ? -20.531 35.062 3.676 1 68.5 153 GLN B O 1
ATOM 5727 N N . LYS B 1 154 ? -21.172 35.188 5.812 1 82.06 154 LYS B N 1
ATOM 5728 C CA . LYS B 1 154 ? -20.703 33.875 6.215 1 82.06 154 LYS B CA 1
ATOM 5729 C C . LYS B 1 154 ? -21.469 32.781 5.473 1 82.06 154 LYS B C 1
ATOM 5731 O O . LYS B 1 154 ? -22.672 32.906 5.234 1 82.06 154 LYS B O 1
ATOM 5736 N N . MET B 1 155 ? -20.766 31.797 4.941 1 86.62 155 MET B N 1
ATOM 5737 C CA . MET B 1 155 ? -21.453 30.797 4.129 1 86.62 155 MET B CA 1
ATOM 5738 C C . MET B 1 155 ? -20.828 29.422 4.316 1 86.62 155 MET B C 1
ATOM 5740 O O . MET B 1 155 ? -19.672 29.312 4.742 1 86.62 155 MET B O 1
ATOM 5744 N N . ILE B 1 156 ? -21.672 28.406 4.082 1 89.62 156 ILE B N 1
ATOM 5745 C CA . ILE B 1 156 ? -21.234 27.031 3.928 1 89.62 156 ILE B CA 1
ATOM 5746 C C . ILE B 1 156 ? -21.172 26.672 2.443 1 89.62 156 ILE B C 1
ATOM 5748 O O . ILE B 1 156 ? -22.141 26.875 1.708 1 89.62 156 ILE B O 1
ATOM 5752 N N . ILE B 1 157 ? -20.078 26.141 2.006 1 85.75 157 ILE B N 1
ATOM 5753 C CA . ILE B 1 157 ? -19.906 25.844 0.588 1 85.75 157 ILE B CA 1
ATOM 5754 C C . ILE B 1 157 ? -20.266 24.391 0.317 1 85.75 157 ILE B C 1
ATOM 5756 O O . ILE B 1 157 ? -19.828 23.484 1.031 1 85.75 157 ILE B O 1
ATOM 5760 N N . VAL B 1 158 ? -21.156 24.234 -0.62 1 87.5 158 VAL B N 1
ATOM 5761 C CA . VAL B 1 158 ? -21.531 22.906 -1.081 1 87.5 158 VAL B CA 1
ATOM 5762 C C . VAL B 1 158 ? -21.062 22.703 -2.521 1 87.5 158 VAL B C 1
ATOM 5764 O O . VAL B 1 158 ? -21.312 23.547 -3.385 1 87.5 158 VAL B O 1
ATOM 5767 N N . ALA B 1 159 ? -20.312 21.609 -2.76 1 82.38 159 ALA B N 1
ATOM 5768 C CA . ALA B 1 159 ? -19.797 21.375 -4.105 1 82.38 159 ALA B CA 1
ATOM 5769 C C . ALA B 1 159 ? -19.688 19.875 -4.395 1 82.38 159 ALA B C 1
ATOM 5771 O O . ALA B 1 159 ? -19.781 19.062 -3.479 1 82.38 159 ALA B O 1
ATOM 5772 N N . ASP B 1 160 ? -19.703 19.547 -5.676 1 76.94 160 ASP B N 1
ATOM 5773 C CA . ASP B 1 160 ? -19.391 18.156 -6.016 1 76.94 160 ASP B CA 1
ATOM 5774 C C . ASP B 1 160 ? -17.984 17.797 -5.551 1 76.94 160 ASP B C 1
ATOM 5776 O O . ASP B 1 160 ? -17.797 16.781 -4.863 1 76.94 160 ASP B O 1
ATOM 5780 N N . GLU B 1 161 ? -17.125 18.531 -5.934 1 71.69 161 GLU B N 1
ATOM 5781 C CA . GLU B 1 161 ? -15.734 18.516 -5.5 1 71.69 161 GLU B CA 1
ATOM 5782 C C . GLU B 1 161 ? -15.156 19.938 -5.441 1 71.69 161 GLU B C 1
ATOM 5784 O O . GLU B 1 161 ? -15.57 20.812 -6.203 1 71.69 161 GLU B O 1
ATOM 5789 N N . LEU B 1 162 ? -14.453 20.141 -4.355 1 67.69 162 LEU B N 1
ATOM 5790 C CA . LEU B 1 162 ? -13.82 21.453 -4.25 1 67.69 162 LEU B CA 1
ATOM 5791 C C . LEU B 1 162 ? -12.352 21.375 -4.66 1 67.69 162 LEU B C 1
ATOM 5793 O O . LEU B 1 162 ? -11.57 20.641 -4.051 1 67.69 162 LEU B O 1
ATOM 5797 N N . THR B 1 163 ? -12.156 22 -5.746 1 60.03 163 THR B N 1
ATOM 5798 C CA . THR B 1 163 ? -10.773 22.109 -6.191 1 60.03 163 THR B CA 1
ATOM 5799 C C . THR B 1 163 ? -10.07 23.266 -5.484 1 60.03 163 THR B C 1
ATOM 5801 O O . THR B 1 163 ? -10.719 24.125 -4.898 1 60.03 163 THR B O 1
ATOM 5804 N N . PRO B 1 164 ? -8.82 23.203 -5.379 1 55.25 164 PRO B N 1
ATOM 5805 C CA . PRO B 1 164 ? -8.094 24.344 -4.816 1 55.25 164 PRO B CA 1
ATOM 5806 C C . PRO B 1 164 ? -8.539 25.688 -5.41 1 55.25 164 PRO B C 1
ATOM 5808 O O . PRO B 1 164 ? -8.641 26.688 -4.691 1 55.25 164 PRO B O 1
ATOM 5811 N N . ALA B 1 165 ? -8.922 25.594 -6.684 1 54.62 165 ALA B N 1
ATOM 5812 C CA . ALA B 1 165 ? -9.375 26.812 -7.348 1 54.62 165 ALA B CA 1
ATOM 5813 C C . ALA B 1 165 ? -10.695 27.297 -6.762 1 54.62 165 ALA B C 1
ATOM 5815 O O . ALA B 1 165 ? -10.961 28.5 -6.734 1 54.62 165 ALA B O 1
ATOM 5816 N N . ASP B 1 166 ? -11.469 26.359 -6.289 1 60.81 166 ASP B N 1
ATOM 5817 C CA . ASP B 1 166 ? -12.766 26.703 -5.715 1 60.81 166 ASP B CA 1
ATOM 5818 C C . ASP B 1 166 ? -12.609 27.344 -4.336 1 60.81 166 ASP B C 1
ATOM 5820 O O . ASP B 1 166 ? -13.414 28.188 -3.943 1 60.81 166 ASP B O 1
ATOM 5824 N N . THR B 1 167 ? -11.586 26.922 -3.631 1 59.5 167 THR B N 1
ATOM 5825 C CA . THR B 1 167 ? -11.492 27.281 -2.219 1 59.5 167 THR B CA 1
ATOM 5826 C C . THR B 1 167 ? -10.789 28.625 -2.039 1 59.5 167 THR B C 1
ATOM 5828 O O . THR B 1 167 ? -11.008 29.312 -1.042 1 59.5 167 THR B O 1
ATOM 5831 N N . ILE B 1 168 ? -9.977 28.922 -2.973 1 50.5 168 ILE B N 1
ATOM 5832 C CA . ILE B 1 168 ? -9.133 30.109 -2.879 1 50.5 168 ILE B CA 1
ATOM 5833 C C . ILE B 1 168 ? -10 31.359 -2.949 1 50.5 168 ILE B C 1
ATOM 5835 O O . ILE B 1 168 ? -9.633 32.406 -2.404 1 50.5 168 ILE B O 1
ATOM 5839 N N . VAL B 1 169 ? -11.141 31.203 -3.463 1 53.94 169 VAL B N 1
ATOM 5840 C CA . VAL B 1 169 ? -11.953 32.375 -3.789 1 53.94 169 VAL B CA 1
ATOM 5841 C C . VAL B 1 169 ? -12.742 32.812 -2.559 1 53.94 169 VAL B C 1
ATOM 5843 O O . VAL B 1 169 ? -13.312 33.906 -2.535 1 53.94 169 VAL B O 1
ATOM 5846 N N . TYR B 1 170 ? -12.5 32.062 -1.561 1 60.66 170 TYR B N 1
ATOM 5847 C CA . TYR B 1 170 ? -13.359 32.375 -0.432 1 60.66 170 TYR B CA 1
ATOM 5848 C C . TYR B 1 170 ? -12.555 33.031 0.698 1 60.66 170 TYR B C 1
ATOM 5850 O O . TYR B 1 170 ? -11.406 32.656 0.94 1 60.66 170 TYR B O 1
ATOM 5858 N N . ASN B 1 171 ? -13 34.188 1.147 1 61.69 171 ASN B N 1
ATOM 5859 C CA . ASN B 1 171 ? -12.469 34.75 2.389 1 61.69 171 ASN B CA 1
ATOM 5860 C C . ASN B 1 171 ? -12.594 33.75 3.543 1 61.69 171 ASN B C 1
ATOM 5862 O O . ASN B 1 171 ? -13.703 33.344 3.9 1 61.69 171 ASN B O 1
ATOM 5866 N N . PRO B 1 172 ? -11.469 33.344 4.082 1 65.69 172 PRO B N 1
ATOM 5867 C CA . PRO B 1 172 ? -11.516 32.344 5.168 1 65.69 172 PRO B CA 1
ATOM 5868 C C . PRO B 1 172 ? -12.43 32.781 6.312 1 65.69 172 PRO B C 1
ATOM 5870 O O . PRO B 1 172 ? -13.023 31.938 6.984 1 65.69 172 PRO B O 1
ATOM 5873 N N . ASP B 1 173 ? -12.477 34.094 6.441 1 68 173 ASP B N 1
ATOM 5874 C CA . ASP B 1 173 ? -13.273 34.625 7.551 1 68 173 ASP B CA 1
ATOM 5875 C C . ASP B 1 173 ? -14.766 34.406 7.293 1 68 173 ASP B C 1
ATOM 5877 O O . ASP B 1 173 ? -15.57 34.406 8.227 1 68 173 ASP B O 1
ATOM 5881 N N . GLN B 1 174 ? -15.055 34.188 6.047 1 76.12 174 GLN B N 1
ATOM 5882 C CA . GLN B 1 174 ? -16.469 34.062 5.695 1 76.12 174 GLN B CA 1
ATOM 5883 C C . GLN B 1 174 ? -16.859 32.594 5.535 1 76.12 174 GLN B C 1
ATOM 5885 O O . GLN B 1 174 ? -18.047 32.281 5.449 1 76.12 174 GLN B O 1
ATOM 5890 N N . LEU B 1 175 ? -15.953 31.781 5.574 1 79.38 175 LEU B N 1
ATOM 5891 C CA . LEU B 1 175 ? -16.234 30.359 5.391 1 79.38 175 LEU B CA 1
ATOM 5892 C C . LEU B 1 175 ? -16.562 29.688 6.723 1 79.38 175 LEU B C 1
ATOM 5894 O O . LEU B 1 175 ? -15.773 29.766 7.668 1 79.38 175 LEU B O 1
ATOM 5898 N N . GLN B 1 176 ? -17.766 29.062 6.703 1 86.12 176 GLN B N 1
ATOM 5899 C CA . GLN B 1 176 ? -18.203 28.438 7.957 1 86.12 176 GLN B CA 1
ATOM 5900 C C . GLN B 1 176 ? -18.203 26.922 7.848 1 86.12 176 GLN B C 1
ATOM 5902 O O . GLN B 1 176 ? -18.359 26.219 8.852 1 86.12 176 GLN B O 1
ATOM 5907 N N . GLY B 1 177 ? -18 26.391 6.637 1 86.88 177 GLY B N 1
ATOM 5908 C CA . GLY B 1 177 ? -17.953 24.953 6.477 1 86.88 177 GLY B CA 1
ATOM 5909 C C . GLY B 1 177 ? -17.938 24.516 5.027 1 86.88 177 GLY B C 1
ATOM 5910 O O . GLY B 1 177 ? -18.188 25.312 4.125 1 86.88 177 GLY B O 1
ATOM 5911 N N . PHE B 1 178 ? -17.609 23.25 4.848 1 86 178 PHE B N 1
ATOM 5912 C CA . PHE B 1 178 ? -17.562 22.688 3.508 1 86 178 PHE B CA 1
ATOM 5913 C C . PHE B 1 178 ? -18.359 21.391 3.436 1 86 178 PHE B C 1
ATOM 5915 O O . PHE B 1 178 ? -18.344 20.594 4.371 1 86 178 PHE B O 1
ATOM 5922 N N . ILE B 1 179 ? -19.141 21.25 2.365 1 88.12 179 ILE B N 1
ATOM 5923 C CA . ILE B 1 179 ? -19.844 20 2.031 1 88.12 179 ILE B CA 1
ATOM 5924 C C . ILE B 1 179 ? -19.484 19.578 0.607 1 88.12 179 ILE B C 1
ATOM 5926 O O . ILE B 1 179 ? -19.688 20.344 -0.342 1 88.12 179 ILE B O 1
ATOM 5930 N N . THR B 1 180 ? -18.906 18.375 0.457 1 85.62 180 THR B N 1
ATOM 5931 C CA . THR B 1 180 ? -18.578 17.938 -0.896 1 85.62 180 THR B CA 1
ATOM 5932 C C . THR B 1 180 ? -19.203 16.562 -1.181 1 85.62 180 THR B C 1
ATOM 5934 O O . THR B 1 180 ? -19.328 15.734 -0.281 1 85.62 180 THR B O 1
ATOM 5937 N N . CYS B 1 181 ? -19.594 16.312 -2.432 1 80.62 181 CYS B N 1
ATOM 5938 C CA . CYS B 1 181 ? -20.203 15.039 -2.838 1 80.62 181 CYS B CA 1
ATOM 5939 C C . CYS B 1 181 ? -19.125 13.969 -3.027 1 80.62 181 CYS B C 1
ATOM 5941 O O . CYS B 1 181 ? -19.391 12.781 -2.824 1 80.62 181 CYS B O 1
ATOM 5943 N N . ARG B 1 182 ? -18.047 14.414 -3.457 1 70.94 182 ARG B N 1
ATOM 5944 C CA . ARG B 1 182 ? -16.922 13.5 -3.684 1 70.94 182 ARG B CA 1
ATOM 5945 C C . ARG B 1 182 ? -15.719 13.891 -2.842 1 70.94 182 ARG B C 1
ATOM 5947 O O . ARG B 1 182 ? -15.672 14.992 -2.285 1 70.94 182 ARG B O 1
ATOM 5954 N N . GLY B 1 183 ? -14.797 13.062 -2.621 1 62.84 183 GLY B N 1
ATOM 5955 C CA . GLY B 1 183 ? -13.562 13.367 -1.913 1 62.84 183 GLY B CA 1
ATOM 5956 C C . GLY B 1 183 ? -13.383 12.547 -0.646 1 62.84 183 GLY B C 1
ATOM 5957 O O . GLY B 1 183 ? -14.352 12.016 -0.106 1 62.84 183 GLY B O 1
ATOM 5958 N N . GLY B 1 184 ? -12.188 12.328 -0.283 1 61.62 184 GLY B N 1
ATOM 5959 C CA . GLY B 1 184 ? -11.836 11.633 0.945 1 61.62 184 GLY B CA 1
ATOM 5960 C C . GLY B 1 184 ? -11.406 12.57 2.059 1 61.62 184 GLY B C 1
ATOM 5961 O O . GLY B 1 184 ? -11.375 13.789 1.872 1 61.62 184 GLY B O 1
ATOM 5962 N N . VAL B 1 185 ? -11.281 12.156 3.289 1 59.69 185 VAL B N 1
ATOM 5963 C CA . VAL B 1 185 ? -10.938 12.898 4.492 1 59.69 185 VAL B CA 1
ATOM 5964 C C . VAL B 1 185 ? -9.578 13.57 4.316 1 59.69 185 VAL B C 1
ATOM 5966 O O . VAL B 1 185 ? -9.211 14.461 5.086 1 59.69 185 VAL B O 1
ATOM 5969 N N . THR B 1 186 ? -8.984 13.234 3.221 1 50.47 186 THR B N 1
ATOM 5970 C CA . THR B 1 186 ? -7.668 13.805 2.977 1 50.47 186 THR B CA 1
ATOM 5971 C C . THR B 1 186 ? -7.711 14.773 1.798 1 50.47 186 THR B C 1
ATOM 5973 O O . THR B 1 186 ? -6.668 15.219 1.315 1 50.47 186 THR B O 1
ATOM 5976 N N . SER B 1 187 ? -8.922 15.023 1.431 1 61.31 187 SER B N 1
ATOM 5977 C CA . SER B 1 187 ? -9.062 15.945 0.306 1 61.31 187 SER B CA 1
ATOM 5978 C C . SER B 1 187 ? -8.578 17.344 0.673 1 61.31 187 SER B C 1
ATOM 5980 O O . SER B 1 187 ? -8.492 17.688 1.854 1 61.31 187 SER B O 1
ATOM 5982 N N . HIS B 1 188 ? -8.25 18.062 -0.325 1 57.44 188 HIS B N 1
ATOM 5983 C CA . HIS B 1 188 ? -7.801 19.438 -0.149 1 57.44 188 HIS B CA 1
ATOM 5984 C C . HIS B 1 188 ? -8.797 20.234 0.682 1 57.44 188 HIS B C 1
ATOM 5986 O O . HIS B 1 188 ? -8.406 20.984 1.578 1 57.44 188 HIS B O 1
ATOM 5992 N N . SER B 1 189 ? -10.023 20.094 0.33 1 65.69 189 SER B N 1
ATOM 5993 C CA . SER B 1 189 ? -11.055 20.844 1.047 1 65.69 189 SER B CA 1
ATOM 5994 C C . SER B 1 189 ? -11.055 20.5 2.531 1 65.69 189 SER B C 1
ATOM 5996 O O . SER B 1 189 ? -11.25 21.375 3.379 1 65.69 189 SER B O 1
ATOM 5998 N N . VAL B 1 190 ? -10.719 19.328 2.783 1 70.62 190 VAL B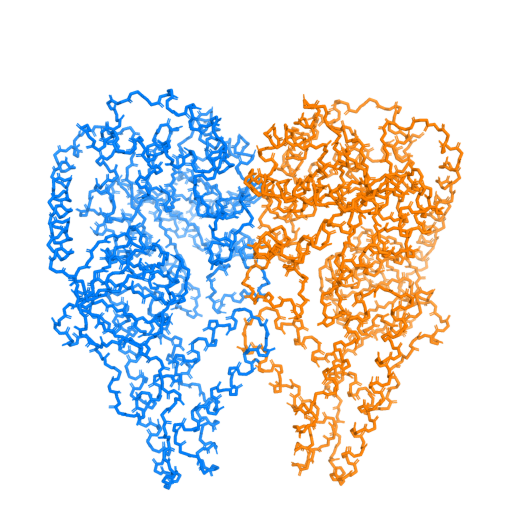 N 1
ATOM 5999 C CA . VAL B 1 190 ? -10.742 18.875 4.172 1 70.62 190 VAL B CA 1
ATOM 6000 C C . VAL B 1 190 ? -9.531 19.438 4.914 1 70.62 190 VAL B C 1
ATOM 6002 O O . VAL B 1 190 ? -9.648 19.891 6.055 1 70.62 190 VAL B O 1
ATOM 6005 N N . ILE B 1 191 ? -8.398 19.406 4.277 1 61.75 191 ILE B N 1
ATOM 6006 C CA . ILE B 1 191 ? -7.188 19.953 4.879 1 61.75 191 ILE B CA 1
ATOM 6007 C C . ILE B 1 191 ? -7.402 21.438 5.191 1 61.75 191 ILE B C 1
ATOM 6009 O O . ILE B 1 191 ? -7.074 21.906 6.285 1 61.75 191 ILE B O 1
ATOM 6013 N N . LEU B 1 192 ? -7.973 22.109 4.23 1 66.19 192 LEU B N 1
ATOM 6014 C CA . LEU B 1 192 ? -8.266 23.531 4.418 1 66.19 192 LEU B CA 1
ATOM 6015 C C . LEU B 1 192 ? -9.25 23.734 5.566 1 66.19 192 LEU B C 1
ATOM 6017 O O . LEU B 1 192 ? -9.078 24.641 6.379 1 66.19 192 LEU B O 1
ATOM 6021 N N . ALA B 1 193 ? -10.258 22.969 5.613 1 75.25 193 ALA B N 1
ATOM 6022 C CA . ALA B 1 193 ? -11.266 23.078 6.668 1 75.25 193 ALA B CA 1
ATOM 6023 C C . ALA B 1 193 ? -10.633 22.891 8.047 1 75.25 193 ALA B C 1
ATOM 6025 O O . ALA B 1 193 ? -10.914 23.656 8.969 1 75.25 193 ALA B O 1
ATOM 6026 N N . LYS B 1 194 ? -9.781 21.984 8.109 1 70.06 194 LYS B N 1
ATOM 6027 C CA . LYS B 1 194 ? -9.094 21.719 9.367 1 70.06 194 LYS B CA 1
ATOM 6028 C C . LYS B 1 194 ? -8.195 22.875 9.766 1 70.06 194 LYS B C 1
ATOM 6030 O O . LYS B 1 194 ? -8.148 23.266 10.938 1 70.06 194 LYS B O 1
ATOM 6035 N N . GLU B 1 195 ? -7.52 23.344 8.773 1 62.53 195 GLU B N 1
ATOM 6036 C CA . GLU B 1 195 ? -6.648 24.5 9.016 1 62.53 195 GLU B CA 1
ATOM 6037 C C . GLU B 1 195 ? -7.445 25.703 9.484 1 62.53 195 GLU B C 1
ATOM 6039 O O . GLU B 1 195 ? -6.969 26.484 10.305 1 62.53 195 GLU B O 1
ATOM 6044 N N . LEU B 1 196 ? -8.617 25.844 8.945 1 67.88 196 LEU B N 1
ATOM 6045 C CA . LEU B 1 196 ? -9.461 26.984 9.266 1 67.88 196 LEU B CA 1
ATOM 6046 C C . LEU B 1 196 ? -10.297 26.719 10.516 1 67.88 196 LEU B C 1
ATOM 6048 O O . LEU B 1 196 ? -10.906 27.625 11.062 1 67.88 196 LEU B O 1
ATOM 6052 N N . GLY B 1 197 ? -10.219 25.531 10.914 1 73.75 197 GLY B N 1
ATOM 6053 C CA . GLY B 1 197 ? -11.016 25.141 12.07 1 73.75 197 GLY B CA 1
ATOM 6054 C C . GLY B 1 197 ? -12.508 25.156 11.797 1 73.75 197 GLY B C 1
ATOM 6055 O O . GLY B 1 197 ? -13.297 25.547 12.664 1 73.75 197 GLY B O 1
ATOM 6056 N N . ILE B 1 198 ? -12.875 24.922 10.547 1 81.62 198 ILE B N 1
ATOM 6057 C CA . ILE B 1 198 ? -14.289 24.922 10.188 1 81.62 198 ILE B CA 1
ATOM 6058 C C . ILE B 1 198 ? -14.734 23.5 9.844 1 81.62 198 ILE B C 1
ATOM 6060 O O . ILE B 1 198 ? -13.922 22.672 9.43 1 81.62 198 ILE B O 1
ATOM 6064 N N . PRO B 1 199 ? -16.016 23.219 10.109 1 87.94 199 PRO B N 1
ATOM 6065 C CA . PRO B 1 199 ? -16.5 21.875 9.844 1 87.94 199 PRO B CA 1
ATOM 6066 C C . PRO B 1 199 ? -16.531 21.531 8.359 1 87.94 199 PRO B C 1
ATOM 6068 O O . PRO B 1 199 ? -16.766 22.406 7.527 1 87.94 199 PRO B O 1
ATOM 6071 N N . ALA B 1 200 ? -16.266 20.266 8.078 1 87.31 200 ALA B N 1
ATOM 6072 C CA . ALA B 1 200 ? -16.344 19.781 6.699 1 87.31 200 ALA B CA 1
ATOM 6073 C C . ALA B 1 200 ? -16.875 18.344 6.641 1 87.31 200 ALA B C 1
ATOM 6075 O O . ALA B 1 200 ? -16.547 17.531 7.496 1 87.31 200 ALA B O 1
ATOM 6076 N N . ILE B 1 201 ? -17.812 18.125 5.75 1 87.94 201 ILE B N 1
ATOM 6077 C CA . ILE B 1 201 ? -18.359 16.812 5.48 1 87.94 201 ILE B CA 1
ATOM 6078 C C . ILE B 1 201 ? -18.141 16.453 4.012 1 87.94 201 ILE B C 1
ATOM 6080 O O . ILE B 1 201 ? -18.453 17.234 3.119 1 87.94 201 ILE B O 1
ATOM 6084 N N . VAL B 1 202 ? -17.547 15.242 3.82 1 83.31 202 VAL B N 1
ATOM 6085 C CA . VAL B 1 202 ? -17.25 14.836 2.449 1 83.31 202 VAL B CA 1
ATOM 6086 C C . VAL B 1 202 ? -18.031 13.57 2.102 1 83.31 202 VAL B C 1
ATOM 6088 O O . VAL B 1 202 ? -18.641 12.953 2.977 1 83.31 202 VAL B O 1
ATOM 6091 N N . GLY B 1 203 ? -18.188 13.242 0.729 1 77.06 203 GLY B N 1
ATOM 6092 C CA . GLY B 1 203 ? -18.875 12.047 0.266 1 77.06 203 GLY B CA 1
ATOM 6093 C C . GLY B 1 203 ? -20.375 12.117 0.436 1 77.06 203 GLY B C 1
ATOM 6094 O O . GLY B 1 203 ? -21.016 11.125 0.779 1 77.06 203 GLY B O 1
ATOM 6095 N N . VAL B 1 204 ? -20.938 13.258 0.343 1 84.69 204 VAL B N 1
ATOM 6096 C CA . VAL B 1 204 ? -22.359 13.453 0.534 1 84.69 204 VAL B CA 1
ATOM 6097 C C . VAL B 1 204 ? -23.109 13.164 -0.77 1 84.69 204 VAL B C 1
ATOM 6099 O O . VAL B 1 204 ? -22.781 13.727 -1.816 1 84.69 204 VAL B O 1
ATOM 6102 N N . SER B 1 205 ? -23.984 12.234 -0.708 1 82.56 205 SER B N 1
ATOM 6103 C CA . SER B 1 205 ? -24.797 11.938 -1.885 1 82.56 205 SER B CA 1
ATOM 6104 C C . SER B 1 205 ? -25.969 12.906 -2.01 1 82.56 205 SER B C 1
ATOM 6106 O O . SER B 1 205 ? -27.031 12.688 -1.417 1 82.56 205 SER B O 1
ATOM 6108 N N . VAL B 1 206 ? -25.844 13.867 -2.807 1 82.44 206 VAL B N 1
ATOM 6109 C CA . VAL B 1 206 ? -26.906 14.844 -3.025 1 82.44 206 VAL B CA 1
ATOM 6110 C C . VAL B 1 206 ? -26.812 15.414 -4.438 1 82.44 206 VAL B C 1
ATOM 6112 O O . VAL B 1 206 ? -25.703 15.547 -4.984 1 82.44 206 VAL B O 1
ATOM 6115 N N . ASP B 1 207 ? -27.984 15.641 -4.941 1 81.56 207 ASP B N 1
ATOM 6116 C CA . ASP B 1 207 ? -28.031 16.328 -6.227 1 81.56 207 ASP B CA 1
ATOM 6117 C C . ASP B 1 207 ? -27.828 17.844 -6.051 1 81.56 207 ASP B C 1
ATOM 6119 O O . ASP B 1 207 ? -28.703 18.531 -5.512 1 81.56 207 ASP B O 1
ATOM 6123 N N . LEU B 1 208 ? -26.828 18.359 -6.531 1 82.81 208 LEU B N 1
ATOM 6124 C CA . LEU B 1 208 ? -26.484 19.766 -6.352 1 82.81 208 LEU B CA 1
ATOM 6125 C C . LEU B 1 208 ? -27.531 20.672 -6.98 1 82.81 208 LEU B C 1
ATOM 6127 O O . LEU B 1 208 ? -27.734 21.797 -6.527 1 82.81 208 LEU B O 1
ATOM 6131 N N . ASP B 1 209 ? -28.172 20.172 -8.016 1 78.38 209 ASP B N 1
ATOM 6132 C CA . ASP B 1 209 ? -29.172 20.969 -8.719 1 78.38 209 ASP B CA 1
ATOM 6133 C C . ASP B 1 209 ? -30.422 21.156 -7.871 1 78.38 209 ASP B C 1
ATOM 6135 O O . ASP B 1 209 ? -31.219 22.062 -8.109 1 78.38 209 ASP B O 1
ATOM 6139 N N . SER B 1 210 ? -30.531 20.328 -6.934 1 83.31 210 SER B N 1
ATOM 6140 C CA . SER B 1 210 ? -31.703 20.422 -6.066 1 83.31 210 SER B CA 1
ATOM 6141 C C . SER B 1 210 ? -31.5 21.438 -4.953 1 83.31 210 SER B C 1
ATOM 6143 O O . SER B 1 210 ? -32.438 21.828 -4.27 1 83.31 210 SER B O 1
ATOM 6145 N N . LEU B 1 211 ? -30.297 21.891 -4.859 1 87.25 211 LEU B N 1
ATOM 6146 C CA . LEU B 1 211 ? -29.969 22.828 -3.791 1 87.25 211 LEU B CA 1
ATOM 6147 C C . LEU B 1 211 ? -30.094 24.266 -4.273 1 87.25 211 LEU B C 1
ATOM 6149 O O . LEU B 1 211 ? -29.906 24.547 -5.457 1 87.25 211 LEU B O 1
ATOM 6153 N N . ILE B 1 212 ? -30.484 25.109 -3.336 1 84.06 212 ILE B N 1
ATOM 6154 C CA . ILE B 1 212 ? -30.672 26.531 -3.66 1 84.06 212 ILE B CA 1
ATOM 6155 C C . ILE B 1 212 ? -29.672 27.375 -2.871 1 84.06 212 ILE B C 1
ATOM 6157 O O . ILE B 1 212 ? -29.516 27.188 -1.659 1 84.06 212 ILE B O 1
ATOM 6161 N N . ASP B 1 213 ? -29.078 28.344 -3.576 1 85.31 213 ASP B N 1
ATOM 6162 C CA . ASP B 1 213 ? -28.188 29.266 -2.881 1 85.31 213 ASP B CA 1
ATOM 6163 C C . ASP B 1 213 ? -28.953 30.047 -1.808 1 85.31 213 ASP B C 1
ATOM 6165 O O . ASP B 1 213 ? -30.078 30.484 -2.033 1 85.31 213 ASP B O 1
ATOM 6169 N N . GLY B 1 214 ? -28.312 30.203 -0.697 1 86.81 214 GLY B N 1
ATOM 6170 C CA . GLY B 1 214 ? -28.922 30.984 0.367 1 86.81 214 GLY B CA 1
ATOM 6171 C C . GLY B 1 214 ? -29.766 30.156 1.318 1 86.81 214 GLY B C 1
ATOM 6172 O O . GLY B 1 214 ? -30.203 30.641 2.354 1 86.81 214 GLY B O 1
ATOM 6173 N N . GLN B 1 215 ? -29.891 28.953 0.96 1 89.62 215 GLN B N 1
ATOM 6174 C CA . GLN B 1 215 ? -30.609 28.047 1.859 1 89.62 215 GLN B CA 1
ATOM 6175 C C . GLN B 1 215 ? -29.844 27.859 3.168 1 89.62 215 GLN B C 1
ATOM 6177 O O . GLN B 1 215 ? -28.609 27.766 3.172 1 89.62 215 GLN B O 1
ATOM 6182 N N . SER B 1 216 ? -30.688 27.859 4.254 1 92.5 216 SER B N 1
ATOM 6183 C CA . SER B 1 216 ? -30.062 27.672 5.555 1 92.5 216 SER B CA 1
ATOM 6184 C C . SER B 1 216 ? -29.672 26.203 5.766 1 92.5 216 SER B C 1
ATOM 6186 O O . SER B 1 216 ? -30.406 25.297 5.371 1 92.5 216 SER B O 1
ATOM 6188 N N . ALA B 1 217 ? -28.531 26.078 6.332 1 93.5 217 ALA B N 1
ATOM 6189 C CA . ALA B 1 217 ? -28.078 24.703 6.586 1 93.5 217 ALA B CA 1
ATOM 6190 C C . ALA B 1 217 ? -27.266 24.625 7.871 1 93.5 217 ALA B C 1
ATOM 6192 O O . ALA B 1 217 ? -26.641 25.609 8.273 1 93.5 217 ALA B O 1
ATOM 6193 N N . ILE B 1 218 ? -27.406 23.484 8.578 1 93.38 218 ILE B N 1
ATOM 6194 C CA . ILE B 1 218 ? -26.531 23.125 9.688 1 93.38 218 ILE B CA 1
ATOM 6195 C C . ILE B 1 218 ? -25.562 22.031 9.25 1 93.38 218 ILE B C 1
ATOM 6197 O O . ILE B 1 218 ? -25.984 21.031 8.664 1 93.38 218 ILE B O 1
ATOM 6201 N N . VAL B 1 219 ? -24.25 22.312 9.484 1 92.19 219 VAL B N 1
ATOM 6202 C CA . VAL B 1 219 ? -23.219 21.312 9.195 1 92.19 219 VAL B CA 1
ATOM 6203 C C . VAL B 1 219 ? -22.594 20.812 10.5 1 92.19 219 VAL B C 1
ATOM 6205 O O . VAL B 1 219 ? -22.016 21.609 11.25 1 92.19 219 VAL B O 1
ATOM 6208 N N . ASP B 1 220 ? -22.797 19.547 10.727 1 89.69 220 ASP B N 1
ATOM 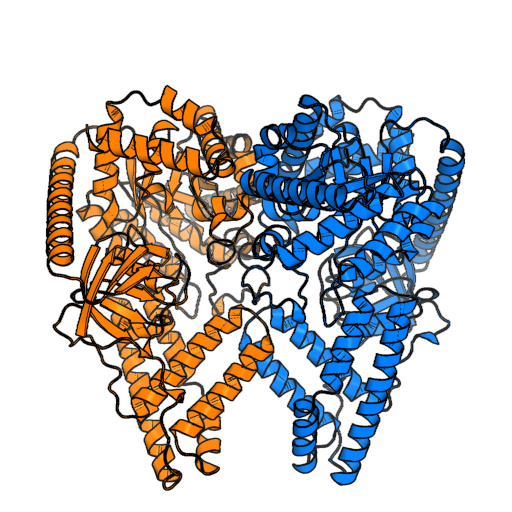6209 C CA . ASP B 1 220 ? -22.172 18.906 11.875 1 89.69 220 ASP B CA 1
ATOM 6210 C C . ASP B 1 220 ? -21 18.031 11.438 1 89.69 220 ASP B C 1
ATOM 6212 O O . ASP B 1 220 ? -21.172 16.828 11.18 1 89.69 220 ASP B O 1
ATOM 6216 N N . GLY B 1 221 ? -19.859 18.672 11.477 1 85.25 221 GLY B N 1
ATOM 6217 C CA . GLY B 1 221 ? -18.656 18 10.984 1 85.25 221 GLY B CA 1
ATOM 6218 C C . GLY B 1 221 ? -18.188 16.875 11.898 1 85.25 221 GLY B C 1
ATOM 6219 O O . GLY B 1 221 ? -17.312 16.094 11.523 1 85.25 221 GLY B O 1
ATOM 6220 N N . ASP B 1 222 ? -18.797 16.75 13.039 1 76.44 222 ASP B N 1
ATOM 6221 C CA . ASP B 1 222 ? -18.422 15.703 13.984 1 76.44 222 ASP B CA 1
ATOM 6222 C C . ASP B 1 222 ? -19.188 14.414 13.68 1 76.44 222 ASP B C 1
ATOM 6224 O O . ASP B 1 222 ? -18.625 13.32 13.766 1 76.44 222 ASP B O 1
ATOM 6228 N N . SER B 1 223 ? -20.438 14.617 13.344 1 76.81 223 SER B N 1
ATOM 6229 C CA . SER B 1 223 ? -21.297 13.453 13.133 1 76.81 223 SER B CA 1
ATOM 6230 C C . SER B 1 223 ? -21.469 13.156 11.648 1 76.81 223 SER B C 1
ATOM 6232 O O . SER B 1 223 ? -21.969 12.094 11.273 1 76.81 223 SER B O 1
ATOM 6234 N N . GLY B 1 224 ? -21 14.109 10.828 1 85.75 224 GLY B N 1
ATOM 6235 C CA . GLY B 1 224 ? -21.172 13.945 9.398 1 85.75 224 GLY B CA 1
ATOM 6236 C C . GLY B 1 224 ? -22.609 14.125 8.945 1 85.75 224 GLY B C 1
ATOM 6237 O O . GLY B 1 224 ? -23.078 13.438 8.031 1 85.75 224 GLY B O 1
ATOM 6238 N N . ILE B 1 225 ? -23.359 14.945 9.711 1 88.69 225 ILE B N 1
ATOM 6239 C CA . ILE B 1 225 ? -24.766 15.156 9.398 1 88.69 225 ILE B CA 1
ATOM 6240 C C . ILE B 1 225 ? -24.969 16.594 8.914 1 88.69 225 ILE B C 1
ATOM 6242 O O . ILE B 1 225 ? -24.375 17.531 9.453 1 88.69 225 ILE B O 1
ATOM 6246 N N . ILE B 1 226 ? -25.781 16.734 7.879 1 92.88 226 ILE B N 1
ATOM 6247 C CA . ILE B 1 226 ? -26.156 18.031 7.328 1 92.88 226 ILE B CA 1
ATOM 6248 C C . ILE B 1 226 ? -27.672 18.203 7.414 1 92.88 226 ILE B C 1
ATOM 6250 O O . ILE B 1 226 ? -28.438 17.312 7.023 1 92.88 226 ILE B O 1
ATOM 6254 N N . TYR B 1 227 ? -28.125 19.266 8 1 92.81 227 TYR B N 1
ATOM 6255 C CA . TYR B 1 227 ? -29.531 19.625 8 1 92.81 227 TYR B CA 1
ATOM 6256 C C . TYR B 1 227 ? -29.797 20.781 7.039 1 92.81 227 TYR B C 1
ATOM 6258 O O . TYR B 1 227 ? -29.312 21.891 7.242 1 92.81 227 TYR B O 1
ATOM 6266 N N . LEU B 1 228 ? -30.578 20.484 6.051 1 93.06 228 LEU B N 1
ATOM 6267 C CA . LEU B 1 228 ? -30.969 21.531 5.125 1 93.06 228 LEU B CA 1
ATOM 6268 C C . LEU B 1 228 ? -32.312 22.125 5.527 1 93.06 228 LEU B C 1
ATOM 6270 O O . LEU B 1 228 ? -33.25 21.391 5.848 1 93.06 228 LEU B O 1
ATOM 6274 N N . ASP B 1 229 ? -32.438 23.375 5.543 1 92 229 ASP B N 1
ATOM 6275 C CA . ASP B 1 229 ? -33.625 24.109 5.98 1 92 229 ASP B CA 1
ATOM 6276 C C . ASP B 1 229 ? -34.125 23.562 7.32 1 92 229 ASP B C 1
ATOM 6278 O O . ASP B 1 229 ? -35.281 23.188 7.441 1 92 229 ASP B O 1
ATOM 6282 N N . PRO B 1 230 ? -33.188 23.688 8.219 1 93.31 230 PRO B N 1
ATOM 6283 C CA . PRO B 1 230 ? -33.531 23.156 9.531 1 93.31 230 PRO B CA 1
ATOM 6284 C C . PRO B 1 230 ? -34.719 23.875 10.156 1 93.31 230 PRO B C 1
ATOM 6286 O O . PRO B 1 230 ? -34.938 25.062 9.914 1 93.31 230 PRO B O 1
ATOM 6289 N N . ASP B 1 231 ? -35.438 23.141 10.977 1 91.38 231 ASP B N 1
ATOM 6290 C CA . ASP B 1 231 ? -36.562 23.766 11.672 1 91.38 231 ASP B CA 1
ATOM 6291 C C . ASP B 1 231 ? -36.062 24.562 12.891 1 91.38 231 ASP B C 1
ATOM 6293 O O . ASP B 1 231 ? -34.906 24.5 13.242 1 91.38 231 ASP B O 1
ATOM 6297 N N . GLU B 1 232 ? -37 25.266 13.406 1 90.69 232 GLU B N 1
ATOM 6298 C CA . GLU B 1 232 ? -36.656 26.172 14.492 1 90.69 232 GLU B CA 1
ATOM 6299 C C . GLU B 1 232 ? -36.094 25.422 15.688 1 90.69 232 GLU B C 1
ATOM 6301 O O . GLU B 1 232 ? -35.188 25.906 16.375 1 90.69 232 GLU B O 1
ATOM 6306 N N . GLN B 1 233 ? -36.625 24.328 15.836 1 89 233 GLN B N 1
ATOM 6307 C CA . GLN B 1 233 ? -36.125 23.531 16.953 1 89 233 GLN B CA 1
ATOM 6308 C C . GLN B 1 233 ? -34.688 23.078 16.734 1 89 233 GLN B C 1
ATOM 6310 O O . GLN B 1 233 ? -33.875 23.125 17.656 1 89 233 GLN B O 1
ATOM 6315 N N . CYS B 1 234 ? -34.469 22.656 15.539 1 89.5 234 CYS B N 1
ATOM 6316 C CA . CYS B 1 234 ? -33.125 22.219 15.172 1 89.5 234 CYS B CA 1
ATOM 6317 C C . CYS B 1 234 ? -32.125 23.391 15.242 1 89.5 234 CYS B C 1
ATOM 6319 O O . CYS B 1 234 ? -31.016 23.219 15.719 1 89.5 234 CYS B O 1
ATOM 6321 N N . ILE B 1 235 ? -32.531 24.484 14.844 1 91.19 235 ILE B N 1
ATOM 6322 C CA . ILE B 1 235 ? -31.688 25.672 14.867 1 91.19 235 ILE B CA 1
ATOM 6323 C C . ILE B 1 235 ? -31.359 26.031 16.312 1 91.19 235 ILE B C 1
ATOM 6325 O O . ILE B 1 235 ? -30.188 26.312 16.641 1 91.19 235 ILE B O 1
ATOM 6329 N N . ALA B 1 236 ? -32.312 26.031 17.094 1 89.81 236 ALA B N 1
ATOM 6330 C CA . ALA B 1 236 ? -32.125 26.391 18.484 1 89.81 236 ALA B CA 1
ATOM 6331 C C . ALA B 1 236 ? -31.156 25.406 19.172 1 89.81 236 ALA B C 1
ATOM 6333 O O . ALA B 1 236 ? -30.281 25.828 19.938 1 89.81 236 ALA B O 1
ATOM 6334 N N . ARG B 1 237 ? -31.344 24.25 18.875 1 88.5 237 ARG B N 1
ATOM 6335 C CA . ARG B 1 237 ? -30.5 23.219 19.469 1 88.5 237 ARG B CA 1
ATOM 6336 C C . ARG B 1 237 ? -29.047 23.406 19.047 1 88.5 237 ARG B C 1
ATOM 6338 O O . ARG B 1 237 ? -28.141 23.344 19.875 1 88.5 237 ARG B O 1
ATOM 6345 N N . TYR B 1 238 ? -28.828 23.641 17.828 1 87.12 238 TYR B N 1
ATOM 6346 C CA . TYR B 1 238 ? -27.469 23.719 17.328 1 87.12 238 TYR B CA 1
ATOM 6347 C C . TYR B 1 238 ? -26.828 25.062 17.656 1 87.12 238 TYR B C 1
ATOM 6349 O O . TYR B 1 238 ? -25.625 25.156 17.859 1 87.12 238 TYR B O 1
ATOM 6357 N N . GLN B 1 239 ? -27.625 26.047 17.734 1 87.94 239 GLN B N 1
ATOM 6358 C CA . GLN B 1 239 ? -27.094 27.328 18.203 1 87.94 239 GLN B CA 1
ATOM 6359 C C . GLN B 1 239 ? -26.625 27.219 19.656 1 87.94 239 GLN B C 1
ATOM 6361 O O . GLN B 1 239 ? -25.594 27.781 20.016 1 87.94 239 GLN B O 1
ATOM 6366 N N . GLN B 1 240 ? -27.406 26.562 20.359 1 86.94 240 GLN B N 1
ATOM 6367 C CA . GLN B 1 240 ? -26.984 26.297 21.734 1 86.94 240 GLN B CA 1
ATOM 6368 C C . GLN B 1 240 ? -25.703 25.484 21.766 1 86.94 240 GLN B C 1
ATOM 6370 O O . GLN B 1 240 ? -24.812 25.75 22.578 1 86.94 240 GLN B O 1
ATOM 6375 N N . LEU B 1 241 ? -25.625 24.531 20.969 1 84.5 241 LEU B N 1
ATOM 6376 C CA . LEU B 1 241 ? -24.438 23.688 20.891 1 84.5 241 LEU B CA 1
ATOM 6377 C C . LEU B 1 241 ? -23.219 24.516 20.484 1 84.5 241 LEU B C 1
ATOM 6379 O O . LEU B 1 241 ? -22.141 24.344 21.047 1 84.5 241 LEU B O 1
ATOM 6383 N N . ILE B 1 242 ? -23.391 25.359 19.562 1 85.06 242 ILE B N 1
ATOM 6384 C CA . ILE B 1 242 ? -22.312 26.219 19.078 1 85.06 242 ILE B CA 1
ATOM 6385 C C . ILE B 1 242 ? -21.828 27.109 20.203 1 85.06 242 ILE B C 1
ATOM 6387 O O . ILE B 1 242 ? -20.609 27.281 20.406 1 85.06 242 ILE B O 1
ATOM 6391 N N . THR B 1 243 ? -22.75 27.641 20.875 1 85 243 THR B N 1
ATOM 6392 C CA . THR B 1 243 ? -22.406 28.5 22 1 85 243 THR B CA 1
ATOM 6393 C C . THR B 1 243 ? -21.688 27.719 23.094 1 85 243 THR B C 1
ATOM 6395 O O . THR B 1 243 ? -20.703 28.188 23.656 1 85 243 THR B O 1
ATOM 6398 N N . GLN B 1 244 ? -22.188 26.641 23.328 1 81.81 244 GLN B N 1
ATOM 6399 C CA . GLN B 1 244 ? -21.578 25.797 24.344 1 81.81 244 GLN B CA 1
ATOM 6400 C C . GLN B 1 244 ? -20.156 25.391 23.953 1 81.81 244 GLN B C 1
ATOM 6402 O O . GLN B 1 244 ? -19.25 25.375 24.797 1 81.81 244 GLN B O 1
ATOM 6407 N N . LEU B 1 245 ? -19.969 25.078 22.766 1 79.56 245 LEU B N 1
ATOM 6408 C CA . LEU B 1 245 ? -18.656 24.703 22.281 1 79.56 245 LEU B CA 1
ATOM 6409 C C . LEU B 1 245 ? -17.688 25.875 22.359 1 79.56 245 LEU B C 1
ATOM 6411 O O . LEU B 1 245 ? -16.516 25.688 22.719 1 79.56 245 LEU B O 1
ATOM 6415 N N . ALA B 1 246 ? -18.188 27.031 22.047 1 81 246 ALA B N 1
ATOM 6416 C CA . ALA B 1 246 ? -17.359 28.219 22.125 1 81 246 ALA B CA 1
ATOM 6417 C C . ALA B 1 246 ? -16.953 28.5 23.578 1 81 246 ALA B C 1
ATOM 6419 O O . ALA B 1 246 ? -15.812 28.875 23.859 1 81 246 ALA B O 1
ATOM 6420 N N . GLN B 1 247 ? -17.875 28.359 24.391 1 82.44 247 GLN B N 1
ATOM 6421 C CA . GLN B 1 247 ? -17.609 28.578 25.812 1 82.44 247 GLN B CA 1
ATOM 6422 C C . GLN B 1 247 ? -16.609 27.547 26.344 1 82.44 247 GLN B C 1
ATOM 6424 O O . GLN B 1 247 ? -15.711 27.891 27.125 1 82.44 247 GLN B O 1
ATOM 6429 N N . ARG B 1 248 ? -16.797 26.438 25.922 1 80.81 248 ARG B N 1
ATOM 6430 C CA . ARG B 1 248 ? -15.891 25.375 26.328 1 80.81 248 ARG B CA 1
ATOM 6431 C C . ARG B 1 248 ? -14.477 25.641 25.828 1 80.81 248 ARG B C 1
ATOM 6433 O O . ARG B 1 248 ? -13.5 25.438 26.562 1 80.81 248 ARG B O 1
ATOM 6440 N N . LYS B 1 249 ? -14.383 26.078 24.703 1 80.38 249 LYS B N 1
ATOM 6441 C CA . LYS B 1 249 ? -13.078 26.406 24.125 1 80.38 249 LYS B CA 1
ATOM 6442 C C . LYS B 1 249 ? -12.375 27.5 24.906 1 80.38 249 LYS B C 1
ATOM 6444 O O . LYS B 1 249 ? -11.164 27.438 25.141 1 80.38 249 LYS B O 1
ATOM 6449 N N . GLU B 1 250 ? -13.117 28.422 25.266 1 82.44 250 GLU B N 1
ATOM 6450 C CA . GLU B 1 250 ? -12.562 29.516 26.062 1 82.44 250 GLU B CA 1
ATOM 6451 C C . GLU B 1 250 ? -12.148 29.031 27.453 1 82.44 250 GLU B C 1
ATOM 6453 O O . GLU B 1 250 ? -11.141 29.469 27.984 1 82.44 250 GLU B O 1
ATOM 6458 N N . ALA B 1 251 ? -12.961 28.234 27.938 1 82.31 251 ALA B N 1
ATOM 6459 C CA . ALA B 1 251 ? -12.641 27.688 29.266 1 82.31 251 ALA B CA 1
ATOM 6460 C C . ALA B 1 251 ? -11.359 26.859 29.219 1 82.31 251 ALA B C 1
ATOM 6462 O O . ALA B 1 251 ? -10.539 26.922 30.141 1 82.31 251 ALA B O 1
ATOM 6463 N N . ILE B 1 252 ? -11.188 26.141 28.234 1 84.44 252 ILE B N 1
ATOM 6464 C CA . ILE B 1 252 ? -10 25.312 28.062 1 84.44 252 ILE B CA 1
ATOM 6465 C C . ILE B 1 252 ? -8.766 26.188 27.891 1 84.44 252 ILE B C 1
ATOM 6467 O O . ILE B 1 252 ? -7.719 25.938 28.484 1 84.44 252 ILE B O 1
ATOM 6471 N N . ARG B 1 253 ? -8.914 27.188 27.125 1 81.19 253 ARG B N 1
ATOM 6472 C CA . ARG B 1 253 ? -7.809 28.109 26.922 1 81.19 253 ARG B CA 1
ATOM 6473 C C . ARG B 1 253 ? -7.363 28.734 28.234 1 81.19 253 ARG B C 1
ATOM 6475 O O . ARG B 1 253 ? -6.164 28.859 28.5 1 81.19 253 ARG B O 1
ATOM 6482 N N . ARG B 1 254 ? -8.312 29.109 29 1 81.56 254 ARG B N 1
ATOM 6483 C CA . ARG B 1 254 ? -8.008 29.703 30.281 1 81.56 254 ARG B CA 1
ATOM 6484 C C . ARG B 1 254 ? -7.316 28.703 31.203 1 81.56 254 ARG B C 1
ATOM 6486 O O . ARG B 1 254 ? -6.395 29.062 31.938 1 81.56 254 ARG B O 1
ATOM 6493 N N . PHE B 1 255 ? -7.773 27.562 31.125 1 80.94 255 PHE B N 1
ATOM 6494 C CA . PHE B 1 255 ? -7.18 26.5 31.922 1 80.94 255 PHE B CA 1
ATOM 6495 C C . PHE B 1 255 ? -5.719 26.297 31.547 1 80.94 255 PHE B C 1
ATOM 6497 O O . PHE B 1 255 ? -4.863 26.141 32.438 1 80.94 255 PHE B O 1
ATOM 6504 N N . VAL B 1 256 ? -5.461 26.234 30.328 1 79.75 256 VAL B N 1
ATOM 6505 C CA . VAL B 1 256 ? -4.113 25.953 29.828 1 79.75 256 VAL B CA 1
ATOM 6506 C C . VAL B 1 256 ? -3.184 27.109 30.203 1 79.75 256 VAL B C 1
ATOM 6508 O O . VAL B 1 256 ? -2.018 26.891 30.531 1 79.75 256 VAL B O 1
ATOM 6511 N N . ILE B 1 257 ? -3.734 28.25 30.141 1 75.88 257 ILE B N 1
ATOM 6512 C CA . ILE B 1 257 ? -2.953 29.422 30.516 1 75.88 257 ILE B CA 1
ATOM 6513 C C . ILE B 1 257 ? -2.578 29.328 32 1 75.88 257 ILE B C 1
ATOM 6515 O O . ILE B 1 257 ? -1.44 29.625 32.375 1 75.88 257 ILE B O 1
ATOM 6519 N N . ASP B 1 258 ? -3.514 28.891 32.688 1 73.38 258 ASP B N 1
ATOM 6520 C CA . ASP B 1 258 ? -3.299 28.812 34.125 1 73.38 258 ASP B CA 1
ATOM 6521 C C . ASP B 1 258 ? -2.398 27.625 34.469 1 73.38 258 ASP B C 1
ATOM 6523 O O . ASP B 1 258 ? -1.613 27.703 35.438 1 73.38 258 ASP B O 1
ATOM 6527 N N . ALA B 1 259 ? -2.59 26.484 33.719 1 63.75 259 ALA B N 1
ATOM 6528 C CA . ALA B 1 259 ? -1.854 25.25 34 1 63.75 259 ALA B CA 1
ATOM 6529 C C . ALA B 1 259 ? -0.466 25.297 33.375 1 63.75 259 ALA B C 1
ATOM 6531 O O . ALA B 1 259 ? 0.363 24.422 33.625 1 63.75 259 ALA B O 1
ATOM 6532 N N . ALA B 1 260 ? -0.333 26.125 32.344 1 57.75 260 ALA B N 1
ATOM 6533 C CA . ALA B 1 260 ? 0.959 26.203 31.656 1 57.75 260 ALA B CA 1
ATOM 6534 C C . ALA B 1 260 ? 2.109 26.094 32.656 1 57.75 260 ALA B C 1
ATOM 6536 O O . ALA B 1 260 ? 3.246 25.812 32.281 1 57.75 260 ALA B O 1
ATOM 6537 N N . LEU B 1 261 ? 1.764 26.078 33.938 1 51.78 261 LEU B N 1
ATOM 6538 C CA . LEU B 1 261 ? 2.828 26.078 34.938 1 51.78 261 LEU B CA 1
ATOM 6539 C C . LEU B 1 261 ? 3.078 24.672 35.469 1 51.78 261 LEU B C 1
ATOM 6541 O O . LEU B 1 261 ? 4.008 24.438 36.25 1 51.78 261 LEU B O 1
ATOM 6545 N N . THR B 1 262 ? 2.256 23.719 35.219 1 50.34 262 THR B N 1
ATOM 6546 C CA . THR B 1 262 ? 2.502 22.422 35.844 1 50.34 262 THR B CA 1
ATOM 6547 C C . THR B 1 262 ? 3.324 21.531 34.938 1 50.34 262 THR B C 1
ATOM 6549 O O . THR B 1 262 ? 3.068 21.453 33.75 1 50.34 262 THR B O 1
ATOM 6552 N N . PRO B 1 263 ? 4.559 21.172 35.5 1 53.78 263 PRO B N 1
ATOM 6553 C CA . PRO B 1 263 ? 5.473 20.297 34.781 1 53.78 263 PRO B CA 1
ATOM 6554 C C . PRO B 1 263 ? 4.77 19.062 34.219 1 53.78 263 PRO B C 1
ATOM 6556 O O . PRO B 1 263 ? 4.102 18.328 34.938 1 53.78 263 PRO B O 1
ATOM 6559 N N . GLU B 1 264 ? 4.398 19.078 32.844 1 61.56 264 GLU B N 1
ATOM 6560 C CA . GLU B 1 264 ? 3.639 18.016 32.219 1 61.56 264 GLU B CA 1
ATOM 6561 C C . GLU B 1 264 ? 4.551 16.844 31.828 1 61.56 264 GLU B C 1
ATOM 6563 O O . GLU B 1 264 ? 5.711 17.062 31.469 1 61.56 264 GLU B O 1
ATOM 6568 N N . ARG B 1 265 ? 4.191 15.648 32.219 1 77.69 265 ARG B N 1
ATOM 6569 C CA . ARG B 1 265 ? 4.859 14.391 31.891 1 77.69 265 ARG B CA 1
ATOM 6570 C C . ARG B 1 265 ? 4.82 14.133 30.391 1 77.69 265 ARG B C 1
ATOM 6572 O O . ARG B 1 265 ? 5.762 13.57 29.828 1 77.69 265 ARG B O 1
ATOM 6579 N N . ILE B 1 266 ? 3.824 14.734 29.75 1 91.62 266 ILE B N 1
ATOM 6580 C CA . ILE B 1 266 ? 3.678 14.578 28.312 1 91.62 266 ILE B CA 1
ATOM 6581 C C . ILE B 1 266 ? 3.705 15.945 27.641 1 91.62 266 ILE B C 1
ATOM 6583 O O . ILE B 1 266 ? 2.936 16.844 28 1 91.62 266 ILE B O 1
ATOM 6587 N N . THR B 1 267 ? 4.605 16.203 26.797 1 93.44 267 THR B N 1
ATOM 6588 C CA . THR B 1 267 ? 4.734 17.453 26.078 1 93.44 267 THR B CA 1
ATOM 6589 C C . THR B 1 267 ? 3.77 17.516 24.891 1 93.44 267 THR B C 1
ATOM 6591 O O . THR B 1 267 ? 3.568 16.5 24.203 1 93.44 267 THR B O 1
ATOM 6594 N N . VAL B 1 268 ? 3.113 18.641 24.734 1 94.06 268 VAL B N 1
ATOM 6595 C CA . VAL B 1 268 ? 2.199 18.844 23.625 1 94.06 268 VAL B CA 1
ATOM 6596 C C . VAL B 1 268 ? 2.787 19.859 22.641 1 94.06 268 VAL B C 1
ATOM 6598 O O . VAL B 1 268 ? 2.926 21.031 22.969 1 94.06 268 VAL B O 1
ATOM 6601 N N . CYS B 1 269 ? 3.154 19.422 21.5 1 95.69 269 CYS B N 1
ATOM 6602 C CA . CYS B 1 269 ? 3.812 20.234 20.484 1 95.69 269 CYS B CA 1
ATOM 6603 C C . CYS B 1 269 ? 2.898 20.469 19.281 1 95.69 269 CYS B C 1
ATOM 6605 O O . CYS B 1 269 ? 1.771 19.969 19.25 1 95.69 269 CYS B O 1
ATOM 6607 N N . ALA B 1 270 ? 3.383 21.281 18.344 1 93.5 270 ALA B N 1
ATOM 6608 C CA . ALA B 1 270 ? 2.574 21.609 17.172 1 93.5 270 ALA B CA 1
ATOM 6609 C C . ALA B 1 270 ? 3.242 21.125 15.891 1 93.5 270 ALA B C 1
ATOM 6611 O O . ALA B 1 270 ? 4.469 21.062 15.805 1 93.5 270 ALA B O 1
ATOM 6612 N N . ASN B 1 271 ? 2.428 20.719 14.953 1 91.25 271 ASN B N 1
ATOM 6613 C CA . ASN B 1 271 ? 2.869 20.469 13.586 1 91.25 271 ASN B CA 1
ATOM 6614 C C . ASN B 1 271 ? 2.838 21.734 12.742 1 91.25 271 ASN B C 1
ATOM 6616 O O . ASN B 1 271 ? 1.882 22.5 12.805 1 91.25 271 ASN B O 1
ATOM 6620 N N . ILE B 1 272 ? 3.936 21.922 11.977 1 87.25 272 ILE B N 1
ATOM 6621 C CA . ILE B 1 272 ? 3.928 23.125 11.141 1 87.25 272 ILE B CA 1
ATOM 6622 C C . ILE B 1 272 ? 4.457 22.781 9.75 1 87.25 272 ILE B C 1
ATOM 6624 O O . ILE B 1 272 ? 5.164 21.781 9.578 1 87.25 272 ILE B O 1
ATOM 6628 N N . THR B 1 273 ? 4.109 23.547 8.781 1 79.06 273 THR B N 1
ATOM 6629 C CA . THR B 1 273 ? 4.602 23.422 7.414 1 79.06 273 THR B CA 1
ATOM 6630 C C . THR B 1 273 ? 5.27 24.719 6.961 1 79.06 273 THR B C 1
ATOM 6632 O O . THR B 1 273 ? 6.094 24.719 6.043 1 79.06 273 THR B O 1
ATOM 6635 N N . ALA B 1 274 ? 4.883 25.812 7.699 1 76.94 274 ALA B N 1
ATOM 6636 C CA . ALA B 1 274 ? 5.383 27.125 7.324 1 76.94 274 ALA B CA 1
ATOM 6637 C C . ALA B 1 274 ? 5.762 27.938 8.562 1 76.94 274 ALA B C 1
ATOM 6639 O O . ALA B 1 274 ? 5.332 27.625 9.672 1 76.94 274 ALA B O 1
ATOM 6640 N N . LEU B 1 275 ? 6.57 28.953 8.297 1 80.12 275 LEU B N 1
ATOM 6641 C CA . LEU B 1 275 ? 7.102 29.766 9.391 1 80.12 275 LEU B CA 1
ATOM 6642 C C . LEU B 1 275 ? 5.984 30.531 10.086 1 80.12 275 LEU B C 1
ATOM 6644 O O . LEU B 1 275 ? 6.039 30.766 11.297 1 80.12 275 LEU B O 1
ATOM 6648 N N . ASN B 1 276 ? 5.023 30.906 9.32 1 74.69 276 ASN B N 1
ATOM 6649 C CA . ASN B 1 276 ? 3.953 31.719 9.891 1 74.69 276 ASN B CA 1
ATOM 6650 C C . ASN B 1 276 ? 3.121 30.922 10.898 1 74.69 276 ASN B C 1
ATOM 6652 O O . ASN B 1 276 ? 2.453 31.516 11.75 1 74.69 276 ASN B O 1
ATOM 6656 N N . GLU B 1 277 ? 3.152 29.641 10.812 1 82.06 277 GLU B N 1
ATOM 6657 C CA . GLU B 1 277 ? 2.4 28.781 11.719 1 82.06 277 GLU B CA 1
ATOM 6658 C C . GLU B 1 277 ? 3.076 28.688 13.086 1 82.06 277 GLU B C 1
ATOM 6660 O O . GLU B 1 277 ? 2.455 28.281 14.07 1 82.06 277 GLU B O 1
ATOM 6665 N N . VAL B 1 278 ? 4.332 29.125 13.164 1 88.31 278 VAL B N 1
ATOM 6666 C CA . VAL B 1 278 ? 5.078 29.078 14.414 1 88.31 278 VAL B CA 1
ATOM 6667 C C . VAL B 1 278 ? 4.449 30.031 15.422 1 88.31 278 VAL B C 1
ATOM 6669 O O . VAL B 1 278 ? 4.27 29.688 16.594 1 88.31 278 VAL B O 1
ATOM 6672 N N . GLN B 1 279 ? 4.16 31.203 14.906 1 84.12 279 GLN B N 1
ATOM 6673 C CA . GLN B 1 279 ? 3.545 32.188 15.797 1 84.12 279 GLN B CA 1
ATOM 6674 C C . GLN B 1 279 ? 2.205 31.688 16.328 1 84.12 279 GLN B C 1
ATOM 6676 O O . GLN B 1 279 ? 1.896 31.844 17.5 1 84.12 279 GLN B O 1
ATOM 6681 N N . LYS B 1 280 ? 1.451 31.078 15.438 1 82.56 280 LYS B N 1
ATOM 6682 C CA . LYS B 1 280 ? 0.172 30.5 15.844 1 82.56 280 LYS B CA 1
ATOM 6683 C C . LYS B 1 280 ? 0.365 29.422 16.906 1 82.56 280 LYS B C 1
ATOM 6685 O O . LYS B 1 280 ? -0.413 29.344 17.859 1 82.56 280 LYS B O 1
ATOM 6690 N N . ALA B 1 281 ? 1.342 28.609 16.734 1 90 281 ALA B N 1
ATOM 6691 C CA . ALA B 1 281 ? 1.652 27.547 17.688 1 90 281 ALA B CA 1
ATOM 6692 C C . ALA B 1 281 ? 1.998 28.141 19.062 1 90 281 ALA B C 1
ATOM 6694 O O . ALA B 1 281 ? 1.539 27.641 20.094 1 90 281 ALA B O 1
ATOM 6695 N N . LEU B 1 282 ? 2.766 29.203 19.062 1 89.5 282 LEU B N 1
ATOM 6696 C CA . LEU B 1 282 ? 3.174 29.844 20.312 1 89.5 282 LEU B CA 1
ATOM 6697 C C . LEU B 1 282 ? 1.986 30.516 21 1 89.5 282 LEU B C 1
ATOM 6699 O O . LEU B 1 282 ? 1.859 30.469 22.219 1 89.5 282 LEU B O 1
ATOM 6703 N N . GLU B 1 283 ? 1.14 31.062 20.125 1 85.38 283 GLU B N 1
ATOM 6704 C CA . GLU B 1 283 ? -0.059 31.703 20.656 1 85.38 283 GLU B CA 1
ATOM 6705 C C . GLU B 1 283 ? -0.998 30.688 21.297 1 85.38 283 GLU B C 1
ATOM 6707 O O . GLU B 1 283 ? -1.778 31.031 22.188 1 85.38 283 GLU B O 1
ATOM 6712 N N . GLN B 1 284 ? -0.901 29.5 20.812 1 86.19 284 GLN B N 1
ATOM 6713 C CA . GLN B 1 284 ? -1.744 28.438 21.344 1 86.19 284 GLN B CA 1
ATOM 6714 C C . GLN B 1 284 ? -1.016 27.641 22.438 1 86.19 284 GLN B C 1
ATOM 6716 O O . GLN B 1 284 ? -1.453 26.562 22.812 1 86.19 284 GLN B O 1
ATOM 6721 N N . TYR B 1 285 ? 0.191 28.109 22.875 1 87.88 285 TYR B N 1
ATOM 6722 C CA . TYR B 1 285 ? 0.952 27.641 24.031 1 87.88 285 TYR B CA 1
ATOM 6723 C C . TYR B 1 285 ? 1.569 26.266 23.734 1 87.88 285 TYR B C 1
ATOM 6725 O O . TYR B 1 285 ? 1.643 25.422 24.625 1 87.88 285 TYR B O 1
ATOM 6733 N N . ALA B 1 286 ? 1.921 25.984 22.547 1 91.94 286 ALA B N 1
ATOM 6734 C CA . ALA B 1 286 ? 2.627 24.75 22.219 1 91.94 286 ALA B CA 1
ATOM 6735 C C . ALA B 1 286 ? 3.953 24.656 22.969 1 91.94 286 ALA B C 1
ATOM 6737 O O . ALA B 1 286 ? 4.652 25.672 23.141 1 91.94 286 ALA B O 1
ATOM 6738 N N . ASP B 1 287 ? 4.348 23.5 23.422 1 92.75 287 ASP B N 1
ATOM 6739 C CA . ASP B 1 287 ? 5.594 23.281 24.156 1 92.75 287 ASP B CA 1
ATOM 6740 C C . ASP B 1 287 ? 6.785 23.234 23.219 1 92.75 287 ASP B C 1
ATOM 6742 O O . ASP B 1 287 ? 7.938 23.312 23.641 1 92.75 287 ASP B O 1
ATOM 6746 N N . GLY B 1 288 ? 6.555 23.125 21.969 1 95.31 288 GLY B N 1
ATOM 6747 C CA . GLY B 1 288 ? 7.539 23.031 20.891 1 95.31 288 GLY B CA 1
ATOM 6748 C C . GLY B 1 288 ? 6.93 22.688 19.547 1 95.31 288 GLY B C 1
ATOM 6749 O O . GLY B 1 288 ? 5.715 22.781 19.359 1 95.31 288 GLY B O 1
ATOM 6750 N N . ILE B 1 289 ? 7.781 22.406 18.609 1 96.44 289 ILE B N 1
ATOM 6751 C CA . ILE B 1 289 ? 7.348 21.938 17.297 1 96.44 289 ILE B CA 1
ATOM 6752 C C . ILE B 1 289 ? 7.695 20.469 17.141 1 96.44 289 ILE B C 1
ATOM 6754 O O . ILE B 1 289 ? 8.867 20.109 17.016 1 96.44 289 ILE B O 1
ATOM 6758 N N . GLY B 1 290 ? 6.645 19.688 17.125 1 96.81 290 GLY B N 1
ATOM 6759 C CA . GLY B 1 290 ? 6.852 18.234 17.109 1 96.81 290 GLY B CA 1
ATOM 6760 C C . GLY B 1 290 ? 7.051 17.688 15.711 1 96.81 290 GLY B C 1
ATOM 6761 O O . GLY B 1 290 ? 7.523 16.562 15.555 1 96.81 290 GLY B O 1
ATOM 6762 N N . LEU B 1 291 ? 6.711 18.484 14.75 1 95.62 291 LEU B N 1
ATOM 6763 C CA . LEU B 1 291 ? 6.879 18.047 13.367 1 95.62 291 LEU B CA 1
ATOM 6764 C C . LEU B 1 291 ? 6.922 19.234 12.414 1 95.62 291 LEU B C 1
ATOM 6766 O O . LEU B 1 291 ? 5.953 19.984 12.312 1 95.62 291 LEU B O 1
ATOM 6770 N N . VAL B 1 292 ? 8.023 19.375 11.789 1 95.06 292 VAL B N 1
ATOM 6771 C CA . VAL B 1 292 ? 8.133 20.312 10.664 1 95.06 292 VAL B CA 1
ATOM 6772 C C . VAL B 1 292 ? 8.086 19.531 9.352 1 95.06 292 VAL B C 1
ATOM 6774 O O . VAL B 1 292 ? 9.008 18.766 9.039 1 95.06 292 VAL B O 1
ATOM 6777 N N . ARG B 1 293 ? 7.008 19.656 8.625 1 88.06 293 ARG B N 1
ATOM 6778 C CA . ARG B 1 293 ? 6.949 19.109 7.277 1 88.06 293 ARG B CA 1
ATOM 6779 C C . ARG B 1 293 ? 7.719 19.984 6.297 1 88.06 293 ARG B C 1
ATOM 6781 O O . ARG B 1 293 ? 7.383 21.156 6.102 1 88.06 293 ARG B O 1
ATOM 6788 N N . THR B 1 294 ? 8.672 19.438 5.66 1 90.19 294 THR B N 1
ATOM 6789 C CA . THR B 1 294 ? 9.617 20.25 4.91 1 90.19 294 THR B CA 1
ATOM 6790 C C . THR B 1 294 ? 9.242 20.297 3.434 1 90.19 294 THR B C 1
ATOM 6792 O O . THR B 1 294 ? 9.867 21.016 2.65 1 90.19 294 THR B O 1
ATOM 6795 N N . GLU B 1 295 ? 8.242 19.484 3.076 1 79.75 295 GLU B N 1
ATOM 6796 C CA . GLU B 1 295 ? 7.883 19.344 1.669 1 79.75 295 GLU B CA 1
ATOM 6797 C C . GLU B 1 295 ? 7.535 20.688 1.048 1 79.75 295 GLU B C 1
ATOM 6799 O O . GLU B 1 295 ? 7.727 20.891 -0.153 1 79.75 295 GLU B O 1
ATOM 6804 N N . PHE B 1 296 ? 7.121 21.547 1.873 1 70.81 296 PHE B N 1
ATOM 6805 C CA . PHE B 1 296 ? 6.699 22.859 1.396 1 70.81 296 PHE B CA 1
ATOM 6806 C C . PHE B 1 296 ? 7.867 23.594 0.762 1 70.81 296 PHE B C 1
ATOM 6808 O O . PHE B 1 296 ? 7.684 24.359 -0.188 1 70.81 296 PHE B O 1
ATOM 6815 N N . LEU B 1 297 ? 9.078 23.375 1.293 1 80.19 297 LEU B N 1
ATOM 6816 C CA . LEU B 1 297 ? 10.266 24.031 0.765 1 80.19 297 LEU B CA 1
ATOM 6817 C C . LEU B 1 297 ? 10.547 23.578 -0.665 1 80.19 297 LEU B C 1
ATOM 6819 O O . LEU B 1 297 ? 11.242 24.266 -1.415 1 80.19 297 LEU B O 1
ATOM 6823 N N . TYR B 1 298 ? 10.055 22.406 -1.003 1 79.38 298 TYR B N 1
ATOM 6824 C CA . TYR B 1 298 ? 10.375 21.781 -2.285 1 79.38 298 TYR B CA 1
ATOM 6825 C C . TYR B 1 298 ? 9.234 21.953 -3.277 1 79.38 298 TYR B C 1
ATOM 6827 O O . TYR B 1 298 ? 9.406 21.75 -4.48 1 79.38 298 TYR B O 1
ATOM 6835 N N . MET B 1 299 ? 8.227 22.234 -2.697 1 64.88 299 MET B N 1
ATOM 6836 C CA . MET B 1 299 ? 7.023 22.266 -3.527 1 64.88 299 MET B CA 1
ATOM 6837 C C . MET B 1 299 ? 6.855 23.641 -4.18 1 64.88 299 MET B C 1
ATOM 6839 O O . MET B 1 299 ? 7.375 24.641 -3.678 1 64.88 299 MET B O 1
ATOM 6843 N N . ASN B 1 300 ? 6.305 23.656 -5.258 1 50.88 300 ASN B N 1
ATOM 6844 C CA . ASN B 1 300 ? 5.91 24.859 -5.973 1 50.88 300 ASN B CA 1
ATOM 6845 C C . ASN B 1 300 ? 7.125 25.656 -6.453 1 50.88 300 ASN B C 1
ATOM 6847 O O . ASN B 1 300 ? 7.176 26.875 -6.301 1 50.88 300 ASN B O 1
ATOM 6851 N N . ARG B 1 301 ? 8.008 25.047 -6.668 1 66 301 ARG B N 1
ATOM 6852 C CA . ARG B 1 301 ? 9.219 25.641 -7.234 1 66 301 ARG B CA 1
ATOM 6853 C C . ARG B 1 301 ? 9.734 24.812 -8.406 1 66 301 ARG B C 1
ATOM 6855 O O . ARG B 1 301 ? 9.188 23.734 -8.703 1 66 301 ARG B O 1
ATOM 6862 N N . ASP B 1 302 ? 10.547 25.438 -9.195 1 64.81 302 ASP B N 1
ATOM 6863 C CA . ASP B 1 302 ? 11.039 24.781 -10.398 1 64.81 302 ASP B CA 1
ATOM 6864 C C . ASP B 1 302 ? 12.438 24.219 -10.188 1 64.81 302 ASP B C 1
ATOM 6866 O O . ASP B 1 302 ? 13.016 23.625 -11.094 1 64.81 302 ASP B O 1
ATOM 6870 N N . ARG B 1 303 ? 12.883 24.469 -9.047 1 79.56 303 ARG B N 1
ATOM 6871 C CA . ARG B 1 303 ? 14.203 23.938 -8.727 1 79.56 303 ARG B CA 1
ATOM 6872 C C . ARG B 1 303 ? 14.297 23.547 -7.262 1 79.56 303 ARG B C 1
ATOM 6874 O O . ARG B 1 303 ? 13.555 24.047 -6.422 1 79.56 303 ARG B O 1
ATOM 6881 N N . PHE B 1 304 ? 15.242 22.766 -7.07 1 87.06 304 PHE B N 1
ATOM 6882 C CA . PHE B 1 304 ? 15.477 22.328 -5.695 1 87.06 304 PHE B CA 1
ATOM 6883 C C . PHE B 1 304 ? 15.961 23.5 -4.844 1 87.06 304 PHE B C 1
ATOM 6885 O O . PHE B 1 304 ? 16.75 24.312 -5.297 1 87.06 304 PHE B O 1
ATOM 6892 N N . PRO B 1 305 ? 15.398 23.625 -3.656 1 89.56 305 PRO B N 1
ATOM 6893 C CA . PRO B 1 305 ? 16.031 24.594 -2.738 1 89.56 305 PRO B CA 1
ATOM 6894 C C . PRO B 1 305 ? 17.469 24.234 -2.414 1 89.56 305 PRO B C 1
ATOM 6896 O O . PRO B 1 305 ? 17.797 23.078 -2.178 1 89.56 305 PRO B O 1
ATOM 6899 N N . ASP B 1 306 ? 18.297 25.203 -2.49 1 91.44 306 ASP B N 1
ATOM 6900 C CA . ASP B 1 306 ? 19.703 24.922 -2.195 1 91.44 306 ASP B CA 1
ATOM 6901 C C . ASP B 1 306 ? 19.953 24.938 -0.69 1 91.44 306 ASP B C 1
ATOM 6903 O O . ASP B 1 306 ? 19.031 25.172 0.1 1 91.44 306 ASP B O 1
ATOM 6907 N N . GLU B 1 307 ? 21.156 24.641 -0.289 1 96.5 307 GLU B N 1
ATOM 6908 C CA . GLU B 1 307 ? 21.531 24.5 1.117 1 96.5 307 GLU B CA 1
ATOM 6909 C C . GLU B 1 307 ? 21.297 25.797 1.881 1 96.5 307 GLU B C 1
ATOM 6911 O O . GLU B 1 307 ? 20.766 25.781 2.998 1 96.5 307 GLU B O 1
ATOM 6916 N N . GLU B 1 308 ? 21.625 26.922 1.264 1 95.62 308 GLU B N 1
ATOM 6917 C CA . GLU B 1 308 ? 21.531 28.219 1.934 1 95.62 308 GLU B CA 1
ATOM 6918 C C . GLU B 1 308 ? 20.062 28.609 2.166 1 95.62 308 GLU B C 1
ATOM 6920 O O . GLU B 1 308 ? 19.719 29.125 3.23 1 95.62 308 GLU B O 1
ATOM 6925 N N . GLU B 1 309 ? 19.281 28.391 1.156 1 93.69 309 GLU B N 1
ATOM 6926 C CA . GLU B 1 309 ? 17.844 28.672 1.29 1 93.69 309 GLU B CA 1
ATOM 6927 C C . GLU B 1 309 ? 17.234 27.859 2.424 1 93.69 309 GLU B C 1
ATOM 6929 O O . GLU B 1 309 ? 16.469 28.391 3.234 1 93.69 309 GLU B O 1
ATOM 6934 N N . GLN B 1 310 ? 17.547 26.672 2.445 1 96.19 310 GLN B N 1
ATOM 6935 C CA . GLN B 1 310 ? 17.016 25.781 3.484 1 96.19 310 GLN B CA 1
ATOM 6936 C C . GLN B 1 310 ? 17.547 26.172 4.859 1 96.19 310 GLN B C 1
ATOM 6938 O O . GLN B 1 310 ? 16.812 26.219 5.836 1 96.19 310 GLN B O 1
ATOM 6943 N N . PHE B 1 311 ? 18.891 26.5 4.922 1 97 311 PHE B N 1
ATOM 6944 C CA . PHE B 1 311 ? 19.516 26.906 6.172 1 97 311 PHE B CA 1
ATOM 6945 C C . PHE B 1 311 ? 18.812 28.109 6.77 1 97 311 PHE B C 1
ATOM 6947 O O . PHE B 1 311 ? 18.531 28.141 7.969 1 97 311 PHE B O 1
ATOM 6954 N N . HIS B 1 312 ? 18.484 29.016 5.926 1 94.81 312 HIS B N 1
ATOM 6955 C CA . HIS B 1 312 ? 17.828 30.219 6.41 1 94.81 312 HIS B CA 1
ATOM 6956 C C . HIS B 1 312 ? 16.453 29.922 6.988 1 94.81 312 HIS B C 1
ATOM 6958 O O . HIS B 1 312 ? 16.047 30.516 7.988 1 94.81 312 HIS B O 1
ATOM 6964 N N . PHE B 1 313 ? 15.734 29.078 6.359 1 92.44 313 PHE B N 1
ATOM 6965 C CA . PHE B 1 313 ? 14.43 28.672 6.855 1 92.44 313 PHE B CA 1
ATOM 6966 C C . PHE B 1 313 ? 14.555 28 8.219 1 92.44 313 PHE B C 1
ATOM 6968 O O . PHE B 1 313 ? 13.875 28.391 9.172 1 92.44 313 PHE B O 1
ATOM 6975 N N . TYR B 1 314 ? 15.461 27.031 8.344 1 96.94 314 TYR B N 1
ATOM 6976 C CA . TYR B 1 314 ? 15.625 26.281 9.586 1 96.94 314 TYR B CA 1
ATOM 6977 C C . TYR B 1 314 ? 16.203 27.156 10.688 1 96.94 314 TYR B C 1
ATOM 6979 O O . TYR B 1 314 ? 15.836 27 11.859 1 96.94 314 TYR B O 1
ATOM 6987 N N . GLN B 1 315 ? 17.109 28.016 10.297 1 96.56 315 GLN B N 1
ATOM 6988 C CA . GLN B 1 315 ? 17.672 28.953 11.266 1 96.56 315 GLN B CA 1
ATOM 6989 C C . GLN B 1 315 ? 16.594 29.859 11.836 1 96.56 315 GLN B C 1
ATOM 6991 O O . GLN B 1 315 ? 16.562 30.125 13.047 1 96.56 315 GLN B O 1
ATOM 6996 N N . SER B 1 316 ? 15.734 30.375 10.938 1 94.69 316 SER B N 1
ATOM 6997 C CA . SER B 1 316 ? 14.648 31.234 11.383 1 94.69 316 SER B CA 1
ATOM 6998 C C . SER B 1 316 ? 13.727 30.5 12.359 1 94.69 316 SER B C 1
ATOM 7000 O O . SER B 1 316 ? 13.297 31.078 13.359 1 94.69 316 SER B O 1
ATOM 7002 N N . LEU B 1 317 ? 13.445 29.266 12.055 1 94.69 317 LEU B N 1
ATOM 7003 C CA . LEU B 1 317 ? 12.633 28.438 12.938 1 94.69 317 LEU B CA 1
ATOM 7004 C C . LEU B 1 317 ? 13.297 28.297 14.312 1 94.69 317 LEU B C 1
ATOM 7006 O O . LEU B 1 317 ? 12.633 28.438 15.336 1 94.69 317 LEU B O 1
ATOM 7010 N N . ALA B 1 318 ? 14.562 28.031 14.328 1 96.25 318 ALA B N 1
ATOM 7011 C CA . ALA B 1 318 ? 15.32 27.844 15.562 1 96.25 318 ALA B CA 1
ATOM 7012 C C . ALA B 1 318 ? 15.32 29.109 16.422 1 96.25 318 ALA B C 1
ATOM 7014 O O . ALA B 1 318 ? 15.141 29.047 17.625 1 96.25 318 ALA B O 1
ATOM 7015 N N . LEU B 1 319 ? 15.492 30.172 15.766 1 95.19 319 LEU B N 1
ATOM 7016 C CA . LEU B 1 319 ? 15.562 31.438 16.469 1 95.19 319 LEU B CA 1
ATOM 7017 C C . LEU B 1 319 ? 14.203 31.812 17.062 1 95.19 319 LEU B C 1
ATOM 7019 O O . LEU B 1 319 ? 14.125 32.312 18.172 1 95.19 319 LEU B O 1
ATOM 7023 N N . LEU B 1 320 ? 13.156 31.562 16.297 1 92.12 320 LEU B N 1
ATOM 7024 C CA . LEU B 1 320 ? 11.805 31.875 16.734 1 92.12 320 LEU B CA 1
ATOM 7025 C C . LEU B 1 320 ? 11.398 31.016 17.922 1 92.12 320 LEU B C 1
ATOM 7027 O O . LEU B 1 320 ? 10.672 31.469 18.812 1 92.12 320 LEU B O 1
ATOM 7031 N N . MET B 1 321 ? 11.859 29.797 17.938 1 93.5 321 MET B N 1
ATOM 7032 C CA . MET B 1 321 ? 11.438 28.844 18.969 1 93.5 321 MET B CA 1
ATOM 7033 C C . MET B 1 321 ? 12.352 28.922 20.188 1 93.5 321 MET B C 1
ATOM 7035 O O . MET B 1 321 ? 12.023 28.391 21.25 1 93.5 321 MET B O 1
ATOM 7039 N N . ALA B 1 322 ? 13.438 29.625 20.047 1 87.81 322 ALA B N 1
ATOM 7040 C CA . ALA B 1 322 ? 14.367 29.859 21.141 1 87.81 322 ALA B CA 1
ATOM 7041 C C . ALA B 1 322 ? 14.805 28.531 21.781 1 87.81 322 ALA B C 1
ATOM 7043 O O . ALA B 1 322 ? 15.344 27.656 21.094 1 87.81 322 ALA B O 1
ATOM 7044 N N . GLU B 1 323 ? 14.266 28.25 23.016 1 90.94 323 GLU B N 1
ATOM 7045 C CA . GLU B 1 323 ? 14.766 27.094 23.766 1 90.94 323 GLU B CA 1
ATOM 7046 C C . GLU B 1 323 ? 13.836 25.891 23.594 1 90.94 323 GLU B C 1
ATOM 7048 O O . GLU B 1 323 ? 14.109 24.812 24.141 1 90.94 323 GLU B O 1
ATOM 7053 N N . LYS B 1 324 ? 12.836 26 22.844 1 94.88 324 LYS B N 1
ATOM 7054 C CA . LYS B 1 324 ? 11.906 24.891 22.625 1 94.88 324 LYS B CA 1
ATOM 7055 C C . LYS B 1 324 ? 12.406 23.969 21.531 1 94.88 324 LYS B C 1
ATOM 7057 O O . LYS B 1 324 ? 13.055 24.406 20.578 1 94.88 324 LYS B O 1
ATOM 7062 N N . GLU B 1 325 ? 12.102 22.766 21.656 1 96.06 325 GLU B N 1
ATOM 7063 C CA . GLU B 1 325 ? 12.586 21.734 20.734 1 96.06 325 GLU B CA 1
ATOM 7064 C C . GLU B 1 325 ? 11.82 21.781 19.422 1 96.06 325 GLU B C 1
ATOM 7066 O O . GLU B 1 325 ? 10.617 22.031 19.406 1 96.06 325 GLU B O 1
ATOM 7071 N N . ILE B 1 326 ? 12.562 21.516 18.375 1 97.75 326 ILE B N 1
ATOM 7072 C CA . ILE B 1 326 ? 12.008 21.453 17.016 1 97.75 326 ILE B CA 1
ATOM 7073 C C . ILE B 1 326 ? 12.383 20.125 16.375 1 97.75 326 ILE B C 1
ATOM 7075 O O . ILE B 1 326 ? 13.562 19.766 16.312 1 97.75 326 ILE B O 1
ATOM 7079 N N . VAL B 1 327 ? 11.398 19.422 15.891 1 98.31 327 VAL B N 1
ATOM 7080 C CA . VAL B 1 327 ? 11.664 18.172 15.164 1 98.31 327 VAL B CA 1
ATOM 7081 C C . VAL B 1 327 ? 11.453 18.406 13.664 1 98.31 327 VAL B C 1
ATOM 7083 O O . VAL B 1 327 ? 10.328 18.672 13.227 1 98.31 327 VAL B O 1
ATOM 7086 N N . ILE B 1 328 ? 12.5 18.281 12.898 1 98.19 328 ILE B N 1
ATOM 7087 C CA . ILE B 1 328 ? 12.43 18.5 11.461 1 98.19 328 ILE B CA 1
ATOM 7088 C C . ILE B 1 328 ? 12.414 17.156 10.734 1 98.19 328 ILE B C 1
ATOM 7090 O O . ILE B 1 328 ? 13.359 16.375 10.852 1 98.19 328 ILE B O 1
ATOM 7094 N N . ARG B 1 329 ? 11.367 16.844 10.055 1 97.56 329 ARG B N 1
ATOM 7095 C CA . ARG B 1 329 ? 11.305 15.641 9.242 1 97.56 329 ARG B CA 1
ATOM 7096 C C . ARG B 1 329 ? 11.945 15.867 7.879 1 97.56 329 ARG B C 1
ATOM 7098 O O . ARG B 1 329 ? 11.633 16.844 7.191 1 97.56 329 ARG B O 1
ATOM 7105 N N . THR B 1 330 ? 12.789 14.992 7.516 1 97.81 330 THR B N 1
ATOM 7106 C CA . THR B 1 330 ? 13.414 15.102 6.203 1 97.81 330 THR B CA 1
ATOM 7107 C C . THR B 1 330 ? 12.391 14.914 5.094 1 97.81 330 THR B C 1
ATOM 7109 O O . THR B 1 330 ? 11.242 14.531 5.355 1 97.81 330 THR B O 1
ATOM 7112 N N . LEU B 1 331 ? 12.805 15.125 3.955 1 92.75 331 LEU B N 1
ATOM 7113 C CA . LEU B 1 331 ? 11.953 15.227 2.773 1 92.75 331 LEU B CA 1
ATOM 7114 C C . LEU B 1 331 ? 11.117 13.969 2.596 1 92.75 331 LEU B C 1
ATOM 7116 O O . LEU B 1 331 ? 11.656 12.859 2.521 1 92.75 331 LEU B O 1
ATOM 7120 N N . ASP B 1 332 ? 9.867 14.141 2.57 1 90.38 332 ASP B N 1
ATOM 7121 C CA . ASP B 1 332 ? 8.898 13.07 2.314 1 90.38 3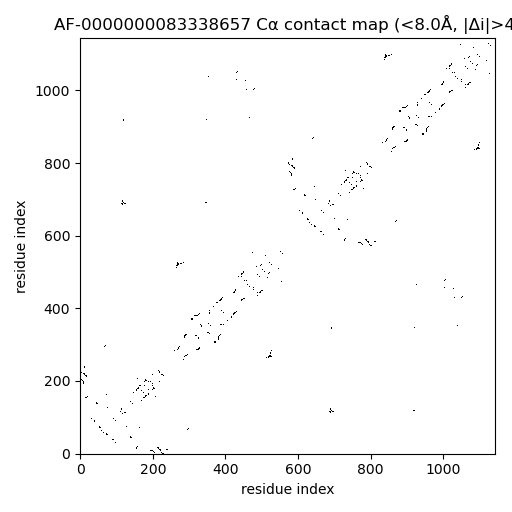32 ASP B CA 1
ATOM 7122 C C . ASP B 1 332 ? 8.086 13.359 1.058 1 90.38 332 ASP B C 1
ATOM 7124 O O . ASP B 1 332 ? 6.883 13.625 1.138 1 90.38 332 ASP B O 1
ATOM 7128 N N . ILE B 1 333 ? 8.773 13.312 0.014 1 81.75 333 ILE B N 1
ATOM 7129 C CA . ILE B 1 333 ? 8.156 13.594 -1.274 1 81.75 333 ILE B CA 1
ATOM 7130 C C . ILE B 1 333 ? 7.836 12.281 -1.993 1 81.75 333 ILE B C 1
ATOM 7132 O O . ILE B 1 333 ? 8.445 11.25 -1.711 1 81.75 333 ILE B O 1
ATOM 7136 N N . GLY B 1 334 ? 6.832 12.359 -2.865 1 72.69 334 GLY B N 1
ATOM 7137 C CA . GLY B 1 334 ? 6.312 11.164 -3.512 1 72.69 334 GLY B CA 1
ATOM 7138 C C . GLY B 1 334 ? 5 10.688 -2.912 1 72.69 334 GLY B C 1
ATOM 7139 O O . GLY B 1 334 ? 4.508 11.266 -1.942 1 72.69 334 GLY B O 1
ATOM 7140 N N . GLY B 1 335 ? 4.461 9.547 -3.418 1 67.38 335 GLY B N 1
ATOM 7141 C CA . GLY B 1 335 ? 3.145 9.133 -2.963 1 67.38 335 GLY B CA 1
ATOM 7142 C C . GLY B 1 335 ? 2.025 10.008 -3.496 1 67.38 335 GLY B C 1
ATOM 7143 O O . GLY B 1 335 ? 1.723 9.977 -4.691 1 67.38 335 GLY B O 1
ATOM 7144 N N . ASP B 1 336 ? 1.632 10.836 -2.547 1 57.06 336 ASP B N 1
ATOM 7145 C CA . ASP B 1 336 ? 0.561 11.75 -2.932 1 57.06 336 ASP B CA 1
ATOM 7146 C C . ASP B 1 336 ? 1.115 13.125 -3.279 1 57.06 336 ASP B C 1
ATOM 7148 O O . ASP B 1 336 ? 0.378 14 -3.74 1 57.06 336 ASP B O 1
ATOM 7152 N N . LYS B 1 337 ? 2.451 13.219 -3.092 1 59.91 337 LYS B N 1
ATOM 7153 C CA . LYS B 1 337 ? 3.104 14.516 -3.275 1 59.91 337 LYS B CA 1
ATOM 7154 C C . LYS B 1 337 ? 3.98 14.516 -4.523 1 59.91 337 LYS B C 1
ATOM 7156 O O . LYS B 1 337 ? 5.082 13.961 -4.516 1 59.91 337 LYS B O 1
ATOM 7161 N N . GLN B 1 338 ? 3.51 14.93 -5.66 1 58.94 338 GLN B N 1
ATOM 7162 C CA . GLN B 1 338 ? 4.297 14.922 -6.887 1 58.94 338 GLN B CA 1
ATOM 7163 C C . GLN B 1 338 ? 4.793 16.328 -7.238 1 58.94 338 GLN B C 1
ATOM 7165 O O . GLN B 1 338 ? 4.051 17.297 -7.105 1 58.94 338 GLN B O 1
ATOM 7170 N N . VAL B 1 339 ? 6.086 16.375 -7.277 1 58.62 339 VAL B N 1
ATOM 7171 C CA . VAL B 1 339 ? 6.738 17.609 -7.727 1 58.62 339 VAL B CA 1
ATOM 7172 C C . VAL B 1 339 ? 7.344 17.391 -9.109 1 58.62 339 VAL B C 1
ATOM 7174 O O . VAL B 1 339 ? 8.219 16.547 -9.289 1 58.62 339 VAL B O 1
ATOM 7177 N N . ASP B 1 340 ? 6.93 18.062 -9.992 1 57.59 340 ASP B N 1
ATOM 7178 C CA . ASP B 1 340 ? 7.223 17.812 -11.406 1 57.59 340 ASP B CA 1
ATOM 7179 C C . ASP B 1 340 ? 8.727 17.828 -11.664 1 57.59 340 ASP B C 1
ATOM 7181 O O . ASP B 1 340 ? 9.25 16.969 -12.383 1 57.59 340 ASP B O 1
ATOM 7185 N N . TYR B 1 341 ? 9.352 18.797 -11.031 1 65.38 341 TYR B N 1
ATOM 7186 C CA . TYR B 1 341 ? 10.75 18.953 -11.406 1 65.38 341 TYR B CA 1
ATOM 7187 C C . TYR B 1 341 ? 11.617 17.891 -10.758 1 65.38 341 TYR B C 1
ATOM 7189 O O . TYR B 1 341 ? 12.766 17.672 -11.156 1 65.38 341 TYR B O 1
ATOM 7197 N N . ILE B 1 342 ? 10.984 17.203 -9.852 1 71.81 342 ILE B N 1
ATOM 7198 C CA . ILE B 1 342 ? 11.766 16.219 -9.117 1 71.81 342 ILE B CA 1
ATOM 7199 C C . ILE B 1 342 ? 11.898 14.938 -9.945 1 71.81 342 ILE B C 1
ATOM 7201 O O . ILE B 1 342 ? 12.852 14.18 -9.773 1 71.81 342 ILE B O 1
ATOM 7205 N N . GLY B 1 343 ? 11.047 14.758 -10.938 1 67 343 GLY B N 1
ATOM 7206 C CA . GLY B 1 343 ? 11.227 13.672 -11.891 1 67 343 GLY B CA 1
ATOM 7207 C C . GLY B 1 343 ? 10.844 12.32 -11.32 1 67 343 GLY B C 1
ATOM 7208 O O . GLY B 1 343 ? 11.461 11.305 -11.664 1 67 343 GLY B O 1
ATOM 7209 N N . ILE B 1 344 ? 10.141 12.266 -10.305 1 74.06 344 ILE B N 1
ATOM 7210 C CA . ILE B 1 344 ? 9.664 10.969 -9.844 1 74.06 344 ILE B CA 1
ATOM 7211 C C . ILE B 1 344 ? 8.719 10.367 -10.875 1 74.06 344 ILE B C 1
ATOM 7213 O O . ILE B 1 344 ? 7.746 11.008 -11.281 1 74.06 344 ILE B O 1
ATOM 7217 N N . PRO B 1 345 ? 9.062 9.203 -11.289 1 68.31 345 PRO B N 1
ATOM 7218 C CA . PRO B 1 345 ? 8.203 8.57 -12.297 1 68.31 345 PRO B CA 1
ATOM 7219 C C . PRO B 1 345 ? 6.805 8.258 -11.766 1 68.31 345 PRO B C 1
ATOM 7221 O O . PRO B 1 345 ? 6.613 8.117 -10.562 1 68.31 345 PRO B O 1
ATOM 7224 N N . ALA B 1 346 ? 5.93 8.281 -12.656 1 70.06 346 ALA B N 1
ATOM 7225 C CA . ALA B 1 346 ? 4.578 7.875 -12.281 1 70.06 346 ALA B CA 1
ATOM 7226 C C . ALA B 1 346 ? 4.559 6.426 -11.797 1 70.06 346 ALA B C 1
ATOM 7228 O O . ALA B 1 346 ? 5.215 5.562 -12.375 1 70.06 346 ALA B O 1
ATOM 7229 N N . GLU B 1 347 ? 3.877 6.25 -10.664 1 82.38 347 GLU B N 1
ATOM 7230 C CA . GLU B 1 347 ? 3.84 4.926 -10.039 1 82.38 347 GLU B CA 1
ATOM 7231 C C . GLU B 1 347 ? 2.418 4.379 -10 1 82.38 347 GLU B C 1
ATOM 7233 O O . GLU B 1 347 ? 1.456 5.141 -9.875 1 82.38 347 GLU B O 1
ATOM 7238 N N . GLU B 1 348 ? 2.283 3.084 -10.055 1 77.12 348 GLU B N 1
ATOM 7239 C CA . GLU B 1 348 ? 0.98 2.434 -9.961 1 77.12 348 GLU B CA 1
ATOM 7240 C C . GLU B 1 348 ? 0.447 2.477 -8.531 1 77.12 348 GLU B C 1
ATOM 7242 O O . GLU B 1 348 ? -0.766 2.525 -8.312 1 77.12 348 GLU B O 1
ATOM 7247 N N . ASN B 1 349 ? 1.312 2.391 -7.641 1 90.12 349 ASN B N 1
ATOM 7248 C CA . ASN B 1 349 ? 0.996 2.455 -6.219 1 90.12 349 ASN B CA 1
ATOM 7249 C C . ASN B 1 349 ? 1.903 3.441 -5.488 1 90.12 349 ASN B C 1
ATOM 7251 O O . ASN B 1 349 ? 2.811 3.035 -4.758 1 90.12 349 ASN B O 1
ATOM 7255 N N . PRO B 1 350 ? 1.604 4.668 -5.551 1 89.12 350 PRO B N 1
ATOM 7256 C CA . PRO B 1 350 ? 2.506 5.703 -5.035 1 89.12 350 PRO B CA 1
ATOM 7257 C C . PRO B 1 350 ? 2.766 5.562 -3.537 1 89.12 350 PRO B C 1
ATOM 7259 O O . PRO B 1 350 ? 3.881 5.816 -3.074 1 89.12 350 PRO B O 1
ATOM 7262 N N . PHE B 1 351 ? 1.798 5.191 -2.775 1 92.19 351 PHE B N 1
ATOM 7263 C CA . PHE B 1 351 ? 1.985 5.062 -1.336 1 92.19 351 PHE B CA 1
ATOM 7264 C C . PHE B 1 351 ? 2.938 3.916 -1.015 1 92.19 351 PHE B C 1
ATOM 7266 O O . PHE B 1 351 ? 3.492 3.852 0.085 1 92.19 351 PHE B O 1
ATOM 7273 N N . LEU B 1 352 ? 3.08 3.02 -1.945 1 95.38 352 LEU B N 1
ATOM 7274 C CA . LEU B 1 352 ? 4 1.897 -1.793 1 95.38 352 LEU B CA 1
ATOM 7275 C C . LEU B 1 352 ? 5.25 2.098 -2.645 1 95.38 352 LEU B C 1
ATOM 7277 O O . LEU B 1 352 ? 5.953 1.135 -2.955 1 95.38 352 LEU B O 1
ATOM 7281 N N . GLY B 1 353 ? 5.512 3.35 -3.018 1 93.62 353 GLY B N 1
ATOM 7282 C CA . GLY B 1 353 ? 6.484 3.564 -4.078 1 93.62 353 GLY B CA 1
ATOM 7283 C C . GLY B 1 353 ? 7.734 4.281 -3.605 1 93.62 353 GLY B C 1
ATOM 7284 O O . GLY B 1 353 ? 8.172 4.094 -2.469 1 93.62 353 GLY B O 1
ATOM 7285 N N . TYR B 1 354 ? 8.367 4.961 -4.574 1 92.25 354 TYR B N 1
ATOM 7286 C CA . TYR B 1 354 ? 9.633 5.68 -4.5 1 92.25 354 TYR B CA 1
ATOM 7287 C C . TYR B 1 354 ? 9.445 7.047 -3.854 1 92.25 354 TYR B C 1
ATOM 7289 O O . TYR B 1 354 ? 9.273 8.055 -4.547 1 92.25 354 TYR B O 1
ATOM 7297 N N . ARG B 1 355 ? 9.562 7.012 -2.494 1 92.94 355 ARG B N 1
ATOM 7298 C CA . ARG B 1 355 ? 9.258 8.242 -1.771 1 92.94 355 ARG B CA 1
ATOM 7299 C C . ARG B 1 355 ? 10.133 8.375 -0.526 1 92.94 355 ARG B C 1
ATOM 7301 O O . ARG B 1 355 ? 10.781 7.414 -0.111 1 92.94 355 ARG B O 1
ATOM 7308 N N . ALA B 1 356 ? 10.203 9.586 0.05 1 95.19 356 ALA B N 1
ATOM 7309 C CA . ALA B 1 356 ? 10.844 9.883 1.33 1 95.19 356 ALA B CA 1
ATOM 7310 C C . ALA B 1 356 ? 12.297 9.398 1.344 1 95.19 356 ALA B C 1
ATOM 7312 O O . ALA B 1 356 ? 13.07 9.727 0.444 1 95.19 356 ALA B O 1
ATOM 7313 N N . VAL B 1 357 ? 12.648 8.578 2.32 1 97.56 357 VAL B N 1
ATOM 7314 C CA . VAL B 1 357 ? 14.039 8.18 2.48 1 97.56 357 VAL B CA 1
ATOM 7315 C C . VAL B 1 357 ? 14.477 7.344 1.278 1 97.56 357 VAL B C 1
ATOM 7317 O O . VAL B 1 357 ? 15.648 7.367 0.896 1 97.56 357 VAL B O 1
ATOM 7320 N N . ARG B 1 358 ? 13.531 6.598 0.646 1 96.31 358 ARG B N 1
ATOM 7321 C CA . ARG B 1 358 ? 13.828 5.785 -0.528 1 96.31 358 ARG B CA 1
ATOM 7322 C C . ARG B 1 358 ? 14.312 6.652 -1.687 1 96.31 358 ARG B C 1
ATOM 7324 O O . ARG B 1 358 ? 15.25 6.289 -2.395 1 96.31 358 ARG B O 1
ATOM 7331 N N . TYR B 1 359 ? 13.68 7.781 -1.885 1 94.25 359 TYR B N 1
ATOM 7332 C CA . TYR B 1 359 ? 14.102 8.75 -2.893 1 94.25 359 TYR B CA 1
ATOM 7333 C C . TYR B 1 359 ? 15.406 9.43 -2.482 1 94.25 359 TYR B C 1
ATOM 7335 O O . TYR B 1 359 ? 16.312 9.586 -3.299 1 94.25 359 TYR B O 1
ATOM 7343 N N . CYS B 1 360 ? 15.5 9.867 -1.235 1 96.12 360 CYS B N 1
ATOM 7344 C CA . CYS B 1 360 ? 16.625 10.641 -0.726 1 96.12 360 CYS B CA 1
ATOM 7345 C C . CYS B 1 360 ? 17.922 9.844 -0.806 1 96.12 360 CYS B C 1
ATOM 7347 O O . CYS B 1 360 ? 18.969 10.375 -1.2 1 96.12 360 CYS B O 1
ATOM 7349 N N . LEU B 1 361 ? 17.875 8.602 -0.437 1 96.75 361 LEU B N 1
ATOM 7350 C CA . LEU B 1 361 ? 19.078 7.781 -0.428 1 96.75 361 LEU B CA 1
ATOM 7351 C C . LEU B 1 361 ? 19.516 7.441 -1.849 1 96.75 361 LEU B C 1
ATOM 7353 O O . LEU B 1 361 ? 20.688 7.145 -2.088 1 96.75 361 LEU B O 1
ATOM 7357 N N . ASP B 1 362 ? 18.531 7.418 -2.781 1 93.62 362 ASP B N 1
ATOM 7358 C CA . ASP B 1 362 ? 18.859 7.23 -4.191 1 93.62 362 ASP B CA 1
ATOM 7359 C C . ASP B 1 362 ? 19.391 8.523 -4.812 1 93.62 362 ASP B C 1
ATOM 7361 O O . ASP B 1 362 ? 20.016 8.5 -5.867 1 93.62 362 ASP B O 1
ATOM 7365 N N . ASN B 1 363 ? 19.094 9.672 -4.223 1 93.62 363 ASN B N 1
ATOM 7366 C CA . ASN B 1 363 ? 19.547 11.008 -4.613 1 93.62 363 ASN B CA 1
ATOM 7367 C C . ASN B 1 363 ? 20.297 11.695 -3.477 1 93.62 363 ASN B C 1
ATOM 7369 O O . ASN B 1 363 ? 19.844 12.727 -2.971 1 93.62 363 ASN B O 1
ATOM 7373 N N . LYS B 1 364 ? 21.469 11.289 -3.223 1 95.75 364 LYS B N 1
ATOM 7374 C CA . LYS B 1 364 ? 22.203 11.641 -2.016 1 95.75 364 LYS B CA 1
ATOM 7375 C C . LYS B 1 364 ? 22.609 13.117 -2.031 1 95.75 364 LYS B C 1
ATOM 7377 O O . LYS B 1 364 ? 22.734 13.742 -0.978 1 95.75 364 LYS B O 1
ATOM 7382 N N . ASP B 1 365 ? 22.781 13.656 -3.209 1 94.38 365 ASP B N 1
ATOM 7383 C CA . ASP B 1 365 ? 23.141 15.062 -3.289 1 94.38 365 ASP B CA 1
ATOM 7384 C C . ASP B 1 365 ? 22.031 15.961 -2.736 1 94.38 365 ASP B C 1
ATOM 7386 O O . ASP B 1 365 ? 22.312 16.906 -2.002 1 94.38 365 ASP B O 1
ATOM 7390 N N . ILE B 1 366 ? 20.891 15.617 -3.121 1 93.25 366 ILE B N 1
ATOM 7391 C CA . ILE B 1 366 ? 19.734 16.359 -2.635 1 93.25 366 ILE B CA 1
ATOM 7392 C C . ILE B 1 366 ? 19.594 16.156 -1.129 1 93.25 366 ILE B C 1
ATOM 7394 O O . ILE B 1 366 ? 19.344 17.109 -0.389 1 93.25 366 ILE B O 1
ATOM 7398 N N . PHE B 1 367 ? 19.766 14.992 -0.715 1 97.25 367 PHE B N 1
ATOM 7399 C CA . PHE B 1 367 ? 19.625 14.625 0.69 1 97.25 367 PHE B CA 1
ATOM 7400 C C . PHE B 1 367 ? 20.703 15.312 1.534 1 97.25 367 PHE B C 1
ATOM 7402 O O . PHE B 1 367 ? 20.406 15.828 2.617 1 97.25 367 PHE B O 1
ATOM 7409 N N . ARG B 1 368 ? 21.875 15.344 1.036 1 97.62 368 ARG B N 1
ATOM 7410 C CA . ARG B 1 368 ? 23 15.961 1.722 1 97.62 368 ARG B CA 1
ATOM 7411 C C . ARG B 1 368 ? 22.766 17.453 1.94 1 97.62 368 ARG B C 1
ATOM 7413 O O . ARG B 1 368 ? 23.062 17.984 3.008 1 97.62 368 ARG B O 1
ATOM 7420 N N . GLN B 1 369 ? 22.25 18.109 0.952 1 97.19 369 GLN B N 1
ATOM 7421 C CA . GLN B 1 369 ? 21.969 19.531 1.066 1 97.19 369 GLN B CA 1
ATOM 7422 C C . GLN B 1 369 ? 20.984 19.812 2.189 1 97.19 369 GLN B C 1
ATOM 7424 O O . GLN B 1 369 ? 21.156 20.75 2.965 1 97.19 369 GLN B O 1
ATOM 7429 N N . GLN B 1 370 ? 19.969 19.047 2.266 1 98 370 GLN B N 1
ATOM 7430 C CA . GLN B 1 370 ? 18.984 19.25 3.314 1 98 370 GLN B CA 1
ATOM 7431 C C . GLN B 1 370 ? 19.578 18.969 4.691 1 98 370 GLN B C 1
ATOM 7433 O O . GLN B 1 370 ? 19.406 19.766 5.621 1 98 370 GLN B O 1
ATOM 7438 N N . LEU B 1 371 ? 20.25 17.844 4.809 1 98.62 371 LEU B N 1
ATOM 7439 C CA . LEU B 1 371 ? 20.828 17.438 6.09 1 98.62 371 LEU B CA 1
ATOM 7440 C C . LEU B 1 371 ? 21.844 18.469 6.566 1 98.62 371 LEU B C 1
ATOM 7442 O O . LEU B 1 371 ? 21.891 18.812 7.75 1 98.62 371 LEU B O 1
ATOM 7446 N N . ARG B 1 372 ? 22.641 18.891 5.633 1 98.56 372 ARG B N 1
ATOM 7447 C CA . ARG B 1 372 ? 23.656 19.891 5.977 1 98.56 372 ARG B CA 1
ATOM 7448 C C . ARG B 1 372 ? 23.016 21.172 6.484 1 98.56 372 ARG B C 1
ATOM 7450 O O . ARG B 1 372 ? 23.469 21.75 7.473 1 98.56 372 ARG B O 1
ATOM 7457 N N . ALA B 1 373 ? 21.969 21.609 5.805 1 98.5 373 ALA B N 1
ATOM 7458 C CA . ALA B 1 373 ? 21.234 22.812 6.215 1 98.5 373 ALA B CA 1
ATOM 7459 C C . ALA B 1 373 ? 20.656 22.641 7.617 1 98.5 373 ALA B C 1
ATOM 7461 O O . ALA B 1 373 ? 20.734 23.562 8.438 1 98.5 373 ALA B O 1
ATOM 7462 N N . ILE B 1 374 ? 20.062 21.516 7.922 1 98.75 374 ILE B N 1
ATOM 7463 C CA . ILE B 1 374 ? 19.453 21.234 9.219 1 98.75 374 ILE B CA 1
ATOM 7464 C C . ILE B 1 374 ? 20.516 21.219 10.305 1 98.75 374 ILE B C 1
ATOM 7466 O O . ILE B 1 374 ? 20.344 21.812 11.367 1 98.75 374 ILE B O 1
ATOM 7470 N N . ILE B 1 375 ? 21.609 20.531 10.055 1 98.75 375 ILE B N 1
ATOM 7471 C CA . ILE B 1 375 ? 22.672 20.391 11.031 1 98.75 375 ILE B CA 1
ATOM 7472 C C . ILE B 1 375 ? 23.297 21.75 11.32 1 98.75 375 ILE B C 1
ATOM 7474 O O . ILE B 1 375 ? 23.594 22.078 12.477 1 98.75 375 ILE B O 1
ATOM 7478 N N . ARG B 1 376 ? 23.5 22.562 10.289 1 98.5 376 ARG B N 1
ATOM 7479 C CA . ARG B 1 376 ? 23.984 23.922 10.477 1 98.5 376 ARG B CA 1
ATOM 7480 C C . ARG B 1 376 ? 23.047 24.719 11.367 1 98.5 376 ARG B C 1
ATOM 7482 O O . ARG B 1 376 ? 23.5 25.469 12.242 1 98.5 376 ARG B O 1
ATOM 7489 N N . ALA B 1 377 ? 21.781 24.594 11.125 1 98.25 377 ALA B N 1
ATOM 7490 C CA . ALA B 1 377 ? 20.766 25.344 11.867 1 98.25 377 ALA B CA 1
ATOM 7491 C C . ALA B 1 377 ? 20.734 24.938 13.336 1 98.25 377 ALA B C 1
ATOM 7493 O O . ALA B 1 377 ? 20.281 25.703 14.188 1 98.25 377 ALA B O 1
ATOM 7494 N N . SER B 1 378 ? 21.234 23.75 13.641 1 98.06 378 SER B N 1
ATOM 7495 C CA . SER B 1 378 ? 21.203 23.219 15 1 98.06 378 SER B CA 1
ATOM 7496 C C . SER B 1 378 ? 22.078 24.047 15.938 1 98.06 378 SER B C 1
ATOM 7498 O O . SER B 1 378 ? 21.938 23.969 17.156 1 98.06 378 SER B O 1
ATOM 7500 N N . ALA B 1 379 ? 22.938 24.859 15.445 1 97.38 379 ALA B N 1
ATOM 7501 C CA . ALA B 1 379 ? 23.766 25.766 16.234 1 97.38 379 ALA B CA 1
ATOM 7502 C C . ALA B 1 379 ? 22.922 26.875 16.859 1 97.38 379 ALA B C 1
ATOM 7504 O O . ALA B 1 379 ? 23.344 27.531 17.828 1 97.38 379 ALA B O 1
ATOM 7505 N N . PHE B 1 380 ? 21.781 27.094 16.359 1 97.19 380 PHE B N 1
ATOM 7506 C CA . PHE B 1 380 ? 20.984 28.266 16.75 1 97.19 380 PHE B CA 1
ATOM 7507 C C . PHE B 1 380 ? 19.797 27.859 17.594 1 97.19 380 PHE B C 1
ATOM 7509 O O . PHE B 1 380 ? 19.031 28.703 18.047 1 97.19 380 PHE B O 1
ATOM 7516 N N . GLY B 1 381 ? 19.562 26.594 17.797 1 96.5 381 GLY B N 1
ATOM 7517 C CA . GLY B 1 381 ? 18.438 26.109 18.578 1 96.5 381 GLY B CA 1
ATOM 7518 C C . GLY B 1 381 ? 18.453 24.609 18.797 1 96.5 381 GLY B C 1
ATOM 7519 O O . GLY B 1 381 ? 19.406 23.938 18.391 1 96.5 381 GLY B O 1
ATOM 7520 N N . ARG B 1 382 ? 17.422 24.062 19.453 1 97.25 382 ARG B N 1
ATOM 7521 C CA . ARG B 1 382 ? 17.328 22.625 19.75 1 97.25 382 ARG B CA 1
ATOM 7522 C C . ARG B 1 382 ? 16.578 21.891 18.656 1 97.25 382 ARG B C 1
ATOM 7524 O O . ARG B 1 382 ? 15.359 21.719 18.719 1 97.25 382 ARG B O 1
ATOM 7531 N N . ILE B 1 383 ? 17.328 21.328 17.766 1 98.19 383 ILE B N 1
ATOM 7532 C CA . ILE B 1 383 ? 16.766 20.703 16.578 1 98.19 383 ILE B CA 1
ATOM 7533 C C . ILE B 1 383 ? 17 19.203 16.625 1 98.19 383 ILE B C 1
ATOM 7535 O O . ILE B 1 383 ? 18.062 18.75 17.047 1 98.19 383 ILE B O 1
ATOM 7539 N N . LYS B 1 384 ? 15.977 18.469 16.297 1 98.44 384 LYS B N 1
ATOM 7540 C CA . LYS B 1 384 ? 16.047 17.016 16.078 1 98.44 384 LYS B CA 1
ATOM 7541 C C . LYS B 1 384 ? 15.773 16.656 14.633 1 98.44 384 LYS B C 1
ATOM 7543 O O . LYS B 1 384 ? 14.977 17.312 13.961 1 98.44 384 LYS B O 1
ATOM 7548 N N . ILE B 1 385 ? 16.406 15.602 14.148 1 98.75 385 ILE B N 1
ATOM 7549 C CA . ILE B 1 385 ? 16.188 15.125 12.789 1 98.75 385 ILE B CA 1
ATOM 7550 C C . ILE B 1 385 ? 15.281 13.891 12.82 1 98.75 385 ILE B C 1
ATOM 7552 O O . ILE B 1 385 ? 15.516 12.961 13.602 1 98.75 385 ILE B O 1
ATOM 7556 N N . LEU B 1 386 ? 14.266 13.898 12.023 1 98.75 386 LEU B N 1
ATOM 7557 C CA . LEU B 1 386 ? 13.32 12.789 11.93 1 98.75 386 LEU B CA 1
ATOM 7558 C C . LEU B 1 386 ? 13.312 12.211 10.516 1 98.75 386 LEU B C 1
ATOM 7560 O O . LEU B 1 386 ? 13.039 12.922 9.547 1 98.75 386 LEU B O 1
ATOM 7564 N N . ILE B 1 387 ? 13.602 10.914 10.391 1 98.69 387 ILE B N 1
ATOM 7565 C CA . ILE B 1 387 ? 13.672 10.273 9.086 1 98.69 387 ILE B CA 1
ATOM 7566 C C . ILE B 1 387 ? 12.383 9.5 8.812 1 98.69 387 ILE B C 1
ATOM 7568 O O . ILE B 1 387 ? 12.039 8.586 9.562 1 98.69 387 ILE B O 1
ATOM 7572 N N . PRO B 1 388 ? 11.711 9.789 7.73 1 97.94 388 PRO B N 1
ATOM 7573 C CA . PRO B 1 388 ? 10.438 9.133 7.434 1 97.94 388 PRO B CA 1
ATOM 7574 C C . PRO B 1 388 ? 10.617 7.84 6.633 1 97.94 388 PRO B C 1
ATOM 7576 O O . PRO B 1 388 ? 11.641 7.66 5.973 1 97.94 388 PRO B O 1
ATOM 7579 N N . MET B 1 389 ? 9.727 6.855 6.703 1 97.75 389 MET B N 1
ATOM 7580 C CA . MET B 1 389 ? 9.484 5.703 5.84 1 97.75 389 MET B CA 1
ATOM 7581 C C . MET B 1 389 ? 10.617 4.688 5.949 1 97.75 389 MET B C 1
ATOM 7583 O O . MET B 1 389 ? 10.969 4.039 4.965 1 97.75 389 MET B O 1
ATOM 7587 N N . ILE B 1 390 ? 11.211 4.609 7.078 1 98.19 390 ILE B N 1
ATOM 7588 C CA . ILE B 1 390 ? 12.266 3.627 7.305 1 98.19 390 ILE B CA 1
ATOM 7589 C C . ILE B 1 390 ? 11.664 2.225 7.352 1 98.19 390 ILE B C 1
ATOM 7591 O O . ILE B 1 390 ? 10.641 2.004 8 1 98.19 390 ILE B O 1
ATOM 7595 N N . ALA B 1 391 ? 12.336 1.265 6.613 1 97.31 391 ALA B N 1
ATOM 7596 C CA . ALA B 1 391 ? 11.836 -0.109 6.594 1 97.31 391 ALA B CA 1
ATOM 7597 C C . ALA B 1 391 ? 12.953 -1.098 6.918 1 97.31 391 ALA B C 1
ATOM 7599 O O . ALA B 1 391 ? 12.688 -2.248 7.277 1 97.31 391 ALA B O 1
ATOM 7600 N N . THR B 1 392 ? 14.234 -0.653 6.773 1 96.44 392 THR B N 1
ATOM 7601 C CA . THR B 1 392 ? 15.367 -1.535 7.039 1 96.44 392 THR B CA 1
ATOM 7602 C C . THR B 1 392 ? 16.422 -0.824 7.883 1 96.44 392 THR B C 1
ATOM 7604 O O . THR B 1 392 ? 16.484 0.407 7.891 1 96.44 392 THR B O 1
ATOM 7607 N N . LEU B 1 393 ? 17.25 -1.587 8.562 1 96.94 393 LEU B N 1
ATOM 7608 C CA . LEU B 1 393 ? 18.359 -1.033 9.32 1 96.94 393 LEU B CA 1
ATOM 7609 C C . LEU B 1 393 ? 19.375 -0.362 8.391 1 96.94 393 LEU B C 1
ATOM 7611 O O . LEU B 1 393 ? 20 0.635 8.758 1 96.94 393 LEU B O 1
ATOM 7615 N N . GLU B 1 394 ? 19.5 -0.913 7.215 1 97 394 GLU B N 1
ATOM 7616 C CA . GLU B 1 394 ? 20.453 -0.385 6.238 1 97 394 GLU B CA 1
ATOM 7617 C C . GLU B 1 394 ? 20.094 1.052 5.855 1 97 394 GLU B C 1
ATOM 7619 O O . GLU B 1 394 ? 20.984 1.896 5.727 1 97 394 GLU B O 1
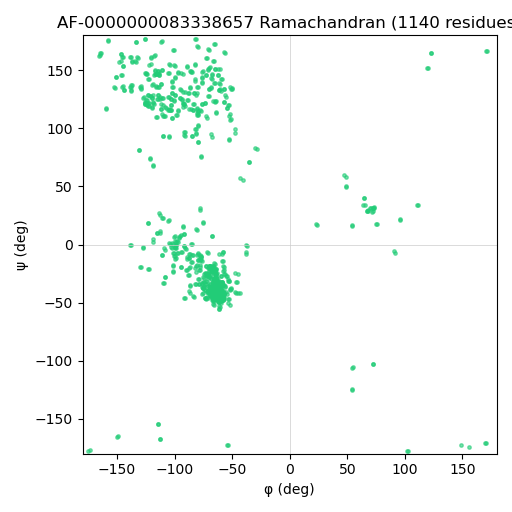ATOM 7624 N N . GLU B 1 395 ? 18.844 1.299 5.691 1 97.56 395 GLU B N 1
ATOM 7625 C CA . GLU B 1 395 ? 18.422 2.66 5.395 1 97.56 395 GLU B CA 1
ATOM 7626 C C . GLU B 1 395 ? 18.812 3.623 6.512 1 97.56 395 GLU B C 1
ATOM 7628 O O . GLU B 1 395 ? 19.266 4.734 6.246 1 97.56 395 GLU B O 1
ATOM 7633 N N . LEU B 1 396 ? 18.594 3.209 7.766 1 98.06 396 LEU B N 1
ATOM 7634 C CA . LEU B 1 396 ? 18.938 4.023 8.922 1 98.06 396 LEU B CA 1
ATOM 7635 C C . LEU B 1 396 ? 20.438 4.234 9.016 1 98.06 396 LEU B C 1
ATOM 7637 O O . LEU B 1 396 ? 20.906 5.359 9.219 1 98.06 396 LEU B O 1
ATOM 7641 N N . TRP B 1 397 ? 21.203 3.195 8.812 1 97.69 397 TRP B N 1
ATOM 7642 C CA . TRP B 1 397 ? 22.656 3.264 8.906 1 97.69 397 TRP B CA 1
ATOM 7643 C C . TRP B 1 397 ? 23.234 4.156 7.816 1 97.69 397 TRP B C 1
ATOM 7645 O O . TRP B 1 397 ? 24.156 4.934 8.062 1 97.69 397 TRP B O 1
ATOM 7655 N N . GLU B 1 398 ? 22.703 3.975 6.637 1 97.75 398 GLU B N 1
ATOM 7656 C CA . GLU B 1 398 ? 23.188 4.801 5.531 1 97.75 398 GLU B CA 1
ATOM 7657 C C . GLU B 1 398 ? 22.922 6.281 5.793 1 97.75 398 GLU B C 1
ATOM 7659 O O . GLU B 1 398 ? 23.75 7.133 5.48 1 97.75 398 GLU B O 1
ATOM 7664 N N . THR B 1 399 ? 21.766 6.582 6.316 1 98.5 399 THR B N 1
ATOM 7665 C CA . THR B 1 399 ? 21.422 7.961 6.648 1 98.5 399 THR B CA 1
ATOM 7666 C C . THR B 1 399 ? 22.328 8.492 7.75 1 98.5 399 THR B C 1
ATOM 7668 O O . THR B 1 399 ? 22.812 9.625 7.664 1 98.5 399 THR B O 1
ATOM 7671 N N . LYS B 1 400 ? 22.562 7.75 8.766 1 98.25 400 LYS B N 1
ATOM 7672 C CA . LYS B 1 400 ? 23.422 8.156 9.867 1 98.25 400 LYS B CA 1
ATOM 7673 C C . LYS B 1 400 ? 24.859 8.352 9.398 1 98.25 400 LYS B C 1
ATOM 7675 O O . LYS B 1 400 ? 25.578 9.234 9.883 1 98.25 400 LYS B O 1
ATOM 7680 N N . ALA B 1 401 ? 25.266 7.48 8.484 1 98.12 401 ALA B N 1
ATOM 7681 C CA . ALA B 1 401 ? 26.594 7.633 7.902 1 98.12 401 ALA B CA 1
ATOM 7682 C C . ALA B 1 401 ? 26.719 8.953 7.152 1 98.12 401 ALA B C 1
ATOM 7684 O O . ALA B 1 401 ? 27.75 9.617 7.219 1 98.12 401 ALA B O 1
ATOM 7685 N N . LEU B 1 402 ? 25.703 9.258 6.43 1 98.06 402 LEU B N 1
ATOM 7686 C CA . LEU B 1 402 ? 25.672 10.531 5.719 1 98.06 402 LEU B CA 1
ATOM 7687 C C . LEU B 1 402 ? 25.75 11.703 6.695 1 98.06 402 LEU B C 1
ATOM 7689 O O . LEU B 1 402 ? 26.469 12.672 6.453 1 98.06 402 LEU B O 1
ATOM 7693 N N . ILE B 1 403 ? 25.047 11.648 7.789 1 98.56 403 ILE B N 1
ATOM 7694 C CA . ILE B 1 403 ? 25.031 12.68 8.82 1 98.56 403 ILE B CA 1
ATOM 7695 C C . ILE B 1 403 ? 26.438 12.82 9.414 1 98.56 403 ILE B C 1
ATOM 7697 O O . ILE B 1 403 ? 26.922 13.938 9.602 1 98.56 403 ILE B O 1
ATOM 7701 N N . ALA B 1 404 ? 27.062 11.727 9.672 1 98.31 404 ALA B N 1
ATOM 7702 C CA . ALA B 1 404 ? 28.422 11.734 10.227 1 98.31 404 ALA B CA 1
ATOM 7703 C C . ALA B 1 404 ? 29.406 12.398 9.266 1 98.31 404 ALA B C 1
ATOM 7705 O O . ALA B 1 404 ? 30.266 13.18 9.688 1 98.31 404 ALA B O 1
ATOM 7706 N N . ASP B 1 405 ? 29.25 12.031 8.023 1 98.12 405 ASP B N 1
ATOM 7707 C CA . ASP B 1 405 ? 30.109 12.625 7 1 98.12 405 ASP B CA 1
ATOM 7708 C C . ASP B 1 405 ? 29.922 14.141 6.941 1 98.12 405 ASP B C 1
ATOM 7710 O O . ASP B 1 405 ? 30.906 14.883 6.797 1 98.12 405 ASP B O 1
ATOM 7714 N N . ILE B 1 406 ? 28.75 14.547 7.023 1 98.31 406 ILE B N 1
ATOM 7715 C CA . ILE B 1 406 ? 28.438 15.969 6.969 1 98.31 406 ILE B CA 1
ATOM 7716 C C . ILE B 1 406 ? 29.016 16.672 8.195 1 98.31 406 ILE B C 1
ATOM 7718 O O . ILE B 1 406 ? 29.594 17.766 8.078 1 98.31 406 ILE B O 1
ATOM 7722 N N . LYS B 1 407 ? 28.844 16.141 9.383 1 98.31 407 LYS B N 1
ATOM 7723 C CA . LYS B 1 407 ? 29.406 16.703 10.609 1 98.31 407 LYS B CA 1
ATOM 7724 C C . LYS B 1 407 ? 30.906 16.891 10.492 1 98.31 407 LYS B C 1
ATOM 7726 O O . LYS B 1 407 ? 31.453 17.922 10.898 1 98.31 407 LYS B O 1
ATOM 7731 N N . GLN B 1 408 ? 31.516 15.891 9.922 1 98 408 GLN B N 1
ATOM 7732 C CA . GLN B 1 408 ? 32.969 15.953 9.727 1 98 408 GLN B CA 1
ATOM 7733 C C . GLN B 1 408 ? 33.344 17.094 8.789 1 98 408 GLN B C 1
ATOM 7735 O O . GLN B 1 408 ? 34.281 17.828 9.047 1 98 408 GLN B O 1
ATOM 7740 N N . SER B 1 409 ? 32.625 17.172 7.719 1 97.81 409 SER B N 1
ATOM 7741 C CA . SER B 1 409 ? 32.844 18.219 6.742 1 97.81 409 SER B CA 1
ATOM 7742 C C . SER B 1 409 ? 32.656 19.609 7.363 1 97.81 409 SER B C 1
ATOM 7744 O O . SER B 1 409 ? 33.438 20.516 7.125 1 97.81 409 SER B O 1
ATOM 7746 N N . LEU B 1 410 ? 31.641 19.781 8.125 1 98.12 410 LEU B N 1
ATOM 7747 C CA . LEU B 1 410 ? 31.344 21.062 8.773 1 98.12 410 LEU B CA 1
ATOM 7748 C C . LEU B 1 410 ? 32.438 21.406 9.797 1 98.12 410 LEU B C 1
ATOM 7750 O O . LEU B 1 410 ? 32.844 22.578 9.906 1 98.12 410 LEU B O 1
ATOM 7754 N N . SER B 1 411 ? 32.875 20.422 10.523 1 97.75 411 SER B N 1
ATOM 7755 C CA . SER B 1 411 ? 33.938 20.641 11.484 1 97.75 411 SER B CA 1
ATOM 7756 C C . SER B 1 411 ? 35.219 21.078 10.781 1 97.75 411 SER B C 1
ATOM 7758 O O . SER B 1 411 ? 35.938 21.953 11.266 1 97.75 411 SER B O 1
ATOM 7760 N N . ALA B 1 412 ? 35.5 20.469 9.656 1 97.62 412 ALA B N 1
ATOM 7761 C CA . ALA B 1 412 ? 36.688 20.828 8.875 1 97.62 412 ALA B CA 1
ATOM 7762 C C . ALA B 1 412 ? 36.594 22.266 8.375 1 97.62 412 ALA B C 1
ATOM 7764 O O . ALA B 1 412 ? 37.625 22.953 8.266 1 97.62 412 ALA B O 1
ATOM 7765 N N . GLN B 1 413 ? 35.438 22.703 8.125 1 97.5 413 GLN B N 1
ATOM 7766 C CA . GLN B 1 413 ? 35.219 24.062 7.633 1 97.5 413 GLN B CA 1
ATOM 7767 C C . GLN B 1 413 ? 35 25.031 8.781 1 97.5 413 GLN B C 1
ATOM 7769 O O . GLN B 1 413 ? 34.75 26.234 8.555 1 97.5 413 GLN B O 1
ATOM 7774 N N . GLN B 1 414 ? 34.969 24.531 9.992 1 97.12 414 GLN B N 1
ATOM 7775 C CA . GLN B 1 414 ? 34.812 25.328 11.211 1 97.12 414 GLN B CA 1
ATOM 7776 C C . GLN B 1 414 ? 33.438 26 11.258 1 97.12 414 GLN B C 1
ATOM 7778 O O . GLN B 1 414 ? 33.344 27.172 11.625 1 97.12 414 GLN B O 1
ATOM 7783 N N . ILE B 1 415 ? 32.5 25.328 10.742 1 97.69 415 ILE B N 1
ATOM 7784 C CA . ILE B 1 415 ? 31.109 25.781 10.828 1 97.69 415 ILE B CA 1
ATOM 7785 C C . ILE B 1 415 ? 30.453 25.156 12.062 1 97.69 415 ILE B C 1
ATOM 7787 O O . ILE B 1 415 ? 30.547 23.953 12.289 1 97.69 415 ILE B O 1
ATOM 7791 N N . ALA B 1 416 ? 29.781 25.969 12.875 1 97.25 416 ALA B N 1
ATOM 7792 C CA . ALA B 1 416 ? 29.188 25.547 14.141 1 97.25 416 ALA B CA 1
ATOM 7793 C C . ALA B 1 416 ? 27.953 24.688 13.906 1 97.25 416 ALA B C 1
ATOM 7795 O O . ALA B 1 416 ? 27.172 24.953 12.992 1 97.25 416 ALA B O 1
ATOM 7796 N N . TYR B 1 417 ? 27.703 23.719 14.742 1 97.5 417 TYR B N 1
ATOM 7797 C CA . TYR B 1 417 ? 26.531 22.859 14.766 1 97.5 417 TYR B CA 1
ATOM 7798 C C . TYR B 1 417 ? 26.438 22.125 16.094 1 97.5 417 TYR B C 1
ATOM 7800 O O . TYR B 1 417 ? 27.375 22.125 16.891 1 97.5 417 TYR B O 1
ATOM 7808 N N . ASP B 1 418 ? 25.328 21.562 16.391 1 97.44 418 ASP B N 1
ATOM 7809 C CA . ASP B 1 418 ? 25.156 20.719 17.578 1 97.44 418 ASP B CA 1
ATOM 7810 C C . ASP B 1 418 ? 25.703 19.312 17.312 1 97.44 418 ASP B C 1
ATOM 7812 O O . ASP B 1 418 ? 25.078 18.531 16.609 1 97.44 418 ASP B O 1
ATOM 7816 N N . GLY B 1 419 ? 26.766 18.938 17.953 1 96.12 419 GLY B N 1
ATOM 7817 C CA . GLY B 1 419 ? 27.406 17.641 17.766 1 96.12 419 GLY B CA 1
ATOM 7818 C C . GLY B 1 419 ? 26.547 16.484 18.234 1 96.12 419 GLY B C 1
ATOM 7819 O O . GLY B 1 419 ? 26.781 15.344 17.844 1 96.12 419 GLY B O 1
ATOM 7820 N N . ASN B 1 420 ? 25.594 16.828 19.047 1 96.81 420 ASN B N 1
ATOM 7821 C CA . ASN B 1 420 ? 24.734 15.781 19.609 1 96.81 420 ASN B CA 1
ATOM 7822 C C . ASN B 1 420 ? 23.297 15.898 19.094 1 96.81 420 ASN B C 1
ATOM 7824 O O . ASN B 1 420 ? 22.359 15.523 19.781 1 96.81 420 ASN B O 1
ATOM 7828 N N . ILE B 1 421 ? 23.141 16.453 17.938 1 98.19 421 ILE B N 1
ATOM 7829 C CA . ILE B 1 421 ? 21.812 16.578 17.359 1 98.19 421 ILE B CA 1
ATOM 7830 C C . ILE B 1 421 ? 21.125 15.211 17.328 1 98.19 421 ILE B C 1
ATOM 7832 O O . ILE B 1 421 ? 21.656 14.258 16.75 1 98.19 421 ILE B O 1
ATOM 7836 N N . PRO B 1 422 ? 19.984 15.047 17.984 1 98.56 422 PRO B N 1
ATOM 7837 C CA . PRO B 1 422 ? 19.312 13.742 18.031 1 98.56 422 PRO B CA 1
ATOM 7838 C C . PRO B 1 422 ? 18.75 13.32 16.672 1 98.56 422 PRO B C 1
ATOM 7840 O O . PRO B 1 422 ? 18.234 14.164 15.93 1 98.56 422 PRO B O 1
ATOM 7843 N N . VAL B 1 423 ? 18.828 12.062 16.406 1 98.75 423 VAL B N 1
ATOM 7844 C CA . VAL B 1 423 ? 18.297 11.484 15.18 1 98.75 423 VAL B CA 1
ATOM 7845 C C . VAL B 1 423 ? 17.297 10.383 15.516 1 98.75 423 VAL B C 1
ATOM 7847 O O . VAL B 1 423 ? 17.609 9.461 16.281 1 98.75 423 VAL B O 1
ATOM 7850 N N . GLY B 1 424 ? 16.062 10.531 15.047 1 98.62 424 GLY B N 1
ATOM 7851 C CA . GLY B 1 424 ? 15.023 9.531 15.227 1 98.62 424 GLY B CA 1
ATOM 7852 C C . GLY B 1 424 ? 14.383 9.102 13.914 1 98.62 424 GLY B C 1
ATOM 7853 O O . GLY B 1 424 ? 14.773 9.57 12.844 1 98.62 424 GLY B O 1
ATOM 7854 N N . ILE B 1 425 ? 13.477 8.141 14.016 1 98.75 425 ILE B N 1
ATOM 7855 C CA . ILE B 1 425 ? 12.758 7.68 12.828 1 98.75 425 ILE B CA 1
ATOM 7856 C C . ILE B 1 425 ? 11.258 7.805 13.055 1 98.75 425 ILE B C 1
ATOM 7858 O O . ILE B 1 425 ? 10.789 7.746 14.195 1 98.75 425 ILE B O 1
ATOM 7862 N N . MET B 1 426 ? 10.609 8.086 11.992 1 98.38 426 MET B N 1
ATOM 7863 C CA . MET B 1 426 ? 9.148 7.969 12 1 98.38 426 MET B CA 1
ATOM 7864 C C . MET B 1 426 ? 8.719 6.516 11.82 1 98.38 426 MET B C 1
ATOM 7866 O O . MET B 1 426 ? 9.016 5.895 10.797 1 98.38 426 MET B O 1
ATOM 7870 N N . VAL B 1 427 ? 8.156 5.98 12.836 1 98.5 427 VAL B N 1
ATOM 7871 C CA . VAL B 1 427 ? 7.664 4.613 12.75 1 98.5 427 VAL B CA 1
ATOM 7872 C C . VAL B 1 427 ? 6.297 4.598 12.07 1 98.5 427 VAL B C 1
ATOM 7874 O O . VAL B 1 427 ? 5.266 4.742 12.727 1 98.5 427 VAL B O 1
ATOM 7877 N N . GLU B 1 428 ? 6.309 4.352 10.781 1 98 428 GLU B N 1
ATOM 7878 C CA . GLU B 1 428 ? 5.07 4.449 10.016 1 98 428 GLU B CA 1
ATOM 7879 C C . GLU B 1 428 ? 4.953 3.301 9.016 1 98 428 GLU B C 1
ATOM 7881 O O . GLU B 1 428 ? 3.965 3.211 8.281 1 98 428 GLU B O 1
ATOM 7886 N N . THR B 1 429 ? 5.914 2.416 8.945 1 98.44 429 THR B N 1
ATOM 7887 C CA . THR B 1 429 ? 5.82 1.163 8.203 1 98.44 429 THR B CA 1
ATOM 7888 C C . THR B 1 429 ? 5.641 -0.014 9.156 1 98.44 429 THR B C 1
ATOM 7890 O O . THR B 1 429 ? 6.168 -0.003 10.273 1 98.44 429 THR B O 1
ATOM 7893 N N . PRO B 1 430 ? 4.91 -1.036 8.688 1 98.69 430 PRO B N 1
ATOM 7894 C CA . PRO B 1 430 ? 4.789 -2.213 9.555 1 98.69 430 PRO B CA 1
ATOM 7895 C C . PRO B 1 430 ? 6.141 -2.838 9.891 1 98.69 430 PRO B C 1
ATOM 7897 O O . PRO B 1 430 ? 6.328 -3.342 11.008 1 98.69 430 PRO B O 1
ATOM 7900 N N . ALA B 1 431 ? 7.07 -2.758 8.984 1 98.62 431 ALA B N 1
ATOM 7901 C CA . ALA B 1 431 ? 8.406 -3.291 9.242 1 98.62 431 ALA B CA 1
ATOM 7902 C C . ALA B 1 431 ? 9.07 -2.574 10.414 1 98.62 431 ALA B C 1
ATOM 7904 O O . ALA B 1 431 ? 9.641 -3.215 11.297 1 98.62 431 ALA B O 1
ATOM 7905 N N . ALA B 1 432 ? 8.984 -1.265 10.422 1 98.62 432 ALA B N 1
ATOM 7906 C CA . ALA B 1 432 ? 9.586 -0.478 11.5 1 98.62 432 ALA B CA 1
ATOM 7907 C C . ALA B 1 432 ? 8.906 -0.771 12.836 1 98.62 432 ALA B C 1
ATOM 7909 O O . ALA B 1 432 ? 9.57 -0.823 13.875 1 98.62 432 ALA B O 1
ATOM 7910 N N . ALA B 1 433 ? 7.582 -0.931 12.797 1 98.56 433 ALA B N 1
ATOM 7911 C CA . ALA B 1 433 ? 6.852 -1.243 14.023 1 98.56 433 ALA B CA 1
ATOM 7912 C C . ALA B 1 433 ? 7.238 -2.621 14.555 1 98.56 433 ALA B C 1
ATOM 7914 O O . ALA B 1 433 ? 7.457 -2.791 15.758 1 98.56 433 ALA B O 1
ATOM 7915 N N . MET B 1 434 ? 7.355 -3.596 13.672 1 97.69 434 MET B N 1
ATOM 7916 C CA . MET B 1 434 ? 7.648 -4.977 14.047 1 97.69 434 MET B CA 1
ATOM 7917 C C . MET B 1 434 ? 9.078 -5.109 14.555 1 97.69 434 MET B C 1
ATOM 7919 O O . MET B 1 434 ? 9.375 -5.988 15.367 1 97.69 434 MET B O 1
ATOM 7923 N N . LEU B 1 435 ? 9.961 -4.195 14.094 1 98.06 435 LEU B N 1
ATOM 7924 C CA . LEU B 1 435 ? 11.359 -4.238 14.5 1 98.06 435 LEU B CA 1
ATOM 7925 C C . LEU B 1 435 ? 11.703 -3.059 15.406 1 98.06 435 LEU B C 1
ATOM 7927 O O . LEU B 1 435 ? 12.867 -2.648 15.484 1 98.06 435 LEU B O 1
ATOM 7931 N N . ALA B 1 436 ? 10.695 -2.514 16.031 1 98.56 436 ALA B N 1
ATOM 7932 C CA . ALA B 1 436 ? 10.898 -1.34 16.875 1 98.56 436 ALA B CA 1
ATOM 7933 C C . ALA B 1 436 ? 11.938 -1.618 17.953 1 98.56 436 ALA B C 1
ATOM 7935 O O . ALA B 1 436 ? 12.719 -0.734 18.312 1 98.56 436 ALA B O 1
ATOM 7936 N N . ASP B 1 437 ? 11.945 -2.838 18.469 1 97.81 437 ASP B N 1
ATOM 7937 C CA . ASP B 1 437 ? 12.891 -3.217 19.516 1 97.81 437 ASP B CA 1
ATOM 7938 C C . ASP B 1 437 ? 14.328 -3.129 19.016 1 97.81 437 ASP B C 1
ATOM 7940 O O . ASP B 1 437 ? 15.242 -2.799 19.781 1 97.81 437 ASP B O 1
ATOM 7944 N N . ILE B 1 438 ? 14.555 -3.393 17.766 1 97.81 438 ILE B N 1
ATOM 7945 C CA . ILE B 1 438 ? 15.891 -3.352 17.188 1 97.81 438 ILE B CA 1
ATOM 7946 C C . ILE B 1 438 ? 16.234 -1.914 16.797 1 97.81 438 ILE B C 1
ATOM 7948 O O . ILE B 1 438 ? 17.328 -1.429 17.125 1 97.81 438 ILE B O 1
ATOM 7952 N N . PHE B 1 439 ? 15.344 -1.205 16.188 1 98.44 439 PHE B N 1
ATOM 7953 C CA . PHE B 1 439 ? 15.57 0.171 15.766 1 98.44 439 PHE B CA 1
ATOM 7954 C C . PHE B 1 439 ? 15.852 1.066 16.969 1 98.44 439 PHE B C 1
ATOM 7956 O O . PHE B 1 439 ? 16.625 2.02 16.875 1 98.44 439 PHE B O 1
ATOM 7963 N N . ALA B 1 440 ? 15.203 0.772 18.094 1 98.38 440 ALA B N 1
ATOM 7964 C CA . ALA B 1 440 ? 15.305 1.602 19.281 1 98.38 440 ALA B CA 1
ATOM 7965 C C . ALA B 1 440 ? 16.75 1.693 19.766 1 98.38 440 ALA B C 1
ATOM 7967 O O . ALA B 1 440 ? 17.156 2.695 20.359 1 98.38 440 ALA B O 1
ATOM 7968 N N . SER B 1 441 ? 17.516 0.695 19.469 1 97.25 441 SER B N 1
ATOM 7969 C CA . SER B 1 441 ? 18.906 0.682 19.906 1 97.25 441 SER B CA 1
ATOM 7970 C C . SER B 1 441 ? 19.766 1.599 19.031 1 97.25 441 SER B C 1
ATOM 7972 O O . SER B 1 441 ? 20.891 1.946 19.406 1 97.25 441 SER B O 1
ATOM 7974 N N . TYR B 1 442 ? 19.188 2.061 17.922 1 97.5 442 TYR B N 1
ATOM 7975 C CA . TYR B 1 442 ? 19.984 2.855 16.984 1 97.5 442 TYR B CA 1
ATOM 7976 C C . TYR B 1 442 ? 19.406 4.258 16.844 1 97.5 442 TYR B C 1
ATOM 7978 O O . TYR B 1 442 ? 19.906 5.059 16.047 1 97.5 442 TYR B O 1
ATOM 7986 N N . CYS B 1 443 ? 18.375 4.59 17.562 1 98.31 443 CYS B N 1
ATOM 7987 C CA . CYS B 1 443 ? 17.703 5.871 17.422 1 98.31 443 CYS B CA 1
ATOM 7988 C C . CYS B 1 443 ? 17.719 6.641 18.734 1 98.31 443 CYS B C 1
ATOM 7990 O O . CYS B 1 443 ? 17.797 6.039 19.812 1 98.31 443 CYS B O 1
ATOM 7992 N N . ASP B 1 444 ? 17.609 7.965 18.656 1 98.56 444 ASP B N 1
ATOM 7993 C CA . ASP B 1 444 ? 17.531 8.805 19.844 1 98.56 444 ASP B CA 1
ATOM 7994 C C . ASP B 1 444 ? 16.094 9 20.281 1 98.56 444 ASP B C 1
ATOM 7996 O O . ASP B 1 444 ? 15.828 9.336 21.453 1 98.56 444 ASP B O 1
ATOM 8000 N N . PHE B 1 445 ? 15.18 8.82 19.406 1 98.62 445 PHE B N 1
ATOM 8001 C CA . PHE B 1 445 ? 13.75 8.898 19.703 1 98.62 445 PHE B CA 1
ATOM 8002 C C . PHE B 1 445 ? 12.93 8.289 18.578 1 98.62 445 PHE B C 1
ATOM 8004 O O . PHE B 1 445 ? 13.453 8.039 17.484 1 98.62 445 PHE B O 1
ATOM 8011 N N . PHE B 1 446 ? 11.656 7.977 18.875 1 98.75 446 PHE B N 1
ATOM 8012 C CA . PHE B 1 446 ? 10.688 7.539 17.875 1 98.75 446 PHE B CA 1
ATOM 8013 C C . PHE B 1 446 ? 9.578 8.578 17.703 1 98.75 446 PHE B C 1
ATOM 8015 O O . PHE B 1 446 ? 9.266 9.312 18.641 1 98.75 446 PHE B O 1
ATOM 8022 N N . SER B 1 447 ? 9.094 8.727 16.562 1 98.56 447 SER B N 1
ATOM 8023 C CA . SER B 1 447 ? 7.824 9.398 16.312 1 98.56 447 SER B CA 1
ATOM 8024 C C . SER B 1 447 ? 6.887 8.508 15.5 1 98.56 447 SER B C 1
ATOM 8026 O O . SER B 1 447 ? 7.23 8.07 14.398 1 98.56 447 SER B O 1
ATOM 8028 N N . ILE B 1 448 ? 5.762 8.242 16 1 98.12 448 ILE B N 1
ATOM 8029 C CA . ILE B 1 448 ? 4.824 7.363 15.312 1 98.12 448 ILE B CA 1
ATOM 8030 C C . ILE B 1 448 ? 4.02 8.164 14.289 1 98.12 448 ILE B C 1
ATOM 8032 O O . ILE B 1 448 ? 3.348 9.141 14.648 1 98.12 448 ILE B O 1
ATOM 8036 N N . GLY B 1 449 ? 4.199 7.84 13.031 1 96.25 449 GLY B N 1
ATOM 8037 C CA . GLY B 1 449 ? 3.312 8.344 11.992 1 96.25 449 GLY B CA 1
ATOM 8038 C C . GLY B 1 449 ? 2.057 7.508 11.82 1 96.25 449 GLY B C 1
ATOM 8039 O O . GLY B 1 449 ? 2.01 6.609 10.977 1 96.25 449 GLY B O 1
ATOM 8040 N N . SER B 1 450 ? 1.042 7.883 12.477 1 94.06 450 SER B N 1
ATOM 8041 C CA . SER B 1 450 ? -0.117 7.012 12.641 1 94.06 450 SER B CA 1
ATOM 8042 C C . SER B 1 450 ? -0.903 6.891 11.336 1 94.06 450 SER B C 1
ATOM 8044 O O . SER B 1 450 ? -1.532 5.863 11.078 1 94.06 450 SER B O 1
ATOM 8046 N N . ASN B 1 451 ? -0.919 7.949 10.5 1 90.31 451 ASN B N 1
ATOM 8047 C CA . ASN B 1 451 ? -1.677 7.895 9.258 1 90.31 451 ASN B CA 1
ATOM 8048 C C . ASN B 1 451 ? -1.157 6.793 8.336 1 90.31 451 ASN B C 1
ATOM 8050 O O . ASN B 1 451 ? -1.908 5.895 7.949 1 90.31 451 ASN B O 1
ATOM 8054 N N . ASP B 1 452 ? 0.104 6.871 8.062 1 94.38 452 ASP B N 1
ATOM 8055 C CA . ASP B 1 452 ? 0.722 5.863 7.207 1 94.38 452 ASP B CA 1
ATOM 8056 C C . ASP B 1 452 ? 0.724 4.496 7.887 1 94.38 452 ASP B C 1
ATOM 8058 O O . ASP B 1 452 ? 0.508 3.471 7.234 1 94.38 452 ASP B O 1
ATOM 8062 N N . LEU B 1 453 ? 1.008 4.473 9.141 1 97.19 453 LEU B N 1
ATOM 8063 C CA . LEU B 1 453 ? 1.038 3.207 9.867 1 97.19 453 LEU B CA 1
ATOM 8064 C C . LEU B 1 453 ? -0.298 2.48 9.75 1 97.19 453 LEU B C 1
ATOM 8066 O O . LEU B 1 453 ? -0.333 1.275 9.492 1 97.19 453 LEU B O 1
ATOM 8070 N N . THR B 1 454 ? -1.405 3.225 9.961 1 96.12 454 THR B N 1
ATOM 8071 C CA . THR B 1 454 ? -2.738 2.646 9.852 1 96.12 454 THR B CA 1
ATOM 8072 C C . THR B 1 454 ? -2.992 2.145 8.43 1 96.12 454 THR B C 1
ATOM 8074 O O . THR B 1 454 ? -3.498 1.036 8.242 1 96.12 454 THR B O 1
ATOM 8077 N N . GLN B 1 455 ? -2.6 2.959 7.5 1 95.69 455 GLN B N 1
ATOM 8078 C CA . GLN B 1 455 ? -2.773 2.629 6.09 1 95.69 455 GLN B CA 1
ATOM 8079 C C . GLN B 1 455 ? -2.084 1.312 5.742 1 95.69 455 GLN B C 1
ATOM 8081 O O . GLN B 1 455 ? -2.689 0.43 5.133 1 95.69 455 GLN B O 1
ATOM 8086 N N . TYR B 1 456 ? -0.871 1.153 6.188 1 98.06 456 TYR B N 1
ATOM 8087 C CA . TYR B 1 456 ? -0.079 0.001 5.773 1 98.06 456 TYR B CA 1
ATOM 8088 C C . TYR B 1 456 ? -0.437 -1.231 6.598 1 98.06 456 TYR B C 1
ATOM 8090 O O . TYR B 1 456 ? -0.438 -2.352 6.078 1 98.06 456 TYR B O 1
ATOM 8098 N N . ILE B 1 457 ? -0.761 -1.076 7.828 1 98.44 457 ILE B N 1
ATOM 8099 C CA . ILE B 1 457 ? -1.137 -2.211 8.664 1 98.44 457 ILE B CA 1
ATOM 8100 C C . ILE B 1 457 ? -2.441 -2.818 8.156 1 98.44 457 ILE B C 1
ATOM 8102 O O . ILE B 1 457 ? -2.584 -4.043 8.102 1 98.44 457 ILE B O 1
ATOM 8106 N N . THR B 1 458 ? -3.35 -1.949 7.762 1 97.81 458 THR B N 1
ATOM 8107 C CA . THR B 1 458 ? -4.652 -2.424 7.309 1 97.81 458 THR B CA 1
ATOM 8108 C C . THR B 1 458 ? -4.648 -2.643 5.797 1 97.81 458 THR B C 1
ATOM 8110 O O . THR B 1 458 ? -5.656 -3.055 5.223 1 97.81 458 THR B O 1
ATOM 8113 N N . ALA B 1 459 ? -3.512 -2.355 5.172 1 97.44 459 ALA B N 1
ATOM 8114 C CA . ALA B 1 459 ? -3.395 -2.453 3.721 1 97.44 459 ALA B CA 1
ATOM 8115 C C . ALA B 1 459 ? -4.559 -1.749 3.027 1 97.44 459 ALA B C 1
ATOM 8117 O O . ALA B 1 459 ? -5.219 -2.332 2.164 1 97.44 459 ALA B O 1
ATOM 8118 N N . SER B 1 460 ? -4.82 -0.508 3.43 1 95.81 460 SER B N 1
ATOM 8119 C CA . SER B 1 460 ? -5.945 0.238 2.877 1 95.81 460 SER B CA 1
ATOM 8120 C C . SER B 1 460 ? -5.566 1.688 2.602 1 95.81 460 SER B C 1
ATOM 8122 O O . SER B 1 460 ? -4.918 2.334 3.428 1 95.81 460 SER B O 1
ATOM 8124 N N . ASP B 1 461 ? -5.965 2.143 1.467 1 91.38 461 ASP B N 1
ATOM 8125 C CA . ASP B 1 461 ? -5.691 3.512 1.039 1 91.38 461 ASP B CA 1
ATOM 8126 C C . ASP B 1 461 ? -6.562 4.508 1.802 1 91.38 461 ASP B C 1
ATOM 8128 O O . ASP B 1 461 ? -7.793 4.473 1.696 1 91.38 461 ASP B O 1
ATOM 8132 N N . ARG B 1 462 ? -5.938 5.391 2.453 1 85.19 462 ARG B N 1
ATOM 8133 C CA . ARG B 1 462 ? -6.66 6.344 3.287 1 85.19 462 ARG B CA 1
ATOM 8134 C C . ARG B 1 462 ? -7.562 7.238 2.443 1 85.19 462 ARG B C 1
ATOM 8136 O O . ARG B 1 462 ? -8.547 7.785 2.941 1 85.19 462 ARG B O 1
ATOM 8143 N N . ASN B 1 463 ? -7.312 7.375 1.215 1 74.44 463 ASN B N 1
ATOM 8144 C CA . ASN B 1 463 ? -8.047 8.281 0.341 1 74.44 463 ASN B CA 1
ATOM 8145 C C . ASN B 1 463 ? -9.117 7.539 -0.46 1 74.44 463 ASN B C 1
ATOM 8147 O O . ASN B 1 463 ? -9.828 8.148 -1.264 1 74.44 463 ASN B O 1
ATOM 8151 N N . ASN B 1 464 ? -9.234 6.254 -0.295 1 82 464 ASN B N 1
ATOM 8152 C CA . ASN B 1 464 ? -10.195 5.43 -1.025 1 82 464 ASN B CA 1
ATOM 8153 C C . ASN B 1 464 ? -11.461 5.184 -0.208 1 82 464 ASN B C 1
ATOM 8155 O O . ASN B 1 464 ? -11.43 4.473 0.796 1 82 464 ASN B O 1
ATOM 8159 N N . ASN B 1 465 ? -12.578 5.676 -0.644 1 75.75 465 ASN B N 1
ATOM 8160 C CA . ASN B 1 465 ? -13.836 5.602 0.087 1 75.75 465 ASN B CA 1
ATOM 8161 C C . ASN B 1 465 ? -14.32 4.16 0.221 1 75.75 465 ASN B C 1
ATOM 8163 O O . ASN B 1 465 ? -14.992 3.816 1.196 1 75.75 465 ASN B O 1
ATOM 8167 N N . LYS B 1 466 ? -14.016 3.355 -0.706 1 86.31 466 LYS B N 1
ATOM 8168 C CA . LYS B 1 466 ? -14.516 1.982 -0.731 1 86.31 466 LYS B CA 1
ATOM 8169 C C . LYS B 1 466 ? -13.867 1.144 0.367 1 86.31 466 LYS B C 1
ATOM 8171 O O . LYS B 1 466 ? -14.43 0.129 0.79 1 86.31 466 LYS B O 1
ATOM 8176 N N . VAL B 1 467 ? -12.703 1.624 0.866 1 92.25 467 VAL B N 1
ATOM 8177 C CA . VAL B 1 467 ? -12.023 0.823 1.878 1 92.25 467 VAL B CA 1
ATOM 8178 C C . VAL B 1 467 ? -11.812 1.655 3.141 1 92.25 467 VAL B C 1
ATOM 8180 O O . VAL B 1 467 ? -11.016 1.287 4.008 1 92.25 467 VAL B O 1
ATOM 8183 N N . GLN B 1 468 ? -12.5 2.693 3.32 1 85.62 468 GLN B N 1
ATOM 8184 C CA . GLN B 1 468 ? -12.359 3.615 4.441 1 85.62 468 GLN B CA 1
ATOM 8185 C C . GLN B 1 468 ? -12.703 2.932 5.762 1 85.62 468 GLN B C 1
ATOM 8187 O O . GLN B 1 468 ? -12.172 3.295 6.812 1 85.62 468 GLN B O 1
ATOM 8192 N N . TYR B 1 469 ? -13.555 1.928 5.691 1 88.44 469 TYR B N 1
ATOM 8193 C CA . TYR B 1 469 ? -13.977 1.232 6.902 1 88.44 469 TYR B CA 1
ATOM 8194 C C . TYR B 1 469 ? -12.812 0.485 7.539 1 88.44 469 TYR B C 1
ATOM 8196 O O . TYR B 1 469 ? -12.852 0.157 8.727 1 88.44 469 TYR B O 1
ATOM 8204 N N . LEU B 1 470 ? -11.797 0.246 6.766 1 94.38 470 LEU B N 1
ATOM 8205 C CA . LEU B 1 470 ? -10.609 -0.44 7.27 1 94.38 470 LEU B CA 1
ATOM 8206 C C . LEU B 1 470 ? -9.625 0.55 7.887 1 94.38 470 LEU B C 1
ATOM 8208 O O . LEU B 1 470 ? -8.945 0.23 8.867 1 94.38 470 LEU B O 1
ATOM 8212 N N . TYR B 1 471 ? -9.578 1.744 7.281 1 91.5 471 TYR B N 1
ATOM 8213 C CA . TYR B 1 471 ? -8.664 2.783 7.742 1 91.5 471 TYR B CA 1
ATOM 8214 C C . TYR B 1 471 ? -9.195 3.455 9 1 91.5 471 TYR B C 1
ATOM 8216 O O . TYR B 1 471 ? -9.641 4.605 8.961 1 91.5 471 TYR B O 1
ATOM 8224 N N . GLN B 1 472 ? -9.047 2.721 10.078 1 90.88 472 GLN B N 1
ATOM 8225 C CA . GLN B 1 472 ? -9.508 3.188 11.383 1 90.88 472 GLN B CA 1
ATOM 8226 C C . GLN B 1 472 ? -8.375 3.199 12.398 1 90.88 472 GLN B C 1
ATOM 8228 O O . GLN B 1 472 ? -7.699 2.188 12.594 1 90.88 472 GLN B O 1
ATOM 8233 N N . PRO B 1 473 ? -8.227 4.293 13.031 1 89.75 473 PRO B N 1
ATOM 8234 C CA . PRO B 1 473 ? -7.129 4.387 13.992 1 89.75 473 PRO B CA 1
ATOM 8235 C C . PRO B 1 473 ? -7.293 3.424 15.172 1 89.75 473 PRO B C 1
ATOM 8237 O O . PRO B 1 473 ? -6.305 3.051 15.805 1 89.75 473 PRO B O 1
ATOM 8240 N N . HIS B 1 474 ? -8.57 3.053 15.453 1 94.75 474 HIS B N 1
ATOM 8241 C CA . HIS B 1 474 ? -8.805 2.182 16.609 1 94.75 474 HIS B CA 1
ATOM 8242 C C . HIS B 1 474 ? -8.781 0.713 16.188 1 94.75 474 HIS B C 1
ATOM 8244 O O . HIS B 1 474 ? -9.219 -0.155 16.953 1 94.75 474 HIS B O 1
ATOM 8250 N N . HIS B 1 475 ? -8.391 0.456 14.961 1 96.94 475 HIS B N 1
ATOM 8251 C CA . HIS B 1 475 ? -8.188 -0.934 14.57 1 96.94 475 HIS B CA 1
ATOM 8252 C C . HIS B 1 475 ? -7.305 -1.669 15.57 1 96.94 475 HIS B C 1
ATOM 8254 O O . HIS B 1 475 ? -6.266 -1.15 15.984 1 96.94 475 HIS B O 1
ATOM 8260 N N . PRO B 1 476 ? -7.672 -2.857 15.984 1 97.94 476 PRO B N 1
ATOM 8261 C CA . PRO B 1 476 ? -6.926 -3.551 17.047 1 97.94 476 PRO B CA 1
ATOM 8262 C C . PRO B 1 476 ? -5.469 -3.805 16.672 1 97.94 476 PRO B C 1
ATOM 8264 O O . PRO B 1 476 ? -4.586 -3.729 17.531 1 97.94 476 PRO B O 1
ATOM 8267 N N . ALA B 1 477 ? -5.207 -4.148 15.398 1 98.19 477 ALA B N 1
ATOM 8268 C CA . ALA B 1 477 ? -3.832 -4.371 14.969 1 98.19 477 ALA B CA 1
ATOM 8269 C C . ALA B 1 477 ? -3.014 -3.086 15.055 1 98.19 477 ALA B C 1
ATOM 8271 O O . ALA B 1 477 ? -1.82 -3.121 15.359 1 98.19 477 ALA B O 1
ATOM 8272 N N . VAL B 1 478 ? -3.619 -1.968 14.766 1 97.75 478 VAL B N 1
ATOM 8273 C CA . VAL B 1 478 ? -2.957 -0.67 14.844 1 97.75 478 VAL B CA 1
ATOM 8274 C C . VAL B 1 478 ? -2.65 -0.335 16.297 1 97.75 478 VAL B C 1
ATOM 8276 O O . VAL B 1 478 ? -1.54 0.09 16.625 1 97.75 478 VAL B O 1
ATOM 8279 N N . LEU B 1 479 ? -3.623 -0.565 17.172 1 97.88 479 LEU B N 1
ATOM 8280 C CA . LEU B 1 479 ? -3.43 -0.32 18.594 1 97.88 479 LEU B CA 1
ATOM 8281 C C . LEU B 1 479 ? -2.295 -1.178 19.141 1 97.88 479 LEU B C 1
ATOM 8283 O O . LEU B 1 479 ? -1.458 -0.692 19.906 1 97.88 479 LEU B O 1
ATOM 8287 N N . ARG B 1 480 ? -2.283 -2.395 18.734 1 97.5 480 ARG B N 1
ATOM 8288 C CA . ARG B 1 480 ? -1.225 -3.305 19.172 1 97.5 480 ARG B CA 1
ATOM 8289 C C . ARG B 1 480 ? 0.139 -2.826 18.672 1 97.5 480 ARG B C 1
ATOM 8291 O O . ARG B 1 480 ? 1.13 -2.91 19.406 1 97.5 480 ARG B O 1
ATOM 8298 N N . ALA B 1 481 ? 0.186 -2.398 17.453 1 98 481 ALA B N 1
ATOM 8299 C CA . ALA B 1 481 ? 1.434 -1.906 16.875 1 98 481 ALA B CA 1
ATOM 8300 C C . ALA B 1 481 ? 1.939 -0.678 17.625 1 98 481 ALA B C 1
ATOM 8302 O O . ALA B 1 481 ? 3.127 -0.581 17.953 1 98 481 ALA B O 1
ATOM 8303 N N . ILE B 1 482 ? 1.039 0.262 17.906 1 97.88 482 ILE B N 1
ATOM 8304 C CA . ILE B 1 482 ? 1.399 1.478 18.625 1 97.88 482 ILE B CA 1
ATOM 8305 C C . ILE B 1 482 ? 1.948 1.115 20 1 97.88 482 ILE B C 1
ATOM 8307 O O . ILE B 1 482 ? 2.998 1.616 20.406 1 97.88 482 ILE B O 1
ATOM 8311 N N . LYS B 1 483 ? 1.269 0.214 20.672 1 98.06 483 LYS B N 1
ATOM 8312 C CA . LYS B 1 483 ? 1.705 -0.21 22 1 98.06 483 LYS B CA 1
ATOM 8313 C C . LYS B 1 483 ? 3.07 -0.888 21.938 1 98.06 483 LYS B C 1
ATOM 8315 O O . LYS B 1 483 ? 3.916 -0.675 22.812 1 98.06 483 LYS B O 1
ATOM 8320 N N . GLN B 1 484 ? 3.264 -1.658 20.938 1 97.75 484 GLN B N 1
ATOM 8321 C CA . GLN B 1 484 ? 4.535 -2.348 20.75 1 97.75 484 GLN B CA 1
ATOM 8322 C C . GLN B 1 484 ? 5.68 -1.353 20.562 1 97.75 484 GLN B C 1
ATOM 8324 O O . GLN B 1 484 ? 6.762 -1.533 21.125 1 97.75 484 GLN B O 1
ATOM 8329 N N . VAL B 1 485 ? 5.473 -0.359 19.797 1 98.62 485 VAL B N 1
ATOM 8330 C CA . VAL B 1 485 ? 6.477 0.665 19.531 1 98.62 485 VAL B CA 1
ATOM 8331 C C . VAL B 1 485 ? 6.793 1.423 20.828 1 98.62 485 VAL B C 1
ATOM 8333 O O . VAL B 1 485 ? 7.961 1.657 21.141 1 98.62 485 VAL B O 1
ATOM 8336 N N . ILE B 1 486 ? 5.742 1.775 21.562 1 98.19 486 ILE B N 1
ATOM 8337 C CA . ILE B 1 486 ? 5.91 2.514 22.812 1 98.19 486 ILE B CA 1
ATOM 8338 C C . ILE B 1 486 ? 6.691 1.667 23.812 1 98.19 486 ILE B C 1
ATOM 8340 O O . ILE B 1 486 ? 7.625 2.156 24.453 1 98.19 486 ILE B O 1
ATOM 8344 N N . ASP B 1 487 ? 6.355 0.388 23.922 1 98.19 487 ASP B N 1
ATOM 8345 C CA . ASP B 1 487 ? 7.051 -0.51 24.844 1 98.19 487 ASP B CA 1
ATOM 8346 C C . ASP B 1 487 ? 8.523 -0.662 24.453 1 98.19 487 ASP B C 1
ATOM 8348 O O . ASP B 1 487 ? 9.391 -0.696 25.328 1 98.19 487 ASP B O 1
ATOM 8352 N N . ALA B 1 488 ? 8.773 -0.806 23.156 1 98.38 488 ALA B N 1
ATOM 8353 C CA . ALA B 1 488 ? 10.148 -0.931 22.672 1 98.38 488 ALA B CA 1
ATOM 8354 C C . ALA B 1 488 ? 10.961 0.314 23 1 98.38 488 ALA B C 1
ATOM 8356 O O . ALA B 1 488 ? 12.125 0.214 23.406 1 98.38 488 ALA B O 1
ATOM 8357 N N . ALA B 1 489 ? 10.398 1.462 22.781 1 98.5 489 ALA B N 1
ATOM 8358 C CA . ALA B 1 489 ? 11.062 2.723 23.094 1 98.5 489 ALA B CA 1
ATOM 8359 C C . ALA B 1 489 ? 11.367 2.822 24.594 1 98.5 489 ALA B C 1
ATOM 8361 O O . ALA B 1 489 ? 12.477 3.199 24.984 1 98.5 489 ALA B O 1
ATOM 8362 N N . LYS B 1 490 ? 10.406 2.467 25.422 1 97.31 490 LYS B N 1
ATOM 8363 C CA . LYS B 1 490 ? 10.562 2.521 26.875 1 97.31 490 LYS B CA 1
ATOM 8364 C C . LYS B 1 490 ? 11.664 1.573 27.344 1 97.31 490 LYS B C 1
ATOM 8366 O O . LYS B 1 490 ? 12.469 1.925 28.219 1 97.31 490 LYS B O 1
ATOM 8371 N N . LYS B 1 491 ? 11.648 0.439 26.781 1 97.56 491 LYS B N 1
ATOM 8372 C CA . LYS B 1 491 ? 12.656 -0.555 27.141 1 97.56 491 LYS B CA 1
ATOM 8373 C C . LYS B 1 491 ? 14.062 -0.056 26.812 1 97.56 491 LYS B C 1
ATOM 8375 O O . LYS B 1 491 ? 15.016 -0.373 27.531 1 97.56 491 LYS B O 1
ATOM 8380 N N . ASN B 1 492 ? 14.188 0.69 25.766 1 97.69 492 ASN B N 1
ATOM 8381 C CA . ASN B 1 492 ? 15.484 1.195 25.344 1 97.69 492 ASN B CA 1
ATOM 8382 C C . ASN B 1 492 ? 15.727 2.615 25.844 1 97.69 492 ASN B C 1
ATOM 8384 O O . ASN B 1 492 ? 16.719 3.256 25.469 1 97.69 492 ASN B O 1
ATOM 8388 N N . LEU B 1 493 ? 14.828 3.178 26.594 1 97.31 493 LEU B N 1
ATOM 8389 C CA . LEU B 1 493 ? 14.93 4.465 27.266 1 97.31 493 LEU B CA 1
ATOM 8390 C C . LEU B 1 493 ? 15.031 5.605 26.25 1 97.31 493 LEU B C 1
ATOM 8392 O O . LEU B 1 493 ? 15.875 6.488 26.391 1 97.31 493 LEU B O 1
ATOM 8396 N N . ILE B 1 494 ? 14.305 5.512 25.234 1 98.12 494 ILE B N 1
ATOM 8397 C CA . ILE B 1 494 ? 14.211 6.625 24.297 1 98.12 494 ILE B CA 1
ATOM 8398 C C . ILE B 1 494 ? 12.773 7.148 24.266 1 98.12 494 ILE B C 1
ATOM 8400 O O . ILE B 1 494 ? 11.82 6.387 24.453 1 98.12 494 ILE B O 1
ATOM 8404 N N . PRO B 1 495 ? 12.609 8.438 24.062 1 97.88 495 PRO B N 1
ATOM 8405 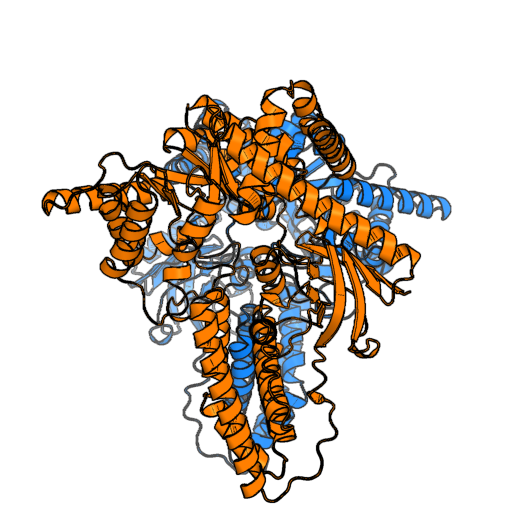C CA . PRO B 1 495 ? 11.25 8.992 24.016 1 97.88 495 PRO B CA 1
ATOM 8406 C C . PRO B 1 495 ? 10.5 8.586 22.75 1 97.88 495 PRO B C 1
ATOM 8408 O O . PRO B 1 495 ? 11.117 8.336 21.719 1 97.88 495 PRO B O 1
ATOM 8411 N N . VAL B 1 496 ? 9.188 8.516 22.906 1 98 496 VAL B N 1
ATOM 8412 C CA . VAL B 1 496 ? 8.328 8.195 21.766 1 98 496 VAL B CA 1
ATOM 8413 C C . VAL B 1 496 ? 7.273 9.289 21.594 1 98 496 VAL B C 1
ATOM 8415 O O . VAL B 1 496 ? 6.578 9.641 22.547 1 98 496 VAL B O 1
ATOM 8418 N N . HIS B 1 497 ? 7.246 9.836 20.406 1 97.5 497 HIS B N 1
ATOM 8419 C CA . HIS B 1 497 ? 6.305 10.867 19.984 1 97.5 497 HIS B CA 1
ATOM 8420 C C . HIS B 1 497 ? 5.219 10.297 19.078 1 97.5 497 HIS B C 1
ATOM 8422 O O . HIS B 1 497 ? 5.383 9.211 18.516 1 97.5 497 HIS B O 1
ATOM 8428 N N . VAL B 1 498 ? 4.113 10.922 19.062 1 96.19 498 VAL B N 1
ATOM 8429 C CA . VAL B 1 498 ? 3.088 10.586 18.078 1 96.19 498 VAL B CA 1
ATOM 8430 C C . VAL B 1 498 ? 2.715 11.836 17.281 1 96.19 498 VAL B C 1
ATOM 8432 O O . VAL B 1 498 ? 2.4 12.875 17.859 1 96.19 498 VAL B O 1
ATOM 8435 N N . CYS B 1 499 ? 2.961 11.578 16.016 1 88.56 499 CYS B N 1
ATOM 8436 C CA . CYS B 1 499 ? 2.553 12.648 15.117 1 88.56 499 CYS B CA 1
ATOM 8437 C C . CYS B 1 499 ? 1.489 12.156 14.141 1 88.56 499 CYS B C 1
ATOM 8439 O O . CYS B 1 499 ? 1.331 10.953 13.938 1 88.56 499 CYS B O 1
ATOM 8441 N N . GLY B 1 500 ? 0.363 12.734 13.93 1 75.62 500 GLY B N 1
ATOM 8442 C CA . GLY B 1 500 ? -0.71 12.367 13.016 1 75.62 500 GLY B CA 1
ATOM 8443 C C . GLY B 1 500 ? -2.084 12.758 13.523 1 75.62 500 GLY B C 1
ATOM 8444 O O . GLY B 1 500 ? -2.207 13.375 14.586 1 75.62 500 GLY B O 1
ATOM 8445 N N . GLU B 1 501 ? -2.939 12.289 12.797 1 75.81 501 GLU B N 1
ATOM 8446 C CA . GLU B 1 501 ? -4.309 12.727 13.055 1 75.81 501 GLU B CA 1
ATOM 8447 C C . GLU B 1 501 ? -4.828 12.156 14.375 1 75.81 501 GLU B C 1
ATOM 8449 O O . GLU B 1 501 ? -5.66 12.773 15.039 1 75.81 501 GLU B O 1
ATOM 8454 N N . ILE B 1 502 ? -4.16 11.031 14.766 1 87.12 502 ILE B N 1
ATOM 8455 C CA . ILE B 1 502 ? -4.672 10.359 15.953 1 87.12 502 ILE B CA 1
ATOM 8456 C C . ILE B 1 502 ? -4.332 11.172 17.203 1 87.12 502 ILE B C 1
ATOM 8458 O O . ILE B 1 502 ? -5.004 11.062 18.219 1 87.12 502 ILE B O 1
ATOM 8462 N N . ALA B 1 503 ? -3.283 11.961 17.094 1 88.38 503 ALA B N 1
ATOM 8463 C CA . ALA B 1 503 ? -2.844 12.758 18.25 1 88.38 503 ALA B CA 1
ATOM 8464 C C . ALA B 1 503 ? -3.865 13.836 18.578 1 88.38 503 ALA B C 1
ATOM 8466 O O . ALA B 1 503 ? -3.939 14.289 19.734 1 88.38 503 ALA B O 1
ATOM 8467 N N . SER B 1 504 ? -4.656 14.203 17.625 1 83.38 504 SER B N 1
ATOM 8468 C CA . SER B 1 504 ? -5.672 15.227 17.859 1 83.38 504 SER B CA 1
ATOM 8469 C C . SER B 1 504 ? -7.055 14.609 18.016 1 83.38 504 SER B C 1
ATOM 8471 O O . SER B 1 504 ? -8.039 15.32 18.203 1 83.38 504 SER B O 1
ATOM 8473 N N . ASN B 1 505 ? -7.141 13.336 17.875 1 85.69 505 ASN B N 1
ATOM 8474 C CA . ASN B 1 505 ? -8.406 12.625 18 1 85.69 505 ASN B CA 1
ATOM 8475 C C . ASN B 1 505 ? -8.82 12.453 19.469 1 85.69 505 ASN B C 1
ATOM 8477 O O . ASN B 1 505 ? -8.164 11.727 20.203 1 85.69 505 ASN B O 1
ATOM 8481 N N . GLU B 1 506 ? -9.875 13.047 19.828 1 83.69 506 GLU B N 1
ATOM 8482 C CA . GLU B 1 506 ? -10.312 13.078 21.234 1 83.69 506 GLU B CA 1
ATOM 8483 C C . GLU B 1 506 ? -10.578 11.672 21.75 1 83.69 506 GLU B C 1
ATOM 8485 O O . GLU B 1 506 ? -10.367 11.391 22.922 1 83.69 506 GLU B O 1
ATOM 8490 N N . LYS B 1 507 ? -11.031 10.82 20.875 1 88.31 507 LYS B N 1
ATOM 8491 C CA . LYS B 1 507 ? -11.344 9.453 21.281 1 88.31 507 LYS B CA 1
ATOM 8492 C C . LYS B 1 507 ? -10.078 8.633 21.5 1 88.31 507 LYS B C 1
ATOM 8494 O O . LYS B 1 507 ? -10.047 7.723 22.328 1 88.31 507 LYS B O 1
ATOM 8499 N N . MET B 1 508 ? -9.023 9 20.781 1 93.44 508 MET B N 1
ATOM 8500 C CA . MET B 1 508 ? -7.801 8.195 20.797 1 93.44 508 MET B CA 1
ATOM 8501 C C . MET B 1 508 ? -6.809 8.719 21.828 1 93.44 508 MET B C 1
ATOM 8503 O O . MET B 1 508 ? -5.926 7.988 22.266 1 93.44 508 MET B O 1
ATOM 8507 N N . LEU B 1 509 ? -6.961 9.977 22.266 1 91.94 509 LEU B N 1
ATOM 8508 C CA . LEU B 1 509 ? -6.008 10.656 23.141 1 91.94 509 LEU B CA 1
ATOM 8509 C C . LEU B 1 509 ? -5.836 9.898 24.453 1 91.94 509 LEU B C 1
ATOM 8511 O O . LEU B 1 509 ? -4.711 9.68 24.906 1 91.94 509 LEU B O 1
ATOM 8515 N N . PRO B 1 510 ? -6.949 9.453 25.062 1 91.5 510 PRO B N 1
ATOM 8516 C CA . PRO B 1 510 ? -6.781 8.711 26.312 1 91.5 510 PRO B CA 1
ATOM 8517 C C . PRO B 1 510 ? -5.949 7.441 26.141 1 91.5 510 PRO B C 1
ATOM 8519 O O . PRO B 1 510 ? -5.156 7.094 27.016 1 91.5 510 PRO B O 1
ATOM 8522 N N . PHE B 1 511 ? -6.117 6.754 25.094 1 95.38 511 PHE B N 1
ATOM 8523 C CA . PHE B 1 511 ? -5.348 5.547 24.828 1 95.38 511 PHE B CA 1
ATOM 8524 C C . PHE B 1 511 ? -3.865 5.867 24.703 1 95.38 511 PHE B C 1
ATOM 8526 O O . PHE B 1 511 ? -3.023 5.184 25.281 1 95.38 511 PHE B O 1
ATOM 8533 N N . LEU B 1 512 ? -3.533 6.891 23.875 1 95.56 512 LEU B N 1
ATOM 8534 C CA . LEU B 1 512 ? -2.141 7.262 23.656 1 95.56 512 LEU B CA 1
ATOM 8535 C C . LEU B 1 512 ? -1.46 7.648 24.969 1 95.56 512 LEU B C 1
ATOM 8537 O O . LEU B 1 512 ? -0.331 7.23 25.219 1 95.56 512 LEU B O 1
ATOM 8541 N N . ILE B 1 513 ? -2.139 8.43 25.734 1 92.69 513 ILE B N 1
ATOM 8542 C CA . ILE B 1 513 ? -1.599 8.891 27.016 1 92.69 513 ILE B CA 1
ATOM 8543 C C . ILE B 1 513 ? -1.411 7.703 27.953 1 92.69 513 ILE B C 1
ATOM 8545 O O . ILE B 1 513 ? -0.357 7.555 28.578 1 92.69 513 ILE B O 1
ATOM 8549 N N . ALA B 1 514 ? -2.414 6.828 28.016 1 93 514 ALA B N 1
ATOM 8550 C CA . ALA B 1 514 ? -2.359 5.66 28.891 1 93 514 ALA B CA 1
ATOM 8551 C C . ALA B 1 514 ? -1.274 4.688 28.438 1 93 514 ALA B C 1
ATOM 8553 O O . ALA B 1 514 ? -0.66 4.004 29.25 1 93 514 ALA B O 1
ATOM 8554 N N . ALA B 1 515 ? -1.034 4.625 27.125 1 94.81 515 ALA B N 1
ATOM 8555 C CA . ALA B 1 515 ? -0.037 3.719 26.562 1 94.81 515 ALA B CA 1
ATOM 8556 C C . ALA B 1 515 ? 1.378 4.18 26.891 1 94.81 515 ALA B C 1
ATOM 8558 O O . ALA B 1 515 ? 2.328 3.396 26.828 1 94.81 515 ALA B O 1
ATOM 8559 N N . GLY B 1 516 ? 1.562 5.473 27.141 1 93.62 516 GLY B N 1
ATOM 8560 C CA . GLY B 1 516 ? 2.834 5.938 27.672 1 93.62 516 GLY B CA 1
ATOM 8561 C C . GLY B 1 516 ? 3.619 6.773 26.672 1 93.62 516 GLY B C 1
ATOM 8562 O O . GLY B 1 516 ? 4.852 6.711 26.641 1 93.62 516 GLY B O 1
ATOM 8563 N N . VAL B 1 517 ? 2.965 7.52 25.859 1 95.38 517 VAL B N 1
ATOM 8564 C CA . VAL B 1 517 ? 3.646 8.406 24.922 1 95.38 517 VAL B CA 1
ATOM 8565 C C . VAL B 1 517 ? 4.301 9.555 25.672 1 95.38 517 VAL B C 1
ATOM 8567 O O . VAL B 1 517 ? 3.844 9.938 26.75 1 95.38 517 VAL B O 1
ATOM 8570 N N . ASP B 1 518 ? 5.363 10.094 25.125 1 96.19 518 ASP B N 1
ATOM 8571 C CA . ASP B 1 518 ? 6.094 11.164 25.797 1 96.19 518 ASP B CA 1
ATOM 8572 C C . ASP B 1 518 ? 5.742 12.523 25.203 1 96.19 518 ASP B C 1
ATOM 8574 O O . ASP B 1 518 ? 5.883 13.555 25.859 1 96.19 518 ASP B O 1
ATOM 8578 N N . GLU B 1 519 ? 5.289 12.477 24 1 96.31 519 GLU B N 1
ATOM 8579 C CA . GLU B 1 519 ? 5.016 13.734 23.297 1 96.31 519 GLU B CA 1
ATOM 8580 C C . GLU B 1 519 ? 3.914 13.547 22.25 1 96.31 519 GLU B C 1
ATOM 8582 O O . GLU B 1 519 ? 3.859 12.523 21.578 1 96.31 519 GLU B O 1
ATOM 8587 N N . LEU B 1 520 ? 3.012 14.477 22.234 1 95.81 520 LEU B N 1
ATOM 8588 C CA . LEU B 1 520 ? 1.963 14.539 21.219 1 95.81 520 LEU B CA 1
ATOM 8589 C C . LEU B 1 520 ? 2.117 15.781 20.359 1 95.81 520 LEU B C 1
ATOM 8591 O O . LEU B 1 520 ? 2.266 16.891 20.875 1 95.81 520 LEU B O 1
ATOM 8595 N N . SER B 1 521 ? 2.182 15.625 19.078 1 95.5 521 SER B N 1
ATOM 8596 C CA . SER B 1 521 ? 2.268 16.75 18.156 1 95.5 521 SER B CA 1
ATOM 8597 C C . SER B 1 521 ? 0.987 16.891 17.328 1 95.5 521 SER B C 1
ATOM 8599 O O . SER B 1 521 ? 0.569 15.945 16.656 1 95.5 521 SER B O 1
ATOM 8601 N N . VAL B 1 522 ? 0.352 18.047 17.438 1 92.12 522 VAL B N 1
ATOM 8602 C CA . VAL B 1 522 ? -0.973 18.25 16.859 1 92.12 522 VAL B CA 1
ATOM 8603 C C . VAL B 1 522 ? -1.011 19.578 16.109 1 92.12 522 VAL B C 1
ATOM 8605 O O . VAL B 1 522 ? -0.007 20.297 16.047 1 92.12 522 VAL B O 1
ATOM 8608 N N . THR B 1 523 ? -2.104 19.844 15.445 1 83.19 523 THR B N 1
ATOM 8609 C CA . THR B 1 523 ? -2.266 21.156 14.82 1 83.19 523 THR B CA 1
ATOM 8610 C C . THR B 1 523 ? -2.258 22.266 15.867 1 83.19 523 THR B C 1
ATOM 8612 O O . THR B 1 523 ? -2.725 22.062 17 1 83.19 523 THR B O 1
ATOM 8615 N N . PRO B 1 524 ? -1.712 23.406 15.469 1 84.88 524 PRO B N 1
ATOM 8616 C CA . PRO B 1 524 ? -1.625 24.484 16.453 1 84.88 524 PRO B CA 1
ATOM 8617 C C . PRO B 1 524 ? -2.955 24.766 17.156 1 84.88 524 PRO B C 1
ATOM 8619 O O . PRO B 1 524 ? -2.996 24.922 18.375 1 84.88 524 PRO B O 1
ATOM 8622 N N . LEU B 1 525 ? -4.035 24.688 16.469 1 76.5 525 LEU B N 1
ATOM 8623 C CA . LEU B 1 525 ? -5.348 25.016 17.016 1 76.5 525 LEU B CA 1
ATOM 8624 C C . LEU B 1 525 ? -5.82 23.953 17.984 1 76.5 525 LEU B C 1
ATOM 8626 O O . LEU B 1 525 ? -6.676 24.219 18.844 1 76.5 525 LEU B O 1
ATOM 8630 N N . SER B 1 526 ? -5.25 22.797 17.938 1 84.5 526 SER B N 1
ATOM 8631 C CA . SER B 1 526 ? -5.684 21.688 18.781 1 84.5 526 SER B CA 1
ATOM 8632 C C . SER B 1 526 ? -4.863 21.609 20.062 1 84.5 526 SER B C 1
ATOM 8634 O O . SER B 1 526 ? -5.207 20.859 20.984 1 84.5 526 SER B O 1
ATOM 8636 N N . VAL B 1 527 ? -3.799 22.406 20.234 1 89.94 527 VAL B N 1
ATOM 8637 C CA . VAL B 1 527 ? -2.832 22.312 21.312 1 89.94 527 VAL B CA 1
ATOM 8638 C C . VAL B 1 527 ? -3.539 22.516 22.656 1 89.94 527 VAL B C 1
ATOM 8640 O O . VAL B 1 527 ? -3.371 21.719 23.578 1 89.94 527 VAL B O 1
ATOM 8643 N N . PRO B 1 528 ? -4.391 23.531 22.781 1 87.5 528 PRO B N 1
ATOM 8644 C CA . PRO B 1 528 ? -5.012 23.75 24.094 1 87.5 528 PRO B CA 1
ATOM 8645 C C . PRO B 1 528 ? -5.887 22.594 24.531 1 87.5 528 PRO B C 1
ATOM 8647 O O . PRO B 1 528 ? -5.832 22.172 25.703 1 87.5 528 PRO B O 1
ATOM 8650 N N . GLN B 1 529 ? -6.668 22.062 23.562 1 84.88 529 GLN B N 1
ATOM 8651 C CA . GLN B 1 529 ? -7.547 20.953 23.891 1 84.88 529 GLN B CA 1
ATOM 8652 C C . GLN B 1 529 ? -6.75 19.734 24.328 1 84.88 529 GLN B C 1
ATOM 8654 O O . GLN B 1 529 ? -7.141 19.031 25.25 1 84.88 529 GLN B O 1
ATOM 8659 N N . VAL B 1 530 ? -5.715 19.391 23.688 1 90.44 530 VAL B N 1
ATOM 8660 C CA . VAL B 1 530 ? -4.887 18.234 24 1 90.44 530 VAL B CA 1
ATOM 8661 C C . VAL B 1 530 ? -4.207 18.422 25.359 1 90.44 530 VAL B C 1
ATOM 8663 O O . VAL B 1 530 ? -4.148 17.5 26.172 1 90.44 530 VAL B O 1
ATOM 8666 N N . LYS B 1 531 ? -3.709 19.641 25.609 1 90.25 531 LYS B N 1
ATOM 8667 C CA . LYS B 1 531 ? -3.105 19.953 26.906 1 90.25 531 LYS B CA 1
ATOM 8668 C C . LYS B 1 531 ? -4.113 19.766 28.031 1 90.25 531 LYS B C 1
ATOM 8670 O O . LYS B 1 531 ? -3.758 19.297 29.125 1 90.25 531 LYS B O 1
ATOM 8675 N N . TYR B 1 532 ? -5.312 20.203 27.719 1 87.06 532 TYR B N 1
ATOM 8676 C CA . TYR B 1 532 ? -6.387 20.047 28.688 1 87.06 532 TYR B CA 1
ATOM 8677 C C . TYR B 1 532 ? -6.609 18.578 29.016 1 87.06 532 TYR B C 1
ATOM 8679 O O . TYR B 1 532 ? -6.684 18.203 30.203 1 87.06 532 TYR B O 1
ATOM 8687 N N . THR B 1 533 ? -6.719 17.719 28.031 1 87.12 533 THR B N 1
ATOM 8688 C CA . THR B 1 533 ? -6.957 16.297 28.234 1 87.12 533 THR B CA 1
ATOM 8689 C C . THR B 1 533 ? -5.789 15.648 28.969 1 87.12 533 THR B C 1
ATOM 8691 O O . THR B 1 533 ? -5.992 14.805 29.844 1 87.12 533 THR B O 1
ATOM 8694 N N . VAL B 1 534 ? -4.582 16.016 28.625 1 89 534 VAL B N 1
ATOM 8695 C CA . VAL B 1 534 ? -3.379 15.492 29.266 1 89 534 VAL B CA 1
ATOM 8696 C C . VAL B 1 534 ? -3.404 15.828 30.766 1 89 534 VAL B C 1
ATOM 8698 O O . VAL B 1 534 ? -3.105 14.977 31.594 1 89 534 VAL B O 1
ATOM 8701 N N . ALA B 1 535 ? -3.73 17.047 31.062 1 86.56 535 ALA B N 1
ATOM 8702 C CA . ALA B 1 535 ? -3.77 17.5 32.438 1 86.56 535 ALA B CA 1
ATOM 8703 C C . ALA B 1 535 ? -4.824 16.734 33.25 1 86.56 535 ALA B C 1
ATOM 8705 O O . ALA B 1 535 ? -4.586 16.344 34.406 1 86.56 535 ALA B O 1
ATOM 8706 N N . LYS B 1 536 ? -5.938 16.516 32.625 1 84.06 536 LYS B N 1
ATOM 8707 C CA . LYS B 1 536 ? -7.027 15.805 33.312 1 84.06 536 LYS B CA 1
ATOM 8708 C C . LYS B 1 536 ? -6.672 14.336 33.531 1 84.06 536 LYS B C 1
ATOM 8710 O O . LYS B 1 536 ? -7.066 13.75 34.531 1 84.06 536 LYS B O 1
ATOM 8715 N N . MET B 1 537 ? -6.016 13.742 32.656 1 87.19 537 MET B N 1
ATOM 8716 C CA . MET B 1 537 ? -5.699 12.32 32.719 1 87.19 537 MET B CA 1
ATOM 8717 C C . MET B 1 537 ? -4.598 12.047 33.75 1 87.19 537 MET B C 1
ATOM 8719 O O . MET B 1 537 ? -4.453 10.914 34.219 1 87.19 537 MET B O 1
ATOM 8723 N N . ALA B 1 538 ? -3.832 12.992 34 1 82.56 538 ALA B N 1
ATOM 8724 C CA . ALA B 1 538 ? -2.773 12.82 35 1 82.56 538 ALA B CA 1
ATOM 8725 C C . ALA B 1 538 ? -3.35 12.43 36.344 1 82.56 538 ALA B C 1
ATOM 8727 O O . ALA B 1 538 ? -2.652 11.844 37.188 1 82.56 538 ALA B O 1
ATOM 8728 N N . THR B 1 539 ? -4.605 12.562 36.562 1 76.5 539 THR B N 1
ATOM 8729 C CA . THR B 1 539 ? -5.234 12.328 37.844 1 76.5 539 THR B CA 1
ATOM 8730 C C . THR B 1 539 ? -5.977 11 37.875 1 76.5 539 THR B C 1
ATOM 8732 O O . THR B 1 539 ? -6.535 10.602 38.875 1 76.5 539 THR B O 1
ATOM 8735 N N . VAL B 1 540 ? -5.93 10.273 36.75 1 79 540 VAL B N 1
ATOM 8736 C CA . VAL B 1 540 ? -6.75 9.078 36.625 1 79 540 VAL B CA 1
ATOM 8737 C C . VAL B 1 540 ? -5.852 7.855 36.406 1 79 540 VAL B C 1
ATOM 8739 O O . VAL B 1 540 ? -4.824 7.938 35.75 1 79 540 VAL B O 1
ATOM 8742 N N . LYS B 1 541 ? -6.215 6.719 37.125 1 80.5 541 LYS B N 1
ATOM 8743 C CA . LYS B 1 541 ? -5.57 5.438 36.875 1 80.5 541 LYS B CA 1
ATOM 8744 C C . LYS B 1 541 ? -6.164 4.766 35.656 1 80.5 541 LYS B C 1
ATOM 8746 O O . LYS B 1 541 ? -7.363 4.484 35.594 1 80.5 541 LYS B O 1
ATOM 8751 N N . CYS B 1 542 ? -5.301 4.555 34.562 1 85.62 542 CYS B N 1
ATOM 8752 C CA . CYS B 1 542 ? -5.844 4.129 33.281 1 85.62 542 CYS B CA 1
ATOM 8753 C C . CYS B 1 542 ? -5.352 2.73 32.906 1 85.62 542 CYS B C 1
ATOM 8755 O O . CYS B 1 542 ? -5.625 2.236 31.812 1 85.62 542 CYS B O 1
ATOM 8757 N N . GLU B 1 543 ? -4.707 2.018 33.812 1 87.75 543 GLU B N 1
ATOM 8758 C CA . GLU B 1 543 ? -4.086 0.739 33.5 1 87.75 543 GLU B CA 1
ATOM 8759 C C . GLU B 1 543 ? -5.133 -0.307 33.125 1 87.75 543 GLU B C 1
ATOM 8761 O O . GLU B 1 543 ? -4.992 -1.007 32.125 1 87.75 543 GLU B O 1
ATOM 8766 N N . SER B 1 544 ? -6.105 -0.449 33.969 1 90.12 544 SER B N 1
ATOM 8767 C CA . SER B 1 544 ? -7.152 -1.437 33.719 1 90.12 544 SER B CA 1
ATOM 8768 C C . SER B 1 544 ? -7.895 -1.14 32.438 1 90.12 544 SER B C 1
ATOM 8770 O O . SER B 1 544 ? -8.227 -2.057 31.688 1 90.12 544 SER B O 1
ATOM 8772 N N . TRP B 1 545 ? -8.125 0.075 32.25 1 90.56 545 TRP B N 1
ATOM 8773 C CA . TRP B 1 545 ? -8.82 0.5 31.047 1 90.56 545 TRP B CA 1
ATOM 8774 C C . TRP B 1 545 ? -7.984 0.194 29.812 1 90.56 545 TRP B C 1
ATOM 8776 O O . TRP B 1 545 ? -8.508 -0.306 28.812 1 90.56 545 TRP B O 1
ATOM 8786 N N . LEU B 1 546 ? -6.738 0.433 29.922 1 94.56 546 LEU B N 1
ATOM 8787 C CA . LEU B 1 546 ? -5.828 0.162 28.812 1 94.56 546 LEU B CA 1
ATOM 8788 C C . LEU B 1 546 ? -5.809 -1.325 28.469 1 94.56 546 LEU B C 1
ATOM 8790 O O . LEU B 1 546 ? -5.836 -1.701 27.297 1 94.56 546 LEU B O 1
ATOM 8794 N N . LYS B 1 547 ? -5.75 -2.113 29.438 1 95.19 547 LYS B N 1
ATOM 8795 C CA . LYS B 1 547 ? -5.762 -3.561 29.266 1 95.19 547 LYS B CA 1
ATOM 8796 C C . LYS B 1 547 ? -7.051 -4.02 28.578 1 95.19 547 LYS B C 1
ATOM 8798 O O . LYS B 1 547 ? -7.027 -4.902 27.719 1 95.19 547 LYS B O 1
ATOM 8803 N N . SER B 1 548 ? -8.133 -3.402 28.969 1 94.94 548 SER B N 1
ATOM 8804 C CA . SER B 1 548 ? -9.422 -3.74 28.391 1 94.94 548 SER B CA 1
ATOM 8805 C C . SER B 1 548 ? -9.461 -3.42 26.906 1 94.94 548 SER B C 1
ATOM 8807 O O . SER B 1 548 ? -9.945 -4.219 26.094 1 94.94 548 SER B O 1
ATOM 8809 N N . VAL B 1 549 ? -8.922 -2.289 26.547 1 96.12 549 VAL B N 1
ATOM 8810 C CA . VAL B 1 549 ? -8.914 -1.863 25.156 1 96.12 549 VAL B CA 1
ATOM 8811 C C . VAL B 1 549 ? -8.047 -2.809 24.328 1 96.12 549 VAL B C 1
ATOM 8813 O O . VAL B 1 549 ? -8.445 -3.242 23.25 1 96.12 549 VAL B O 1
ATOM 8816 N N . LEU B 1 550 ? -6.926 -3.252 24.859 1 96.38 550 LEU B N 1
ATOM 8817 C CA . LEU B 1 550 ? -5.949 -4.059 24.125 1 96.38 550 LEU B CA 1
ATOM 8818 C C . LEU B 1 550 ? -6.391 -5.516 24.062 1 96.38 550 LEU B C 1
ATOM 8820 O O . LEU B 1 550 ? -5.859 -6.293 23.266 1 96.38 550 LEU B O 1
ATOM 8824 N N . SER B 1 551 ? -7.363 -5.867 24.859 1 95.81 551 SER B N 1
ATOM 8825 C CA . SER B 1 551 ? -7.852 -7.242 24.859 1 95.81 551 SER B CA 1
ATOM 8826 C C . SER B 1 551 ? -9.156 -7.367 24.078 1 95.81 551 SER B C 1
ATOM 8828 O O . SER B 1 551 ? -9.805 -8.414 24.109 1 95.81 551 SER B O 1
ATOM 8830 N N . THR B 1 552 ? -9.602 -6.289 23.547 1 95.94 552 THR B N 1
ATOM 8831 C CA . THR B 1 552 ? -10.789 -6.281 22.703 1 95.94 552 THR B CA 1
ATOM 8832 C C . THR B 1 552 ? -10.406 -6.211 21.234 1 95.94 552 THR B C 1
ATOM 8834 O O . THR B 1 552 ? -9.484 -5.484 20.859 1 95.94 552 THR B O 1
ATOM 8837 N N . TYR B 1 553 ? -11.141 -6.969 20.391 1 94.31 553 TYR B N 1
ATOM 8838 C CA . TYR B 1 553 ? -10.688 -7.07 19.016 1 94.31 553 TYR B CA 1
ATOM 8839 C C . TYR B 1 553 ? -11.805 -6.723 18.031 1 94.31 553 TYR B C 1
ATOM 8841 O O . TYR B 1 553 ? -11.578 -6.633 16.828 1 94.31 553 TYR B O 1
ATOM 8849 N N . GLU B 1 554 ? -12.984 -6.449 18.562 1 94.12 554 GLU B N 1
ATOM 8850 C CA . GLU B 1 554 ? -14.094 -5.961 17.75 1 94.12 554 GLU B CA 1
ATOM 8851 C C . GLU B 1 554 ? -14.055 -4.441 17.625 1 94.12 554 GLU B C 1
ATOM 8853 O O . GLU B 1 554 ? -14.031 -3.727 18.625 1 94.12 554 GLU B O 1
ATOM 8858 N N . MET B 1 555 ? -14.164 -3.977 16.438 1 93.69 555 MET B N 1
ATOM 8859 C CA . MET B 1 555 ? -13.984 -2.557 16.156 1 93.69 555 MET B CA 1
ATOM 8860 C C . MET B 1 555 ? -15.039 -1.721 16.875 1 93.69 555 MET B C 1
ATOM 8862 O O . MET B 1 555 ? -14.719 -0.685 17.453 1 93.69 555 MET B O 1
ATOM 8866 N N . GLU B 1 556 ? -16.25 -2.16 16.828 1 92.75 556 GLU B N 1
ATOM 8867 C CA . GLU B 1 556 ? -17.344 -1.414 17.438 1 92.75 556 GLU B CA 1
ATOM 8868 C C . GLU B 1 556 ? -17.188 -1.353 18.953 1 92.75 556 GLU B C 1
ATOM 8870 O O . GLU B 1 556 ? -17.438 -0.313 19.562 1 92.75 556 GLU B O 1
ATOM 8875 N N . LYS B 1 557 ? -16.812 -2.439 19.516 1 95.5 557 LYS B N 1
ATOM 8876 C CA . LYS B 1 557 ? -16.625 -2.49 20.969 1 95.5 557 LYS B CA 1
ATOM 8877 C C . LYS B 1 557 ? -15.453 -1.608 21.391 1 95.5 557 LYS B C 1
ATOM 8879 O O . LYS B 1 557 ? -15.508 -0.974 22.453 1 95.5 557 LYS B O 1
ATOM 8884 N N . ILE B 1 558 ? -14.383 -1.598 20.609 1 96.38 558 ILE B N 1
ATOM 8885 C CA . ILE B 1 558 ? -13.242 -0.742 20.906 1 96.38 558 ILE B CA 1
ATOM 8886 C C . ILE B 1 558 ? -13.664 0.724 20.859 1 96.38 558 ILE B C 1
ATOM 8888 O O . ILE B 1 558 ? -13.312 1.513 21.734 1 96.38 558 ILE B O 1
ATOM 8892 N N . ASP B 1 559 ? -14.406 1.058 19.828 1 93.44 559 ASP B N 1
ATOM 8893 C CA . ASP B 1 559 ? -14.891 2.428 19.672 1 93.44 559 ASP B CA 1
ATOM 8894 C C . ASP B 1 559 ? -15.719 2.854 20.875 1 93.44 559 ASP B C 1
ATOM 8896 O O . ASP B 1 559 ? -15.602 3.984 21.359 1 93.44 559 ASP B O 1
ATOM 8900 N N . LEU B 1 560 ? -16.547 1.937 21.391 1 93.69 560 LEU B N 1
ATOM 8901 C CA . LEU B 1 560 ? -17.375 2.211 22.547 1 93.69 560 LEU B CA 1
ATOM 8902 C C . LEU B 1 560 ? -16.531 2.422 23.797 1 93.69 560 LEU B C 1
ATOM 8904 O O . LEU B 1 560 ? -16.812 3.316 24.594 1 93.69 560 LEU B O 1
ATOM 8908 N N . LEU B 1 561 ? -15.547 1.604 23.938 1 94.56 561 LEU B N 1
ATOM 8909 C CA . LEU B 1 561 ? -14.656 1.733 25.078 1 94.56 561 LEU B CA 1
ATOM 8910 C C . LEU B 1 561 ? -13.914 3.068 25.047 1 94.56 561 LEU B C 1
ATOM 8912 O O . LEU B 1 561 ? -13.812 3.752 26.062 1 94.56 561 LEU B O 1
ATOM 8916 N N . LEU B 1 562 ? -13.445 3.434 23.875 1 94.06 562 LEU B N 1
ATOM 8917 C CA . LEU B 1 562 ? -12.703 4.68 23.734 1 94.06 562 LEU B CA 1
ATOM 8918 C C . LEU B 1 562 ? -13.602 5.887 23.969 1 94.06 562 LEU B C 1
ATOM 8920 O O . LEU B 1 562 ? -13.203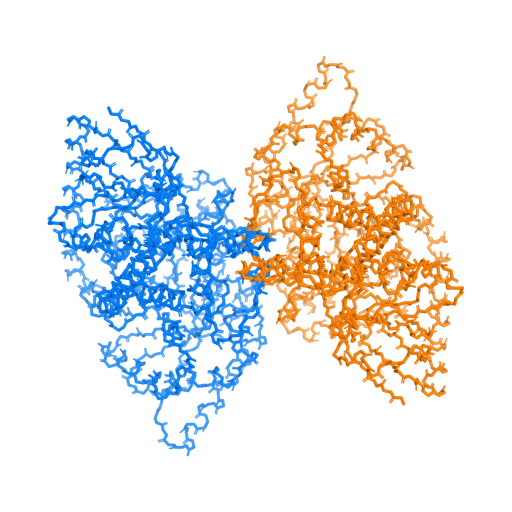 6.848 24.625 1 94.06 562 LEU B O 1
ATOM 8924 N N . THR B 1 563 ? -14.781 5.836 23.438 1 90.75 563 THR B N 1
ATOM 8925 C CA . THR B 1 563 ? -15.75 6.906 23.625 1 90.75 563 THR B CA 1
ATOM 8926 C C . THR B 1 563 ? -16.109 7.043 25.094 1 90.75 563 THR B C 1
ATOM 8928 O O . THR B 1 563 ? -16.25 8.156 25.609 1 90.75 563 THR B O 1
ATOM 8931 N N . GLY B 1 564 ? -16.297 5.902 25.734 1 89.75 564 GLY B N 1
ATOM 8932 C CA . GLY B 1 564 ? -16.609 5.91 27.156 1 89.75 564 GLY B CA 1
ATOM 8933 C C . GLY B 1 564 ? -15.508 6.547 28 1 89.75 564 GLY B C 1
ATOM 8934 O O . GLY B 1 564 ? -15.797 7.316 28.906 1 89.75 564 GLY B O 1
ATOM 8935 N N . MET B 1 565 ? -14.328 6.262 27.688 1 89.06 565 MET B N 1
ATOM 8936 C CA . MET B 1 565 ? -13.203 6.824 28.422 1 89.06 565 MET B CA 1
ATOM 8937 C C . MET B 1 565 ? -13.094 8.328 28.188 1 89.06 565 MET B C 1
ATOM 8939 O O . MET B 1 565 ? -12.82 9.086 29.125 1 89.06 565 MET B O 1
ATOM 8943 N N . ALA B 1 566 ? -13.266 8.742 27 1 87.56 566 ALA B N 1
ATOM 8944 C CA . ALA B 1 566 ? -13.203 10.164 26.656 1 87.56 566 ALA B CA 1
ATOM 8945 C C . ALA B 1 566 ? -14.273 10.945 27.422 1 87.56 566 ALA B C 1
ATOM 8947 O O . ALA B 1 566 ? -14.016 12.047 27.906 1 87.56 566 ALA B O 1
ATOM 8948 N N . LYS B 1 567 ? -15.398 10.391 27.531 1 86.25 567 LYS B N 1
ATOM 8949 C CA . LYS B 1 567 ? -16.5 11.031 28.25 1 86.25 567 LYS B CA 1
ATOM 8950 C C . LYS B 1 567 ? -16.188 11.117 29.75 1 86.25 567 LYS B C 1
ATOM 8952 O O . LYS B 1 567 ? -16.531 12.109 30.391 1 86.25 567 LYS B O 1
ATOM 8957 N N . GLU B 1 568 ? -15.609 10.102 30.203 1 86.69 568 GLU B N 1
ATOM 8958 C CA . GLU B 1 568 ? -15.258 10.086 31.625 1 86.69 568 GLU B CA 1
ATOM 8959 C C . GLU B 1 568 ? -14.219 11.164 31.938 1 86.69 568 GLU B C 1
ATOM 8961 O O . GLU B 1 568 ? -14.297 11.805 33 1 86.69 568 GLU B O 1
ATOM 8966 N N . ILE B 1 569 ? -13.328 11.367 31.109 1 84.06 569 ILE B N 1
ATOM 8967 C CA . ILE B 1 569 ? -12.281 12.359 31.297 1 84.06 569 ILE B CA 1
ATOM 8968 C C . ILE B 1 569 ? -12.875 13.766 31.203 1 84.06 569 ILE B C 1
ATOM 8970 O O . ILE B 1 569 ? -12.5 14.656 31.969 1 84.06 569 ILE B O 1
ATOM 8974 N N . ASP B 1 570 ? -13.781 13.922 30.312 1 78.38 570 ASP B N 1
ATOM 8975 C CA . ASP B 1 570 ? -14.445 15.219 30.141 1 78.38 570 ASP B CA 1
ATOM 8976 C C . ASP B 1 570 ? -15.258 15.57 31.391 1 78.38 570 ASP B C 1
ATOM 8978 O O . ASP B 1 570 ? -15.406 16.75 31.719 1 78.38 570 ASP B O 1
ATOM 8982 N N . ALA B 1 571 ? -15.727 14.539 32 1 80 571 ALA B N 1
ATOM 8983 C CA . ALA B 1 571 ? -16.562 14.742 33.188 1 80 571 ALA B CA 1
ATOM 8984 C C . ALA B 1 571 ? -15.711 15.078 34.406 1 80 571 ALA B C 1
ATOM 8986 O O . ALA B 1 571 ? -16.219 15.617 35.406 1 80 571 ALA B O 1
ATOM 8987 N N . LEU B 1 572 ? -14.477 14.797 34.406 1 76.88 572 LEU B N 1
ATOM 8988 C CA . LEU B 1 572 ? -13.594 15.125 35.531 1 76.88 572 LEU B CA 1
ATOM 8989 C C . LEU B 1 572 ? -13.367 16.625 35.625 1 76.88 572 LEU B C 1
ATOM 8991 O O . LEU B 1 572 ? -13.055 17.156 36.688 1 76.88 572 LEU B O 1
#

Secondary structure (DSSP, 8-state):
-EEEE-EEEE--EEEEEEEEE--GGGSS-------HHHHHHHHHHHHHHHHHHHHHHHHHHHHHS-HHHHHHHHHHHHHHT-HHHHHHHHHHHHTT--HHHHHHHHHHHHHHHHHHTT-THHHHHHHHHHHHHHHHHHHHTT-----GGG--S-EEEEESS--HHHHTTS-GGGEEEEEESS--TTSHHHHHHHHHT--EEES----GGG--TT-EEEEETTTTEEEES--HHHHHHHHHHHHHHHHHHHHHHHHHHHHTTS--SSEEEEEESSTHHHHHHHHTT-SSEEEEE-HHHHTT-SS---HHHHHHHHHHHHHHHTTSEEEEEPP--BTTB--GGGTPPP-SSGGGSS-HHHHHHHSHHHHHHHHHHHHHHGGGSEEEEEE-S--SHHHHHHHHHHHHHHHHHHHHTT----TT--EEEEE-SHHHHHTHHHHGGG-SEEEEEHHHHHHHHTT--TT-GGGTTT--TT-HHHHHHHHHHHHHHHHTT--EEEESGGGG-TTTHHHHHHHT-SEEEE-GGGHHHHHHHHHHHTTS--HHHHHHHHT---HHHHHHHHHHHHHHHHH-/-EEEE-EEEE--EEEEEEEEE--GGGGS-------HHHHHHHHHHHHHHHHHHHHHHHHHHHHHS-HHHHHHHHHHHHHHT-HHHHHHHHHHHHTT--HHHHHHHHHHHHHHHHHHTT-THHHHHHHHHHHHHHHHHHHHTT-----GGG--S-EEEEESS--HHHHTTS-TTTEEEEEESS--TTSHHHHHHHHHT--EEES----GGG--TT-EEEEETTTTEEEES--HHHHHHHHHHHHHHHHHHHHHHHHHHHHTTS--SSEEEEEESSTHHHHHHHHTT-SSEEEEE-HHHHTT-SS---HHHHHHHHHHHHHHHTTSEEEEEPP--BTTB--GGGTPPP-SSGGGSS-THHHHHHSHHHHHHHHHHHHHHGGGSEEEEEE-S--SHHHHHHHHHHHHHHHHHHHHTT----TT--EEEEE-SHHHHHTHHHHGGG-SEEEEEHHHHHHHHTT--TT-GGGTTT--TT-HHHHHHHHHHHHHHHHTT--EEEESGGGG-TTTHHHHHHHT-SEEEE-GGGHHHHHHHHHHHTTS--HHHHHHHHT---HHHHHHHHHHHHHHHHH-

Radius of gyration: 31.32 Å; Cα contacts (8 Å, |Δi|>4): 2307; chains: 2; bounding box: 73×84×91 Å

Organism: NCBI:txid2582917

InterPro domains:
  IPR000121 PEP-utilising enzyme, C-terminal [PF02896] (262-537)
  IPR006318 Phosphotransferase system, enzyme I-like [TIGR01417] (4-558)
  IPR008279 PEP-utilising enzyme, mobile domain [PF00391] (154-224)
  IPR008731 Phosphotransferase system, enzyme I N-terminal [PF05524] (5-125)
  IPR015813 Pyruvate/Phosphoenolpyruvate kinase-like domain superfamily [SSF51621] (260-545)
  IPR024692 Phosphotransferase system, enzyme I [PIRSF000732] (3-566)
  IPR036618 PtsI, HPr-binding domain superfamily [G3DSA:1.10.274.10] (23-145)
  IPR036618 PtsI, HPr-binding domain superfamily [SSF47831] (31-141)
  IPR036637 Phosphohistidine domain superfamily [SSF52009] (124-245)
  IPR040442 Pyruvate kinase-like domain superfamily [G3DSA:3.20.20.60] (235-568)
  IPR050499 Phosphoenolpyruvate-dependent sugar PTS enzyme [PTHR46244] (3-566)

Sequence (1144 aa):
MYILNGIAASPGVAFCQIQVVRNNHRHAEYHGAREPSCEWERFLTALQNCIVSMAKFHQQALQQYTDEMAKVYKSYLLMLQDEDYIQNIRENIFSTLCAEQAVIKETERLVGCLLKAKSAYLNQRVEDVRAIEKMLLDCLANKTIVELSDCLQKMIIVADELTPADTIVYNPDQLQGFITCRGGVTSHSVILAKELGIPAIVGVSVDLDSLIDGQSAIVDGDSGIIYLDPDEQCIARYQQLITQLAQRKEAIRRFVIDAALTPERITVCANITALNEVQKALEQYADGIGLVRTEFLYMNRDRFPDEEEQFHFYQSLALLMAEKEIVIRTLDIGGDKQVDYIGIPAEENPFLGYRAVRYCLDNKDIFRQQLRAIIRASAFGRIKILIPMIATLEELWETKALIADIKQSLSAQQIAYDGNIPVGIMVETPAAAMLADIFASYCDFFSIGSNDLTQYITASDRNNNKVQYLYQPHHPAVLRAIKQVIDAAKKNLIPVHVCGEIASNEKMLPFLIAAGVDELSVTPLSVPQVKYTVAKMATVKCESWLKSVLSTYEMEKIDLLLTGMAKEIDALMYILNGIAASPGVAFCQIQVVRNNHRHAEYHGAREPSCEWERFLTALQNCIVSMAKFHQQALQQYTDEMAKVYKSYLLMLQDEDYIQNIRENIFSTLCAEQAVIKETERLVGCLLKAKSAYLNQRVEDVRAIEKMLLDCLANKTIVELSDCLQKMIIVADELTPADTIVYNPDQLQGFITCRGGVTSHSVILAKELGIPAIVGVSVDLDSLIDGQSAIVDGDSGIIYLDPDEQCIARYQQLITQLAQRKEAIRRFVIDAALTPERITVCANITALNEVQKALEQYADGIGLVRTEFLYMNRDRFPDEEEQFHFYQSLALLMAEKEIVIRTLDIGGDKQVDYIGIPAEENPFLGYRAVRYCLDNKDIFRQQLRAIIRASAFGRIKILIPMIATLEELWETKALIADIKQSLSAQQIAYDGNIPVGIMVETPAAAMLADIFASYCDFFSIGSNDLTQYITASDRNNNKVQYLYQPHHPAVLRAIKQVIDAAKKNLIPVHVCGEIASNEKMLPFLIAAGVDELSVTPLSVPQVKYTVAKMATVKCESWLKSVLSTYEMEKIDLLLTGMAKEIDAL

Solvent-accessible surface area (backbone atoms only — not comparable to full-atom values): 56579 Å² total; per-residue (Å²): 105,46,81,46,58,35,42,52,37,11,54,43,66,31,78,36,28,30,40,67,52,73,83,59,67,81,72,59,86,74,66,82,43,66,57,42,70,56,30,49,50,48,40,53,50,15,48,48,48,47,43,51,49,28,50,49,44,22,51,43,17,61,72,75,46,54,64,66,44,16,33,48,24,46,50,49,39,50,57,73,62,29,62,67,61,52,49,52,29,48,52,34,17,69,69,64,30,24,45,60,53,15,46,48,52,49,43,47,51,49,35,49,11,5,53,67,2,59,8,39,52,8,49,56,48,35,44,48,48,46,45,49,46,42,48,40,38,36,32,61,68,67,37,66,78,60,56,38,55,71,50,86,60,59,27,24,40,34,25,52,60,61,45,56,77,62,56,67,29,45,38,71,91,26,51,42,28,40,36,18,36,42,62,34,62,73,27,65,56,24,52,51,21,50,74,68,63,19,11,14,26,23,44,26,86,69,65,69,84,78,56,58,70,63,38,43,30,38,40,30,8,69,78,9,39,33,33,36,49,54,47,72,67,56,47,52,52,50,51,49,50,47,53,49,50,52,50,47,51,51,51,37,45,51,46,41,65,67,44,71,72,57,90,63,84,51,46,45,15,14,46,37,62,50,75,74,46,51,57,50,17,55,74,36,64,33,63,28,32,54,32,33,48,45,48,58,68,52,43,82,49,84,55,78,65,48,39,66,62,48,22,52,55,44,31,51,50,20,55,74,45,40,88,30,45,34,28,40,33,52,60,61,48,34,46,89,42,82,48,79,72,72,62,71,72,78,48,61,33,24,81,24,44,64,24,19,44,61,39,31,70,75,36,48,69,64,38,46,34,52,50,48,16,50,45,44,20,23,57,56,25,46,45,31,43,30,40,44,68,42,55,50,63,64,61,54,50,54,51,51,49,52,51,52,53,44,53,51,52,33,53,76,69,70,50,66,48,48,93,74,56,45,43,26,37,26,43,25,25,41,17,29,39,71,36,21,62,62,51,32,77,76,33,56,29,42,28,31,30,48,59,52,26,33,20,30,25,44,42,18,35,72,64,37,77,85,32,39,86,57,49,38,80,70,34,48,47,46,47,50,41,54,48,47,33,40,52,25,21,56,73,58,71,27,53,32,32,33,40,36,67,55,49,64,29,68,50,45,36,62,56,47,56,63,64,56,49,36,29,36,17,20,50,31,88,46,28,32,60,50,50,47,51,51,61,55,48,73,77,52,90,44,63,69,58,50,53,52,51,74,71,41,69,49,58,68,60,38,52,51,53,30,46,51,50,39,51,53,56,72,70,104,106,46,80,45,58,35,42,51,37,11,55,43,67,32,79,36,27,29,40,65,53,74,83,60,67,81,72,59,84,73,67,84,42,66,58,40,70,57,30,49,50,48,41,51,51,16,48,49,50,48,44,51,50,28,51,50,45,23,52,44,16,62,72,74,47,54,65,66,42,17,34,48,24,46,51,48,39,51,57,73,62,30,62,66,61,51,48,53,29,50,52,34,17,68,70,64,29,24,44,61,54,13,48,48,50,50,43,48,50,50,34,49,11,6,54,68,2,60,9,38,53,9,49,56,47,36,44,48,48,47,47,50,45,41,49,40,41,34,32,60,67,67,37,65,77,58,55,37,54,70,48,86,59,60,27,24,41,34,25,54,60,59,45,56,77,62,55,66,28,44,37,71,90,26,51,42,29,41,37,19,35,42,61,35,64,72,26,64,56,23,52,51,21,49,74,68,62,18,12,15,26,24,42,26,84,68,66,71,84,78,56,57,70,63,39,43,30,37,40,30,8,69,76,8,39,33,33,35,47,55,47,71,68,54,47,52,52,52,52,50,48,46,49,50,51,52,50,47,51,51,51,38,46,52,47,40,65,67,44,70,73,56,90,63,86,52,44,45,15,14,44,34,63,49,74,74,46,50,58,50,17,54,75,3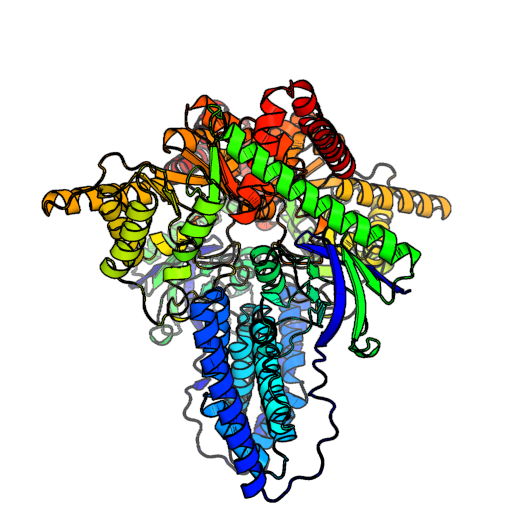6,64,33,60,28,33,54,32,33,48,46,48,59,69,50,43,83,50,84,56,77,64,50,40,66,62,47,21,52,53,44,32,50,51,20,55,74,46,40,89,30,45,34,28,40,33,52,59,62,46,33,48,91,42,82,47,78,73,72,62,71,73,80,51,61,33,23,80,24,44,64,24,19,45,62,39,32,71,75,37,48,70,64,39,46,34,53,51,48,16,50,44,43,20,23,57,57,26,46,46,32,43,30,41,45,68,44,55,50,61,64,60,54,50,52,50,50,49,51,51,51,52,46,52,51,52,33,53,75,68,70,49,68,47,44,92,75,55,42,46,26,40,27,43,24,25,40,18,28,39,71,35,22,63,62,50,31,78,74,36,56,30,40,29,32,31,46,59,53,26,33,22,30,26,46,42,18,34,73,63,37,77,84,33,38,87,57,50,38,80,68,33,45,47,46,47,51,42,53,48,47,32,40,51,24,20,56,76,57,72,27,53,31,32,33,39,37,67,55,49,65,30,67,50,46,37,61,55,48,57,61,64,58,49,38,29,36,17,20,50,31,88,46,28,33,62,49,52,47,51,53,60,56,48,72,78,52,90,44,63,69,59,48,51,52,51,73,72,41,68,49,58,68,60,36,53,49,52,30,46,50,50,40,51,53,57,72,70,105